Protein AF-0000000079463552 (afdb_homodimer)

Secondary structure (DSSP, 8-state):
----------------------------------------------S-------HHHHTTTS-HHHHTT--TT-SS--SS--GGG--BSSSS-EEEEETTTTEEEEEEEEEEE-SSS-EEEEEEEEES-GGG----EEEEEETTEEEEEEEEEEEES-----TTS-EEEEEEEEPPTTPPPPSEEEEESSTTSPP---EEEE---TTT----TT-EEEEEEEE---S--HHHHHHHHHHHHHTT--EEEEEESS--HHHHHHHHHHHHTTTSEEEEE----TT----TTHHHHHHHHTHHHHHHHHHHHHHHHHHHHHHHT-SEEEE--TTEEEEE-TTT-SHHHHHHHHHHH-TT-SEEEE-EEEEE--TTTTTS--SSS-HHHH--EEE-S---BTB--EEEEEGGGEEEE-SSSEEEETTTTBPPPEEE--TTTEEEEEEE---HHHHS-SSS-----S----EEE--GGGGGHHHHHHHHHHHHHHTT--S--/----------------------------------------------S-------HHHHTTTS-HHHHTT--TT-SS--SS--GGG--EETTTEEEEEETTTTEEEEEEEEEEE-SSS-EEEEEEEEES-GGG----EEEEEETTEEEEEEEEEEEES-----TTS-EEEEEEEEPPTTPPPPSEEEEESSTTSPP---EEEE---TTT---STT-EEEEEEEE---S--HHHHHHHHHHHHHTT--EEEEEESS--HHHHHHHHHHHHTTTSEEEEE----TT----TTHHHHHHHHTHHHHHHHHHHHHHHHHHHHHHTT-SEEEE--TTEEEEE-TTT-SHHHHHHHHHHH-TT-SEEEE-EEEEE--TTTTTS--SSS-HHHH--EEE-S---TTS--EEEEEGGGEEEE-SSSEEEETTTTBPPPEEE--TTTEEEEEEE---HHHHS-SSS-----S----EEE--GGGGGHHHHHHHHHHHHHHTT--S--

pLDDT: mean 77.64, std 24.02, range [16.61, 98.5]

Foldseek 3Di:
DDDDDDDDDDDDDDDPDPPPPPPPPDDPPDDPPPPPPPPPPPPCCPPPPPPPPDVCLQQVFAPVVVQVPPDDPDPPCFLDDHPVQAAAQDDAWTWDDDPVQRKIKTWHHWEFPPFPFTKIKTKTWMAGDPVSQAFKWKWFADPRDTDDIFTWDKAFLADPADRGAITIIMTIGTDDPPDDDGQKMFMDRDPPDDTHHITGYQAADPVLADPDAQAEEEEEFEDQAQAPLLLLLLLLLLLQVLLPHPAYEYEYLPYHVSNVVSQVVVCPVPRRYSYHYDHGGDPDDSDRPVVVVVPVVRPSNNQRVRQSRQQVRLRVCVRSHNFKYKYDYSLKDKAFFDVQRHSSSLSVVCCVVPVPFFKEWAFEWEQEDDPPLSRDPPPDSQRPQVGFKTQPDRQADPDAIIIMGGSSFAPGCHRRGRQATPDPRHGGGYHYDDPNGIHMYGYDHPAQVRRDHPDDDRRVPPDDRPIDTHNSSVVSVVSSVVSSVVSCVVSVVNDPD/DDPDDDDDPDPPPDPDPDDPDPPPPDDPPDDPDDPPPPPPPPPCVVPPPPPPPDVCQQQVFAPVVVQVPPDPPDPPCFLDDHPVQAAAWDDAWTWDDDPVQRKIKTWHHWEFPPFPFTKIKTKTWMAGDPVSQAFKWKWFADPRHTDDIFTWDKAFLADPADRGAITIIMTIGTDDPPDDDGQKMFMDRDPPDDTHHITGYQAADPVLADPDAQAEEEEEFEDQAQAPLLLLLLLLLLLQVLLPHPAYEYEYLDYHVSNVVSQVVVCPVPRRYSYHYDHGGDPDDSDRPVVVVVPVVRPSNNQRVRQSRQQVRLSVCVRSHNFKYKYDYSLKDKAFAPPQRHSSSLSVVCCVVPVPFFKEWAFEWEQEDDPPLSRDPPPDSARPQVGFKTQPARQADPPAIIIMGGSSFAPGCHRGGGQATPDPRHGGGYHYDDPNGIHMYGYDHPFLQRRDHPDDDSHPPPDPRPIDGHNSSVVSVVSSSVSSVVSCVVSVVNDPD

Sequence (994 aa):
MPRKRGRVLFMVICFGVTSTVLLSPMWTINQPPQLLPRKKKEILSTTKPIVERNPSRRFRNIPLELLRMCEIGSKQPGIYPCYDNIRFNNLYYQHLRLRKENIDIYLYSAFHDHRKEKKIRIFGMIIGPEESVPILKCKFYQRNQTYGFREGHYTELYQNIQQNWPVPFTLSCELMEGEPIPDAVSVLPSDSEEVFNILKVFQRDRNTLSEESHAVSLCVKQLYFVQDLSYLLTEWLEILKSMEVGKVFAYGLQPHPNMERVLEHYEDQGGFVDYIPITLPGTQPNIPGPNGQFLPRNADFHRGFYHLQLNDCLYRSLVQGYEYVAVIDVDEMIVPDAPYMTWPKLMQHLVSENPRYDCYYFLTRIILMEEGETTGWLQDHDVKLRHVNAAEFNALPNRVGKSICVTNQQETMSNHYSEMCFPGYRMCYTYHTPRNFGELYHYGKCSVRDCAGSGGNGTCDGQSCEVVRKTALLAHGDSVRQGVLHTLQQLQLLPFSMPRKRGRVLFMVICFGVTSTVLLSPMWTINQPPQLLPRKKKEILSTTKPIVERNPSRRFRNIPLELLRMCEIGSKQPGIYPCYDNIRFNNLYYQHLRLRKENIDIYLYSAFHDHRKEKKIRIFGMIIGPEESVPILKCKFYQRNQTYGFREGHYTELYQNIQQNWPVPFTLSCELMEGEPIPDAVSVLPSDSEEVFNILKVFQRDRNTLSEESHAVSLCVKQLYFVQDLSYLLTEWLEILKSMEVGKVFAYGLQPHPNMERVLEHYEDQGGFVDYIPITLPGTQPNIPGPNGQFLPRNADFHRGFYHLQLNDCLYRSLVQGYEYVAVIDVDEMIVPDAPYMTWPKLMQHLVSENPRYDCYYFLTRIILMEEGETTGWLQDHDVKLRHVNAAEFNALPNRVGKSICVTNQQETMSNHYSEMCFPGYRMCYTYHTPRNFGELYHYGKCSVRDCAGSGGNGTCDGQSCEVVRKTALLAHGDSVRQGVLHTLQQLQLLPFS

Nearest PDB structures (foldseek):
  9gzj-assembly1_A  TM=6.867E-01  e=5.542E-03  Listeria monocytogenes
  8bz8-assembly1_B  TM=4.440E-01  e=1.053E-02  Listeria monocytogenes
  6zjh-assembly1_AAA  TM=5.012E-01  e=2.188E-01  Thermoproteus uzoniensis 768-20
  6jtd-assembly2_B  TM=5.176E-01  e=7.898E-01  Trollius chinensis
  4mix-assembly2_B  TM=3.675E-01  e=4.407E-01  Photorhabdus asymbiotica subsp. asymbiotica ATCC 43949

Solvent-accessible surface area (backbone atoms only — not comparable to full-atom values): 54968 Å² total; per-residue (Å²): 142,92,97,90,85,91,84,94,80,89,73,86,89,77,87,73,84,71,86,70,84,76,78,72,84,69,87,75,72,79,72,71,80,74,74,69,76,72,71,73,65,70,68,72,68,66,51,68,68,76,69,74,78,54,57,59,64,69,42,59,37,45,44,60,75,60,31,64,63,40,58,88,76,59,82,59,78,58,67,52,65,42,56,89,50,37,26,16,36,35,84,63,28,30,35,50,75,37,73,94,53,54,29,45,34,35,41,44,41,32,32,47,43,76,57,90,75,38,25,39,40,31,36,31,34,38,33,45,57,74,91,54,63,67,69,36,27,35,38,38,31,39,99,76,35,65,79,50,78,31,69,34,49,79,43,72,71,45,82,78,50,57,70,92,40,61,33,17,31,37,36,41,25,68,53,59,90,88,58,75,83,45,53,26,38,26,71,34,74,51,94,82,55,84,68,31,47,62,28,20,36,47,50,72,37,84,90,61,38,49,82,55,75,55,20,34,28,36,35,29,67,69,36,40,44,64,59,82,50,34,66,62,50,42,42,50,51,29,47,42,49,70,25,49,50,53,31,35,41,36,30,26,43,61,34,22,68,60,36,49,50,50,40,48,47,35,27,69,58,83,49,42,25,47,58,42,66,50,68,61,69,69,37,41,69,61,45,65,48,58,43,62,52,48,36,71,72,38,48,48,46,40,51,23,56,46,36,42,51,44,38,54,43,52,51,52,34,48,29,30,41,29,50,23,38,27,45,52,52,92,59,39,46,77,44,38,22,76,91,41,52,23,50,30,51,38,47,51,50,51,39,72,78,45,67,86,45,41,26,41,32,23,49,50,36,45,28,47,46,69,88,66,67,80,73,52,80,53,92,65,86,40,70,74,65,67,47,31,46,19,45,53,66,68,47,35,89,78,56,77,36,34,32,47,25,38,33,88,34,50,62,41,46,50,77,51,45,68,59,20,12,47,78,82,64,33,78,55,44,70,38,79,48,58,66,81,60,24,31,22,38,33,62,36,62,88,40,23,70,64,63,33,46,90,67,78,86,36,59,56,66,84,66,74,71,50,68,38,80,53,63,58,61,52,80,46,43,67,63,28,51,52,47,34,52,52,53,31,56,74,66,65,64,54,61,79,118,137,88,84,80,84,89,86,82,87,80,82,78,76,83,74,86,75,83,81,83,78,78,78,71,86,70,86,70,75,78,75,74,80,76,76,70,77,73,74,74,65,70,68,74,66,64,45,68,69,76,70,73,77,54,56,60,64,68,42,60,37,45,44,61,74,61,33,64,64,40,59,87,76,58,83,60,79,59,66,53,66,42,57,89,49,37,26,23,33,44,77,63,27,30,36,49,76,38,73,93,53,54,30,44,34,36,41,45,41,32,33,46,43,77,57,87,76,40,24,39,40,33,35,29,34,36,31,44,58,74,89,53,63,67,70,37,27,34,38,37,31,38,97,78,36,66,77,49,78,32,68,36,48,80,44,73,70,44,82,78,48,57,72,93,40,60,33,16,33,38,35,40,25,67,54,60,90,87,58,76,81,45,53,26,37,26,70,34,74,49,94,85,55,85,68,30,46,64,30,21,35,48,51,72,37,84,90,61,37,48,82,56,74,54,21,33,28,34,36,30,66,69,36,40,43,62,62,81,50,35,66,62,50,41,42,50,53,28,46,42,50,70,23,50,50,54,32,36,42,36,29,26,45,59,36,21,69,61,36,49,51,52,40,48,48,35,27,70,58,84,48,41,24,47,58,42,67,51,67,60,68,69,38,43,68,63,44,65,49,58,42,62,54,48,38,71,72,36,49,47,46,40,52,21,56,45,35,42,52,46,37,52,42,50,50,51,34,48,28,29,41,29,50,23,39,29,44,51,54,91,59,39,47,78,43,39,20,87,86,43,59,23,51,30,51,41,48,50,50,53,40,72,78,45,68,84,45,39,27,43,34,24,50,49,36,44,28,47,46,68,89,66,66,83,73,54,80,54,93,65,88,41,70,73,65,66,47,32,44,20,45,53,66,70,48,40,85,80,65,71,43,34,32,46,26,40,34,88,37,50,63,42,47,50,78,51,44,67,57,22,13,47,78,83,66,32,78,55,43,70,38,79,48,57,64,74,59,22,32,22,38,34,62,35,64,87,39,21,63,62,64,34,45,92,68,81,82,40,63,54,64,84,67,74,69,50,68,39,81,52,62,59,62,53,79,45,42,67,63,27,51,52,47,35,52,52,52,30,55,75,66,66,65,56,67,78,122

Structure (mmCIF, N/CA/C/O backbone):
data_AF-0000000079463552-model_v1
#
loop_
_entity.id
_entity.type
_entity.pdbx_description
1 polymer 'Glycosyltransferase family 92 protein'
#
loop_
_atom_site.group_PDB
_atom_site.id
_atom_site.type_symbol
_atom_site.label_atom_id
_atom_site.label_alt_id
_atom_site.label_comp_id
_atom_site.label_asym_id
_atom_site.label_entity_id
_atom_site.label_seq_id
_atom_site.pdbx_PDB_ins_code
_atom_site.Cartn_x
_atom_site.Cartn_y
_atom_site.Cartn_z
_atom_site.occupancy
_atom_site.B_iso_or_equiv
_atom_site.auth_seq_id
_atom_site.auth_comp_id
_atom_site.auth_asym_id
_atom_site.auth_atom_id
_atom_site.pdbx_PDB_model_num
ATOM 1 N N . MET A 1 1 ? 40.094 22.156 -63.094 1 18.25 1 MET A N 1
ATOM 2 C CA . MET A 1 1 ? 39.344 23.391 -62.969 1 18.25 1 MET A CA 1
ATOM 3 C C . MET A 1 1 ? 37.906 23.094 -62.531 1 18.25 1 MET A C 1
ATOM 5 O O . MET A 1 1 ? 37.406 21.984 -62.688 1 18.25 1 MET A O 1
ATOM 9 N N . PRO A 1 2 ? 36.781 24.062 -62.25 1 20.55 2 PRO A N 1
ATOM 10 C CA . PRO A 1 2 ? 35.625 24.531 -61.469 1 20.55 2 PRO A CA 1
ATOM 11 C C . PRO A 1 2 ? 34.344 23.797 -61.781 1 20.55 2 PRO A C 1
ATOM 13 O O . PRO A 1 2 ? 34.188 23.25 -62.875 1 20.55 2 PRO A O 1
ATOM 16 N N . ARG A 1 3 ? 33.281 23.406 -60.688 1 19.48 3 ARG A N 1
ATOM 17 C CA . ARG A 1 3 ? 32.5 22.359 -60 1 19.48 3 ARG A CA 1
ATOM 18 C C . ARG A 1 3 ? 31.062 22.344 -60.469 1 19.48 3 ARG A C 1
ATOM 20 O O . ARG A 1 3 ? 30.234 21.609 -59.906 1 19.48 3 ARG A O 1
ATOM 27 N N . LYS A 1 4 ? 30.406 23.219 -61.562 1 17.08 4 LYS A N 1
ATOM 28 C CA . LYS A 1 4 ? 29.266 24.125 -61.625 1 17.08 4 LYS A CA 1
ATOM 29 C C . LYS A 1 4 ? 27.953 23.359 -61.781 1 17.08 4 LYS A C 1
ATOM 31 O O . LYS A 1 4 ? 27.906 22.359 -62.469 1 17.08 4 LYS A O 1
ATOM 36 N N . ARG A 1 5 ? 26.562 23.844 -61.156 1 18.34 5 ARG A N 1
ATOM 37 C CA . ARG A 1 5 ? 25.375 23.75 -60.312 1 18.34 5 ARG A CA 1
ATOM 38 C C . ARG A 1 5 ? 24.109 23.609 -61.156 1 18.34 5 ARG A C 1
ATOM 40 O O . ARG A 1 5 ? 23.016 23.375 -60.594 1 18.34 5 ARG A O 1
ATOM 47 N N . GLY A 1 6 ? 23.984 23.656 -62.5 1 16.73 6 GLY A N 1
ATOM 48 C CA . GLY A 1 6 ? 22.906 24.422 -63.094 1 16.73 6 GLY A CA 1
ATOM 49 C C . GLY A 1 6 ? 21.547 23.766 -62.938 1 16.73 6 GLY A C 1
ATOM 50 O O . GLY A 1 6 ? 21.453 22.547 -62.781 1 16.73 6 GLY A O 1
ATOM 51 N N . ARG A 1 7 ? 20.234 24.516 -62.844 1 16.66 7 ARG A N 1
ATOM 52 C CA . ARG A 1 7 ? 18.938 24.938 -62.312 1 16.66 7 ARG A CA 1
ATOM 53 C C . ARG A 1 7 ? 17.812 24.109 -62.938 1 16.66 7 ARG A C 1
ATOM 55 O O . ARG A 1 7 ? 16.969 23.578 -62.219 1 16.66 7 ARG A O 1
ATOM 62 N N . VAL A 1 8 ? 17.266 24.344 -64.25 1 17.61 8 VAL A N 1
ATOM 63 C CA . VAL A 1 8 ? 16.016 25.016 -64.562 1 17.61 8 VAL A CA 1
ATOM 64 C C . VAL A 1 8 ? 14.914 23.984 -64.812 1 17.61 8 VAL A C 1
ATOM 66 O O . VAL A 1 8 ? 15.102 23.016 -65.562 1 17.61 8 VAL A O 1
ATOM 69 N N . LEU A 1 9 ? 13.758 23.984 -63.906 1 18.22 9 LEU A N 1
ATOM 70 C CA . LEU A 1 9 ? 12.484 23.422 -63.469 1 18.22 9 LEU A CA 1
ATOM 71 C C . LEU A 1 9 ? 11.469 23.438 -64.625 1 18.22 9 LEU A C 1
ATOM 73 O O . LEU A 1 9 ? 11.375 24.422 -65.312 1 18.22 9 LEU A O 1
ATOM 77 N N . PHE A 1 10 ? 10.742 22.266 -64.938 1 19.48 10 PHE A N 1
ATOM 78 C CA . PHE A 1 10 ? 9.906 21.703 -65.938 1 19.48 10 PHE A CA 1
ATOM 79 C C . PHE A 1 10 ? 8.5 22.297 -65.938 1 19.48 10 PHE A C 1
ATOM 81 O O . PHE A 1 10 ? 7.758 22.078 -64.938 1 19.48 10 PHE A O 1
ATOM 88 N N . MET A 1 11 ? 8.195 23.547 -66.5 1 16.61 11 MET A N 1
ATOM 89 C CA . MET A 1 11 ? 7.012 24.375 -66.312 1 16.61 11 MET A CA 1
ATOM 90 C C . MET A 1 11 ? 5.789 23.719 -66.938 1 16.61 11 MET A C 1
ATOM 92 O O . MET A 1 11 ? 4.676 24.234 -66.812 1 16.61 11 MET A O 1
ATOM 96 N N . VAL A 1 12 ? 5.66 22.531 -67.5 1 18.39 12 VAL A N 1
ATOM 97 C CA . VAL A 1 12 ? 4.742 22.656 -68.625 1 18.39 12 VAL A CA 1
ATOM 98 C C . VAL A 1 12 ? 3.33 22.938 -68.125 1 18.39 12 VAL A C 1
ATOM 100 O O . VAL A 1 12 ? 2.967 22.516 -67 1 18.39 12 VAL A O 1
ATOM 103 N N . ILE A 1 13 ? 2.377 23.531 -68.938 1 17.41 13 ILE A N 1
ATOM 104 C CA . ILE A 1 13 ? 1.233 24.422 -69.188 1 17.41 13 ILE A CA 1
ATOM 105 C C . ILE A 1 13 ? -0.059 23.672 -68.875 1 17.41 13 ILE A C 1
ATOM 107 O O . ILE A 1 13 ? -0.15 22.453 -69.062 1 17.41 13 ILE A O 1
ATOM 111 N N . CYS A 1 14 ? -1.223 24.359 -68.375 1 16.83 14 CYS A N 1
ATOM 112 C CA . CYS A 1 14 ? -2.377 24.672 -67.562 1 16.83 14 CYS A CA 1
ATOM 113 C C . CYS A 1 14 ? -3.656 24.109 -68.188 1 16.83 14 CYS A C 1
ATOM 115 O O . CYS A 1 14 ? -4.688 24.047 -67.5 1 16.83 14 CYS A O 1
ATOM 117 N N . PHE A 1 15 ? -3.84 23.812 -69.5 1 18.16 15 PHE A N 1
ATOM 118 C CA . PHE A 1 15 ? -5.078 24.359 -70.062 1 18.16 15 PHE A CA 1
ATOM 119 C C . PHE A 1 15 ? -6.254 23.438 -69.812 1 18.16 15 PHE A C 1
ATOM 121 O O . PHE A 1 15 ? -6.418 22.422 -70.438 1 18.16 15 PHE A O 1
ATOM 128 N N . GLY A 1 16 ? -6.57 23.047 -68.562 1 17.92 16 GLY A N 1
ATOM 129 C CA . GLY A 1 16 ? -7.512 21.969 -68.25 1 17.92 16 GLY A CA 1
ATOM 130 C C . GLY A 1 16 ? -8.945 22.328 -68.625 1 17.92 16 GLY A C 1
ATOM 131 O O . GLY A 1 16 ? -9.469 23.344 -68.125 1 17.92 16 GLY A O 1
ATOM 132 N N . VAL A 1 17 ? -9.438 22 -69.75 1 19.02 17 VAL A N 1
ATOM 133 C CA . VAL A 1 17 ? -10.711 22.266 -70.438 1 19.02 17 VAL A CA 1
ATOM 134 C C . VAL A 1 17 ? -11.852 21.688 -69.562 1 19.02 17 VAL A C 1
ATOM 136 O O . VAL A 1 17 ? -11.836 20.516 -69.25 1 19.02 17 VAL A O 1
ATOM 139 N N . THR A 1 18 ? -12.734 22.531 -68.875 1 18.2 18 THR A N 1
ATOM 140 C CA . THR A 1 18 ? -13.766 22.578 -67.875 1 18.2 18 THR A CA 1
ATOM 141 C C . THR A 1 18 ? -15.086 22.016 -68.375 1 18.2 18 THR A C 1
ATOM 143 O O . THR A 1 18 ? -16.078 21.984 -67.688 1 18.2 18 THR A O 1
ATOM 146 N N . SER A 1 19 ? -15.219 21.312 -69.5 1 18.41 19 SER A N 1
ATOM 147 C CA . SER A 1 19 ? -16.578 21.375 -70.062 1 18.41 19 SER A CA 1
ATOM 148 C C . SER A 1 19 ? -17.578 20.781 -69.062 1 18.41 19 SER A C 1
ATOM 150 O O . SER A 1 19 ? -17.328 19.734 -68.438 1 18.41 19 SER A O 1
ATOM 152 N N . THR A 1 20 ? -18.609 21.578 -68.562 1 19.72 20 THR A N 1
ATOM 153 C CA . THR A 1 20 ? -19.688 21.703 -67.562 1 19.72 20 THR A CA 1
ATOM 154 C C . THR A 1 20 ? -20.859 20.797 -67.938 1 19.72 20 THR A C 1
ATOM 156 O O . THR A 1 20 ? -21.875 20.766 -67.25 1 19.72 20 THR A O 1
ATOM 159 N N . VAL A 1 21 ? -20.734 19.672 -68.562 1 19.8 21 VAL A N 1
ATOM 160 C CA . VAL A 1 21 ? -22 19.188 -69.125 1 19.8 21 VAL A CA 1
ATOM 161 C C . VAL A 1 21 ? -22.984 18.953 -68 1 19.8 21 VAL A C 1
ATOM 163 O O . VAL A 1 21 ? -22.656 18.297 -67 1 19.8 21 VAL A O 1
ATOM 166 N N . LEU A 1 22 ? -24.141 19.734 -67.875 1 19.73 22 LEU A N 1
ATOM 167 C CA . LEU A 1 22 ? -25.266 20.047 -67 1 19.73 22 LEU A CA 1
ATOM 168 C C . LEU A 1 22 ? -26.203 18.844 -66.938 1 19.73 22 LEU A C 1
ATOM 170 O O . LEU A 1 22 ? -27.062 18.656 -67.75 1 19.73 22 LEU A O 1
ATOM 174 N N . LEU A 1 23 ? -25.781 17.641 -67.125 1 19.34 23 LEU A N 1
ATOM 175 C CA . LEU A 1 23 ? -26.875 16.688 -67.312 1 19.34 23 LEU A CA 1
ATOM 176 C C . LEU A 1 23 ? -27.859 16.75 -66.125 1 19.34 23 LEU A C 1
ATOM 178 O O . LEU A 1 23 ? -27.453 16.812 -65 1 19.34 23 LEU A O 1
ATOM 182 N N . SER A 1 24 ? -29.188 17.031 -66.312 1 20.69 24 SER A N 1
ATOM 183 C CA . SER A 1 24 ? -30.453 17.406 -65.688 1 20.69 24 SER A CA 1
ATOM 184 C C . SER A 1 24 ? -31 16.266 -64.875 1 20.69 24 SER A C 1
ATOM 186 O O . SER A 1 24 ? -32.031 16.406 -64.188 1 20.69 24 SER A O 1
ATOM 188 N N . PRO A 1 25 ? -30.312 15.305 -64.375 1 20.67 25 PRO A N 1
ATOM 189 C CA . PRO A 1 25 ? -31.125 14.117 -64.125 1 20.67 25 PRO A CA 1
ATOM 190 C C . PRO A 1 25 ? -32.219 14.367 -63.062 1 20.67 25 PRO A C 1
ATOM 192 O O . PRO A 1 25 ? -31.938 14.977 -62.031 1 20.67 25 PRO A O 1
ATOM 195 N N . MET A 1 26 ? -33.5 14.445 -63.312 1 20.2 26 MET A N 1
ATOM 196 C CA . MET A 1 26 ? -34.781 14.828 -62.688 1 20.2 26 MET A CA 1
ATOM 197 C C . MET A 1 26 ? -35.031 14 -61.438 1 20.2 26 MET A C 1
ATOM 199 O O . MET A 1 26 ? -35.719 14.461 -60.5 1 20.2 26 MET A O 1
ATOM 203 N N . TRP A 1 27 ? -34.906 12.672 -61.5 1 22.89 27 TRP A N 1
ATOM 204 C CA . TRP A 1 27 ? -35.938 11.898 -60.844 1 22.89 27 TRP A CA 1
ATOM 205 C C . TRP A 1 27 ? -35.906 12.109 -59.344 1 22.89 27 TRP A C 1
ATOM 207 O O . TRP A 1 27 ? -34.844 12.031 -58.719 1 22.89 27 TRP A O 1
ATOM 217 N N . THR A 1 28 ? -36.812 12.898 -58.719 1 20.22 28 THR A N 1
ATOM 218 C CA . THR A 1 28 ? -37.031 13.477 -57.406 1 20.22 28 THR A CA 1
ATOM 219 C C . THR A 1 28 ? -37.281 12.383 -56.375 1 20.22 28 THR A C 1
ATOM 221 O O . THR A 1 28 ? -38.375 11.812 -56.312 1 20.22 28 THR A O 1
ATOM 224 N N . ILE A 1 29 ? -36.594 11.312 -56.312 1 22.45 29 ILE A N 1
ATOM 225 C CA . ILE A 1 29 ? -37.094 10.227 -55.469 1 22.45 29 ILE A CA 1
ATOM 226 C C . ILE A 1 29 ? -37.406 10.758 -54.094 1 22.45 29 ILE A C 1
ATOM 228 O O . ILE A 1 29 ? -36.594 11.492 -53.5 1 22.45 29 ILE A O 1
ATOM 232 N N . ASN A 1 30 ? -38.656 10.719 -53.625 1 24.38 30 ASN A N 1
ATOM 233 C CA . ASN A 1 30 ? -39.312 11.117 -52.406 1 24.38 30 ASN A CA 1
ATOM 234 C C . ASN A 1 30 ? -38.531 10.727 -51.156 1 24.38 30 ASN A C 1
ATOM 236 O O . ASN A 1 30 ? -38.125 9.57 -51.031 1 24.38 30 ASN A O 1
ATOM 240 N N . GLN A 1 31 ? -37.938 11.703 -50.5 1 23.72 31 GLN A N 1
ATOM 241 C CA . GLN A 1 31 ? -36.938 11.57 -49.438 1 23.72 31 GLN A CA 1
ATOM 242 C C . GLN A 1 31 ? -37.562 10.914 -48.219 1 23.72 31 GLN A C 1
ATOM 244 O O . GLN A 1 31 ? -38.656 11.312 -47.781 1 23.72 31 GLN A O 1
ATOM 249 N N . PRO A 1 32 ? -37.344 9.625 -48.031 1 27.39 32 PRO A N 1
ATOM 250 C CA . PRO A 1 32 ? -38.094 9.047 -46.906 1 27.39 32 PRO A CA 1
ATOM 251 C C . PRO A 1 32 ? -38.031 9.914 -45.656 1 27.39 32 PRO A C 1
ATOM 253 O O . PRO A 1 32 ? -37.094 10.688 -45.469 1 27.39 32 PRO A O 1
ATOM 256 N N . PRO A 1 33 ? -39.188 10.086 -44.875 1 27.22 33 PRO A N 1
ATOM 257 C CA . PRO A 1 33 ? -39.312 11.031 -43.781 1 27.22 33 PRO A CA 1
ATOM 258 C C . PRO A 1 33 ? -38.094 10.984 -42.844 1 27.22 33 PRO A C 1
ATOM 260 O O . PRO A 1 33 ? -37.469 9.93 -42.688 1 27.22 33 PRO A O 1
ATOM 263 N N . GLN A 1 34 ? -37.5 12.164 -42.719 1 24.59 34 GLN A N 1
ATOM 264 C CA . GLN A 1 34 ? -36.375 12.445 -41.844 1 24.59 34 GLN A CA 1
ATOM 265 C C . GLN A 1 34 ? -36.625 12.023 -40.406 1 24.59 34 GLN A C 1
ATOM 267 O O . GLN A 1 34 ? -37.531 12.555 -39.781 1 24.59 34 GLN A O 1
ATOM 272 N N . LEU A 1 35 ? -36.5 10.75 -40.188 1 28.86 35 LEU A N 1
ATOM 273 C CA . LEU A 1 35 ? -36.719 10.367 -38.781 1 28.86 35 LEU A CA 1
ATOM 274 C C . LEU A 1 35 ? -36.094 11.383 -37.844 1 28.86 35 LEU A C 1
ATOM 276 O O . LEU A 1 35 ? -34.938 11.742 -38 1 28.86 35 LEU A O 1
ATOM 280 N N . LEU A 1 36 ? -36.875 12.266 -37.281 1 26.61 36 LEU A N 1
ATOM 281 C CA . LEU A 1 36 ? -36.5 13.32 -36.344 1 26.61 36 LEU A CA 1
ATOM 282 C C . LEU A 1 36 ? -35.438 12.836 -35.344 1 26.61 36 LEU A C 1
ATOM 284 O O . LEU A 1 36 ? -35.531 11.711 -34.844 1 26.61 36 LEU A O 1
ATOM 288 N N . PRO A 1 37 ? -34.344 13.539 -35.438 1 24.36 37 PRO A N 1
ATOM 289 C CA . PRO A 1 37 ? -33.25 13.094 -34.562 1 24.36 37 PRO A CA 1
ATOM 290 C C . PRO A 1 37 ? -33.688 13 -33.094 1 24.36 37 PRO A C 1
ATOM 292 O O . PRO A 1 37 ? -34.219 13.961 -32.531 1 24.36 37 PRO A O 1
ATOM 295 N N . ARG A 1 38 ? -34.281 11.875 -32.719 1 27.8 38 ARG A N 1
ATOM 296 C CA . ARG A 1 38 ? -34.625 11.828 -31.281 1 27.8 38 ARG A CA 1
ATOM 297 C C . ARG A 1 38 ? -33.594 12.594 -30.453 1 27.8 38 ARG A C 1
ATOM 299 O O . ARG A 1 38 ? -32.375 12.406 -30.625 1 27.8 38 ARG A O 1
ATOM 306 N N . LYS A 1 39 ? -34 13.727 -29.891 1 29.02 39 LYS A N 1
ATOM 307 C CA . LYS A 1 39 ? -33.219 14.469 -28.906 1 29.02 39 LYS A CA 1
ATOM 308 C C . LYS A 1 39 ? -32.344 13.531 -28.078 1 29.02 39 LYS A C 1
ATOM 310 O O . LYS A 1 39 ? -32.812 12.531 -27.547 1 29.02 39 LYS A O 1
ATOM 315 N N . LYS A 1 40 ? -31.188 13.547 -28.344 1 27.2 40 LYS A N 1
ATOM 316 C CA . LYS A 1 40 ? -30.172 12.992 -27.438 1 27.2 40 LYS A CA 1
ATOM 317 C C . LYS A 1 40 ? -30.547 13.242 -25.984 1 27.2 40 LYS A C 1
ATOM 319 O O . LYS A 1 40 ? -30.375 14.359 -25.469 1 27.2 40 LYS A O 1
ATOM 324 N N . LYS A 1 41 ? -31.719 12.836 -25.609 1 28.06 41 LYS A N 1
ATOM 325 C CA . LYS A 1 41 ? -31.812 12.938 -24.156 1 28.06 41 LYS A CA 1
ATOM 326 C C . LYS A 1 41 ? -30.453 12.703 -23.5 1 28.06 41 LYS A C 1
ATOM 328 O O . LYS A 1 41 ? -29.797 11.695 -23.766 1 28.06 41 LYS A O 1
ATOM 333 N N . GLU A 1 42 ? -29.938 13.898 -23.234 1 25.73 42 GLU A N 1
ATOM 334 C CA . GLU A 1 42 ? -28.766 13.938 -22.375 1 25.73 42 GLU A CA 1
ATOM 335 C C . GLU A 1 42 ? -28.812 12.836 -21.312 1 25.73 42 GLU A C 1
ATOM 337 O O . GLU A 1 42 ? -29.703 12.836 -20.453 1 25.73 42 GLU A O 1
ATOM 342 N N . ILE A 1 43 ? -28.797 11.734 -21.828 1 27.36 43 ILE A N 1
ATOM 343 C CA . ILE A 1 43 ? -28.547 10.703 -20.828 1 27.36 43 ILE A CA 1
ATOM 344 C C . ILE A 1 43 ? -27.734 11.289 -19.672 1 27.36 43 ILE A C 1
ATOM 346 O O . ILE A 1 43 ? -26.578 11.703 -19.859 1 27.36 43 ILE A O 1
ATOM 350 N N . LEU A 1 44 ? -28.469 12.102 -18.875 1 26.8 44 LEU A N 1
ATOM 351 C CA . LEU A 1 44 ? -27.906 12.523 -17.594 1 26.8 44 LEU A CA 1
ATOM 352 C C . LEU A 1 44 ? -27.031 11.43 -17 1 26.8 44 LEU A C 1
ATOM 354 O O . LEU A 1 44 ? -27.516 10.375 -16.609 1 26.8 44 LEU A O 1
ATOM 358 N N . SER A 1 45 ? -26.031 11.156 -17.672 1 29 45 SER A N 1
ATOM 359 C CA . SER A 1 45 ? -24.938 10.312 -17.203 1 29 45 SER A CA 1
ATOM 360 C C . SER A 1 45 ? -24.688 10.508 -15.719 1 29 45 SER A C 1
ATOM 362 O O . SER A 1 45 ? -23.969 11.422 -15.32 1 29 45 SER A O 1
ATOM 364 N N . THR A 1 46 ? -25.719 10.5 -15.008 1 29.58 46 THR A N 1
ATOM 365 C CA . THR A 1 46 ? -25.688 10.648 -13.562 1 29.58 46 THR A CA 1
ATOM 366 C C . THR A 1 46 ? -24.672 9.703 -12.938 1 29.58 46 THR A C 1
ATOM 368 O O . THR A 1 46 ? -24.641 9.539 -11.719 1 29.58 46 THR A O 1
ATOM 371 N N . THR A 1 47 ? -24.391 8.68 -13.641 1 31.52 47 THR A N 1
ATOM 372 C CA . THR A 1 47 ? -23.406 7.895 -12.898 1 31.52 47 THR A CA 1
ATOM 373 C C . THR A 1 47 ? -22.156 8.727 -12.609 1 31.52 47 THR A C 1
ATOM 375 O O . THR A 1 47 ? -21.5 9.219 -13.531 1 31.52 47 THR A O 1
ATOM 378 N N . LYS A 1 48 ? -22.172 9.344 -11.484 1 33.56 48 LYS A N 1
ATOM 379 C CA . LYS A 1 48 ? -20.969 10.07 -11.094 1 33.56 48 LYS A CA 1
ATOM 380 C C . LYS A 1 48 ? -19.703 9.281 -11.453 1 33.56 48 LYS A C 1
ATOM 382 O O . LYS A 1 48 ? -19.609 8.086 -11.18 1 33.56 48 LYS A O 1
ATOM 387 N N . PRO A 1 49 ? -19.031 9.727 -12.445 1 32.34 49 PRO A N 1
ATOM 388 C CA . PRO A 1 49 ? -17.766 9.047 -12.766 1 32.34 49 PRO A CA 1
ATOM 389 C C . PRO A 1 49 ? -17 8.617 -11.523 1 32.34 49 PRO A C 1
ATOM 391 O O . PRO A 1 49 ? -16.875 9.383 -10.57 1 32.34 49 PRO A O 1
ATOM 394 N N . ILE A 1 50 ? -17.156 7.34 -11.141 1 37.25 50 ILE A N 1
ATOM 395 C CA . ILE A 1 50 ? -16.125 6.926 -10.203 1 37.25 50 ILE A CA 1
ATOM 396 C C . ILE A 1 50 ? -14.836 7.691 -10.484 1 37.25 50 ILE A C 1
ATOM 398 O O . ILE A 1 50 ? -14.273 7.602 -11.578 1 37.25 50 ILE A O 1
ATOM 402 N N . VAL A 1 51 ? -14.75 8.82 -10.031 1 37.28 51 VAL A N 1
ATOM 403 C CA . VAL A 1 51 ? -13.57 9.68 -10.117 1 37.28 51 VAL A CA 1
ATOM 404 C C . VAL A 1 51 ? -12.312 8.82 -10.18 1 37.28 51 VAL A C 1
ATOM 406 O O . VAL A 1 51 ? -12.07 7.996 -9.297 1 37.28 51 VAL A O 1
ATOM 409 N N . GLU A 1 52 ? -11.836 8.453 -11.297 1 43.19 52 GLU A N 1
ATOM 410 C CA . GLU A 1 52 ? -10.492 7.965 -11.578 1 43.19 52 GLU A CA 1
ATOM 411 C C . GLU A 1 52 ? -9.492 8.5 -10.562 1 43.19 52 GLU A C 1
ATOM 413 O O . GLU A 1 52 ? -9.297 9.719 -10.445 1 43.19 52 GLU A O 1
ATOM 418 N N . ARG A 1 53 ? -9.406 7.902 -9.453 1 50.22 53 ARG A N 1
ATOM 419 C CA . ARG A 1 53 ? -8.383 8.414 -8.555 1 50.22 53 ARG A CA 1
ATOM 420 C C . ARG A 1 53 ? -7.043 8.555 -9.273 1 50.22 53 ARG A C 1
ATOM 422 O O . ARG A 1 53 ? -6.473 7.559 -9.727 1 50.22 53 ARG A O 1
ATOM 429 N N . ASN A 1 54 ? -6.734 9.727 -9.766 1 58.72 54 ASN A N 1
ATOM 430 C CA . ASN A 1 54 ? -5.453 10.148 -10.32 1 58.72 54 ASN A CA 1
ATOM 431 C C . ASN A 1 54 ? -4.293 9.789 -9.391 1 58.72 54 ASN A C 1
ATOM 433 O O . ASN A 1 54 ? -4.242 10.242 -8.25 1 58.72 54 ASN A O 1
ATOM 437 N N . PRO A 1 55 ? -3.51 8.789 -9.75 1 66.69 55 PRO A N 1
ATOM 438 C CA . PRO A 1 55 ? -2.35 8.445 -8.93 1 66.69 55 PRO A CA 1
ATOM 439 C C . PRO A 1 55 ? -1.596 9.68 -8.43 1 66.69 55 PRO A C 1
ATOM 441 O O . PRO A 1 55 ? -0.942 9.633 -7.387 1 66.69 55 PRO A O 1
ATOM 444 N N . SER A 1 56 ? -1.821 10.734 -9.086 1 70.44 56 SER A N 1
ATOM 445 C CA . SER A 1 56 ? -1.06 11.93 -8.719 1 70.44 56 SER A CA 1
ATOM 446 C C . SER A 1 56 ? -1.523 12.492 -7.383 1 70.44 56 SER A C 1
ATOM 448 O O . SER A 1 56 ? -0.752 13.148 -6.676 1 70.44 56 SER A O 1
ATOM 450 N N . ARG A 1 57 ? -2.662 12.164 -7.062 1 77.81 57 ARG A N 1
ATOM 451 C CA . ARG A 1 57 ? -3.164 12.672 -5.789 1 77.81 57 ARG A CA 1
ATOM 452 C C . ARG A 1 57 ? -2.637 11.844 -4.621 1 77.81 57 ARG A C 1
ATOM 454 O O . ARG A 1 57 ? -2.338 12.383 -3.555 1 77.81 57 ARG A O 1
ATOM 461 N N . ARG A 1 58 ? -2.467 10.617 -4.883 1 83.88 58 ARG A N 1
ATOM 462 C CA . ARG A 1 58 ? -2.002 9.734 -3.818 1 83.88 58 ARG A CA 1
ATOM 463 C C . ARG A 1 58 ? -0.486 9.797 -3.674 1 83.88 58 ARG A C 1
ATOM 465 O O . ARG A 1 58 ? 0.044 9.648 -2.57 1 83.88 58 ARG A O 1
ATOM 472 N N . PHE A 1 59 ? 0.158 10.055 -4.766 1 87.56 59 PHE A N 1
ATOM 473 C CA . PHE A 1 59 ? 1.615 10.109 -4.77 1 87.56 59 PHE A CA 1
ATOM 474 C C . PHE A 1 59 ? 2.105 11.516 -5.074 1 87.56 59 PHE A C 1
ATOM 476 O O . PHE A 1 59 ? 2.977 11.703 -5.926 1 87.56 59 PHE A O 1
ATOM 483 N N . ARG A 1 60 ? 1.622 12.43 -4.305 1 86.75 60 ARG A N 1
ATOM 484 C CA . ARG A 1 60 ? 1.764 13.852 -4.598 1 86.75 60 ARG A CA 1
ATOM 485 C C . ARG A 1 60 ? 3.217 14.289 -4.469 1 86.75 60 ARG A C 1
ATOM 487 O O . ARG A 1 60 ? 3.623 15.289 -5.074 1 86.75 60 ARG A O 1
ATOM 494 N N . ASN A 1 61 ? 4.016 13.531 -3.74 1 91.56 61 ASN A N 1
ATOM 495 C CA . ASN A 1 61 ? 5.383 13.969 -3.477 1 91.56 61 ASN A CA 1
ATOM 496 C C . ASN A 1 61 ? 6.336 13.531 -4.582 1 91.56 61 ASN A C 1
ATOM 498 O O . ASN A 1 61 ? 7.504 13.922 -4.594 1 91.56 61 ASN A O 1
ATOM 502 N N . ILE A 1 62 ? 5.867 12.703 -5.469 1 87.56 62 ILE A N 1
ATOM 503 C CA . ILE A 1 62 ? 6.664 12.211 -6.586 1 87.56 62 ILE A CA 1
ATOM 504 C C . ILE A 1 62 ? 6.289 12.961 -7.863 1 87.56 62 ILE A C 1
ATOM 506 O O . ILE A 1 62 ? 5.109 13.039 -8.219 1 87.56 62 ILE A O 1
ATOM 510 N N . PRO A 1 63 ? 7.27 13.562 -8.531 1 87.19 63 PRO A N 1
ATOM 511 C CA . PRO A 1 63 ? 6.961 14.266 -9.773 1 87.19 63 PRO A CA 1
ATOM 512 C C . PRO A 1 63 ? 6.742 13.32 -10.953 1 87.19 63 PRO A C 1
ATOM 514 O O . PRO A 1 63 ? 7.559 13.273 -11.875 1 87.19 63 PRO A O 1
ATOM 517 N N . LEU A 1 64 ? 5.641 12.672 -11 1 78.31 64 LEU A N 1
ATOM 518 C CA . LEU A 1 64 ? 5.352 11.617 -11.969 1 78.31 64 LEU A CA 1
ATOM 519 C C . LEU A 1 64 ? 5.398 12.164 -13.391 1 78.31 64 LEU A C 1
ATOM 521 O O . LEU A 1 64 ? 5.805 11.461 -14.32 1 78.31 64 LEU A O 1
ATOM 525 N N . GLU A 1 65 ? 5.004 13.391 -13.586 1 74.88 65 GLU A N 1
ATOM 526 C CA . GLU A 1 65 ? 5.016 13.992 -14.914 1 74.88 65 GLU A CA 1
ATOM 527 C C . GLU A 1 65 ? 6.441 14.156 -15.438 1 74.88 65 GLU A C 1
ATOM 529 O O . GLU A 1 65 ? 6.695 14 -16.625 1 74.88 65 GLU A O 1
ATOM 534 N N . LEU A 1 66 ? 7.316 14.461 -14.508 1 71.62 66 LEU A N 1
ATOM 535 C CA . LEU A 1 66 ? 8.711 14.633 -14.891 1 71.62 66 LEU A CA 1
ATOM 536 C C . LEU A 1 66 ? 9.367 13.289 -15.18 1 71.62 66 LEU A C 1
ATOM 538 O O . LEU A 1 66 ? 10.219 13.18 -16.062 1 71.62 66 LEU A O 1
ATOM 542 N N . LEU A 1 67 ? 8.891 12.305 -14.492 1 70.94 67 LEU A N 1
ATOM 543 C CA . LEU A 1 67 ? 9.492 10.984 -14.625 1 70.94 67 LEU A CA 1
ATOM 544 C C . LEU A 1 67 ? 9.062 10.32 -15.922 1 70.94 67 LEU A C 1
ATOM 546 O O . LEU A 1 67 ? 9.758 9.438 -16.438 1 70.94 67 LEU A O 1
ATOM 550 N N . ARG A 1 68 ? 7.961 10.734 -16.438 1 64.19 68 ARG A N 1
ATOM 551 C CA . ARG A 1 68 ? 7.492 10.211 -17.719 1 64.19 68 ARG A CA 1
ATOM 552 C C . ARG A 1 68 ? 8.32 10.75 -18.875 1 64.19 68 ARG A C 1
ATOM 554 O O . ARG A 1 68 ? 8.328 10.18 -19.969 1 64.19 68 ARG A O 1
ATOM 561 N N . MET A 1 69 ? 8.945 11.898 -18.641 1 62.69 69 MET A N 1
ATOM 562 C CA . MET A 1 69 ? 9.727 12.547 -19.688 1 62.69 69 MET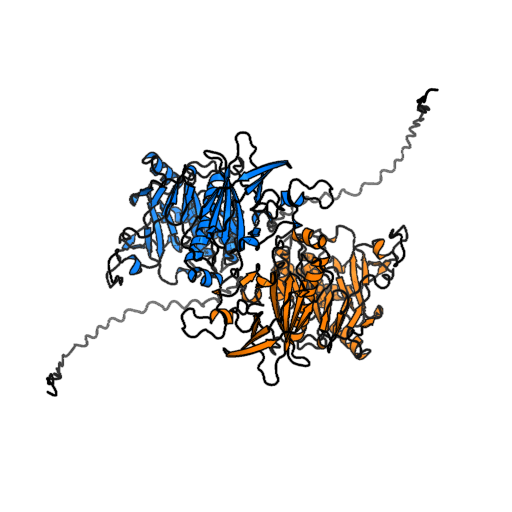 A CA 1
ATOM 563 C C . MET A 1 69 ? 11.023 11.789 -19.953 1 62.69 69 MET A C 1
ATOM 565 O O . MET A 1 69 ? 11.688 12.008 -20.969 1 62.69 69 MET A O 1
ATOM 569 N N . CYS A 1 70 ? 11.32 11.07 -18.953 1 58.5 70 CYS A N 1
ATOM 570 C CA . CYS A 1 70 ? 12.562 10.352 -19.188 1 58.5 70 CYS A CA 1
ATOM 571 C C . CYS A 1 70 ? 12.383 9.312 -20.297 1 58.5 70 CYS A C 1
ATOM 573 O O . CYS A 1 70 ? 11.516 8.438 -20.188 1 58.5 70 CYS A O 1
ATOM 575 N N . GLU A 1 71 ? 12.383 9.688 -21.625 1 51.22 71 GLU A N 1
ATOM 576 C CA . GLU A 1 71 ? 12.383 8.758 -22.75 1 51.22 71 GLU A CA 1
ATOM 577 C C . GLU A 1 71 ? 13.625 7.863 -22.719 1 51.22 71 GLU A C 1
ATOM 579 O O . GLU A 1 71 ? 14.75 8.359 -22.719 1 51.22 71 GLU A O 1
ATOM 584 N N . ILE A 1 72 ? 13.422 6.664 -22.438 1 44.78 72 ILE A N 1
ATOM 585 C CA . ILE A 1 72 ? 14.43 5.629 -22.641 1 44.78 72 ILE A CA 1
ATOM 586 C C . ILE A 1 72 ? 14.875 5.617 -24.094 1 44.78 72 ILE A C 1
ATOM 588 O O . ILE A 1 72 ? 14.047 5.566 -25 1 44.78 72 ILE A O 1
ATOM 592 N N . GLY A 1 73 ? 16.125 5.93 -24.422 1 45.62 73 GLY A N 1
ATOM 593 C CA . GLY A 1 73 ? 16.828 5.898 -25.703 1 45.62 73 GLY A CA 1
ATOM 594 C C . GLY A 1 73 ? 17.344 7.254 -26.125 1 45.62 73 GLY A C 1
ATOM 595 O O . GLY A 1 73 ? 17.938 7.383 -27.203 1 45.62 73 GLY A O 1
ATOM 596 N N . SER A 1 74 ? 16.656 8.242 -25.672 1 42.28 74 SER A N 1
ATOM 597 C CA . SER A 1 74 ? 17.344 9.43 -26.172 1 42.28 74 SER A CA 1
ATOM 598 C C . SER A 1 74 ? 18.75 9.539 -25.609 1 42.28 74 SER A C 1
ATOM 600 O O . SER A 1 74 ? 19 9.164 -24.453 1 42.28 74 SER A O 1
ATOM 602 N N . LYS A 1 75 ? 19.734 9.438 -26.391 1 42.59 75 LYS A N 1
ATOM 603 C CA . LYS A 1 75 ? 21.172 9.656 -26.188 1 42.59 75 LYS A CA 1
ATOM 604 C C . LYS A 1 75 ? 21.406 10.773 -25.172 1 42.59 75 LYS A C 1
ATOM 606 O O . LYS A 1 75 ? 22.547 11.008 -24.766 1 42.59 75 LYS A O 1
ATOM 611 N N . GLN A 1 76 ? 20.703 11.734 -25.109 1 42.22 76 GLN A N 1
ATOM 612 C CA . GLN A 1 76 ? 21.078 12.836 -24.234 1 42.22 76 GLN A CA 1
ATOM 613 C C . GLN A 1 76 ? 20.609 12.586 -22.797 1 42.22 76 GLN A C 1
ATOM 615 O O . GLN A 1 76 ? 19.453 12.266 -22.562 1 42.22 76 GLN A O 1
ATOM 620 N N . PRO A 1 77 ? 21.5 12.023 -21.953 1 49.84 77 PRO A N 1
ATOM 621 C CA . PRO A 1 77 ? 21.203 11.883 -20.531 1 49.84 77 PRO A CA 1
ATOM 622 C C . PRO A 1 77 ? 20.172 12.891 -20.031 1 49.84 77 PRO A C 1
ATOM 624 O O . PRO A 1 77 ? 20.312 14.094 -20.266 1 49.84 77 PRO A O 1
ATOM 627 N N . GLY A 1 78 ? 18.969 12.523 -20.156 1 55 78 GLY A N 1
ATOM 628 C CA . GLY A 1 78 ? 17.969 13.5 -19.781 1 55 78 GLY A CA 1
ATOM 629 C C . GLY A 1 78 ? 18.297 14.242 -18.5 1 55 78 GLY A C 1
ATOM 630 O O . GLY A 1 78 ? 19.234 13.867 -17.781 1 55 78 GLY A O 1
ATOM 631 N N . ILE A 1 79 ? 17.875 15.547 -18.328 1 68 79 ILE A N 1
ATOM 632 C CA . ILE A 1 79 ? 18.016 16.484 -17.219 1 68 79 ILE A CA 1
ATOM 633 C C . ILE A 1 79 ? 17.484 15.867 -15.93 1 68 79 ILE A C 1
ATOM 635 O O . ILE A 1 79 ? 18.109 15.969 -14.883 1 68 79 ILE A O 1
ATOM 639 N N . TYR A 1 80 ? 16.5 14.945 -16.078 1 76.5 80 TYR A N 1
ATOM 640 C CA . TYR A 1 80 ? 15.891 14.297 -14.922 1 76.5 80 TYR A CA 1
ATOM 641 C C . TYR A 1 80 ? 16.328 12.844 -14.812 1 76.5 80 TYR A C 1
ATOM 643 O O . TYR A 1 80 ? 16.625 12.203 -15.828 1 76.5 80 TYR A O 1
ATOM 651 N N . PRO A 1 81 ? 16.453 12.375 -13.586 1 79.5 81 PRO A N 1
ATOM 652 C CA . PRO A 1 81 ? 16.688 10.938 -13.484 1 79.5 81 PRO A CA 1
ATOM 653 C C . PRO A 1 81 ? 15.547 10.109 -14.07 1 79.5 81 PRO A C 1
ATOM 655 O O . PRO A 1 81 ? 14.391 10.555 -14.07 1 79.5 81 PRO A O 1
ATOM 658 N N . CYS A 1 82 ? 15.93 9 -14.664 1 76.75 82 CYS A N 1
ATOM 659 C CA . CYS A 1 82 ? 14.922 8.102 -15.211 1 76.75 82 CYS A CA 1
ATOM 660 C C . CYS A 1 82 ? 14.156 7.395 -14.094 1 76.75 82 CYS A C 1
ATOM 662 O O . CYS A 1 82 ? 14.742 7.055 -13.062 1 76.75 82 CYS A O 1
ATOM 664 N N . TYR A 1 83 ? 12.953 7.199 -14.383 1 77 83 TYR A N 1
ATOM 665 C CA . TYR A 1 83 ? 12.07 6.551 -13.414 1 77 83 TYR A CA 1
ATOM 666 C C . TYR A 1 83 ? 12.656 5.223 -12.953 1 77 83 TYR A C 1
ATOM 668 O O . TYR A 1 83 ? 12.562 4.871 -11.773 1 77 83 TYR A O 1
ATOM 676 N N . ASP A 1 84 ? 13.359 4.516 -13.828 1 78 84 ASP A N 1
ATOM 677 C CA . ASP A 1 84 ? 13.883 3.182 -13.539 1 78 84 ASP A CA 1
ATOM 678 C C . ASP A 1 84 ? 15.047 3.248 -12.555 1 78 84 ASP A C 1
ATOM 680 O O . ASP A 1 84 ? 15.422 2.236 -11.953 1 78 84 ASP A O 1
ATOM 684 N N . ASN A 1 85 ? 15.578 4.465 -12.375 1 82.75 85 ASN A N 1
ATOM 685 C CA . ASN A 1 85 ? 16.734 4.625 -11.5 1 82.75 85 ASN A CA 1
ATOM 686 C C . ASN A 1 85 ? 16.312 5.016 -10.086 1 82.75 85 ASN A C 1
ATOM 688 O O . ASN A 1 85 ? 17.109 4.945 -9.156 1 82.75 85 ASN A O 1
ATOM 692 N N . ILE A 1 86 ? 15.117 5.465 -9.969 1 89.62 86 ILE A N 1
ATOM 693 C CA . ILE A 1 86 ? 14.656 5.926 -8.664 1 89.62 86 ILE A CA 1
ATOM 694 C C . ILE A 1 86 ? 14.438 4.73 -7.742 1 89.62 86 ILE A C 1
ATOM 696 O O . ILE A 1 86 ? 13.883 3.709 -8.156 1 89.62 86 ILE A O 1
ATOM 700 N N . ARG A 1 87 ? 14.93 4.863 -6.527 1 92.25 87 ARG A N 1
ATOM 701 C CA . ARG A 1 87 ? 14.797 3.814 -5.523 1 92.25 87 ARG A CA 1
ATOM 702 C C . ARG A 1 87 ? 13.758 4.188 -4.473 1 92.25 87 ARG A C 1
ATOM 704 O O . ARG A 1 87 ? 13.773 5.297 -3.936 1 92.25 87 ARG A O 1
ATOM 711 N N . PHE A 1 88 ? 12.906 3.217 -4.262 1 92.94 88 PHE A N 1
ATOM 712 C CA . PHE A 1 88 ? 11.828 3.441 -3.305 1 92.94 88 PHE A CA 1
ATOM 713 C C . PHE A 1 88 ? 11.977 2.529 -2.094 1 92.94 88 PHE A C 1
ATOM 715 O O . PHE A 1 88 ? 12.477 1.408 -2.213 1 92.94 88 PHE A O 1
ATOM 722 N N . ASN A 1 89 ? 11.656 3.068 -0.939 1 92.94 89 ASN A N 1
ATOM 723 C CA . ASN A 1 89 ? 11.523 2.215 0.237 1 92.94 89 ASN A CA 1
ATOM 724 C C . ASN A 1 89 ? 10.172 1.5 0.259 1 92.94 89 ASN A C 1
ATOM 726 O O . ASN A 1 89 ? 10.102 0.308 0.562 1 92.94 89 ASN A O 1
ATOM 730 N N . ASN A 1 90 ? 9.195 2.188 0.116 1 90.69 90 ASN A N 1
ATOM 731 C CA . ASN A 1 90 ? 7.848 1.653 -0.03 1 90.69 90 ASN A CA 1
ATOM 732 C C . ASN A 1 90 ? 6.98 2.553 -0.907 1 90.69 90 ASN A C 1
ATOM 734 O O . ASN A 1 90 ? 7.453 3.086 -1.912 1 90.69 90 ASN A O 1
ATOM 738 N N . LEU A 1 91 ? 5.77 2.799 -0.544 1 87.06 91 LEU A N 1
ATOM 739 C CA . LEU A 1 91 ? 4.852 3.494 -1.438 1 87.06 91 LEU A CA 1
ATOM 740 C C . LEU A 1 91 ? 5.152 4.988 -1.474 1 87.06 91 LEU A C 1
ATOM 742 O O . LEU A 1 91 ? 5.012 5.629 -2.518 1 87.06 91 LEU A O 1
ATOM 746 N N . TYR A 1 92 ? 5.617 5.531 -0.321 1 93 92 TYR A N 1
ATOM 747 C CA . TYR A 1 92 ? 5.578 6.988 -0.26 1 93 92 TYR A CA 1
ATOM 748 C C . TYR A 1 92 ? 6.961 7.555 0.049 1 93 92 TYR A C 1
ATOM 750 O O . TYR A 1 92 ? 7.137 8.773 0.1 1 93 92 TYR A O 1
ATOM 758 N N . TYR A 1 93 ? 7.938 6.645 0.234 1 96.12 93 TYR A N 1
ATOM 759 C CA . TYR A 1 93 ? 9.289 7.098 0.557 1 96.12 93 TYR A CA 1
ATOM 760 C C . TYR A 1 93 ? 10.281 6.664 -0.517 1 96.12 93 TYR A C 1
ATOM 762 O O . TYR A 1 93 ? 10.203 5.543 -1.025 1 96.12 93 TYR A O 1
ATOM 770 N N . GLN A 1 94 ? 11.086 7.574 -0.903 1 96.19 94 GLN A N 1
ATOM 771 C CA . GLN A 1 94 ? 12.234 7.211 -1.734 1 96.19 94 GLN A CA 1
ATOM 772 C C . GLN A 1 94 ? 13.461 6.918 -0.881 1 96.19 94 GLN A C 1
ATOM 774 O O . GLN A 1 94 ? 13.68 7.562 0.146 1 96.19 94 GLN A O 1
ATOM 779 N N . HIS A 1 95 ? 14.258 5.992 -1.328 1 96 95 HIS A N 1
ATOM 780 C CA . HIS A 1 95 ? 15.328 5.441 -0.501 1 96 95 HIS A CA 1
ATOM 781 C C . HIS A 1 95 ? 16.703 5.891 -1.001 1 96 95 HIS A C 1
ATOM 783 O O . HIS A 1 95 ? 17.016 5.727 -2.18 1 96 95 HIS A O 1
ATOM 789 N N . LEU A 1 96 ? 17.469 6.512 -0.196 1 95.88 96 LEU A N 1
ATOM 790 C CA . LEU A 1 96 ? 18.875 6.789 -0.4 1 95.88 96 LEU A CA 1
ATOM 791 C C . LEU A 1 96 ? 19.734 5.992 0.578 1 95.88 96 LEU A C 1
ATOM 793 O O . LEU A 1 96 ? 19.781 6.305 1.771 1 95.88 96 LEU A O 1
ATOM 797 N N . ARG A 1 97 ? 20.438 5.023 0.08 1 91.94 97 ARG A N 1
ATOM 798 C CA . ARG A 1 97 ? 21.266 4.148 0.905 1 91.94 97 ARG A CA 1
ATOM 799 C C . ARG A 1 97 ? 22.734 4.562 0.845 1 91.94 97 ARG A C 1
ATOM 801 O O . ARG A 1 97 ? 23.328 4.629 -0.237 1 91.94 97 ARG A O 1
ATOM 808 N N . LEU A 1 98 ? 23.25 4.809 2.004 1 92.5 98 LEU A N 1
ATOM 809 C CA . LEU A 1 98 ? 24.672 5.062 2.156 1 92.5 98 LEU A CA 1
ATOM 810 C C . LEU A 1 98 ? 25.375 3.861 2.777 1 92.5 98 LEU A C 1
ATOM 812 O O . LEU A 1 98 ? 25.516 3.783 4 1 92.5 98 LEU A O 1
ATOM 816 N N . ARG A 1 99 ? 25.906 2.996 1.99 1 86.31 99 ARG A N 1
ATOM 817 C CA . ARG A 1 99 ? 26.422 1.706 2.428 1 86.31 99 ARG A CA 1
ATOM 818 C C . ARG A 1 99 ? 27.656 1.889 3.309 1 86.31 99 ARG A C 1
ATOM 820 O O . ARG A 1 99 ? 27.781 1.244 4.352 1 86.31 99 ARG A O 1
ATOM 827 N N . LYS A 1 100 ? 28.531 2.779 2.867 1 85.94 100 LYS A N 1
ATOM 828 C CA . LYS A 1 100 ? 29.781 2.986 3.598 1 85.94 100 LYS A CA 1
ATOM 829 C C . LYS A 1 100 ? 29.516 3.482 5.016 1 85.94 100 LYS A C 1
ATOM 831 O O . LYS A 1 100 ? 30.188 3.074 5.961 1 85.94 100 LYS A O 1
ATOM 836 N N . GLU A 1 101 ? 28.469 4.277 5.137 1 88.88 101 GLU A N 1
ATOM 837 C CA . GLU A 1 101 ? 28.156 4.898 6.418 1 88.88 101 GLU A CA 1
ATOM 838 C C . GLU A 1 101 ? 27.141 4.074 7.199 1 88.88 101 GLU A C 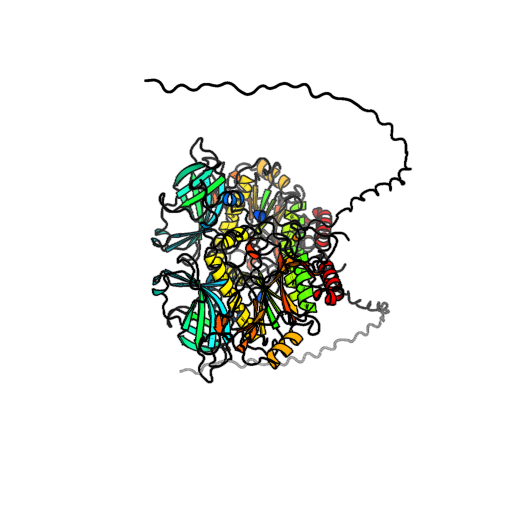1
ATOM 840 O O . GLU A 1 101 ? 26.891 4.34 8.375 1 88.88 101 GLU A O 1
ATOM 845 N N . ASN A 1 102 ? 26.594 3.037 6.605 1 88.88 102 ASN A N 1
ATOM 846 C CA . ASN A 1 102 ? 25.516 2.25 7.188 1 88.88 102 ASN A CA 1
ATOM 847 C C . ASN A 1 102 ? 24.312 3.127 7.566 1 88.88 102 ASN A C 1
ATOM 849 O O . ASN A 1 102 ? 23.844 3.09 8.703 1 88.88 102 ASN A O 1
ATOM 853 N N . ILE A 1 103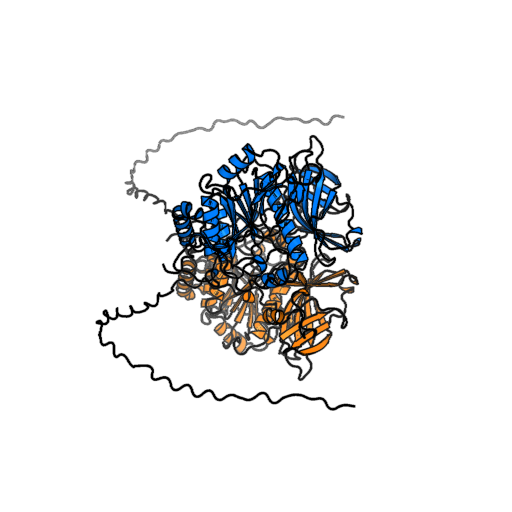 ? 23.969 3.998 6.609 1 93.19 103 ILE A N 1
ATOM 854 C CA . ILE A 1 103 ? 22.859 4.934 6.801 1 93.19 103 ILE A CA 1
ATOM 855 C C . ILE A 1 103 ? 21.812 4.727 5.711 1 93.19 103 ILE A C 1
ATOM 857 O O . ILE A 1 103 ? 22.156 4.527 4.543 1 93.19 103 ILE A O 1
ATOM 861 N N . ASP A 1 104 ? 20.625 4.57 6.109 1 94.38 104 ASP A N 1
ATOM 862 C CA . ASP A 1 104 ? 19.484 4.609 5.188 1 94.38 104 ASP A CA 1
ATOM 863 C C . ASP A 1 104 ? 18.672 5.891 5.371 1 94.38 104 ASP A C 1
ATOM 865 O O . ASP A 1 104 ? 18.328 6.254 6.496 1 94.38 104 ASP A O 1
ATOM 869 N N . ILE A 1 105 ? 18.453 6.59 4.289 1 96.94 105 ILE A N 1
ATOM 870 C CA . ILE A 1 105 ? 17.656 7.809 4.289 1 96.94 105 ILE A CA 1
ATOM 871 C C . ILE A 1 105 ? 16.359 7.582 3.506 1 96.94 105 ILE A C 1
ATOM 873 O O . ILE A 1 105 ? 16.391 7.09 2.377 1 96.94 105 ILE A O 1
ATOM 877 N N . TYR A 1 106 ? 15.266 7.891 4.121 1 97.5 106 TYR A N 1
ATOM 878 C CA . TYR A 1 106 ? 13.945 7.797 3.508 1 97.5 106 TYR A CA 1
ATOM 879 C C . TYR A 1 106 ? 13.367 9.18 3.232 1 97.5 106 TYR A C 1
ATOM 881 O O . TYR A 1 106 ? 12.844 9.828 4.137 1 97.5 106 TYR A O 1
ATOM 889 N N . LEU A 1 107 ? 13.453 9.562 1.968 1 98.31 107 LEU A N 1
ATOM 890 C CA . LEU A 1 107 ? 13.023 10.891 1.547 1 98.31 107 LEU A CA 1
ATOM 891 C C . LEU A 1 107 ? 11.516 10.93 1.311 1 98.31 107 LEU A C 1
ATOM 893 O O . LEU A 1 107 ? 10.961 10.023 0.69 1 98.31 107 LEU A O 1
ATOM 897 N N . TYR A 1 108 ? 10.859 11.977 1.793 1 98.06 108 TYR A N 1
ATOM 898 C CA . TYR A 1 108 ? 9.406 11.992 1.814 1 98.06 108 TYR A CA 1
ATOM 899 C C . TYR A 1 108 ? 8.859 13.156 0.994 1 98.06 108 TYR A C 1
ATOM 901 O O . TYR A 1 108 ? 8.141 12.953 0.013 1 98.06 108 TYR A O 1
ATOM 909 N N . SER A 1 109 ? 9.219 14.43 1.283 1 98.44 109 SER A N 1
ATOM 910 C CA . SER A 1 109 ? 8.633 15.578 0.604 1 98.44 109 SER A CA 1
ATOM 911 C C . SER A 1 109 ? 9.625 16.734 0.521 1 98.44 109 SER A C 1
ATOM 913 O O . SER A 1 109 ? 10.688 16.703 1.152 1 98.44 109 SER A O 1
ATOM 915 N N . ALA A 1 110 ? 9.305 17.734 -0.311 1 98.31 110 ALA A N 1
ATOM 916 C CA . ALA A 1 110 ? 10.125 18.922 -0.476 1 98.31 110 ALA A CA 1
ATOM 917 C C . ALA A 1 110 ? 9.258 20.156 -0.731 1 98.31 110 ALA A C 1
ATOM 919 O O . ALA A 1 110 ? 8.25 20.078 -1.44 1 98.31 110 ALA A O 1
ATOM 920 N N . PHE A 1 111 ? 9.703 21.297 -0.164 1 97.69 111 PHE A N 1
ATOM 921 C CA . PHE A 1 111 ? 8.938 22.531 -0.254 1 97.69 111 PHE A CA 1
ATOM 922 C C . PHE A 1 111 ? 9.852 23.719 -0.545 1 97.69 111 PHE A C 1
ATOM 924 O O . PHE A 1 111 ? 10.992 23.766 -0.072 1 97.69 111 PHE A O 1
ATOM 931 N N . HIS A 1 112 ? 9.336 24.625 -1.295 1 96.56 112 HIS A N 1
ATOM 932 C CA . HIS A 1 112 ? 9.984 25.922 -1.423 1 96.56 112 HIS A CA 1
ATOM 933 C C . HIS A 1 112 ? 9.617 26.844 -0.26 1 96.56 112 HIS A C 1
ATOM 935 O O . HIS A 1 112 ? 8.469 27.266 -0.139 1 96.56 112 HIS A O 1
ATOM 941 N N . ASP A 1 113 ? 10.523 27.062 0.611 1 95.06 113 ASP A N 1
ATOM 942 C CA . ASP A 1 113 ? 10.383 28.078 1.649 1 95.06 113 ASP A CA 1
ATOM 943 C C . ASP A 1 113 ? 10.688 29.469 1.103 1 95.06 113 ASP A C 1
ATOM 945 O O . ASP A 1 113 ? 11.852 29.875 1.039 1 95.06 113 ASP A O 1
ATOM 949 N N . HIS A 1 114 ? 9.648 30.203 0.753 1 91.62 114 HIS A N 1
ATOM 950 C CA . HIS A 1 114 ? 9.789 31.469 0.051 1 91.62 114 HIS A CA 1
ATOM 951 C C . HIS A 1 114 ? 10.062 32.594 1.024 1 91.62 114 HIS A C 1
ATOM 953 O O . HIS A 1 114 ? 10.195 33.75 0.613 1 91.62 114 HIS A O 1
ATOM 959 N N . ARG A 1 115 ? 10.047 32.281 2.25 1 90.19 115 ARG A N 1
ATOM 960 C CA . ARG A 1 115 ? 10.242 33.344 3.238 1 90.19 115 ARG A CA 1
ATOM 961 C C . ARG A 1 115 ? 11.656 33.906 3.16 1 90.19 115 ARG A C 1
ATOM 963 O O . ARG A 1 115 ? 12.352 33.719 2.162 1 90.19 115 ARG A O 1
ATOM 970 N N . LYS A 1 116 ? 12.188 34.531 4.219 1 75.44 116 LYS A N 1
ATOM 971 C CA . LYS A 1 116 ? 13.508 35.156 4.168 1 75.44 116 LYS A CA 1
ATOM 972 C C . LYS A 1 116 ? 14.586 34.125 3.801 1 75.44 116 LYS A C 1
ATOM 974 O O . LYS A 1 116 ? 14.555 33 4.262 1 75.44 116 LYS A O 1
ATOM 979 N N . GLU A 1 117 ? 15.5 34.344 2.816 1 74.12 117 GLU A N 1
ATOM 980 C CA . GLU A 1 117 ? 16.516 33.469 2.254 1 74.12 117 GLU A CA 1
ATOM 981 C C . GLU A 1 117 ? 15.891 32.25 1.58 1 74.12 117 GLU A C 1
ATOM 983 O O . GLU A 1 117 ? 15.797 31.172 2.184 1 74.12 117 GLU A O 1
ATOM 988 N N . LYS A 1 118 ? 15.492 32.25 0.464 1 87.12 118 LYS A N 1
ATOM 989 C CA . LYS A 1 118 ? 14.789 31.203 -0.279 1 87.12 118 LYS A CA 1
ATOM 990 C C . LYS A 1 118 ? 15.531 29.875 -0.187 1 87.12 118 LYS A C 1
ATOM 992 O O . LYS A 1 118 ? 16.75 29.828 -0.307 1 87.12 118 LYS A O 1
ATOM 997 N N . LYS A 1 119 ? 14.883 28.922 0.31 1 93.88 119 LYS A N 1
ATOM 998 C CA . LYS A 1 119 ? 15.477 27.594 0.442 1 93.88 119 LYS A CA 1
ATOM 999 C C . LYS A 1 119 ? 14.484 26.516 0.028 1 93.88 119 LYS A C 1
ATOM 1001 O O . LYS A 1 119 ? 13.281 26.75 -0.046 1 93.88 119 LYS A O 1
ATOM 1006 N N . ILE A 1 120 ? 15.062 25.422 -0.316 1 96.31 120 ILE A N 1
ATOM 1007 C CA . ILE A 1 120 ? 14.281 24.203 -0.46 1 96.31 120 ILE A CA 1
ATOM 1008 C C . ILE A 1 120 ? 14.406 23.359 0.808 1 96.31 120 ILE A C 1
ATOM 1010 O O . ILE A 1 120 ? 15.516 23.062 1.258 1 96.31 120 ILE A O 1
ATOM 1014 N N . ARG A 1 121 ? 13.297 23.125 1.413 1 96.81 121 ARG A N 1
ATOM 1015 C CA . ARG A 1 121 ? 13.25 22.266 2.598 1 96.81 121 ARG A CA 1
ATOM 1016 C C . ARG A 1 121 ? 12.812 20.859 2.236 1 96.81 121 ARG A C 1
ATOM 1018 O O . ARG A 1 121 ? 11.734 20.656 1.673 1 96.81 121 ARG A O 1
ATOM 1025 N N . ILE A 1 122 ? 13.633 19.922 2.568 1 98.44 122 ILE A N 1
ATOM 1026 C CA . ILE A 1 122 ? 13.352 18.516 2.297 1 98.44 122 ILE A CA 1
ATOM 1027 C C . ILE A 1 122 ? 13.102 17.766 3.607 1 98.44 122 ILE A C 1
ATOM 1029 O O . ILE A 1 122 ? 13.828 17.969 4.586 1 98.44 122 ILE A O 1
ATOM 1033 N N . PHE A 1 123 ? 12.062 16.984 3.641 1 98.5 123 PHE A N 1
ATOM 1034 C CA . PHE A 1 123 ? 11.719 16.234 4.84 1 98.5 123 PHE A CA 1
ATOM 1035 C C . PHE A 1 123 ? 11.859 14.734 4.605 1 98.5 123 PHE A C 1
ATOM 1037 O O . PHE A 1 123 ? 11.57 14.242 3.516 1 98.5 123 PHE A O 1
ATOM 1044 N N . GLY A 1 124 ? 12.281 13.992 5.586 1 97.94 124 GLY A N 1
ATOM 1045 C CA . GLY A 1 124 ? 12.438 12.547 5.547 1 97.94 124 GLY A CA 1
ATOM 1046 C C . GLY A 1 124 ? 12.789 11.953 6.898 1 97.94 124 GLY A C 1
ATOM 1047 O O . GLY A 1 124 ? 12.68 12.625 7.926 1 97.94 124 GLY A O 1
ATOM 1048 N N . MET A 1 125 ? 13.039 10.742 6.898 1 97.19 125 MET A N 1
ATOM 1049 C CA . MET A 1 125 ? 13.531 10.031 8.07 1 97.19 125 MET A CA 1
ATOM 1050 C C . MET A 1 125 ? 14.867 9.344 7.777 1 97.19 125 MET A C 1
ATOM 1052 O O . MET A 1 125 ? 15.133 8.969 6.637 1 97.19 125 MET A O 1
ATOM 1056 N N . ILE A 1 126 ? 15.711 9.203 8.789 1 95.88 126 ILE A N 1
ATOM 1057 C CA . ILE A 1 126 ? 17.062 8.672 8.617 1 95.88 126 ILE A CA 1
ATOM 1058 C C . ILE A 1 126 ? 17.359 7.668 9.727 1 95.88 126 ILE A C 1
ATOM 1060 O O . ILE A 1 126 ? 16.953 7.863 10.875 1 95.88 126 ILE A O 1
ATOM 1064 N N . ILE A 1 127 ? 17.969 6.59 9.391 1 93.88 127 ILE A N 1
ATOM 1065 C CA . ILE A 1 127 ? 18.391 5.613 10.391 1 93.88 127 ILE A CA 1
ATOM 1066 C C . ILE A 1 127 ? 19.891 5.305 10.211 1 93.88 127 ILE A C 1
ATOM 1068 O O . ILE A 1 127 ? 20.359 5.18 9.078 1 93.88 127 ILE A O 1
ATOM 1072 N N . GLY A 1 128 ? 20.609 5.25 11.281 1 89.81 128 GLY A N 1
ATOM 1073 C CA . GLY A 1 128 ? 22.047 5.02 11.312 1 89.81 128 GLY A CA 1
ATOM 1074 C C . GLY A 1 128 ? 22.781 5.91 12.297 1 89.81 128 GLY A C 1
ATOM 1075 O O . GLY A 1 128 ? 22.156 6.715 12.992 1 89.81 128 GLY A O 1
ATOM 1076 N N . PRO A 1 129 ? 24.016 5.746 12.352 1 86.75 129 PRO A N 1
ATOM 1077 C CA . PRO A 1 129 ? 24.797 6.574 13.289 1 86.75 129 PRO A CA 1
ATOM 1078 C C . PRO A 1 129 ? 24.812 8.047 12.883 1 86.75 129 PRO A C 1
ATOM 1080 O O . PRO A 1 129 ? 25.266 8.383 11.781 1 86.75 129 PRO A O 1
ATOM 1083 N N . GLU A 1 130 ? 24.391 8.852 13.773 1 83.25 130 GLU A N 1
ATOM 1084 C CA . GLU A 1 130 ? 24.281 10.281 13.5 1 83.25 130 GLU A CA 1
ATOM 1085 C C . GLU A 1 130 ? 25.625 10.883 13.117 1 83.25 130 GLU A C 1
ATOM 1087 O O . GLU A 1 130 ? 25.703 11.758 12.25 1 83.25 130 GLU A O 1
ATOM 1092 N N . GLU A 1 131 ? 26.656 10.414 13.742 1 86.31 131 GLU A N 1
ATOM 1093 C CA . GLU A 1 131 ? 27.984 10.977 13.547 1 86.31 131 GLU A CA 1
ATOM 1094 C C . GLU A 1 131 ? 28.531 10.672 12.156 1 86.31 131 GLU A C 1
ATOM 1096 O O . GLU A 1 131 ? 29.453 11.328 11.688 1 86.31 131 GLU A O 1
ATOM 1101 N N . SER A 1 132 ? 27.891 9.758 11.477 1 88.31 132 SER A N 1
ATOM 1102 C CA . SER A 1 132 ? 28.406 9.297 10.188 1 88.31 132 SER A CA 1
ATOM 1103 C C . SER A 1 132 ? 27.641 9.922 9.031 1 88.31 132 SER A C 1
ATOM 1105 O O . SER A 1 132 ? 27.922 9.641 7.867 1 88.31 132 SER A O 1
ATOM 1107 N N . VAL A 1 133 ? 26.672 10.789 9.32 1 89.38 133 VAL A N 1
ATOM 1108 C CA . VAL A 1 133 ? 25.906 11.398 8.242 1 89.38 133 VAL A CA 1
ATOM 1109 C C . VAL A 1 133 ? 26.797 12.359 7.453 1 89.38 133 VAL A C 1
ATOM 1111 O O . VAL A 1 133 ? 27.328 13.32 8.008 1 89.38 133 VAL A O 1
ATOM 1114 N N . PRO A 1 134 ? 27.016 12.133 6.199 1 93.12 134 PRO A N 1
ATOM 1115 C CA . PRO A 1 134 ? 27.828 13.047 5.391 1 93.12 134 PRO A CA 1
ATOM 1116 C C . PRO A 1 134 ? 27.094 14.352 5.074 1 93.12 134 PRO A C 1
ATOM 1118 O O . PRO A 1 134 ? 25.906 14.5 5.398 1 93.12 134 PRO A O 1
ATOM 1121 N N . ILE A 1 135 ? 27.875 15.219 4.52 1 94.06 135 ILE A N 1
ATOM 1122 C CA . ILE A 1 135 ? 27.234 16.422 4.023 1 94.06 135 ILE A CA 1
ATOM 1123 C C . ILE A 1 135 ? 26.375 16.094 2.797 1 94.06 135 ILE A C 1
ATOM 1125 O O . ILE A 1 135 ? 26.906 15.727 1.745 1 94.06 135 ILE A O 1
ATOM 1129 N N . LEU A 1 136 ? 25.109 16.188 2.971 1 95.5 136 LEU A N 1
ATOM 1130 C CA . LEU A 1 136 ? 24.188 15.906 1.878 1 95.5 136 LEU A CA 1
ATOM 1131 C C . LEU A 1 136 ? 24.062 17.109 0.955 1 95.5 136 LEU A C 1
ATOM 1133 O O . LEU A 1 136 ? 24.172 18.25 1.403 1 95.5 136 LEU A O 1
ATOM 1137 N N . LYS A 1 137 ? 23.828 16.859 -0.243 1 95.25 137 LYS A N 1
ATOM 1138 C CA . LYS A 1 137 ? 23.703 17.906 -1.257 1 95.25 137 LYS A CA 1
ATOM 1139 C C . LYS A 1 137 ? 22.375 17.812 -1.985 1 95.25 137 LYS A C 1
ATOM 1141 O O . LYS A 1 137 ? 21.797 16.734 -2.102 1 95.25 137 LYS A O 1
ATOM 1146 N N . CYS A 1 138 ? 21.969 18.984 -2.426 1 95.5 138 CYS A N 1
ATOM 1147 C CA . CYS A 1 138 ? 20.734 19.062 -3.215 1 95.5 138 CYS A CA 1
ATOM 1148 C C . CYS A 1 138 ? 21.047 19.375 -4.672 1 95.5 138 CYS A C 1
ATOM 1150 O O . CYS A 1 138 ? 21.859 20.266 -4.965 1 95.5 138 CYS A O 1
ATOM 1152 N N . LYS A 1 139 ? 20.516 18.594 -5.535 1 93.44 139 LYS A N 1
ATOM 1153 C CA . LYS A 1 139 ? 20.531 18.859 -6.969 1 93.44 139 LYS A CA 1
ATOM 1154 C C . LYS A 1 139 ? 19.172 19.359 -7.445 1 93.44 139 LYS A C 1
ATOM 1156 O O . LYS A 1 139 ? 18.156 18.672 -7.289 1 93.44 139 LYS A O 1
ATOM 1161 N N . PHE A 1 140 ? 19.188 20.578 -8.094 1 92.5 140 PHE A N 1
ATOM 1162 C CA . PHE A 1 140 ? 17.938 21.234 -8.461 1 92.5 140 PHE A CA 1
ATOM 1163 C C . PHE A 1 140 ? 17.625 21.031 -9.945 1 92.5 140 PHE A C 1
ATOM 1165 O O . PHE A 1 140 ? 18.547 21.047 -10.773 1 92.5 140 PHE A O 1
ATOM 1172 N N . TYR A 1 141 ? 16.297 20.766 -10.203 1 89 141 TYR A N 1
ATOM 1173 C CA . TYR A 1 141 ? 15.828 20.609 -11.578 1 89 141 TYR A CA 1
ATOM 1174 C C . TYR A 1 141 ? 14.773 21.656 -11.922 1 89 141 TYR A C 1
ATOM 1176 O O . TYR A 1 141 ? 13.859 21.906 -11.141 1 89 141 TYR A O 1
ATOM 1184 N N . GLN A 1 142 ? 14.977 22.328 -13.062 1 83.56 142 GLN A N 1
ATOM 1185 C CA . GLN A 1 142 ? 13.969 23.25 -13.602 1 83.56 142 GLN A CA 1
ATOM 1186 C C . GLN A 1 142 ? 13.898 23.156 -15.125 1 83.56 142 GLN A C 1
ATOM 1188 O O . GLN A 1 142 ? 14.914 23.312 -15.805 1 83.56 142 GLN A O 1
ATOM 1193 N N . ARG A 1 143 ? 12.68 23.203 -15.656 1 67.88 143 ARG A N 1
ATOM 1194 C CA . ARG A 1 143 ? 12.375 23.266 -17.078 1 67.88 143 ARG A CA 1
ATOM 1195 C C . ARG A 1 143 ? 13.484 22.594 -17.906 1 67.88 143 ARG A C 1
ATOM 1197 O O . ARG A 1 143 ? 14.008 23.203 -18.844 1 67.88 143 ARG A O 1
ATOM 1204 N N . ASN A 1 144 ? 13.875 21.453 -17.531 1 62.53 144 ASN A N 1
ATOM 1205 C CA . ASN A 1 144 ? 14.789 20.609 -18.281 1 62.53 144 ASN A CA 1
ATOM 1206 C C . ASN A 1 144 ? 16.234 21.047 -18.094 1 62.53 144 ASN A C 1
ATOM 1208 O O . ASN A 1 144 ? 17.062 20.906 -19 1 62.53 144 ASN A O 1
ATOM 1212 N N . GLN A 1 145 ? 16.438 21.922 -17.156 1 70.69 145 GLN A N 1
ATOM 1213 C CA . GLN A 1 145 ? 17.828 22.281 -16.875 1 70.69 145 GLN A CA 1
ATOM 1214 C C . GLN A 1 145 ? 18.219 21.922 -15.445 1 70.69 145 GLN A C 1
ATOM 1216 O O . GLN A 1 145 ? 17.359 21.891 -14.562 1 70.69 145 GLN A O 1
ATOM 1221 N N . THR A 1 146 ? 19.422 21.344 -15.43 1 67.19 146 THR A N 1
ATOM 1222 C CA . THR A 1 146 ? 20.031 21.125 -14.117 1 67.19 146 THR A CA 1
ATOM 1223 C C . THR A 1 146 ? 20.828 22.359 -13.688 1 67.19 146 THR A C 1
ATOM 1225 O O . THR A 1 146 ? 21.609 22.906 -14.469 1 67.19 146 THR A O 1
ATOM 1228 N N . TYR A 1 147 ? 20.453 23 -12.516 1 65.44 147 TYR A N 1
ATOM 1229 C CA . TYR A 1 147 ? 21.047 24.281 -12.18 1 65.44 147 TYR A CA 1
ATOM 1230 C C . TYR A 1 147 ? 22.25 24.094 -11.25 1 65.44 147 TYR A C 1
ATOM 1232 O O . TYR A 1 147 ? 22.984 25.047 -10.992 1 65.44 147 TYR A O 1
ATOM 1240 N N . GLY A 1 148 ? 22.422 22.938 -10.633 1 72.62 148 GLY A N 1
ATOM 1241 C CA . GLY A 1 148 ? 23.609 22.812 -9.797 1 72.62 148 GLY A CA 1
ATOM 1242 C C . GLY A 1 148 ? 23.359 22.078 -8.492 1 72.62 148 GLY A C 1
ATOM 1243 O O . GLY A 1 148 ? 22.25 21.594 -8.258 1 72.62 148 GLY A O 1
ATOM 1244 N N . PHE A 1 149 ? 24.531 21.969 -7.684 1 83.56 149 PHE A N 1
ATOM 1245 C CA . PHE A 1 149 ? 24.562 21.297 -6.391 1 83.56 149 PHE A CA 1
ATOM 1246 C C . PHE A 1 149 ? 24.688 22.312 -5.262 1 83.56 149 PHE A C 1
ATOM 1248 O O . PHE A 1 149 ? 25.375 23.328 -5.41 1 83.56 149 PHE A O 1
ATOM 1255 N N . ARG A 1 150 ? 23.938 22.172 -4.258 1 91.88 150 ARG A N 1
ATOM 1256 C CA . ARG A 1 150 ? 24.016 22.969 -3.031 1 91.88 150 ARG A CA 1
ATOM 1257 C C . ARG A 1 150 ? 24.172 22.062 -1.813 1 91.88 150 ARG A C 1
ATOM 1259 O O . ARG A 1 150 ? 23.531 21.016 -1.725 1 91.88 150 ARG A O 1
ATOM 1266 N N . GLU A 1 151 ? 25.031 22.5 -0.954 1 94.44 151 GLU A N 1
ATOM 1267 C CA . GLU A 1 151 ? 25.125 21.781 0.313 1 94.44 151 GLU A CA 1
ATOM 1268 C C . GLU A 1 151 ? 23.875 22.016 1.17 1 94.44 151 GLU A C 1
ATOM 1270 O O . GLU A 1 151 ? 23.375 23.141 1.23 1 94.44 151 GLU A O 1
ATOM 1275 N N . GLY A 1 152 ? 23.422 20.938 1.718 1 95.19 152 GLY A N 1
ATOM 1276 C CA . GLY A 1 152 ? 22.25 21.047 2.578 1 95.19 152 GLY A CA 1
ATOM 1277 C C . GLY A 1 152 ? 22.594 21.141 4.051 1 95.19 152 GLY A C 1
ATOM 1278 O O . GLY A 1 152 ? 23.594 20.562 4.492 1 95.19 152 GLY A O 1
ATOM 1279 N N . HIS A 1 153 ? 21.781 21.875 4.789 1 93.94 153 HIS A N 1
ATOM 1280 C CA . HIS A 1 153 ? 21.859 21.891 6.246 1 93.94 153 HIS A CA 1
ATOM 1281 C C . HIS A 1 153 ? 20.922 20.875 6.871 1 93.94 153 HIS A C 1
ATOM 1283 O O . HIS A 1 153 ? 19.703 21.016 6.793 1 93.94 153 HIS A O 1
ATOM 1289 N N . TYR A 1 154 ? 21.5 19.922 7.535 1 94 154 TYR A N 1
ATOM 1290 C CA . TYR A 1 154 ? 20.781 18.797 8.141 1 94 154 TYR A CA 1
ATOM 1291 C C . TYR A 1 154 ? 20.359 19.141 9.562 1 94 154 TYR A C 1
ATOM 1293 O O . TYR A 1 154 ? 21.188 19.562 10.375 1 94 154 TYR A O 1
ATOM 1301 N N . THR A 1 155 ? 19.031 18.984 9.867 1 91.56 155 THR A N 1
ATOM 1302 C CA . THR A 1 155 ? 18.5 19.203 11.211 1 91.56 155 THR A CA 1
ATOM 1303 C C . THR A 1 155 ? 17.531 18.094 11.602 1 91.56 155 THR A C 1
ATOM 1305 O O . THR A 1 155 ? 16.578 17.812 10.867 1 91.56 155 THR A O 1
ATOM 1308 N N . GLU A 1 156 ? 17.719 17.453 12.797 1 92.31 156 GLU A N 1
ATOM 1309 C CA . GLU A 1 156 ? 16.766 16.484 13.312 1 92.31 156 GLU A CA 1
ATOM 1310 C C . GLU A 1 156 ? 15.539 17.172 13.898 1 92.31 156 GLU A C 1
ATOM 1312 O O . GLU A 1 156 ? 15.656 18.219 14.547 1 92.31 156 GLU A O 1
ATOM 1317 N N . LEU A 1 157 ? 14.422 16.625 13.656 1 92.62 157 LEU A N 1
ATOM 1318 C CA . LEU A 1 157 ? 13.172 17.234 14.086 1 92.62 157 LEU A CA 1
ATOM 1319 C C . LEU A 1 157 ? 12.734 16.688 15.438 1 92.62 157 LEU A C 1
ATOM 1321 O O . LEU A 1 157 ? 11.852 17.25 16.078 1 92.62 157 LEU A O 1
ATOM 1325 N N . TYR A 1 158 ? 13.297 15.594 15.805 1 89.19 158 TYR A N 1
ATOM 1326 C CA . TYR A 1 158 ? 13 14.953 17.078 1 89.19 158 TYR A CA 1
ATOM 1327 C C . TYR A 1 158 ? 14.211 14.195 17.609 1 89.19 158 TYR A C 1
ATOM 1329 O O . TYR A 1 158 ? 14.82 13.398 16.891 1 89.19 158 TYR A O 1
ATOM 1337 N N . GLN A 1 159 ? 14.711 14.312 18.797 1 77.56 159 GLN A N 1
ATOM 1338 C CA . GLN A 1 159 ? 16 13.812 19.25 1 77.56 159 GLN A CA 1
ATOM 1339 C C . GLN A 1 159 ? 15.828 12.633 20.203 1 77.56 159 GLN A C 1
ATOM 1341 O O . GLN A 1 159 ? 16.781 11.906 20.484 1 77.56 159 GLN A O 1
ATOM 1346 N N . ASN A 1 160 ? 14.703 12.227 20.609 1 72.12 160 ASN A N 1
ATOM 1347 C CA . ASN A 1 160 ? 14.57 11.234 21.672 1 72.12 160 ASN A CA 1
ATOM 1348 C C . ASN A 1 160 ? 14.305 9.844 21.094 1 72.12 160 ASN A C 1
ATOM 1350 O O . ASN A 1 160 ? 13.75 8.984 21.781 1 72.12 160 ASN A O 1
ATOM 1354 N N . ILE A 1 161 ? 14.875 9.578 19.938 1 77.38 161 ILE A N 1
ATOM 1355 C CA . ILE A 1 161 ? 14.617 8.273 19.328 1 77.38 161 ILE A CA 1
ATOM 1356 C C . ILE A 1 161 ? 15.836 7.375 19.484 1 77.38 161 ILE A C 1
ATOM 1358 O O . ILE A 1 161 ? 16.969 7.824 19.312 1 77.38 161 ILE A O 1
ATOM 1362 N N . GLN A 1 162 ? 15.586 6.148 19.906 1 73.38 162 GLN A N 1
ATOM 1363 C CA . GLN A 1 162 ? 16.656 5.156 20 1 73.38 162 GLN A CA 1
ATOM 1364 C C . GLN A 1 162 ? 17.297 4.918 18.641 1 73.38 162 GLN A C 1
ATOM 1366 O O . GLN A 1 162 ? 16.656 5.109 17.594 1 73.38 162 GLN A O 1
ATOM 1371 N N . GLN A 1 163 ? 18.469 4.477 18.719 1 66.88 163 GLN A N 1
ATOM 1372 C CA . GLN A 1 163 ? 19.312 4.375 17.531 1 66.88 163 GLN A CA 1
ATOM 1373 C C . GLN A 1 163 ? 18.75 3.373 16.531 1 66.88 163 GLN A C 1
ATOM 1375 O O . GLN A 1 163 ? 19.031 3.465 15.328 1 66.88 163 GLN A O 1
ATOM 1380 N N . ASN A 1 164 ? 17.938 2.545 16.891 1 78.12 164 ASN A N 1
ATOM 1381 C CA . ASN A 1 164 ? 17.516 1.497 15.969 1 78.12 164 ASN A CA 1
ATOM 1382 C C . ASN A 1 164 ? 16.219 1.86 15.266 1 78.12 164 ASN A C 1
ATOM 1384 O O . ASN A 1 164 ? 15.578 1.003 14.648 1 78.12 164 ASN A O 1
ATOM 1388 N N . TRP A 1 165 ? 15.938 3.17 15.375 1 88.56 165 TRP A N 1
ATOM 1389 C CA . TRP A 1 165 ? 14.719 3.621 14.711 1 88.56 165 TRP A CA 1
ATOM 1390 C C . TRP A 1 165 ? 15 4.836 13.828 1 88.56 165 TRP A C 1
ATOM 1392 O O . TRP A 1 165 ? 15.906 5.621 14.117 1 88.56 165 TRP A O 1
ATOM 1402 N N . PRO A 1 166 ? 14.242 4.914 12.766 1 93.31 166 PRO A N 1
ATOM 1403 C CA . PRO A 1 166 ? 14.414 6.109 11.938 1 93.31 166 PRO A CA 1
ATOM 1404 C C . PRO A 1 166 ? 14.055 7.395 12.68 1 93.31 166 PRO A C 1
ATOM 1406 O O . PRO A 1 166 ? 13.078 7.426 13.438 1 93.31 166 PRO A O 1
ATOM 1409 N N . VAL A 1 167 ? 14.836 8.445 12.461 1 95.31 167 VAL A N 1
ATOM 1410 C CA . VAL A 1 167 ? 14.656 9.758 13.07 1 95.31 167 VAL A CA 1
ATOM 1411 C C . VAL A 1 167 ? 14.219 10.766 12.008 1 95.31 167 VAL A C 1
ATOM 1413 O O . VAL A 1 167 ? 14.789 10.805 10.914 1 95.31 167 VAL A O 1
ATOM 1416 N N . PRO A 1 168 ? 13.141 11.539 12.32 1 96.44 168 PRO A N 1
ATOM 1417 C CA . PRO A 1 168 ? 12.734 12.555 11.352 1 96.44 168 PRO A CA 1
ATOM 1418 C C . PRO A 1 168 ? 13.734 13.695 11.234 1 96.44 168 PRO A C 1
ATOM 1420 O O . PRO A 1 168 ? 14.328 14.109 12.234 1 96.44 168 PRO A O 1
ATOM 1423 N N . PHE A 1 169 ? 13.914 14.234 10.016 1 96.19 169 PHE A N 1
ATOM 1424 C CA . PHE A 1 169 ? 14.844 15.328 9.797 1 96.19 169 PHE A CA 1
ATOM 1425 C C . PHE A 1 169 ? 14.352 16.25 8.688 1 96.19 169 PHE A C 1
ATOM 1427 O O . PHE A 1 169 ? 13.398 15.914 7.973 1 96.19 169 PHE A O 1
ATOM 1434 N N . THR A 1 170 ? 14.891 17.422 8.586 1 96.19 170 THR A N 1
ATOM 1435 C CA . THR A 1 170 ? 14.766 18.328 7.449 1 96.19 170 THR A CA 1
ATOM 1436 C C . THR A 1 170 ? 16.141 18.703 6.906 1 96.19 170 THR A C 1
ATOM 1438 O O . THR A 1 170 ? 17.125 18.766 7.656 1 96.19 170 THR A O 1
ATOM 1441 N N . LEU A 1 171 ? 16.25 18.703 5.652 1 96.94 171 LEU A N 1
ATOM 1442 C CA . LEU A 1 171 ? 17.406 19.203 4.926 1 96.94 171 LEU A CA 1
ATOM 1443 C C . LEU A 1 171 ? 17.078 20.516 4.227 1 96.94 171 LEU A C 1
ATOM 1445 O O . LEU A 1 171 ? 16.172 20.578 3.389 1 96.94 171 LEU A O 1
ATOM 1449 N N . SER A 1 172 ? 17.797 21.562 4.586 1 95.38 172 SER A N 1
ATOM 1450 C CA . SER A 1 172 ? 17.562 22.875 3.996 1 95.38 172 SER A CA 1
ATOM 1451 C C . SER A 1 172 ? 18.656 23.234 2.996 1 95.38 172 SER A C 1
ATOM 1453 O O . SER A 1 172 ? 19.844 23.266 3.352 1 95.38 172 SER A O 1
ATOM 1455 N N . CYS A 1 173 ? 18.297 23.438 1.786 1 95.81 173 CYS A N 1
ATOM 1456 C CA . CYS A 1 173 ? 19.219 23.828 0.729 1 95.81 173 CYS A CA 1
ATOM 1457 C C . CYS A 1 173 ? 18.906 25.234 0.22 1 95.81 173 CYS A C 1
ATOM 1459 O O . CYS A 1 173 ? 17.844 25.469 -0.362 1 95.81 173 CYS A O 1
ATOM 1461 N N . GLU A 1 174 ? 19.875 26.109 0.286 1 93.88 174 GLU A N 1
ATOM 1462 C CA . GLU A 1 174 ? 19.672 27.516 -0.043 1 93.88 174 GLU A CA 1
ATOM 1463 C C . GLU A 1 174 ? 19.625 27.719 -1.554 1 93.88 174 GLU A C 1
ATOM 1465 O O . GLU A 1 174 ? 20.328 27.047 -2.305 1 93.88 174 GLU A O 1
ATOM 1470 N N . LEU A 1 175 ? 18.75 28.594 -1.896 1 91.69 175 LEU A N 1
ATOM 1471 C CA . LEU A 1 175 ? 18.719 29.062 -3.277 1 91.69 175 LEU A CA 1
ATOM 1472 C C . LEU A 1 175 ? 19.438 30.391 -3.412 1 91.69 175 LEU A C 1
ATOM 1474 O O . LEU A 1 175 ? 19.266 31.297 -2.588 1 91.69 175 LEU A O 1
ATOM 1478 N N . MET A 1 176 ? 20.234 30.516 -4.379 1 87.25 176 MET A N 1
ATOM 1479 C CA . MET A 1 176 ? 20.938 31.766 -4.617 1 87.25 176 MET A CA 1
ATOM 1480 C C . MET A 1 176 ? 20.016 32.812 -5.258 1 87.25 176 MET A C 1
ATOM 1482 O O . MET A 1 176 ? 19.016 32.438 -5.887 1 87.25 176 MET A O 1
ATOM 1486 N N . GLU A 1 177 ? 20.438 34.031 -5.066 1 84.75 177 GLU A N 1
ATOM 1487 C CA . GLU A 1 177 ? 19.656 35.094 -5.656 1 84.75 177 GLU A CA 1
ATOM 1488 C C . GLU A 1 177 ? 19.562 34.969 -7.172 1 84.75 177 GLU A C 1
ATOM 1490 O O . GLU A 1 177 ? 20.562 34.719 -7.84 1 84.75 177 GLU A O 1
ATOM 1495 N N . GLY A 1 178 ? 18.422 35.062 -7.719 1 80.81 178 GLY A N 1
ATOM 1496 C CA . GLY A 1 178 ? 18.219 35.031 -9.156 1 80.81 178 GLY A CA 1
ATOM 1497 C C . GLY A 1 178 ? 17.938 33.625 -9.672 1 80.81 178 GLY A C 1
ATOM 1498 O O . GLY A 1 178 ? 17.531 33.438 -10.82 1 80.81 178 GLY A O 1
ATOM 1499 N N . GLU A 1 179 ? 18.188 32.625 -8.844 1 85 179 GLU A N 1
ATOM 1500 C CA . GLU A 1 179 ? 17.922 31.266 -9.273 1 85 179 GLU A CA 1
ATOM 1501 C C . GLU A 1 179 ? 16.422 30.984 -9.352 1 85 179 GLU A C 1
ATOM 1503 O O . GLU A 1 179 ? 15.648 31.469 -8.516 1 85 179 GLU A O 1
ATOM 1508 N N . PRO A 1 180 ? 16.078 30.344 -10.375 1 87 180 PRO A N 1
ATOM 1509 C CA . PRO A 1 180 ? 14.672 29.953 -10.445 1 87 180 PRO A CA 1
ATOM 1510 C C . PRO A 1 180 ? 14.273 28.938 -9.375 1 87 180 PRO A C 1
ATOM 1512 O O . PRO A 1 180 ? 15.125 28.203 -8.891 1 87 180 PRO A O 1
ATOM 1515 N N . ILE A 1 181 ? 13.031 28.969 -9.039 1 90.56 181 ILE A N 1
ATOM 1516 C CA . ILE A 1 181 ? 12.523 27.953 -8.117 1 90.56 181 ILE A CA 1
ATOM 1517 C C . ILE A 1 181 ? 12.484 26.594 -8.805 1 90.56 181 ILE A C 1
ATOM 1519 O O . ILE A 1 181 ? 11.82 26.438 -9.828 1 90.56 181 ILE A O 1
ATOM 1523 N N . PRO A 1 182 ? 13.172 25.641 -8.258 1 92.44 182 PRO A N 1
ATOM 1524 C CA . PRO A 1 182 ? 13.188 24.328 -8.914 1 92.44 182 PRO A CA 1
ATOM 1525 C C . PRO A 1 182 ? 11.836 23.609 -8.836 1 92.44 182 PRO A C 1
ATOM 1527 O O . PRO A 1 182 ? 11.125 23.734 -7.832 1 92.44 182 PRO A O 1
ATOM 1530 N N . ASP A 1 183 ? 11.508 22.812 -9.875 1 90.31 183 ASP A N 1
ATOM 1531 C CA . ASP A 1 183 ? 10.305 21.984 -9.883 1 90.31 183 ASP A CA 1
ATOM 1532 C C . ASP A 1 183 ? 10.539 20.688 -9.125 1 90.31 183 ASP A C 1
ATOM 1534 O O . ASP A 1 183 ? 9.586 20.062 -8.648 1 90.31 183 ASP A O 1
ATOM 1538 N N . ALA A 1 184 ? 11.773 20.312 -9.047 1 93.06 184 ALA A N 1
ATOM 1539 C CA . ALA A 1 184 ? 12.125 19.062 -8.391 1 93.06 184 ALA A CA 1
ATOM 1540 C C . ALA A 1 184 ? 13.531 19.141 -7.785 1 93.06 184 ALA A C 1
ATOM 1542 O O . ALA A 1 184 ? 14.312 20.031 -8.141 1 93.06 184 ALA A O 1
ATOM 1543 N N . VAL A 1 185 ? 13.797 18.266 -6.898 1 94.94 185 VAL A N 1
ATOM 1544 C CA . VAL A 1 185 ? 15.086 18.25 -6.215 1 94.94 185 VAL A CA 1
ATOM 1545 C C . VAL A 1 185 ? 15.5 16.812 -5.926 1 94.94 185 VAL A C 1
ATOM 1547 O O . VAL A 1 185 ? 14.656 15.945 -5.68 1 94.94 185 VAL A O 1
ATOM 1550 N N . SER A 1 186 ? 16.766 16.516 -6.043 1 94.94 186 SER A N 1
ATOM 1551 C CA . SER A 1 186 ? 17.359 15.25 -5.621 1 94.94 186 SER A CA 1
ATOM 1552 C C . SER A 1 186 ? 18.375 15.469 -4.504 1 94.94 186 SER A C 1
ATOM 1554 O O . SER A 1 186 ? 18.969 16.547 -4.391 1 94.94 186 SER A O 1
ATOM 1556 N N . VAL A 1 187 ? 18.5 14.523 -3.658 1 96.56 187 VAL A N 1
ATOM 1557 C CA . VAL A 1 187 ? 19.469 14.555 -2.572 1 96.56 187 VAL A CA 1
ATOM 1558 C C . VAL A 1 187 ? 20.578 13.547 -2.842 1 96.56 187 VAL A C 1
ATOM 1560 O O . VAL A 1 187 ? 20.297 12.391 -3.186 1 96.56 187 VAL A O 1
ATOM 1563 N N . LEU A 1 188 ? 21.828 13.984 -2.691 1 93.56 188 LEU A N 1
ATOM 1564 C CA . LEU A 1 188 ? 22.984 13.141 -2.955 1 93.56 188 LEU A CA 1
ATOM 1565 C C . LEU A 1 188 ? 24.047 13.32 -1.865 1 93.56 188 LEU A C 1
ATOM 1567 O O . LEU A 1 188 ? 24.188 14.406 -1.297 1 93.56 188 LEU A O 1
ATOM 1571 N N . PRO A 1 189 ? 24.781 12.211 -1.605 1 91.56 189 PRO A N 1
ATOM 1572 C CA . PRO A 1 189 ? 25.875 12.344 -0.649 1 91.56 189 PRO A CA 1
ATOM 1573 C C . PRO A 1 189 ? 27.109 13.008 -1.258 1 91.56 189 PRO A C 1
ATOM 1575 O O . PRO A 1 189 ? 28.016 13.43 -0.529 1 91.56 189 PRO A O 1
ATOM 1578 N N . SER A 1 190 ? 27.219 12.938 -2.596 1 85 190 SER A N 1
ATOM 1579 C CA . SER A 1 190 ? 28.312 13.586 -3.291 1 85 190 SER A CA 1
ATOM 1580 C C . SER A 1 190 ? 27.922 13.992 -4.707 1 85 190 SER A C 1
ATOM 1582 O O . SER A 1 190 ? 26.938 13.477 -5.254 1 85 190 SER A O 1
ATOM 1584 N N . ASP A 1 191 ? 28.719 14.914 -5.328 1 77 191 ASP A N 1
ATOM 1585 C CA . ASP A 1 191 ? 28.391 15.477 -6.637 1 77 191 ASP A CA 1
ATOM 1586 C C . ASP A 1 191 ? 28.594 14.445 -7.746 1 77 191 ASP A C 1
ATOM 1588 O O . ASP A 1 191 ? 28.031 14.578 -8.836 1 77 191 ASP A O 1
ATOM 1592 N N . SER A 1 192 ? 29.25 13.461 -7.504 1 74.12 192 SER A N 1
ATOM 1593 C CA . SER A 1 192 ? 29.641 12.531 -8.562 1 74.12 192 SER A CA 1
ATOM 1594 C C . SER A 1 192 ? 28.766 11.273 -8.531 1 74.12 192 SER A C 1
ATOM 1596 O O . SER A 1 192 ? 28.875 10.422 -9.422 1 74.12 192 SER A O 1
ATOM 1598 N N . GLU A 1 193 ? 27.812 11.281 -7.66 1 77.75 193 GLU A N 1
ATOM 1599 C CA . GLU A 1 193 ? 27.062 10.039 -7.496 1 77.75 193 GLU A CA 1
ATOM 1600 C C . GLU A 1 193 ? 25.859 10 -8.422 1 77.75 193 GLU A C 1
ATOM 1602 O O . GLU A 1 193 ? 25.359 11.039 -8.852 1 77.75 193 GLU A O 1
ATOM 1607 N N . GLU A 1 194 ? 25.547 8.789 -8.805 1 83.44 194 GLU A N 1
ATOM 1608 C CA . GLU A 1 194 ? 24.312 8.57 -9.539 1 83.44 194 GLU A CA 1
ATOM 1609 C C . GLU A 1 194 ? 23.094 8.984 -8.711 1 83.44 194 GLU A C 1
ATOM 1611 O O . GLU A 1 194 ? 23.109 8.875 -7.484 1 83.44 194 GLU A O 1
ATOM 1616 N N . VAL A 1 195 ? 22.141 9.562 -9.391 1 88.62 195 VAL A N 1
ATOM 1617 C CA . VAL A 1 195 ? 20.938 10.062 -8.719 1 88.62 195 VAL A CA 1
ATOM 1618 C C . VAL A 1 195 ? 19.906 8.953 -8.609 1 88.62 195 VAL A C 1
ATOM 1620 O O . VAL A 1 195 ? 19.531 8.344 -9.617 1 88.62 195 VAL A O 1
ATOM 1623 N N . PHE A 1 196 ? 19.375 8.727 -7.316 1 90.94 196 PHE A N 1
ATOM 1624 C CA . PHE A 1 196 ? 18.453 7.617 -7.094 1 90.94 196 PHE A CA 1
ATOM 1625 C C . PHE A 1 196 ? 17.125 8.125 -6.543 1 90.94 196 PHE A C 1
ATOM 1627 O O . PHE A 1 196 ? 16.266 7.336 -6.152 1 90.94 196 PHE A O 1
ATOM 1634 N N . ASN A 1 197 ? 16.969 9.43 -6.492 1 94.12 197 ASN A N 1
ATOM 1635 C CA . ASN A 1 197 ? 15.742 10 -5.953 1 94.12 197 ASN A CA 1
ATOM 1636 C C . ASN A 1 197 ? 15.391 11.312 -6.633 1 94.12 197 ASN A C 1
ATOM 1638 O O . ASN A 1 197 ? 16.25 11.961 -7.234 1 94.12 197 ASN A O 1
ATOM 1642 N N . ILE A 1 198 ? 14.156 11.648 -6.574 1 93.25 198 ILE A N 1
ATOM 1643 C CA . ILE A 1 198 ? 13.664 12.922 -7.094 1 93.25 198 ILE A CA 1
ATOM 1644 C C . ILE A 1 198 ? 12.336 13.266 -6.422 1 93.25 198 ILE A C 1
ATOM 1646 O O . ILE A 1 198 ? 11.383 12.492 -6.473 1 93.25 198 ILE A O 1
ATOM 1650 N N . LEU A 1 199 ? 12.297 14.422 -5.785 1 96.25 199 LEU A N 1
ATOM 1651 C CA . LEU A 1 199 ? 11.086 14.891 -5.113 1 96.25 199 LEU A CA 1
ATOM 1652 C C . LEU A 1 199 ? 10.492 16.094 -5.832 1 96.25 199 LEU A C 1
ATOM 1654 O O . LEU A 1 199 ? 11.227 16.953 -6.316 1 96.25 199 LEU A O 1
ATOM 1658 N N . LYS A 1 200 ? 9.195 16.109 -5.914 1 94.38 200 LYS A N 1
ATOM 1659 C CA . LYS A 1 200 ? 8.508 17.312 -6.359 1 94.38 200 LYS A CA 1
ATOM 1660 C C . LYS A 1 200 ? 8.688 18.453 -5.352 1 94.38 200 LYS A C 1
ATOM 1662 O O . LYS A 1 200 ? 8.602 18.219 -4.141 1 94.38 200 LYS A O 1
ATOM 1667 N N . VAL A 1 201 ? 8.992 19.578 -5.84 1 95.5 201 VAL A N 1
ATOM 1668 C CA . VAL A 1 201 ? 9.055 20.75 -4.957 1 95.5 201 VAL A CA 1
ATOM 1669 C C . VAL A 1 201 ? 7.719 21.469 -4.957 1 95.5 201 VAL A C 1
ATOM 1671 O O . VAL A 1 201 ? 7.328 22.062 -5.969 1 95.5 201 VAL A O 1
ATOM 1674 N N . PHE A 1 202 ? 7.016 21.422 -3.824 1 96.12 202 PHE A N 1
ATOM 1675 C CA . PHE A 1 202 ? 5.785 22.188 -3.686 1 96.12 202 PHE A CA 1
ATOM 1676 C C . PHE A 1 202 ? 6.086 23.672 -3.518 1 96.12 202 PHE A C 1
ATOM 1678 O O . PHE A 1 202 ? 6.98 24.047 -2.758 1 96.12 202 PHE A O 1
ATOM 1685 N N . GLN A 1 203 ? 5.43 24.422 -4.285 1 93.31 203 GLN A N 1
ATOM 1686 C CA . GLN A 1 203 ? 5.66 25.875 -4.242 1 93.31 203 GLN A CA 1
ATOM 1687 C C . GLN A 1 203 ? 4.34 26.641 -4.242 1 93.31 203 GLN A C 1
ATOM 1689 O O . GLN A 1 203 ? 3.277 26.062 -4.477 1 93.31 203 GLN A O 1
ATOM 1694 N N . ARG A 1 204 ? 4.504 27.875 -3.939 1 90 204 ARG A N 1
ATOM 1695 C CA . ARG A 1 204 ? 3.34 28.766 -3.953 1 90 204 ARG A CA 1
ATOM 1696 C C . ARG A 1 204 ? 2.777 28.906 -5.363 1 90 204 ARG A C 1
ATOM 1698 O O . ARG A 1 204 ? 3.525 29.125 -6.316 1 90 204 ARG A O 1
ATOM 1705 N N . ASP A 1 205 ? 1.606 28.469 -5.395 1 80.56 205 ASP A N 1
ATOM 1706 C CA . ASP A 1 205 ? 0.879 28.609 -6.652 1 80.56 205 ASP A CA 1
ATOM 1707 C C . ASP A 1 205 ? -0.367 29.469 -6.473 1 80.56 205 ASP A C 1
ATOM 1709 O O . ASP A 1 205 ? -1.228 29.172 -5.645 1 80.56 205 ASP A O 1
ATOM 1713 N N . ARG A 1 206 ? -0.4 30.531 -7.219 1 72.38 206 ARG A N 1
ATOM 1714 C CA . ARG A 1 206 ? -1.487 31.5 -7.109 1 72.38 206 ARG A CA 1
ATOM 1715 C C . ARG A 1 206 ? -2.846 30.812 -7.207 1 72.38 206 ARG A C 1
ATOM 1717 O O . ARG A 1 206 ? -3.816 31.25 -6.586 1 72.38 206 ARG A O 1
ATOM 1724 N N . ASN A 1 207 ? -2.824 29.672 -7.867 1 68.81 207 ASN A N 1
ATOM 1725 C CA . ASN A 1 207 ? -4.098 29 -8.078 1 68.81 207 ASN A CA 1
ATOM 1726 C C . ASN A 1 207 ? -4.52 28.203 -6.84 1 68.81 207 ASN A C 1
ATOM 1728 O O . ASN A 1 207 ? -5.703 27.922 -6.66 1 68.81 207 ASN A O 1
ATOM 1732 N N . THR A 1 208 ? -3.586 27.984 -5.918 1 69.56 208 THR A N 1
ATOM 1733 C CA . THR A 1 208 ? -3.902 27.141 -4.773 1 69.56 208 THR A CA 1
ATOM 1734 C C . THR A 1 208 ? -3.785 27.922 -3.469 1 69.56 208 THR A C 1
ATOM 1736 O O . THR A 1 208 ? -4.066 27.391 -2.393 1 69.56 208 THR A O 1
ATOM 1739 N N . LEU A 1 209 ? -3.445 29.203 -3.623 1 79.94 209 LEU A N 1
ATOM 1740 C CA . LEU A 1 209 ? -3.244 30.016 -2.426 1 79.94 209 LEU A CA 1
ATOM 1741 C C . LEU A 1 209 ? -4.578 30.344 -1.761 1 79.94 209 LEU A C 1
ATOM 1743 O O . LEU A 1 209 ? -5.551 30.672 -2.443 1 79.94 209 LEU A O 1
ATOM 1747 N N . SER A 1 210 ? -4.539 30.141 -0.469 1 81.62 210 SER A N 1
ATOM 1748 C CA . SER A 1 210 ? -5.719 30.578 0.27 1 81.62 210 SER A CA 1
ATOM 1749 C C . SER A 1 210 ? -5.875 32.094 0.198 1 81.62 210 SER A C 1
ATOM 1751 O O . SER A 1 210 ? -4.914 32.844 0.413 1 81.62 210 SER A O 1
ATOM 1753 N N . GLU A 1 211 ? -7.004 32.531 -0.179 1 76.19 211 GLU A N 1
ATOM 1754 C CA . GLU A 1 211 ? -7.289 33.969 -0.244 1 76.19 211 GLU A CA 1
ATOM 1755 C C . GLU A 1 211 ? -8.086 34.438 0.974 1 76.19 211 GLU A C 1
ATOM 1757 O O . GLU A 1 211 ? -8.289 35.625 1.17 1 76.19 211 GLU A O 1
ATOM 1762 N N . GLU A 1 212 ? -8.312 33.469 1.778 1 78.31 212 GLU A N 1
ATOM 1763 C CA . GLU A 1 212 ? -9.164 33.781 2.916 1 78.31 212 GLU A CA 1
ATOM 1764 C C . GLU A 1 212 ? -8.359 34.438 4.035 1 78.31 212 GLU A C 1
ATOM 1766 O O . GLU A 1 212 ? -7.305 33.938 4.426 1 78.31 212 GLU A O 1
ATOM 1771 N N . SER A 1 213 ? -8.938 35.5 4.379 1 80.06 213 SER A N 1
ATOM 1772 C CA . SER A 1 213 ? -8.305 36.219 5.484 1 80.06 213 SER A CA 1
ATOM 1773 C C . SER A 1 213 ? -8.422 35.438 6.785 1 80.06 213 SER A C 1
ATOM 1775 O O . SER A 1 213 ? -9.477 34.875 7.082 1 80.06 213 SER A O 1
ATOM 1777 N N . HIS A 1 214 ? -7.332 35.344 7.48 1 84.75 214 HIS A N 1
ATOM 1778 C CA . HIS A 1 214 ? -7.23 34.688 8.781 1 84.75 214 HIS A CA 1
ATOM 1779 C C . HIS A 1 214 ? -7.586 33.188 8.68 1 84.75 214 HIS A C 1
ATOM 1781 O O . HIS A 1 214 ? -8.164 32.625 9.609 1 84.75 214 HIS A O 1
ATOM 1787 N N . ALA A 1 215 ? -7.34 32.656 7.52 1 92 215 ALA A N 1
ATOM 1788 C CA . ALA A 1 215 ? -7.609 31.25 7.312 1 92 215 ALA A CA 1
ATOM 1789 C C . ALA A 1 215 ? -6.648 30.391 8.125 1 92 215 ALA A C 1
ATOM 1791 O O . ALA A 1 215 ? -5.445 30.656 8.164 1 92 215 ALA A O 1
ATOM 1792 N N . VAL A 1 216 ? -7.27 29.422 8.812 1 96.62 216 VAL A N 1
ATOM 1793 C CA . VAL A 1 216 ? -6.488 28.5 9.641 1 96.62 216 VAL A CA 1
ATOM 1794 C C . VAL A 1 216 ? -6.492 27.109 9.023 1 96.62 216 VAL A C 1
ATOM 1796 O O . VAL A 1 216 ? -7.551 26.578 8.68 1 96.62 216 VAL A O 1
ATOM 1799 N N . SER A 1 217 ? -5.281 26.547 8.781 1 97.31 217 SER A N 1
ATOM 1800 C CA . SER A 1 217 ? -5.172 25.141 8.414 1 97.31 217 SER A CA 1
ATOM 1801 C C . SER A 1 217 ? -4.961 24.25 9.641 1 97.31 217 SER A C 1
ATOM 1803 O O . SER A 1 217 ? -4.434 24.719 10.656 1 97.31 217 SER A O 1
ATOM 1805 N N . LEU A 1 218 ? -5.457 23.094 9.531 1 97.75 218 LEU A N 1
ATOM 1806 C CA . LEU A 1 218 ? -5.379 22.141 10.633 1 97.75 218 LEU A CA 1
ATOM 1807 C C . LEU A 1 218 ? -4.613 20.891 10.227 1 97.75 218 LEU A C 1
ATOM 1809 O O . LEU A 1 218 ? -4.895 20.297 9.18 1 97.75 218 LEU A O 1
ATOM 1813 N N . CYS A 1 219 ? -3.602 20.531 11.023 1 97.19 219 CYS A N 1
ATOM 1814 C CA . CYS A 1 219 ? -2.824 19.312 10.828 1 97.19 219 CYS A CA 1
ATOM 1815 C C . CYS A 1 219 ? -3.357 18.172 11.703 1 97.19 219 CYS A C 1
ATOM 1817 O O . CYS A 1 219 ? -3.385 18.297 12.93 1 97.19 219 CYS A O 1
ATOM 1819 N N . VAL A 1 220 ? -3.752 17.141 11.039 1 96.75 220 VAL A N 1
ATOM 1820 C CA . VAL A 1 220 ? -4.223 15.953 11.742 1 96.75 220 VAL A CA 1
ATOM 1821 C C . VAL A 1 220 ? -3.234 14.805 11.539 1 96.75 220 VAL A C 1
ATOM 1823 O O . VAL A 1 220 ? -2.996 14.375 10.406 1 96.75 220 VAL A O 1
ATOM 1826 N N . LYS A 1 221 ? -2.748 14.359 12.648 1 93.12 221 LYS A N 1
ATOM 1827 C CA . LYS A 1 221 ? -1.754 13.289 12.586 1 93.12 221 LYS A CA 1
ATOM 1828 C C . LYS A 1 221 ? -2.359 12.008 12.023 1 93.12 221 LYS A C 1
ATOM 1830 O O . LYS A 1 221 ? -3.58 11.898 11.883 1 93.12 221 LYS A O 1
ATOM 1835 N N . GLN A 1 222 ? -1.484 11.031 11.789 1 91.94 222 GLN A N 1
ATOM 1836 C CA . GLN A 1 222 ? -1.888 9.836 11.055 1 91.94 222 GLN A CA 1
ATOM 1837 C C . GLN A 1 222 ? -3.053 9.133 11.742 1 91.94 222 GLN A C 1
ATOM 1839 O O . GLN A 1 222 ? -2.988 8.844 12.938 1 91.94 222 GLN A O 1
ATOM 1844 N N . LEU A 1 223 ? -4.062 8.906 10.953 1 92.69 223 LEU A N 1
ATOM 1845 C CA . LEU A 1 223 ? -5.188 8.07 11.352 1 92.69 223 LEU A CA 1
ATOM 1846 C C . LEU A 1 223 ? -4.91 6.602 11.039 1 92.69 223 LEU A C 1
ATOM 1848 O O . LEU A 1 223 ? -4.59 6.258 9.898 1 92.69 223 LEU A O 1
ATOM 1852 N N . TYR A 1 224 ? -4.93 5.746 12.031 1 89.19 224 TYR A N 1
ATOM 1853 C CA . TYR A 1 224 ? -4.633 4.336 11.805 1 89.19 224 TYR A CA 1
ATOM 1854 C C . TYR A 1 224 ? -5.664 3.447 12.484 1 89.19 224 TYR A C 1
ATOM 1856 O O . TYR A 1 224 ? -5.344 2.338 12.922 1 89.19 224 TYR A O 1
ATOM 1864 N N . PHE A 1 225 ? -6.875 3.938 12.602 1 84.75 225 PHE A N 1
ATOM 1865 C CA . PHE A 1 225 ? -7.93 3.203 13.297 1 84.75 225 PHE A CA 1
ATOM 1866 C C . PHE A 1 225 ? -8.461 2.074 12.422 1 84.75 225 PHE A C 1
ATOM 1868 O O . PHE A 1 225 ? -8.867 2.307 11.281 1 84.75 225 PHE A O 1
ATOM 1875 N N . VAL A 1 226 ? -8.469 0.89 13.031 1 81.06 226 VAL A N 1
ATOM 1876 C CA . VAL A 1 226 ? -9.016 -0.255 12.312 1 81.06 226 VAL A CA 1
ATOM 1877 C C . VAL A 1 226 ? -10.539 -0.274 12.453 1 81.06 226 VAL A C 1
ATOM 1879 O O . VAL A 1 226 ? -11.242 -0.765 11.57 1 81.06 226 VAL A O 1
ATOM 1882 N N . GLN A 1 227 ? -10.977 0.326 13.523 1 82.88 227 GLN A N 1
ATOM 1883 C CA . GLN A 1 227 ? -12.414 0.444 13.734 1 82.88 227 GLN A CA 1
ATOM 1884 C C . GLN A 1 227 ? -13.016 1.492 12.805 1 82.88 227 GLN A C 1
ATOM 1886 O O . GLN A 1 227 ? -12.391 2.512 12.508 1 82.88 227 GLN A O 1
ATOM 1891 N N . ASP A 1 228 ? -14.242 1.169 12.438 1 86.56 228 ASP A N 1
ATOM 1892 C CA . ASP A 1 228 ? -14.938 2.125 11.586 1 86.56 228 ASP A CA 1
ATOM 1893 C C . ASP A 1 228 ? -15.422 3.328 12.398 1 86.56 228 ASP A C 1
ATOM 1895 O O . ASP A 1 228 ? -16.469 3.27 13.039 1 86.56 228 ASP A O 1
ATOM 1899 N N . LEU A 1 229 ? -14.711 4.414 12.281 1 89.56 229 LEU A N 1
ATOM 1900 C CA . LEU A 1 229 ? -15.086 5.656 12.953 1 89.56 229 LEU A CA 1
ATOM 1901 C C . LEU A 1 229 ? -15.539 6.703 11.953 1 89.56 229 LEU A C 1
ATOM 1903 O O . LEU A 1 229 ? -15.375 7.906 12.18 1 89.56 229 LEU A O 1
ATOM 1907 N N . SER A 1 230 ? -16.031 6.211 10.836 1 91.44 230 SER A N 1
ATOM 1908 C CA . SER A 1 230 ? -16.391 7.102 9.734 1 91.44 230 SER A CA 1
ATOM 1909 C C . SER A 1 230 ? -17.469 8.094 10.148 1 91.44 230 SER A C 1
ATOM 1911 O O . SER A 1 230 ? -17.438 9.258 9.742 1 91.44 230 SER A O 1
ATOM 1913 N N . TYR A 1 231 ? -18.406 7.707 10.961 1 88.88 231 TYR A N 1
ATOM 1914 C CA . TYR A 1 231 ? -19.469 8.609 11.43 1 88.88 231 TYR A CA 1
ATOM 1915 C C . TYR A 1 231 ? -18.875 9.727 12.289 1 88.88 231 TYR A C 1
ATOM 1917 O O . TYR A 1 231 ? -19.203 10.898 12.094 1 88.88 231 TYR A O 1
ATOM 1925 N N . LEU A 1 232 ? -18.109 9.336 13.281 1 90.44 232 LEU A N 1
ATOM 1926 C CA . LEU A 1 232 ? -17.5 10.312 14.18 1 90.44 232 LEU A CA 1
ATOM 1927 C C . LEU A 1 232 ? -16.594 11.266 13.406 1 90.44 232 LEU A C 1
ATOM 1929 O O . LEU A 1 232 ? -16.547 12.461 13.703 1 90.44 232 LEU A O 1
ATOM 1933 N N . LEU A 1 233 ? -15.867 10.688 12.492 1 94.62 233 LEU A N 1
ATOM 1934 C CA . LEU A 1 233 ? -14.992 11.5 11.656 1 94.62 233 LEU A CA 1
ATOM 1935 C C . LEU A 1 233 ? -15.797 12.508 10.844 1 94.62 233 LEU A C 1
ATOM 1937 O O . LEU A 1 233 ? -15.398 13.672 10.727 1 94.62 233 LEU A O 1
ATOM 1941 N N . THR A 1 234 ? -16.906 12.062 10.281 1 95 234 THR A N 1
ATOM 1942 C CA . THR A 1 234 ? -17.766 12.945 9.508 1 95 234 THR A CA 1
ATOM 1943 C C . THR A 1 234 ? -18.297 14.078 10.375 1 95 234 THR A C 1
ATOM 1945 O O . THR A 1 234 ? -18.297 15.242 9.969 1 95 234 THR A O 1
ATOM 1948 N N . GLU A 1 235 ? -18.82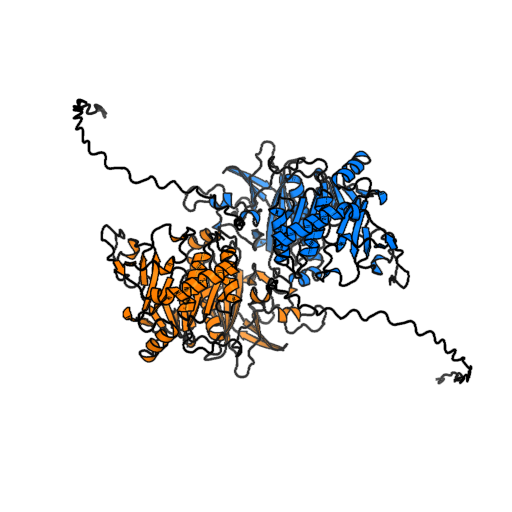8 13.734 11.508 1 94.38 235 GLU A N 1
ATOM 1949 C CA . GLU A 1 235 ? -19.328 14.758 12.43 1 94.38 235 GLU A CA 1
ATOM 1950 C C . GLU A 1 235 ? -18.234 15.766 12.766 1 94.38 235 GLU A C 1
ATOM 1952 O O . GLU A 1 235 ? -18.469 16.984 12.75 1 94.38 235 GLU A O 1
ATOM 1957 N N . TRP A 1 236 ? -17.109 15.258 13.094 1 96.06 236 TRP A N 1
ATOM 1958 C CA . TRP A 1 236 ? -15.984 16.109 13.469 1 96.06 236 TRP A CA 1
ATOM 1959 C C . TRP A 1 236 ? -15.625 17.062 12.336 1 96.06 236 TRP A C 1
ATOM 1961 O O . TRP A 1 236 ? -15.43 18.25 12.562 1 96.06 236 TRP A O 1
ATOM 1971 N N . LEU A 1 237 ? -15.547 16.562 11.109 1 97.25 237 LEU A N 1
ATOM 1972 C CA . LEU A 1 237 ? -15.219 17.375 9.953 1 97.25 237 LEU A CA 1
ATOM 1973 C C . LEU A 1 237 ? -16.297 18.438 9.711 1 97.25 237 LEU A C 1
ATOM 1975 O O . LEU A 1 237 ? -15.984 19.578 9.367 1 97.25 237 LEU A O 1
ATOM 1979 N N . GLU A 1 238 ? -17.531 18.047 9.891 1 96.56 238 GLU A N 1
ATOM 1980 C CA . GLU A 1 238 ? -18.625 18.984 9.68 1 96.56 238 GLU A CA 1
ATOM 1981 C C . GLU A 1 238 ? -18.609 20.078 10.75 1 96.56 238 GLU A C 1
ATOM 1983 O O . GLU A 1 238 ? -18.969 21.234 10.469 1 96.56 238 GLU A O 1
ATOM 1988 N N . ILE A 1 239 ? -18.266 19.734 11.945 1 96.69 239 ILE A N 1
ATOM 1989 C CA . ILE A 1 239 ? -18.109 20.734 12.992 1 96.69 239 ILE A CA 1
ATOM 1990 C C . ILE A 1 239 ? -17.016 21.734 12.617 1 96.69 239 ILE A C 1
ATOM 1992 O O . ILE A 1 239 ? -17.203 22.938 12.703 1 96.69 239 ILE A O 1
ATOM 1996 N N . LEU A 1 240 ? -15.875 21.266 12.195 1 97.5 240 LEU A N 1
ATOM 1997 C CA . LEU A 1 240 ? -14.766 22.109 11.781 1 97.5 240 LEU A CA 1
ATOM 1998 C C . LEU A 1 240 ? -15.188 23.031 10.633 1 97.5 240 LEU A C 1
ATOM 2000 O O . LEU A 1 240 ? -14.844 24.203 10.617 1 97.5 240 LEU A O 1
ATOM 2004 N N . LYS A 1 241 ? -15.891 22.438 9.734 1 96.5 241 LYS A N 1
ATOM 2005 C CA . LYS A 1 241 ? -16.391 23.219 8.602 1 96.5 241 LYS A CA 1
ATOM 2006 C C . LYS A 1 241 ? -17.312 24.344 9.07 1 96.5 241 LYS A C 1
ATOM 2008 O O . LYS A 1 241 ? -17.234 25.469 8.57 1 96.5 241 LYS A O 1
ATOM 2013 N N . SER A 1 242 ? -18.172 24 9.945 1 96.44 242 SER A N 1
ATOM 2014 C CA . SER A 1 242 ? -19.125 24.984 10.445 1 96.44 242 SER A CA 1
ATOM 2015 C C . SER A 1 242 ? -18.422 26.125 11.18 1 96.44 242 SER A C 1
ATOM 2017 O O . SER A 1 242 ? -18.922 27.25 11.203 1 96.44 242 SER A O 1
ATOM 2019 N N . MET A 1 243 ? -17.297 25.828 11.742 1 96.88 243 MET A N 1
ATOM 2020 C CA . MET A 1 243 ? -16.5 26.844 12.414 1 96.88 243 MET A CA 1
ATOM 2021 C C . MET A 1 243 ? -15.547 27.531 11.438 1 96.88 243 MET A C 1
ATOM 2023 O O . MET A 1 243 ? -14.68 28.312 11.852 1 96.88 243 MET A O 1
ATOM 2027 N N . GLU A 1 244 ? -15.578 27.188 10.203 1 96.19 244 GLU A N 1
ATOM 2028 C CA . GLU A 1 244 ? -14.891 27.828 9.078 1 96.19 244 GLU A CA 1
ATOM 2029 C C . GLU A 1 244 ? -13.391 27.594 9.141 1 96.19 244 GLU A C 1
ATOM 2031 O O . GLU A 1 244 ? -12.594 28.516 8.938 1 96.19 244 GLU A O 1
ATOM 2036 N N . VAL A 1 245 ? -13.031 26.422 9.562 1 96.62 245 VAL A N 1
ATOM 2037 C CA . VAL A 1 245 ? -11.648 26.016 9.359 1 96.62 245 VAL A CA 1
ATOM 2038 C C . VAL A 1 245 ? -11.312 26 7.871 1 96.62 245 VAL A C 1
ATOM 2040 O O . VAL A 1 245 ? -12.109 25.547 7.055 1 96.62 245 VAL A O 1
ATOM 2043 N N . GLY A 1 246 ? -10.188 26.516 7.52 1 95.94 246 GLY A N 1
ATOM 2044 C CA . GLY A 1 246 ? -9.844 26.719 6.121 1 95.94 246 GLY A CA 1
ATOM 2045 C C . GLY A 1 246 ? -9.484 25.438 5.406 1 95.94 246 GLY A C 1
ATOM 2046 O O . GLY A 1 246 ? -9.922 25.203 4.277 1 95.94 246 GLY A O 1
ATOM 2047 N N . LYS A 1 247 ? -8.688 24.609 6.023 1 96.88 247 LYS A N 1
ATOM 2048 C CA . LYS A 1 247 ? -8.148 23.391 5.434 1 96.88 247 LYS A CA 1
ATOM 2049 C C . LYS A 1 247 ? -7.812 22.359 6.512 1 96.88 247 LYS A C 1
ATOM 2051 O O . LYS A 1 247 ? -7.395 22.734 7.613 1 96.88 247 LYS A O 1
ATOM 2056 N N . VAL A 1 248 ? -8.102 21.141 6.164 1 97.75 248 VAL A N 1
ATOM 2057 C CA . VAL A 1 248 ? -7.656 20.062 7.023 1 97.75 248 VAL A CA 1
ATOM 2058 C C . VAL A 1 248 ? -6.668 19.172 6.27 1 97.75 248 VAL A C 1
ATOM 2060 O O . VAL A 1 248 ? -7.004 18.594 5.23 1 97.75 248 VAL A O 1
ATOM 2063 N N . PHE A 1 249 ? -5.441 19.125 6.703 1 97.62 249 PHE A N 1
ATOM 2064 C CA . PHE A 1 249 ? -4.488 18.141 6.227 1 97.62 249 PHE A CA 1
ATOM 2065 C C . PHE A 1 249 ? -4.535 16.875 7.09 1 97.62 249 PHE A C 1
ATOM 2067 O O . PHE A 1 249 ? -4.098 16.891 8.242 1 97.62 249 PHE A O 1
ATOM 2074 N N . ALA A 1 250 ? -5.07 15.828 6.52 1 97.75 250 ALA A N 1
ATOM 2075 C CA . ALA A 1 250 ? -5.234 14.602 7.293 1 97.75 250 ALA A CA 1
ATOM 2076 C C . ALA A 1 250 ? -4.316 13.5 6.773 1 97.75 250 ALA A C 1
ATOM 2078 O O . ALA A 1 250 ? -4.438 13.07 5.625 1 97.75 250 ALA A O 1
ATOM 2079 N N . TYR A 1 251 ? -3.439 13.07 7.648 1 96.94 251 TYR A N 1
ATOM 2080 C CA . TYR A 1 251 ? -2.568 11.961 7.293 1 96.94 251 TYR A CA 1
ATOM 2081 C C . TYR A 1 251 ? -3.229 10.625 7.617 1 96.94 251 TYR A C 1
ATOM 2083 O O . TYR A 1 251 ? -3.953 10.508 8.609 1 96.94 251 TYR A O 1
ATOM 2091 N N . GLY A 1 252 ? -3.055 9.719 6.727 1 94.94 252 GLY A N 1
ATOM 2092 C CA . GLY A 1 252 ? -3.662 8.414 6.93 1 94.94 252 GLY A CA 1
ATOM 2093 C C . GLY A 1 252 ? -2.666 7.273 6.852 1 94.94 252 GLY A C 1
ATOM 2094 O O . GLY A 1 252 ? -1.962 7.121 5.852 1 94.94 252 GLY A O 1
ATOM 2095 N N . LEU A 1 253 ? -2.533 6.488 7.902 1 93.62 253 LEU A N 1
ATOM 2096 C CA . LEU A 1 253 ? -1.761 5.25 7.945 1 93.62 253 LEU A CA 1
ATOM 2097 C C . LEU A 1 253 ? -2.676 4.035 7.844 1 93.62 253 LEU A C 1
ATOM 2099 O O . LEU A 1 253 ? -2.754 3.23 8.773 1 93.62 253 LEU A O 1
ATOM 2103 N N . GLN A 1 254 ? -3.346 3.941 6.703 1 88.06 254 GLN A N 1
ATOM 2104 C CA . GLN A 1 254 ? -4.266 2.867 6.336 1 88.06 254 GLN A CA 1
ATOM 2105 C C . GLN A 1 254 ? -5.406 2.752 7.344 1 88.06 254 GLN A C 1
ATOM 2107 O O . GLN A 1 254 ? -5.656 1.674 7.883 1 88.06 254 GLN A O 1
ATOM 2112 N N . PRO A 1 255 ? -6.125 3.861 7.535 1 91.44 255 PRO A N 1
ATOM 2113 C CA . PRO A 1 255 ? -7.312 3.754 8.391 1 91.44 255 PRO A CA 1
ATOM 2114 C C . PRO A 1 255 ? -8.406 2.883 7.77 1 91.44 255 PRO A C 1
ATOM 2116 O O . PRO A 1 255 ? -8.273 2.441 6.625 1 91.44 255 PRO A O 1
ATOM 2119 N N . HIS A 1 256 ? -9.414 2.623 8.602 1 89.06 256 HIS A N 1
ATOM 2120 C CA . HIS A 1 256 ? -10.547 1.865 8.086 1 89.06 256 HIS A CA 1
ATOM 2121 C C . HIS A 1 256 ? -11 2.402 6.73 1 89.06 256 HIS A C 1
ATOM 2123 O O . HIS A 1 256 ? -11.047 3.617 6.523 1 89.06 256 HIS A O 1
ATOM 2129 N N . PRO A 1 257 ? -11.375 1.507 5.77 1 86.19 257 PRO A N 1
ATOM 2130 C CA . PRO A 1 257 ? -11.719 1.929 4.41 1 86.19 257 PRO A CA 1
ATOM 2131 C C . PRO A 1 257 ? -12.82 2.98 4.383 1 86.19 257 PRO A C 1
ATOM 2133 O O . PRO A 1 257 ? -12.789 3.898 3.559 1 86.19 257 PRO A O 1
ATOM 2136 N N . ASN A 1 258 ? -13.789 2.9 5.262 1 89.5 258 ASN A N 1
ATOM 2137 C CA . ASN A 1 258 ? -14.867 3.883 5.297 1 89.5 258 ASN A CA 1
ATOM 2138 C C . ASN A 1 258 ? -14.352 5.262 5.703 1 89.5 258 ASN A C 1
ATOM 2140 O O . ASN A 1 258 ? -14.867 6.281 5.242 1 89.5 258 ASN A O 1
ATOM 2144 N N . MET A 1 259 ? -13.43 5.281 6.582 1 93.31 259 MET A N 1
ATOM 2145 C CA . MET A 1 259 ? -12.828 6.555 6.98 1 93.31 259 MET A CA 1
ATOM 2146 C C . MET A 1 259 ? -12.078 7.188 5.812 1 93.31 259 MET A C 1
ATOM 2148 O O . MET A 1 259 ? -12.141 8.398 5.613 1 93.31 259 MET A O 1
ATOM 2152 N N . GLU A 1 260 ? -11.398 6.324 5.125 1 92.25 260 GLU A N 1
ATOM 2153 C CA . GLU A 1 260 ? -10.719 6.812 3.934 1 92.25 260 GLU A CA 1
ATOM 2154 C C . GLU A 1 260 ? -11.703 7.406 2.934 1 92.25 260 GLU A C 1
ATOM 2156 O O . GLU A 1 260 ? -11.438 8.453 2.338 1 92.25 260 GLU A O 1
ATOM 2161 N N . ARG A 1 261 ? -12.789 6.781 2.734 1 92.31 261 ARG A N 1
ATOM 2162 C CA . ARG A 1 261 ? -13.82 7.273 1.829 1 92.31 261 ARG A CA 1
ATOM 2163 C C . ARG A 1 261 ? -14.328 8.641 2.271 1 92.31 261 ARG A C 1
ATOM 2165 O O . ARG A 1 261 ? -14.586 9.516 1.438 1 92.31 261 ARG A O 1
ATOM 2172 N N . VAL A 1 262 ? -14.484 8.773 3.535 1 95.5 262 VAL A N 1
ATOM 2173 C CA . VAL A 1 262 ? -14.938 10.047 4.082 1 95.5 262 VAL A CA 1
ATOM 2174 C C . VAL A 1 262 ? -13.914 11.141 3.775 1 95.5 262 VAL A C 1
ATOM 2176 O O . VAL A 1 262 ? -14.273 12.219 3.301 1 95.5 262 VAL A O 1
ATOM 2179 N N . LEU A 1 263 ? -12.68 10.867 4.074 1 96.62 263 LEU A N 1
ATOM 2180 C CA . LEU A 1 263 ? -11.625 11.844 3.834 1 96.62 263 LEU A CA 1
ATOM 2181 C C . LEU A 1 263 ? -11.539 12.203 2.355 1 96.62 263 LEU A C 1
ATOM 2183 O O . LEU A 1 263 ? -11.414 13.375 2.006 1 96.62 263 LEU A O 1
ATOM 2187 N N . GLU A 1 264 ? -11.648 11.203 1.54 1 93.56 264 GLU A N 1
ATOM 2188 C CA . GLU A 1 264 ? -11.609 11.43 0.098 1 93.56 264 GLU A CA 1
ATOM 2189 C C . GLU A 1 264 ? -12.812 12.25 -0.366 1 93.56 264 GLU A C 1
ATOM 2191 O O . GLU A 1 264 ? -12.695 13.062 -1.28 1 93.56 264 GLU A O 1
ATOM 2196 N N . HIS A 1 265 ? -13.938 12.023 0.182 1 94.75 265 HIS A N 1
ATOM 2197 C CA . HIS A 1 265 ? -15.141 12.781 -0.139 1 94.75 265 HIS A CA 1
ATOM 2198 C C . HIS A 1 265 ? -14.93 14.273 0.088 1 94.75 265 HIS A C 1
ATOM 2200 O O . HIS A 1 265 ? -15.25 15.086 -0.778 1 94.75 265 HIS A O 1
ATOM 2206 N N . TYR A 1 266 ? -14.383 14.617 1.188 1 96.94 266 TYR A N 1
ATOM 2207 C CA . TYR A 1 266 ? -14.188 16.031 1.519 1 96.94 266 TYR A CA 1
ATOM 2208 C C . TYR A 1 266 ? -13.047 16.625 0.708 1 96.94 266 TYR A C 1
ATOM 2210 O O . TYR A 1 266 ? -12.961 17.844 0.551 1 96.94 266 TYR A O 1
ATOM 2218 N N . GLU A 1 267 ? -12.117 15.742 0.328 1 95.12 267 GLU A N 1
ATOM 2219 C CA . GLU A 1 267 ? -11.094 16.203 -0.598 1 95.12 267 GLU A CA 1
ATOM 2220 C C . GLU A 1 267 ? -11.688 16.562 -1.956 1 95.12 267 GLU A C 1
ATOM 2222 O O . GLU A 1 267 ? -11.344 17.594 -2.547 1 95.12 267 GLU A O 1
ATOM 2227 N N . ASP A 1 268 ? -12.609 15.742 -2.373 1 91.38 268 ASP A N 1
ATOM 2228 C CA . ASP A 1 268 ? -13.227 15.906 -3.688 1 91.38 268 ASP A CA 1
ATOM 2229 C C . ASP A 1 268 ? -14.234 17.047 -3.686 1 91.38 268 ASP A C 1
ATOM 2231 O O . ASP A 1 268 ? -14.43 17.719 -4.703 1 91.38 268 ASP A O 1
ATOM 2235 N N . GLN A 1 269 ? -14.828 17.156 -2.541 1 90.06 269 GLN A N 1
ATOM 2236 C CA . GLN A 1 269 ? -15.875 18.172 -2.443 1 90.06 269 GLN A CA 1
ATOM 2237 C C . GLN A 1 269 ? -15.297 19.5 -1.99 1 90.06 269 GLN A C 1
ATOM 2239 O O . GLN A 1 269 ? -15.359 19.844 -0.806 1 90.06 269 GLN A O 1
ATOM 2244 N N . GLY A 1 270 ? -14.68 20.188 -2.871 1 85.88 270 GLY A N 1
ATOM 2245 C CA . GLY A 1 270 ? -14.289 21.562 -2.562 1 85.88 270 GLY A CA 1
ATOM 2246 C C . GLY A 1 270 ? -12.891 21.672 -2.002 1 85.88 270 GLY A C 1
ATOM 2247 O O . GLY A 1 270 ? -12.43 22.766 -1.663 1 85.88 270 GLY A O 1
ATOM 2248 N N . GLY A 1 271 ? -12.297 20.578 -1.651 1 91.25 271 GLY A N 1
ATOM 2249 C CA . GLY A 1 271 ? -10.898 20.641 -1.243 1 91.25 271 GLY A CA 1
ATOM 2250 C C . GLY A 1 271 ? -10.727 20.969 0.228 1 91.25 271 GLY A C 1
ATOM 2251 O O . GLY A 1 271 ? -9.648 21.406 0.646 1 91.25 271 GLY A O 1
ATOM 2252 N N . PHE A 1 272 ? -11.734 20.797 1.001 1 95.94 272 PHE A N 1
ATOM 2253 C CA . PHE A 1 272 ? -11.68 21.094 2.428 1 95.94 272 PHE A CA 1
ATOM 2254 C C . PHE A 1 272 ? -10.648 20.219 3.129 1 95.94 272 PHE A C 1
ATOM 2256 O O . PHE A 1 272 ? -10 20.656 4.082 1 95.94 272 PHE A O 1
ATOM 2263 N N . VAL A 1 273 ? -10.555 19.016 2.67 1 97.12 273 VAL A N 1
ATOM 2264 C CA . VAL A 1 273 ? -9.586 18.078 3.225 1 97.12 273 VAL A CA 1
ATOM 2265 C C . VAL A 1 273 ? -8.539 17.734 2.166 1 97.12 273 VAL A C 1
ATOM 2267 O O . VAL A 1 273 ? -8.875 17.562 0.99 1 97.12 273 VAL A O 1
ATOM 2270 N N . ASP A 1 274 ? -7.305 17.781 2.484 1 95.81 274 ASP A N 1
ATOM 2271 C CA . ASP A 1 274 ? -6.258 17.062 1.771 1 95.81 274 ASP A CA 1
ATOM 2272 C C . ASP A 1 274 ? -5.898 15.766 2.484 1 95.81 274 ASP A C 1
ATOM 2274 O O . ASP A 1 274 ? -5.273 15.781 3.547 1 95.81 274 ASP A O 1
ATOM 2278 N N . TYR A 1 275 ? -6.402 14.727 1.917 1 96.25 275 TYR A N 1
ATOM 2279 C CA . TYR A 1 275 ? -6.047 13.43 2.48 1 96.25 275 TYR A CA 1
ATOM 2280 C C . TYR A 1 275 ? -4.664 12.992 2.014 1 96.25 275 TYR A C 1
ATOM 2282 O O . TYR A 1 275 ? -4.426 12.844 0.812 1 96.25 275 TYR A O 1
ATOM 2290 N N . ILE A 1 276 ? -3.752 12.742 2.955 1 96.44 276 ILE A N 1
ATOM 2291 C CA . ILE A 1 276 ? -2.361 12.43 2.652 1 96.44 276 ILE A CA 1
ATOM 2292 C C . ILE A 1 276 ? -2.027 11.031 3.164 1 96.44 276 ILE A C 1
ATOM 2294 O O . ILE A 1 276 ? -1.554 10.867 4.293 1 96.44 276 ILE A O 1
ATOM 2298 N N . PRO A 1 277 ? -2.225 10.016 2.32 1 93.31 277 PRO A N 1
ATOM 2299 C CA . PRO A 1 277 ? -1.805 8.68 2.744 1 93.31 277 PRO A CA 1
ATOM 2300 C C . PRO A 1 277 ? -0.303 8.586 2.998 1 93.31 277 PRO A C 1
ATOM 2302 O O . PRO A 1 277 ? 0.49 9.188 2.27 1 93.31 277 PRO A O 1
ATOM 2305 N N . ILE A 1 278 ? 0.093 7.836 4.047 1 94.56 278 ILE A N 1
ATOM 2306 C CA . ILE A 1 278 ? 1.495 7.688 4.422 1 94.56 278 ILE A CA 1
ATOM 2307 C C . ILE A 1 278 ? 1.747 6.27 4.926 1 94.56 278 ILE A C 1
ATOM 2309 O O . ILE A 1 278 ? 0.803 5.523 5.191 1 94.56 278 ILE A O 1
ATOM 2313 N N . THR A 1 279 ? 2.963 5.805 4.863 1 93.88 279 THR A N 1
ATOM 2314 C CA . THR A 1 279 ? 3.42 4.535 5.418 1 93.88 279 THR A CA 1
ATOM 2315 C C . THR A 1 279 ? 4.574 4.754 6.391 1 93.88 279 THR A C 1
ATOM 2317 O O . THR A 1 279 ? 5.172 5.832 6.418 1 93.88 279 THR A O 1
ATOM 2320 N N . LEU A 1 280 ? 4.762 3.768 7.238 1 94 280 LEU A N 1
ATOM 2321 C CA . LEU A 1 280 ? 5.984 3.797 8.039 1 94 280 LEU A CA 1
ATOM 2322 C C . LEU A 1 280 ? 7.211 3.543 7.168 1 94 280 LEU A C 1
ATOM 2324 O O . LEU A 1 280 ? 7.168 2.719 6.254 1 94 280 LEU A O 1
ATOM 2328 N N . PRO A 1 281 ? 8.281 4.305 7.391 1 94.19 281 PRO A N 1
ATOM 2329 C CA . PRO A 1 281 ? 9.484 4.133 6.582 1 94.19 281 PRO A CA 1
ATOM 2330 C C . PRO A 1 281 ? 10.297 2.906 6.988 1 94.19 281 PRO A C 1
ATOM 2332 O O . PRO A 1 281 ? 10.086 2.352 8.07 1 94.19 281 PRO A O 1
ATOM 2335 N N . GLY A 1 282 ? 11.25 2.543 6.145 1 92.94 282 GLY A N 1
ATOM 2336 C CA . GLY A 1 282 ? 12.195 1.487 6.453 1 92.94 282 GLY A CA 1
ATOM 2337 C C . GLY A 1 282 ? 11.578 0.101 6.414 1 92.94 282 GLY A C 1
ATOM 2338 O O . GLY A 1 282 ? 10.922 -0.265 5.438 1 92.94 282 GLY A O 1
ATOM 2339 N N . THR A 1 283 ? 11.852 -0.655 7.445 1 91.5 283 THR A N 1
ATOM 2340 C CA . THR A 1 283 ? 11.422 -2.049 7.477 1 91.5 283 THR A CA 1
ATOM 2341 C C . THR A 1 283 ? 10.289 -2.238 8.477 1 91.5 283 THR A C 1
ATOM 2343 O O . THR A 1 283 ? 10.078 -3.344 8.984 1 91.5 283 THR A O 1
ATOM 2346 N N . GLN A 1 284 ? 9.672 -1.13 8.836 1 88.81 284 GLN A N 1
ATOM 2347 C CA . GLN A 1 284 ? 8.57 -1.171 9.797 1 88.81 284 GLN A CA 1
ATOM 2348 C C . GLN A 1 284 ? 7.324 -1.796 9.18 1 88.81 284 GLN A C 1
ATOM 2350 O O . GLN A 1 284 ? 7.164 -1.804 7.961 1 88.81 284 GLN A O 1
ATOM 2355 N N . PRO A 1 285 ? 6.477 -2.334 10.023 1 86.44 285 PRO A N 1
ATOM 2356 C CA . PRO A 1 285 ? 5.254 -2.951 9.508 1 86.44 285 PRO A CA 1
ATOM 2357 C C . PRO A 1 285 ? 4.234 -1.924 9.016 1 86.44 285 PRO A C 1
ATOM 2359 O O . PRO A 1 285 ? 4.012 -0.906 9.672 1 86.44 285 PRO A O 1
ATOM 2362 N N . ASN A 1 286 ? 3.719 -2.111 7.875 1 89.44 286 ASN A N 1
ATOM 2363 C CA . ASN A 1 286 ? 2.633 -1.3 7.332 1 89.44 286 ASN A CA 1
ATOM 2364 C C . ASN A 1 286 ? 1.374 -2.129 7.105 1 89.44 286 ASN A C 1
ATOM 2366 O O . ASN A 1 286 ? 0.815 -2.127 6.004 1 89.44 286 ASN A O 1
ATOM 2370 N N . ILE A 1 287 ? 0.958 -2.836 8.117 1 85.44 287 ILE A N 1
ATOM 2371 C CA . ILE A 1 287 ? -0.229 -3.684 8.125 1 85.44 287 ILE A CA 1
ATOM 2372 C C . ILE A 1 287 ? -1.308 -3.057 9.008 1 85.44 287 ILE A C 1
ATOM 2374 O O . ILE A 1 287 ? -1.058 -2.729 10.164 1 85.44 287 ILE A O 1
ATOM 2378 N N . PRO A 1 288 ? -2.5 -2.92 8.391 1 80.75 288 PRO A N 1
ATOM 2379 C CA . PRO A 1 288 ? -3.572 -2.373 9.227 1 80.75 288 PRO A CA 1
ATOM 2380 C C . PRO A 1 288 ? -3.836 -3.211 10.477 1 80.75 288 PRO A C 1
ATOM 2382 O O . PRO A 1 288 ? -3.807 -4.445 10.414 1 80.75 288 PRO A O 1
ATOM 2385 N N . GLY A 1 289 ? -4.168 -2.615 11.633 1 73.62 289 GLY A N 1
ATOM 2386 C CA . GLY A 1 289 ? -4.352 -3.322 12.891 1 73.62 289 GLY A CA 1
ATOM 2387 C C . GLY A 1 289 ? -3.09 -3.373 13.734 1 73.62 289 GLY A C 1
ATOM 2388 O O . GLY A 1 289 ? -2.943 -2.605 14.688 1 73.62 289 GLY A O 1
ATOM 2389 N N . PRO A 1 290 ? -2.127 -4.16 13.219 1 70.81 290 PRO A N 1
ATOM 2390 C CA . PRO A 1 290 ? -0.858 -4.254 13.945 1 70.81 290 PRO A CA 1
ATOM 2391 C C . PRO A 1 290 ? -0.189 -2.895 14.141 1 70.81 290 PRO A C 1
ATOM 2393 O O . PRO A 1 290 ? 0.525 -2.689 15.125 1 70.81 290 PRO A O 1
ATOM 2396 N N . ASN A 1 291 ? -0.482 -2.02 13.227 1 72.31 291 ASN A N 1
ATOM 2397 C CA . ASN A 1 291 ? 0.049 -0.673 13.414 1 72.31 291 ASN A CA 1
ATOM 2398 C C . ASN A 1 291 ? -0.448 -0.045 14.711 1 72.31 291 ASN A C 1
ATOM 2400 O O . ASN A 1 291 ? 0.287 0.693 15.367 1 72.31 291 ASN A O 1
ATOM 2404 N N . GLY A 1 292 ? -1.699 -0.376 15.008 1 69.56 292 GLY A N 1
ATOM 2405 C CA . GLY A 1 292 ? -2.301 0.164 16.219 1 69.56 292 GLY A CA 1
ATOM 2406 C C . GLY A 1 292 ? -1.668 -0.368 17.484 1 69.56 292 GLY A C 1
ATOM 2407 O O . GLY A 1 292 ? -1.79 0.244 18.547 1 69.56 292 GLY A O 1
ATOM 2408 N N . GLN A 1 293 ? -0.981 -1.424 17.344 1 73.12 293 GLN A N 1
ATOM 2409 C CA . GLN A 1 293 ? -0.269 -1.977 18.484 1 73.12 293 GLN A CA 1
ATOM 2410 C C . GLN A 1 293 ? 1.213 -1.617 18.438 1 73.12 293 GLN A C 1
ATOM 2412 O O . GLN A 1 293 ? 1.83 -1.369 19.484 1 73.12 293 GLN A O 1
ATOM 2417 N N . PHE A 1 294 ? 1.633 -1.587 17.328 1 82.19 294 PHE A N 1
ATOM 2418 C CA . PHE A 1 294 ? 3.055 -1.339 17.125 1 82.19 294 PHE A CA 1
ATOM 2419 C C . PHE A 1 294 ? 3.428 0.074 17.547 1 82.19 294 PHE A C 1
ATOM 2421 O O . PHE A 1 294 ? 4.402 0.269 18.281 1 82.19 294 PHE A O 1
ATOM 2428 N N . LEU A 1 295 ? 2.688 1.027 17.172 1 85.81 295 LEU A N 1
ATOM 2429 C CA . LEU A 1 295 ? 3.055 2.426 17.375 1 85.81 295 LEU A CA 1
ATOM 2430 C C . LEU A 1 295 ? 3.01 2.793 18.859 1 85.81 295 LEU A C 1
ATOM 2432 O O . LEU A 1 295 ? 3.979 3.336 19.391 1 85.81 295 LEU A O 1
ATOM 2436 N N . PRO A 1 296 ? 1.94 2.408 19.531 1 77.69 296 PRO A N 1
ATOM 2437 C CA . PRO A 1 296 ? 1.935 2.74 20.953 1 77.69 296 PRO A CA 1
ATOM 2438 C C . PRO A 1 296 ? 3.053 2.043 21.734 1 77.69 296 PRO A C 1
ATOM 2440 O O . PRO A 1 296 ? 3.557 2.586 22.719 1 77.69 296 PRO A O 1
ATOM 2443 N N . ARG A 1 297 ? 3.531 0.906 21.266 1 81.12 297 ARG A N 1
ATOM 2444 C CA . ARG A 1 297 ? 4.586 0.156 21.953 1 81.12 297 ARG A CA 1
ATOM 2445 C C . ARG A 1 297 ? 5.957 0.757 21.656 1 81.12 297 ARG A C 1
ATOM 2447 O O . ARG A 1 297 ? 6.918 0.5 22.391 1 81.12 297 ARG A O 1
ATOM 2454 N N . ASN A 1 298 ? 6.004 1.418 20.641 1 85.56 298 ASN A N 1
ATOM 2455 C CA . ASN A 1 298 ? 7.227 2.119 20.266 1 85.56 298 ASN A CA 1
ATOM 2456 C C . ASN A 1 298 ? 7.031 3.633 20.266 1 85.56 298 ASN A C 1
ATOM 2458 O O . ASN A 1 298 ? 7.137 4.277 19.219 1 85.56 298 ASN A O 1
ATOM 2462 N N . ALA A 1 299 ? 6.906 4.195 21.453 1 86.19 299 ALA A N 1
ATOM 2463 C CA . ALA A 1 299 ? 6.387 5.543 21.656 1 86.19 299 ALA A CA 1
ATOM 2464 C C . ALA A 1 299 ? 7.34 6.594 21.094 1 86.19 299 ALA A C 1
ATOM 2466 O O . ALA A 1 299 ? 6.898 7.578 20.5 1 86.19 299 ALA A O 1
ATOM 2467 N N . ASP A 1 300 ? 8.641 6.41 21.312 1 87.94 300 ASP A N 1
ATOM 2468 C CA . ASP A 1 300 ? 9.586 7.402 20.828 1 87.94 300 ASP A CA 1
ATOM 2469 C C . ASP A 1 300 ? 9.594 7.461 19.297 1 87.94 300 ASP A C 1
ATOM 2471 O O . ASP A 1 300 ? 9.617 8.539 18.719 1 87.94 300 ASP A O 1
ATOM 2475 N N . PHE A 1 301 ? 9.57 6.293 18.75 1 91.06 301 PHE A N 1
ATOM 2476 C CA . PHE A 1 301 ? 9.477 6.254 17.297 1 91.06 301 PHE A CA 1
ATOM 2477 C C . PHE A 1 301 ? 8.172 6.879 16.828 1 91.06 301 PHE A C 1
ATOM 2479 O O . PHE A 1 301 ? 8.156 7.629 15.852 1 91.06 301 PHE A O 1
ATOM 2486 N N . HIS A 1 302 ? 7.168 6.527 17.5 1 91.62 302 HIS A N 1
ATOM 2487 C CA . HIS A 1 302 ? 5.848 7.055 17.172 1 91.62 302 HIS A CA 1
ATOM 2488 C C . HIS A 1 302 ? 5.844 8.578 17.203 1 91.62 302 HIS A C 1
ATOM 2490 O O . HIS A 1 302 ? 5.32 9.219 16.281 1 91.62 302 HIS A O 1
ATOM 2496 N N . ARG A 1 303 ? 6.426 9.156 18.172 1 91 303 ARG A N 1
ATOM 2497 C CA . ARG A 1 303 ? 6.488 10.609 18.297 1 91 303 ARG A CA 1
ATOM 2498 C C . ARG A 1 303 ? 7.332 11.219 17.188 1 91 303 ARG A C 1
ATOM 2500 O O . ARG A 1 303 ? 6.973 12.258 16.625 1 91 303 ARG A O 1
ATOM 2507 N N . GLY A 1 304 ? 8.453 10.578 16.953 1 93.19 304 GLY A N 1
ATOM 2508 C CA . GLY A 1 304 ? 9.273 11.039 15.852 1 93.19 304 GLY A CA 1
ATOM 2509 C C . GLY A 1 304 ? 8.547 11.008 14.516 1 93.19 304 GLY A C 1
ATOM 2510 O O . GLY A 1 304 ? 8.617 11.969 13.75 1 93.19 304 GLY A O 1
ATOM 2511 N N . PHE A 1 305 ? 7.879 9.938 14.289 1 95 305 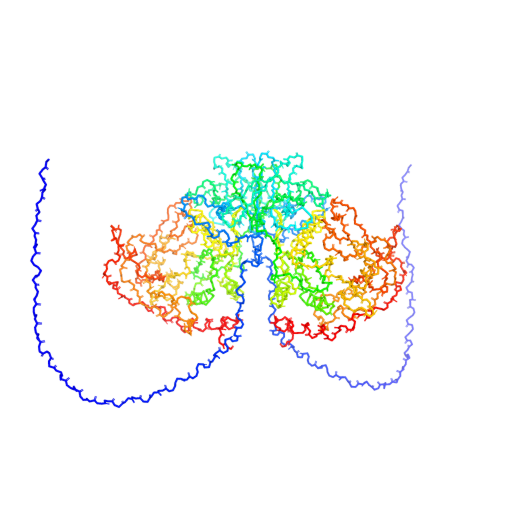PHE A N 1
ATOM 2512 C CA . PHE A 1 305 ? 7.105 9.781 13.062 1 95 305 PHE A CA 1
ATOM 2513 C C . PHE A 1 305 ? 6.047 10.875 12.945 1 95 305 PHE A C 1
ATOM 2515 O O . PHE A 1 305 ? 5.809 11.398 11.859 1 95 305 PHE A O 1
ATOM 2522 N N . TYR A 1 306 ? 5.465 11.242 14.016 1 94.19 306 TYR A N 1
ATOM 2523 C CA . TYR A 1 306 ? 4.484 12.32 14.078 1 94.19 306 TYR A CA 1
ATOM 2524 C C . TYR A 1 306 ? 5.129 13.656 13.734 1 94.19 306 TYR A C 1
ATOM 2526 O O . TYR A 1 306 ? 4.523 14.484 13.039 1 94.19 306 TYR A O 1
ATOM 2534 N N . HIS A 1 307 ? 6.297 13.867 14.188 1 95.31 307 HIS A N 1
ATOM 2535 C CA . HIS A 1 307 ? 6.988 15.125 13.93 1 95.31 307 HIS A CA 1
ATOM 2536 C C . HIS A 1 307 ? 7.258 15.312 12.438 1 95.31 307 HIS A C 1
ATOM 2538 O O . HIS A 1 307 ? 7.242 16.438 11.938 1 95.31 307 HIS A O 1
ATOM 2544 N N . LEU A 1 308 ? 7.516 14.219 11.75 1 97 308 LEU A N 1
ATOM 2545 C CA . LEU A 1 308 ? 7.648 14.32 10.297 1 97 308 LEU A CA 1
ATOM 2546 C C . LEU A 1 308 ? 6.371 14.875 9.672 1 97 308 LEU A C 1
ATOM 2548 O O . LEU A 1 308 ? 6.43 15.781 8.844 1 97 308 LEU A O 1
ATOM 2552 N N . GLN A 1 309 ? 5.25 14.352 10.086 1 97.19 309 GLN A N 1
ATOM 2553 C CA . GLN A 1 309 ? 3.961 14.734 9.523 1 97.19 309 GLN A CA 1
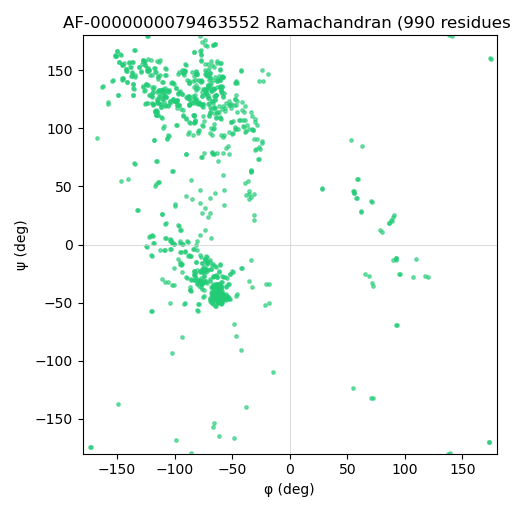ATOM 2554 C C . GLN A 1 309 ? 3.627 16.188 9.852 1 97.19 309 GLN A C 1
ATOM 2556 O O . GLN A 1 309 ? 3.143 16.938 9 1 97.19 309 GLN A O 1
ATOM 2561 N N . LEU A 1 310 ? 3.898 16.578 11.094 1 96.31 310 LEU A N 1
ATOM 2562 C CA . LEU A 1 310 ? 3.586 17.938 11.539 1 96.31 310 LEU A CA 1
ATOM 2563 C C . LEU A 1 310 ? 4.359 18.969 10.727 1 96.31 310 LEU A C 1
ATOM 2565 O O . LEU A 1 310 ? 3.807 20 10.328 1 96.31 310 LEU A O 1
ATOM 2569 N N . ASN A 1 311 ? 5.559 18.672 10.5 1 96.62 311 ASN A N 1
ATOM 2570 C CA . ASN A 1 311 ? 6.367 19.625 9.766 1 96.62 311 ASN A CA 1
ATOM 2571 C C . ASN A 1 311 ? 6.07 19.594 8.273 1 96.62 311 ASN A C 1
ATOM 2573 O O . ASN A 1 311 ? 6.121 20.625 7.594 1 96.62 311 ASN A O 1
ATOM 2577 N N . ASP A 1 312 ? 5.793 18.359 7.719 1 97.75 312 ASP A N 1
ATOM 2578 C CA . ASP A 1 312 ? 5.254 18.312 6.363 1 97.75 312 ASP A CA 1
ATOM 2579 C C . ASP A 1 312 ? 4 19.172 6.238 1 97.75 312 ASP A C 1
ATOM 2581 O O . ASP A 1 312 ? 3.875 19.969 5.297 1 97.75 312 ASP A O 1
ATOM 2585 N N . CYS A 1 313 ? 3.113 19.094 7.184 1 97.62 313 CYS A N 1
ATOM 2586 C CA . CYS A 1 313 ? 1.858 19.828 7.219 1 97.62 313 CYS A CA 1
ATOM 2587 C C . CYS A 1 313 ? 2.115 21.328 7.312 1 97.62 313 CYS A C 1
ATOM 2589 O O . CYS A 1 313 ? 1.454 22.125 6.641 1 97.62 313 CYS A O 1
ATOM 2591 N N . LEU A 1 314 ? 3.021 21.75 8.172 1 96.56 314 LEU A N 1
ATOM 2592 C CA . LEU A 1 314 ? 3.383 23.156 8.312 1 96.56 314 LEU A CA 1
ATOM 2593 C C . LEU A 1 314 ? 3.748 23.766 6.961 1 96.56 314 LEU A C 1
ATOM 2595 O O . LEU A 1 314 ? 3.229 24.812 6.586 1 96.56 314 LEU A O 1
ATOM 2599 N N . TYR A 1 315 ? 4.535 23.078 6.242 1 97 315 TYR A N 1
ATOM 2600 C CA . TYR A 1 315 ? 5.035 23.672 5.004 1 97 315 TYR A CA 1
ATOM 2601 C C . TYR A 1 315 ? 4.02 23.516 3.881 1 97 315 TYR A C 1
ATOM 2603 O O . TYR A 1 315 ? 3.998 24.328 2.945 1 97 315 TYR A O 1
ATOM 2611 N N . ARG A 1 316 ? 3.199 22.5 3.957 1 96.75 316 ARG A N 1
ATOM 2612 C CA . ARG A 1 316 ? 2.045 22.5 3.062 1 96.75 316 ARG A CA 1
ATOM 2613 C C . ARG A 1 316 ? 1.166 23.719 3.301 1 96.75 316 ARG A C 1
ATOM 2615 O O . ARG A 1 316 ? 0.68 24.344 2.348 1 96.75 316 ARG A O 1
ATOM 2622 N N . SER A 1 317 ? 0.954 24.031 4.586 1 96.56 317 SER A N 1
ATOM 2623 C CA . SER A 1 317 ? 0.19 25.219 4.953 1 96.56 317 SER A CA 1
ATOM 2624 C C . SER A 1 317 ? 0.848 26.484 4.418 1 96.56 317 SER A C 1
ATOM 2626 O O . SER A 1 317 ? 0.167 27.375 3.908 1 96.56 317 SER A O 1
ATOM 2628 N N . LEU A 1 318 ? 2.146 26.531 4.547 1 95.88 318 LEU A N 1
ATOM 2629 C CA . LEU A 1 318 ? 2.91 27.688 4.117 1 95.88 318 LEU A CA 1
ATOM 2630 C C . LEU A 1 318 ? 2.77 27.906 2.611 1 95.88 318 LEU A C 1
ATOM 2632 O O . LEU A 1 318 ? 2.438 29 2.166 1 95.88 318 LEU A O 1
ATOM 2636 N N . VAL A 1 319 ? 2.98 26.844 1.822 1 95.75 319 VAL A N 1
ATOM 2637 C CA . VAL A 1 319 ? 3.02 27 0.373 1 95.75 319 VAL A CA 1
ATOM 2638 C C . VAL A 1 319 ? 1.603 27.188 -0.166 1 95.75 319 VAL A C 1
ATOM 2640 O O . VAL A 1 319 ? 1.413 27.703 -1.267 1 95.75 319 VAL A O 1
ATOM 2643 N N . GLN A 1 320 ? 0.596 26.766 0.575 1 95.19 320 GLN A N 1
ATOM 2644 C CA . GLN A 1 320 ? -0.783 26.938 0.133 1 95.19 320 GLN A CA 1
ATOM 2645 C C . GLN A 1 320 ? -1.352 28.266 0.638 1 95.19 320 GLN A C 1
ATOM 2647 O O . GLN A 1 320 ? -2.494 28.609 0.335 1 95.19 320 GLN A O 1
ATOM 2652 N N . GLY A 1 321 ? -0.661 28.984 1.441 1 94.88 321 GLY A N 1
ATOM 2653 C CA . GLY A 1 321 ? -0.972 30.375 1.757 1 94.88 321 GLY A CA 1
ATOM 2654 C C . GLY A 1 321 ? -1.892 30.516 2.955 1 94.88 321 GLY A C 1
ATOM 2655 O O . GLY A 1 321 ? -2.607 31.516 3.074 1 94.88 321 GLY A O 1
ATOM 2656 N N . TYR A 1 322 ? -1.935 29.609 3.852 1 96.44 322 TYR A N 1
ATOM 2657 C CA . TYR A 1 322 ? -2.711 29.75 5.078 1 96.44 322 TYR A CA 1
ATOM 2658 C C . TYR A 1 322 ? -1.96 30.578 6.105 1 96.44 322 TYR A C 1
ATOM 2660 O O . TYR A 1 322 ? -0.788 30.312 6.387 1 96.44 322 TYR A O 1
ATOM 2668 N N . GLU A 1 323 ? -2.668 31.484 6.715 1 96.31 323 GLU A N 1
ATOM 2669 C CA . GLU A 1 323 ? -2.045 32.438 7.641 1 96.31 323 GLU A CA 1
ATOM 2670 C C . GLU A 1 323 ? -1.724 31.766 8.977 1 96.31 323 GLU A C 1
ATOM 2672 O O . GLU A 1 323 ? -0.747 32.125 9.633 1 96.31 323 GLU A O 1
ATOM 2677 N N . TYR A 1 324 ? -2.523 30.844 9.32 1 96.69 324 TYR A N 1
ATOM 2678 C CA . TYR A 1 324 ? -2.355 30.172 10.602 1 96.69 324 TYR A CA 1
ATOM 2679 C C . TYR A 1 324 ? -2.391 28.656 10.438 1 96.69 324 TYR A C 1
ATOM 2681 O O . TYR A 1 324 ? -2.965 28.141 9.469 1 96.69 324 TYR A O 1
ATOM 2689 N N . VAL A 1 325 ? -1.723 27.953 11.352 1 96.56 325 VAL A N 1
ATOM 2690 C CA . VAL A 1 325 ? -1.68 26.484 11.352 1 96.56 325 VAL A CA 1
ATOM 2691 C C . VAL A 1 325 ? -1.879 25.969 12.766 1 96.56 325 VAL A C 1
ATOM 2693 O O . VAL A 1 325 ? -1.376 26.547 13.727 1 96.56 325 VAL A O 1
ATOM 2696 N N . ALA A 1 326 ? -2.695 25 12.891 1 96.31 326 ALA A N 1
ATOM 2697 C CA . ALA A 1 326 ? -2.957 24.344 14.164 1 96.31 326 ALA A CA 1
ATOM 2698 C C . ALA A 1 326 ? -2.75 22.844 14.062 1 96.31 326 ALA A C 1
ATOM 2700 O O . ALA A 1 326 ? -2.795 22.266 12.969 1 96.31 326 ALA A O 1
ATOM 2701 N N . VAL A 1 327 ? -2.443 22.188 15.203 1 94.31 327 VAL A N 1
ATOM 2702 C CA . VAL A 1 327 ? -2.361 20.734 15.32 1 94.31 327 VAL A CA 1
ATOM 2703 C C . VAL A 1 327 ? -3.371 20.25 16.359 1 94.31 327 VAL A C 1
ATOM 2705 O O . VAL A 1 327 ? -3.357 20.703 17.516 1 94.31 327 VAL A O 1
ATOM 2708 N N . ILE A 1 328 ? -4.246 19.406 15.945 1 93.12 328 ILE A N 1
ATOM 2709 C CA . ILE A 1 328 ? -5.227 18.875 16.891 1 93.12 328 ILE A CA 1
ATOM 2710 C C . ILE A 1 328 ? -5.492 17.406 16.609 1 93.12 328 ILE A C 1
ATOM 2712 O O . ILE A 1 328 ? -5.309 16.938 15.477 1 93.12 328 ILE A O 1
ATOM 2716 N N . ASP A 1 329 ? -5.848 16.625 17.594 1 90.56 329 ASP A N 1
ATOM 2717 C CA . ASP A 1 329 ? -6.281 15.25 17.438 1 90.56 329 ASP A CA 1
ATOM 2718 C C . ASP A 1 329 ? -7.766 15.18 17.078 1 90.56 329 ASP A C 1
ATOM 2720 O O . ASP A 1 329 ? -8.5 16.141 17.281 1 90.56 329 ASP A O 1
ATOM 2724 N N . VAL A 1 330 ? -8.148 14.039 16.641 1 92.44 330 VAL A N 1
ATOM 2725 C CA . VAL A 1 330 ? -9.516 13.914 16.156 1 92.44 330 VAL A CA 1
ATOM 2726 C C . VAL A 1 330 ? -10.492 13.859 17.328 1 92.44 330 VAL A C 1
ATOM 2728 O O . VAL A 1 330 ? -11.695 14.031 17.156 1 92.44 330 VAL A O 1
ATOM 2731 N N . ASP A 1 331 ? -9.984 13.609 18.516 1 88.19 331 ASP A N 1
ATOM 2732 C CA . ASP A 1 331 ? -10.852 13.648 19.688 1 88.19 331 ASP A CA 1
ATOM 2733 C C . ASP A 1 331 ? -10.805 15.023 20.359 1 88.19 331 ASP A C 1
ATOM 2735 O O . ASP A 1 331 ? -11.289 15.188 21.484 1 88.19 331 ASP A O 1
ATOM 2739 N N . GLU A 1 332 ? -10.234 15.938 19.641 1 91.31 332 GLU A N 1
ATOM 2740 C CA . GLU A 1 332 ? -10.109 17.297 20.125 1 91.31 332 GLU A CA 1
ATOM 2741 C C . GLU A 1 332 ? -10.648 18.312 19.109 1 91.31 332 GLU A C 1
ATOM 2743 O O . GLU A 1 332 ? -10.75 18 17.922 1 91.31 332 GLU A O 1
ATOM 2748 N N . MET A 1 333 ? -10.984 19.5 19.641 1 94.44 333 MET A N 1
ATOM 2749 C CA . MET A 1 333 ? -11.305 20.641 18.781 1 94.44 333 MET A CA 1
ATOM 2750 C C . MET A 1 333 ? -11.219 21.953 19.547 1 94.44 333 MET A C 1
ATOM 2752 O O . MET A 1 333 ? -11.625 22.016 20.703 1 94.44 333 MET A O 1
ATOM 2756 N N . ILE A 1 334 ? -10.641 22.906 18.938 1 95.56 334 ILE A N 1
ATOM 2757 C CA . ILE A 1 334 ? -10.68 24.25 19.5 1 95.56 334 ILE A CA 1
ATOM 2758 C C . ILE A 1 334 ? -12.031 24.891 19.219 1 95.56 334 ILE A C 1
ATOM 2760 O O . ILE A 1 334 ? -12.414 25.047 18.047 1 95.56 334 ILE A O 1
ATOM 2764 N N . VAL A 1 335 ? -12.711 25.25 20.25 1 96.44 335 VAL A N 1
ATOM 2765 C CA . VAL A 1 335 ? -14.047 25.797 20.094 1 96.44 335 VAL A CA 1
ATOM 2766 C C . VAL A 1 335 ? -14.07 27.266 20.547 1 96.44 335 VAL A C 1
ATOM 2768 O O . VAL A 1 335 ? -13.906 27.547 21.734 1 96.44 335 VAL A O 1
ATOM 2771 N N . PRO A 1 336 ? -14.266 28.172 19.547 1 96.44 336 PRO A N 1
ATOM 2772 C CA . PRO A 1 336 ? -14.438 29.578 19.922 1 96.44 336 PRO A CA 1
ATOM 2773 C C . PRO A 1 336 ? -15.695 29.812 20.734 1 96.44 336 PRO A C 1
ATOM 2775 O O . PRO A 1 336 ? -16.734 29.203 20.484 1 96.44 336 PRO A O 1
ATOM 2778 N N . ASP A 1 337 ? -15.609 30.688 21.641 1 90.88 337 ASP A N 1
ATOM 2779 C CA . ASP A 1 337 ? -16.781 31.047 22.422 1 90.88 337 ASP A CA 1
ATOM 2780 C C . ASP A 1 337 ? -17.734 31.953 21.625 1 90.88 337 ASP A C 1
ATOM 2782 O O . ASP A 1 337 ? -17.375 32.406 20.531 1 90.88 337 ASP A O 1
ATOM 2786 N N . ALA A 1 338 ? -18.922 32.281 22.172 1 80.5 338 ALA A N 1
ATOM 2787 C CA . ALA A 1 338 ? -20.141 32.781 21.531 1 80.5 338 ALA A CA 1
ATOM 2788 C C . ALA A 1 338 ? -19.859 34.062 20.719 1 80.5 338 ALA A C 1
ATOM 2790 O O . ALA A 1 338 ? -20.359 34.219 19.609 1 80.5 338 ALA A O 1
ATOM 2791 N N . PRO A 1 339 ? -19.047 35 21.297 1 84.81 339 PRO A N 1
ATOM 2792 C CA . PRO A 1 339 ? -19.016 36.125 20.359 1 84.81 339 PRO A CA 1
ATOM 2793 C C . PRO A 1 339 ? -18.172 35.844 19.125 1 84.81 339 PRO A C 1
ATOM 2795 O O . PRO A 1 339 ? -18.312 36.531 18.094 1 84.81 339 PRO A O 1
ATOM 2798 N N . TYR A 1 340 ? -17.422 34.938 19.016 1 89.94 340 TYR A N 1
ATOM 2799 C CA . TYR A 1 340 ? -16.516 34.719 17.891 1 89.94 340 TYR A CA 1
ATOM 2800 C C . TYR A 1 340 ? -17.031 33.625 16.969 1 89.94 340 TYR A C 1
ATOM 2802 O O . TYR A 1 340 ? -17.078 33.812 15.758 1 89.94 340 TYR A O 1
ATOM 2810 N N . MET A 1 341 ? -17.406 32.469 17.453 1 91.5 341 MET A N 1
ATOM 2811 C CA . MET A 1 341 ? -18.156 31.406 16.828 1 91.5 341 MET A CA 1
ATOM 2812 C C . MET A 1 341 ? -17.297 30.688 15.789 1 91.5 341 MET A C 1
ATOM 2814 O O . MET A 1 341 ? -17.469 29.484 15.57 1 91.5 341 MET A O 1
ATOM 2818 N N . THR A 1 342 ? -16.391 31.438 15.047 1 95.81 342 THR A N 1
ATOM 2819 C CA . THR A 1 342 ? -15.602 30.844 13.977 1 95.81 342 THR A CA 1
ATOM 2820 C C . THR A 1 342 ? -14.117 31.109 14.195 1 95.81 342 THR A C 1
ATOM 2822 O O . THR A 1 342 ? -13.742 32.031 14.922 1 95.81 342 THR A O 1
ATOM 2825 N N . TRP A 1 343 ? -13.266 30.297 13.602 1 96.75 343 TRP A N 1
ATOM 2826 C CA . TRP A 1 343 ? -11.82 30.391 13.789 1 96.75 343 TRP A CA 1
ATOM 2827 C C . TRP A 1 343 ? -11.281 31.703 13.203 1 96.75 343 TRP A C 1
ATOM 2829 O O . TRP A 1 343 ? -10.484 32.375 13.844 1 96.75 343 TRP A O 1
ATOM 2839 N N . PRO A 1 344 ? -11.742 32.094 11.961 1 96 344 PRO A N 1
ATOM 2840 C CA . PRO A 1 344 ? -11.219 33.375 11.43 1 96 344 PRO A CA 1
ATOM 2841 C C . PRO A 1 344 ? -11.562 34.562 12.312 1 96 344 PRO A C 1
ATOM 2843 O O . PRO A 1 344 ? -10.719 35.438 12.539 1 96 344 PRO A O 1
ATOM 2846 N N . LYS A 1 345 ? -12.766 34.562 12.828 1 95.19 345 LYS A N 1
ATOM 2847 C CA . LYS A 1 345 ? -13.172 35.656 13.703 1 95.19 345 LYS A CA 1
ATOM 2848 C C . LYS A 1 345 ? -12.383 35.625 15.016 1 95.19 345 LYS A C 1
ATOM 2850 O O . LYS A 1 345 ? -12 36.688 15.523 1 95.19 345 LYS A O 1
ATOM 2855 N N . LEU A 1 346 ? -12.234 34.5 15.531 1 96.62 346 LEU A N 1
ATOM 2856 C CA . LEU A 1 346 ? -11.445 34.344 16.75 1 96.62 346 LEU A CA 1
ATOM 2857 C C . LEU A 1 346 ? -10.016 34.844 16.531 1 96.62 346 LEU A C 1
ATOM 2859 O O . LEU A 1 346 ? -9.508 35.625 17.328 1 96.62 346 LEU A O 1
ATOM 2863 N N . MET A 1 347 ? -9.367 34.406 15.477 1 96.38 347 MET A N 1
ATOM 2864 C CA . MET A 1 347 ? -7.977 34.781 15.211 1 96.38 347 MET A CA 1
ATOM 2865 C C . MET A 1 347 ? -7.848 36.281 14.906 1 96.38 347 MET A C 1
ATOM 2867 O O . MET A 1 347 ? -6.883 36.906 15.32 1 96.38 347 MET A O 1
ATOM 2871 N N . GLN A 1 348 ? -8.812 36.781 14.156 1 95.44 348 GLN A N 1
ATOM 2872 C CA . GLN A 1 348 ? -8.812 38.219 13.906 1 95.44 348 GLN A CA 1
ATOM 2873 C C . GLN A 1 348 ? -8.766 39 15.211 1 95.44 348 GLN A C 1
ATOM 2875 O O . GLN A 1 348 ? -7.988 39.969 15.344 1 95.44 348 GLN A O 1
ATOM 2880 N N . HIS A 1 349 ? -9.57 38.594 16.109 1 95.38 349 HIS A N 1
ATOM 2881 C CA . HIS A 1 349 ? -9.633 39.281 17.391 1 95.38 349 HIS A CA 1
ATOM 2882 C C . HIS A 1 349 ? -8.336 39.094 18.172 1 95.38 349 HIS A C 1
ATOM 2884 O O . HIS A 1 349 ? -7.766 40.062 18.672 1 95.38 349 HIS A O 1
ATOM 2890 N N . LEU A 1 350 ? -7.875 37.875 18.312 1 96.19 350 LEU A N 1
ATOM 2891 C CA . LEU A 1 350 ? -6.691 37.562 19.109 1 96.19 350 LEU A CA 1
ATOM 2892 C C . LEU A 1 350 ? -5.465 38.281 18.562 1 96.19 350 LEU A C 1
ATOM 2894 O O . LEU A 1 350 ? -4.668 38.844 19.328 1 96.19 350 LEU A O 1
ATOM 2898 N N . VAL A 1 351 ? -5.32 38.344 17.266 1 95.25 351 VAL A N 1
ATOM 2899 C CA . VAL A 1 351 ? -4.141 38.938 16.641 1 95.25 351 VAL A CA 1
ATOM 2900 C C . VAL A 1 351 ? -4.215 40.438 16.719 1 95.25 351 VAL A C 1
ATOM 2902 O O . VAL A 1 351 ? -3.191 41.125 16.906 1 95.25 351 VAL A O 1
ATOM 2905 N N . SER A 1 352 ? -5.402 40.969 16.547 1 94.94 352 SER A N 1
ATOM 2906 C CA . SER A 1 352 ? -5.566 42.406 16.656 1 94.94 352 SER A CA 1
ATOM 2907 C C . SER A 1 352 ? -5.195 42.906 18.047 1 94.94 352 SER A C 1
ATOM 2909 O O . SER A 1 352 ? -4.586 43.969 18.188 1 94.94 352 SER A O 1
ATOM 2911 N N . GLU A 1 353 ? -5.496 42.188 19.047 1 94.69 353 GLU A N 1
ATOM 2912 C CA . GLU A 1 353 ? -5.25 42.594 20.438 1 94.69 353 GLU A CA 1
ATOM 2913 C C . GLU A 1 353 ? -3.832 42.219 20.859 1 94.69 353 GLU A C 1
ATOM 2915 O O . GLU A 1 353 ? -3.26 42.875 21.75 1 94.69 353 GLU A O 1
ATOM 2920 N N . ASN A 1 354 ? -3.355 41.156 20.266 1 94.56 354 ASN A N 1
ATOM 2921 C CA . ASN A 1 354 ? -2.059 40.625 20.656 1 94.56 354 ASN A CA 1
ATOM 2922 C C . ASN A 1 354 ? -1.2 40.281 19.453 1 94.56 354 ASN A C 1
ATOM 2924 O O . ASN A 1 354 ? -0.836 39.125 19.25 1 94.56 354 ASN A O 1
ATOM 2928 N N . PRO A 1 355 ? -0.72 41.219 18.688 1 93.56 355 PRO A N 1
ATOM 2929 C CA . PRO A 1 355 ? -0.054 40.969 17.406 1 93.56 355 PRO A CA 1
ATOM 2930 C C . PRO A 1 355 ? 1.382 40.469 17.578 1 93.56 355 PRO A C 1
ATOM 2932 O O . PRO A 1 355 ? 1.98 39.969 16.641 1 93.56 355 PRO A O 1
ATOM 2935 N N . ARG A 1 356 ? 1.98 40.5 18.766 1 92.62 356 ARG A N 1
ATOM 2936 C CA . ARG A 1 356 ? 3.402 40.219 18.953 1 92.62 356 ARG A CA 1
ATOM 2937 C C . ARG A 1 356 ? 3.664 38.75 19.109 1 92.62 356 ARG A C 1
ATOM 2939 O O . ARG A 1 356 ? 4.812 38.281 19.062 1 92.62 356 ARG A O 1
ATOM 2946 N N . TYR A 1 357 ? 2.66 37.969 19.25 1 94.25 357 TYR A N 1
ATOM 2947 C CA . TYR A 1 357 ? 2.84 36.562 19.594 1 94.25 357 TYR A CA 1
ATOM 2948 C C . TYR A 1 357 ? 2.887 35.719 18.328 1 94.25 357 TYR A C 1
ATOM 2950 O O . TYR A 1 357 ? 2.275 36.062 17.312 1 94.25 357 TYR A O 1
ATOM 2958 N N . ASP A 1 358 ? 3.646 34.594 18.406 1 94.75 358 ASP A N 1
ATOM 2959 C CA . ASP A 1 358 ? 3.818 33.656 17.312 1 94.75 358 ASP A CA 1
ATOM 2960 C C . ASP A 1 358 ? 2.736 32.562 17.328 1 94.75 358 ASP A C 1
ATOM 2962 O O . ASP A 1 358 ? 2.445 31.938 16.297 1 94.75 358 ASP A O 1
ATOM 2966 N N . CYS A 1 359 ? 2.26 32.281 18.516 1 94.56 359 CYS A N 1
ATOM 2967 C CA . CYS A 1 359 ? 1.268 31.234 18.719 1 94.56 359 CYS A CA 1
ATOM 2968 C C . CYS A 1 359 ? 0.236 31.641 19.75 1 94.56 359 CYS A C 1
ATOM 2970 O O . CYS A 1 359 ? 0.534 32.438 20.656 1 94.56 359 CYS A O 1
ATOM 2972 N N . TYR A 1 360 ? -0.936 31.172 19.609 1 94.69 360 TYR A N 1
ATOM 2973 C CA . TYR A 1 360 ? -2.037 31.344 20.547 1 94.69 360 TYR A CA 1
ATOM 2974 C C . TYR A 1 360 ? -2.48 30.016 21.125 1 94.69 360 TYR A C 1
ATOM 2976 O O . TYR A 1 360 ? -2.996 29.156 20.406 1 94.69 360 TYR A O 1
ATOM 2984 N N . TYR A 1 361 ? -2.283 29.875 22.406 1 92.75 361 TYR A N 1
ATOM 2985 C CA . TYR A 1 361 ? -2.443 28.609 23.125 1 92.75 361 TYR A CA 1
ATOM 2986 C C . TYR A 1 361 ? -3.818 28.516 23.766 1 92.75 361 TYR A C 1
ATOM 2988 O O . TYR A 1 361 ? -4.266 29.469 24.422 1 92.75 361 TYR A O 1
ATOM 2996 N N . PHE A 1 362 ? -4.48 27.406 23.562 1 91.69 362 PHE A N 1
ATOM 2997 C CA . PHE A 1 362 ? -5.805 27.172 24.125 1 91.69 362 PHE A CA 1
ATOM 2998 C C . PHE A 1 362 ? -5.766 26.047 25.156 1 91.69 362 PHE A C 1
ATOM 3000 O O . PHE A 1 362 ? -5.234 24.969 24.875 1 91.69 362 PHE A O 1
ATOM 3007 N N . LEU A 1 363 ? -6.359 26.266 26.281 1 86.75 363 LEU A N 1
ATOM 3008 C CA . LEU A 1 363 ? -6.352 25.312 27.391 1 86.75 363 LEU A CA 1
ATOM 3009 C C . LEU A 1 363 ? -7.402 24.219 27.172 1 86.75 363 LEU A C 1
ATOM 3011 O O . LEU A 1 363 ? -8.5 24.5 26.688 1 86.75 363 LEU A O 1
ATOM 3015 N N . THR A 1 364 ? -7.07 23.031 27.641 1 87.06 364 THR A N 1
ATOM 3016 C CA . THR A 1 364 ? -7.934 21.875 27.453 1 87.06 364 THR A CA 1
ATOM 3017 C C . THR A 1 364 ? -9.133 21.938 28.391 1 87.06 364 THR A C 1
ATOM 3019 O O . THR A 1 364 ? -9.008 22.344 29.547 1 87.06 364 THR A O 1
ATOM 3022 N N . ARG A 1 365 ? -10.258 21.703 27.906 1 85.94 365 ARG A N 1
ATOM 3023 C CA . ARG A 1 365 ? -11.484 21.391 28.625 1 85.94 365 ARG A CA 1
ATOM 3024 C C . ARG A 1 365 ? -11.938 19.969 28.328 1 85.94 365 ARG A C 1
ATOM 3026 O O . ARG A 1 365 ? -12.195 19.625 27.172 1 85.94 365 ARG A O 1
ATOM 3033 N N . ILE A 1 366 ? -12.07 19.141 29.359 1 84.5 366 ILE A N 1
ATOM 3034 C CA . ILE A 1 366 ? -12.484 17.75 29.141 1 84.5 366 ILE A CA 1
ATOM 3035 C C . ILE A 1 366 ? -14.008 17.688 29.031 1 84.5 366 ILE A C 1
ATOM 3037 O O . ILE A 1 366 ? -14.727 18 29.969 1 84.5 366 ILE A O 1
ATOM 3041 N N . ILE A 1 367 ? -14.453 17.406 27.875 1 86.75 367 ILE A N 1
ATOM 3042 C CA . ILE A 1 367 ? -15.875 17.156 27.641 1 86.75 367 ILE A CA 1
ATOM 3043 C C . ILE A 1 367 ? -16.203 15.711 28 1 86.75 367 ILE A C 1
ATOM 3045 O O . ILE A 1 367 ? -15.664 14.781 27.391 1 86.75 367 ILE A O 1
ATOM 3049 N N . LEU A 1 368 ? -17.141 15.562 28.906 1 81.25 368 LEU A N 1
ATOM 3050 C CA . LEU A 1 368 ? -17.406 14.25 29.5 1 81.25 368 LEU A CA 1
ATOM 3051 C C . LEU A 1 368 ? -18.25 13.398 28.562 1 81.25 368 LEU A C 1
ATOM 3053 O O . LEU A 1 368 ? -19.312 13.828 28.109 1 81.25 368 LEU A O 1
ATOM 3057 N N . MET A 1 369 ? -17.625 12.227 28.219 1 77.56 369 MET A N 1
ATOM 3058 C CA . MET A 1 369 ? -18.297 11.227 27.391 1 77.56 369 MET A CA 1
ATOM 3059 C C . MET A 1 369 ? -18.297 9.867 28.094 1 77.56 369 MET A C 1
ATOM 3061 O O . MET A 1 369 ? -17.344 9.516 28.781 1 77.56 369 MET A O 1
ATOM 3065 N N . GLU A 1 370 ? -19.516 9.211 28.094 1 64 370 GLU A N 1
ATOM 3066 C CA . GLU A 1 370 ? -19.578 7.867 28.672 1 64 370 GLU A CA 1
ATOM 3067 C C . GLU A 1 370 ? -18.891 6.848 27.766 1 64 370 GLU A C 1
ATOM 3069 O O . GLU A 1 370 ? -18.812 7.039 26.547 1 64 370 GLU A O 1
ATOM 3074 N N . GLU A 1 371 ? -18.344 5.855 28.516 1 55.12 371 GLU A N 1
ATOM 3075 C CA . GLU A 1 371 ? -17.641 4.785 27.812 1 55.12 371 GLU A CA 1
ATOM 3076 C C . GLU A 1 371 ? -18.578 4.055 26.859 1 55.12 371 GLU A C 1
ATOM 3078 O O . GLU A 1 371 ? -19.734 3.768 27.188 1 55.12 371 GLU A O 1
ATOM 3083 N N . GLY A 1 372 ? -18.25 3.736 25.641 1 53.19 372 GLY A N 1
ATOM 3084 C CA . GLY A 1 372 ? -19.047 2.979 24.688 1 53.19 372 GLY A CA 1
ATOM 3085 C C . GLY A 1 372 ? -19.844 3.859 23.75 1 53.19 372 GLY A C 1
ATOM 3086 O O . GLY A 1 372 ? -20.391 3.379 22.75 1 53.19 372 GLY A O 1
ATOM 3087 N N . GLU A 1 373 ? -20.125 5.023 24.203 1 54.09 373 GLU A N 1
ATOM 3088 C CA . GLU A 1 373 ? -20.922 5.891 23.328 1 54.09 373 GLU A CA 1
ATOM 3089 C C . GLU A 1 373 ? -20.188 6.152 22.016 1 54.09 373 GLU A C 1
ATOM 3091 O O . GLU A 1 373 ? -20.797 6.629 21.047 1 54.09 373 GLU A O 1
ATOM 3096 N N . THR A 1 374 ? -18.984 5.906 21.984 1 49.84 374 THR A N 1
ATOM 3097 C CA . THR A 1 374 ? -18.203 6.195 20.781 1 49.84 374 THR A CA 1
ATOM 3098 C C . THR A 1 374 ? -18.453 5.129 19.719 1 49.84 374 THR A C 1
ATOM 3100 O O . THR A 1 374 ? -18.062 5.305 18.562 1 49.84 374 THR A O 1
ATOM 3103 N N . THR A 1 375 ? -18.672 3.891 20.078 1 43.34 375 THR A N 1
ATOM 3104 C CA . THR A 1 375 ? -18.656 2.793 19.109 1 43.34 375 THR A CA 1
ATOM 3105 C C . THR A 1 375 ? -20.031 2.637 18.469 1 43.34 375 THR A C 1
ATOM 3107 O O . THR A 1 375 ? -20.172 1.934 17.469 1 43.34 375 THR A O 1
ATOM 3110 N N . GLY A 1 376 ? -21.141 2.832 19.172 1 39.41 376 GLY A N 1
ATOM 3111 C CA . GLY A 1 376 ? -22.422 2.41 18.625 1 39.41 376 GLY A CA 1
ATOM 3112 C C . GLY A 1 376 ? -23 3.398 17.641 1 39.41 376 GLY A C 1
ATOM 3113 O O . GLY A 1 376 ? -22.625 4.57 17.625 1 39.41 376 GLY A O 1
ATOM 3114 N N . TRP A 1 377 ? -23.438 2.77 16.5 1 38.44 377 TRP A N 1
ATOM 3115 C CA . TRP A 1 377 ? -24.312 3.49 15.578 1 38.44 377 TRP A CA 1
ATOM 3116 C C . TRP A 1 377 ? -25.312 4.352 16.344 1 38.44 377 TRP A C 1
ATOM 3118 O O . TRP A 1 377 ? -26.281 3.836 16.922 1 38.44 377 TRP A O 1
ATOM 3128 N N . LEU A 1 378 ? -25 5 17.281 1 38.5 378 LEU A N 1
ATOM 3129 C CA . LEU A 1 378 ? -26.172 5.648 17.859 1 38.5 378 LEU A CA 1
ATOM 3130 C C . LEU A 1 378 ? -27.094 6.184 16.781 1 38.5 378 LEU A C 1
ATOM 3132 O O . LEU A 1 378 ? -26.641 6.707 15.766 1 38.5 378 LEU A O 1
ATOM 3136 N N . GLN A 1 379 ? -28.203 5.723 16.672 1 41.25 379 GLN A N 1
ATOM 3137 C CA . GLN A 1 379 ? -29.375 6.367 16.078 1 41.25 379 GLN A CA 1
ATOM 3138 C C . GLN A 1 379 ? -29.203 7.883 16.047 1 41.25 379 GLN A C 1
ATOM 3140 O O . GLN A 1 379 ? -29.75 8.547 15.156 1 41.25 379 GLN A O 1
ATOM 3145 N N . ASP A 1 380 ? -28.484 8.531 17.109 1 48.59 380 ASP A N 1
ATOM 3146 C CA . ASP A 1 380 ? -28.484 9.992 17.156 1 48.59 380 ASP A CA 1
ATOM 3147 C C . ASP A 1 380 ? -27.141 10.555 16.734 1 48.59 380 ASP A C 1
ATOM 3149 O O . ASP A 1 380 ? -26.109 10.242 17.328 1 48.59 380 ASP A O 1
ATOM 3153 N N . HIS A 1 381 ? -26.859 10.875 15.406 1 56 381 HIS A N 1
ATOM 3154 C CA . HIS A 1 381 ? -25.859 11.531 14.578 1 56 381 HIS A CA 1
ATOM 3155 C C . HIS A 1 381 ? -25.172 12.664 15.336 1 56 381 HIS A C 1
ATOM 3157 O O . HIS A 1 381 ? -24.359 13.398 14.766 1 56 381 HIS A O 1
ATOM 3163 N N . ASP A 1 382 ? -25.188 12.688 16.609 1 78.06 382 ASP A N 1
ATOM 3164 C CA . ASP A 1 382 ? -24.719 13.914 17.234 1 78.06 382 ASP A CA 1
ATOM 3165 C C . ASP A 1 382 ? -23.875 13.602 18.484 1 78.06 382 ASP A C 1
ATOM 3167 O O . ASP A 1 382 ? -24.125 14.141 19.562 1 78.06 382 ASP A O 1
ATOM 3171 N N . VAL A 1 383 ? -22.812 12.789 18.266 1 81.06 383 VAL A N 1
ATOM 3172 C CA . VAL A 1 383 ? -22.047 12.336 19.406 1 81.06 383 VAL A CA 1
ATOM 3173 C C . VAL A 1 383 ? -21.297 13.508 20.031 1 81.06 383 VAL A C 1
ATOM 3175 O O . VAL A 1 383 ? -21.406 13.766 21.234 1 81.06 383 VAL A O 1
ATOM 3178 N N . LYS A 1 384 ? -20.625 14.258 19.281 1 86.94 384 LYS A N 1
ATOM 3179 C CA . LYS A 1 384 ? -19.828 15.359 19.812 1 86.94 384 LYS A CA 1
ATOM 3180 C C . LYS A 1 384 ? -20.719 16.562 20.141 1 86.94 384 LYS A C 1
ATOM 3182 O O . LYS A 1 384 ? -20.484 17.25 21.156 1 86.94 384 LYS A O 1
ATOM 3187 N N . LEU A 1 385 ? -21.75 16.781 19.438 1 88 385 LEU A N 1
ATOM 3188 C CA . LEU A 1 385 ? -22.641 17.938 19.641 1 88 385 LEU A CA 1
ATOM 3189 C C . LEU A 1 385 ? -23.453 17.766 20.922 1 88 385 LEU A C 1
ATOM 3191 O O . LEU A 1 385 ? -23.75 18.75 21.609 1 88 385 LEU A O 1
ATOM 3195 N N . ARG A 1 386 ? -23.781 16.594 21.25 1 85.81 386 ARG A N 1
ATOM 3196 C CA . ARG A 1 386 ? -24.734 16.391 22.328 1 85.81 386 ARG A CA 1
ATOM 3197 C C . ARG A 1 386 ? -24.047 16.438 23.688 1 85.81 386 ARG A C 1
ATOM 3199 O O . ARG A 1 386 ? -24.688 16.656 24.719 1 85.81 386 ARG A O 1
ATOM 3206 N N . HIS A 1 387 ? -22.797 16.188 23.672 1 87.06 387 HIS A N 1
ATOM 3207 C CA . HIS A 1 387 ? -22.078 16.219 24.953 1 87.06 387 HIS A CA 1
ATOM 3208 C C . HIS A 1 387 ? -21.672 17.641 25.328 1 87.06 387 HIS A C 1
ATOM 3210 O O . HIS A 1 387 ? -20.781 18.219 24.688 1 87.06 387 HIS A O 1
ATOM 3216 N N . VAL A 1 388 ? -22.297 18.156 26.375 1 88.62 388 VAL A N 1
ATOM 3217 C CA . VAL A 1 388 ? -22.047 19.547 26.75 1 88.62 388 VAL A CA 1
ATOM 3218 C C . VAL A 1 388 ? -21.484 19.609 28.156 1 88.62 388 VAL A C 1
ATOM 3220 O O . VAL A 1 388 ? -21 20.656 28.578 1 88.62 388 VAL A O 1
ATOM 3223 N N . ASN A 1 389 ? -21.484 18.5 28.922 1 85.31 389 ASN A N 1
ATOM 3224 C CA . ASN A 1 389 ? -20.953 18.5 30.281 1 85.31 389 ASN A CA 1
ATOM 3225 C C . ASN A 1 389 ? -19.422 18.359 30.281 1 85.31 389 ASN A C 1
ATOM 3227 O O . ASN A 1 389 ? -18.875 17.469 29.641 1 85.31 389 ASN A O 1
ATOM 3231 N N . ALA A 1 390 ? -18.828 19.297 30.922 1 85.81 390 ALA A N 1
ATOM 3232 C CA . ALA A 1 390 ? -17.375 19.328 30.969 1 85.81 390 ALA A CA 1
ATOM 3233 C C . ALA A 1 390 ? -16.875 19.328 32.406 1 85.81 390 ALA A C 1
ATOM 3235 O O . ALA A 1 390 ? -17.562 19.828 33.312 1 85.81 390 ALA A O 1
ATOM 3236 N N . ALA A 1 391 ? -15.75 18.781 32.594 1 79.44 391 ALA A N 1
ATOM 3237 C CA . ALA A 1 391 ? -15.117 18.844 33.906 1 79.44 391 ALA A CA 1
ATOM 3238 C C . ALA A 1 391 ? -14.625 20.266 34.219 1 79.44 391 ALA A C 1
ATOM 3240 O O . ALA A 1 391 ? -14.047 20.922 33.344 1 79.44 391 ALA A O 1
ATOM 3241 N N . GLU A 1 392 ? -15.086 20.766 35.406 1 69.94 392 GLU A N 1
ATOM 3242 C CA . GLU A 1 392 ? -14.742 22.141 35.781 1 69.94 392 GLU A CA 1
ATOM 3243 C C . GLU A 1 392 ? -13.258 22.266 36.094 1 69.94 392 GLU A C 1
ATOM 3245 O O . GLU A 1 392 ? -12.672 23.344 35.906 1 69.94 392 GLU A O 1
ATOM 3250 N N . PHE A 1 393 ? -12.648 21.156 36.625 1 57.94 393 PHE A N 1
ATOM 3251 C CA . PHE A 1 393 ? -11.289 21.391 37.094 1 57.94 393 PHE A CA 1
ATOM 3252 C C . PHE A 1 393 ? -10.367 21.75 35.938 1 57.94 393 PHE A C 1
ATOM 3254 O O . PHE A 1 393 ? -10.562 21.281 34.812 1 57.94 393 PHE A O 1
ATOM 3261 N N . ASN A 1 394 ? -9.844 22.969 36.344 1 50.56 394 ASN A N 1
ATOM 3262 C CA . ASN A 1 394 ? -8.812 23.5 35.469 1 50.56 394 ASN A CA 1
ATOM 3263 C C . ASN A 1 394 ? -7.723 22.469 35.188 1 50.56 394 ASN A C 1
ATOM 3265 O O . ASN A 1 394 ? -7.176 21.875 36.094 1 50.56 394 ASN A O 1
ATOM 3269 N N . ALA A 1 395 ? -7.73 21.984 34.156 1 49.66 395 ALA A N 1
ATOM 3270 C CA . ALA A 1 395 ? -6.594 21.141 33.781 1 49.66 395 ALA A CA 1
ATOM 3271 C C . ALA A 1 395 ? -5.301 21.656 34.406 1 49.66 395 ALA A C 1
ATOM 3273 O O . ALA A 1 395 ? -5.098 22.875 34.531 1 49.66 395 ALA A O 1
ATOM 3274 N N . LEU A 1 396 ? -4.832 21.031 35.562 1 43.09 396 LEU A N 1
ATOM 3275 C CA . LEU A 1 396 ? -3.5 21.469 35.969 1 43.09 396 LEU A CA 1
ATOM 3276 C C . LEU A 1 396 ? -2.73 22.031 34.781 1 43.09 396 LEU A C 1
ATOM 3278 O O . LEU A 1 396 ? -2.938 21.609 33.656 1 43.09 396 LEU A O 1
ATOM 3282 N N . PRO A 1 397 ? -2.096 23.031 35.25 1 38.84 397 PRO A N 1
ATOM 3283 C CA . PRO A 1 397 ? -1.023 23.562 34.406 1 38.84 397 PRO A CA 1
ATOM 3284 C C . PRO A 1 397 ? -0.106 22.469 33.844 1 38.84 397 PRO A C 1
ATOM 3286 O O . PRO A 1 397 ? 0.205 21.5 34.562 1 38.84 397 PRO A O 1
ATOM 3289 N N . ASN A 1 398 ? 0.017 22.312 32.812 1 42.81 398 ASN A N 1
ATOM 3290 C CA . ASN A 1 398 ? 0.896 21.422 32.062 1 42.81 398 ASN A CA 1
ATOM 3291 C C . ASN A 1 398 ? 0.116 20.297 31.406 1 42.81 398 ASN A C 1
ATOM 3293 O O . ASN A 1 398 ? 0.692 19.266 31.047 1 42.81 398 ASN A O 1
ATOM 3297 N N . ARG A 1 399 ? -1.117 20.312 31.953 1 53.81 399 ARG A N 1
ATOM 3298 C CA . ARG A 1 399 ? -1.802 19.469 30.969 1 53.81 399 ARG A CA 1
ATOM 3299 C C . ARG A 1 399 ? -1.789 20.125 29.594 1 53.81 399 ARG A C 1
ATOM 3301 O O . ARG A 1 399 ? -1.486 21.312 29.453 1 53.81 399 ARG A O 1
ATOM 3308 N N . VAL A 1 400 ? -1.928 19.266 28.469 1 64.12 400 VAL A N 1
ATOM 3309 C CA . VAL A 1 400 ? -1.467 19.469 27.109 1 64.12 400 VAL A CA 1
ATOM 3310 C C . VAL A 1 400 ? -2.529 20.234 26.312 1 64.12 400 VAL A C 1
ATOM 3312 O O . VAL A 1 400 ? -3.719 19.922 26.391 1 64.12 400 VAL A O 1
ATOM 3315 N N . GLY A 1 401 ? -2.471 21.5 26.156 1 82.38 401 GLY A N 1
ATOM 3316 C CA . GLY A 1 401 ? -3.229 22.281 25.188 1 82.38 401 GLY A CA 1
ATOM 3317 C C . GLY A 1 401 ? -2.654 22.188 23.781 1 82.38 401 GLY A C 1
ATOM 3318 O O . GLY A 1 401 ? -1.789 21.359 23.5 1 82.38 401 GLY A O 1
ATOM 3319 N N . LYS A 1 402 ? -3.404 22.891 23.016 1 91.38 402 LYS A N 1
ATOM 3320 C CA . LYS A 1 402 ? -2.965 23.016 21.625 1 91.38 402 LYS A CA 1
ATOM 3321 C C . LYS A 1 402 ? -2.887 24.484 21.203 1 91.38 402 LYS A C 1
ATOM 3323 O O . LYS A 1 402 ? -3.486 25.344 21.828 1 91.38 402 LYS A O 1
ATOM 3328 N N . SER A 1 403 ? -2.104 24.781 20.203 1 92.5 403 SER A N 1
ATOM 3329 C CA . SER A 1 403 ? -1.902 26.156 19.766 1 92.5 403 SER A CA 1
ATOM 3330 C C . SER A 1 403 ? -2.303 26.328 18.297 1 92.5 403 SER A C 1
ATOM 3332 O O . SER A 1 403 ? -2.242 25.391 17.516 1 92.5 403 SER A O 1
ATOM 3334 N N . ILE A 1 404 ? -2.818 27.5 18 1 95.75 404 ILE A N 1
ATOM 3335 C CA . ILE A 1 404 ? -2.865 28.016 16.641 1 95.75 404 ILE A CA 1
ATOM 3336 C C . ILE A 1 404 ? -1.698 28.969 16.422 1 95.75 404 ILE A C 1
ATOM 3338 O O . ILE A 1 404 ? -1.56 29.969 17.125 1 95.75 404 ILE A O 1
ATOM 3342 N N . CYS A 1 405 ? -0.903 28.719 15.445 1 95.75 405 CYS A N 1
ATOM 3343 C CA . CYS A 1 405 ? 0.331 29.484 15.273 1 95.75 405 CYS A CA 1
ATOM 3344 C C . CYS A 1 405 ? 0.328 30.234 13.953 1 95.75 405 CYS A C 1
ATOM 3346 O O . CYS A 1 405 ? -0.344 29.844 13 1 95.75 405 CYS A O 1
ATOM 3348 N N . VAL A 1 406 ? 1.064 31.375 13.938 1 95.56 406 VAL A N 1
ATOM 3349 C CA . VAL A 1 406 ? 1.283 32.125 12.711 1 95.56 406 VAL A CA 1
ATOM 3350 C C . VAL A 1 406 ? 2.199 31.344 11.773 1 95.56 406 VAL A C 1
ATOM 3352 O O . VAL A 1 406 ? 3.385 31.172 12.062 1 95.56 406 VAL A O 1
ATOM 3355 N N . THR A 1 407 ? 1.695 30.891 10.641 1 95.31 407 THR A N 1
ATOM 3356 C CA . THR A 1 407 ? 2.379 29.953 9.75 1 95.31 407 THR A CA 1
ATOM 3357 C C . THR A 1 407 ? 3.74 30.5 9.336 1 95.31 407 THR A C 1
ATOM 3359 O O . THR A 1 407 ? 4.754 29.812 9.43 1 95.31 407 THR A O 1
ATOM 3362 N N . ASN A 1 408 ? 3.824 31.75 8.992 1 93.56 408 ASN A N 1
ATOM 3363 C CA . ASN A 1 408 ? 5.027 32.375 8.438 1 93.56 408 ASN A CA 1
ATOM 3364 C C . ASN A 1 408 ? 6.105 32.531 9.5 1 93.56 408 ASN A C 1
ATOM 3366 O O . ASN A 1 408 ? 7.266 32.812 9.172 1 93.56 408 ASN A O 1
ATOM 3370 N N . GLN A 1 409 ? 5.75 32.312 10.734 1 93.69 409 GLN A N 1
ATOM 3371 C CA . GLN A 1 409 ? 6.711 32.5 11.812 1 93.69 409 GLN A CA 1
ATOM 3372 C C . GLN A 1 409 ? 7.242 31.172 12.32 1 93.69 409 GLN A C 1
ATOM 3374 O O . GLN A 1 409 ? 8.125 31.141 13.18 1 93.69 409 GLN A O 1
ATOM 3379 N N . GLN A 1 410 ? 6.715 30.141 11.789 1 94.06 410 GLN A N 1
ATOM 3380 C CA . GLN A 1 410 ? 7.098 28.828 12.312 1 94.06 410 GLN A CA 1
ATOM 3381 C C . GLN A 1 410 ? 8.25 28.234 11.5 1 94.06 410 GLN A C 1
ATOM 3383 O O . GLN A 1 410 ? 8.18 28.172 10.273 1 94.06 410 GLN A O 1
ATOM 3388 N N . GLU A 1 411 ? 9.297 27.797 12.18 1 92.94 411 GLU A N 1
ATOM 3389 C CA . GLU A 1 411 ? 10.367 27.031 11.555 1 92.94 411 GLU A CA 1
ATOM 3390 C C . GLU A 1 411 ? 10.094 25.531 11.641 1 92.94 411 GLU A C 1
ATOM 3392 O O . GLU A 1 411 ? 10.297 24.812 10.672 1 92.94 411 GLU A O 1
ATOM 3397 N N . THR A 1 412 ? 9.789 25.062 12.789 1 92.5 412 THR A N 1
ATOM 3398 C CA . THR A 1 412 ? 9.383 23.688 13.047 1 92.5 412 THR A CA 1
ATOM 3399 C C . THR A 1 412 ? 8.227 23.641 14.039 1 92.5 412 THR A C 1
ATOM 3401 O O . THR A 1 412 ? 8.008 24.594 14.789 1 92.5 412 THR A O 1
ATOM 3404 N N . MET A 1 413 ? 7.484 22.609 13.906 1 91.62 413 MET A N 1
ATOM 3405 C CA . MET A 1 413 ? 6.336 22.453 14.797 1 91.62 413 MET A CA 1
ATOM 3406 C C . MET A 1 413 ? 6.398 21.125 15.547 1 91.62 413 MET A C 1
ATOM 3408 O O . MET A 1 413 ? 6.957 20.156 15.039 1 91.62 413 MET A O 1
ATOM 3412 N N . SER A 1 414 ? 5.859 21.156 16.719 1 87.38 414 SER A N 1
ATOM 3413 C CA . SER A 1 414 ? 5.633 19.953 17.531 1 87.38 414 SER A CA 1
ATOM 3414 C C . SER A 1 414 ? 4.16 19.828 17.922 1 87.38 414 SER A C 1
ATOM 3416 O O . SER A 1 414 ? 3.334 20.656 17.531 1 87.38 414 SER A O 1
ATOM 3418 N N . ASN A 1 415 ? 3.844 18.766 18.641 1 81.94 415 ASN A N 1
ATOM 3419 C CA . ASN A 1 415 ? 2.455 18.422 18.922 1 81.94 415 ASN A CA 1
ATOM 3420 C C . ASN A 1 415 ? 1.77 19.484 19.781 1 81.94 415 ASN A C 1
ATOM 3422 O O . ASN A 1 415 ? 0.593 19.781 19.562 1 81.94 415 ASN A O 1
ATOM 3426 N N . HIS A 1 416 ? 2.369 20.031 20.734 1 72.56 416 HIS A N 1
ATOM 3427 C CA . HIS A 1 416 ? 1.697 20.891 21.703 1 72.56 416 HIS A CA 1
ATOM 3428 C C . HIS A 1 416 ? 2.09 22.344 21.5 1 72.56 416 HIS A C 1
ATOM 3430 O O . HIS A 1 416 ? 1.331 23.25 21.859 1 72.56 416 HIS A O 1
ATOM 3436 N N . TYR A 1 417 ? 3.295 22.516 21.062 1 69.69 417 TYR A N 1
ATOM 3437 C CA . TYR A 1 417 ? 3.793 23.875 20.922 1 69.69 417 TYR A CA 1
ATOM 3438 C C . TYR A 1 417 ? 4.727 23.984 19.719 1 69.69 417 TYR A C 1
ATOM 3440 O O . TYR A 1 417 ? 5.223 22.984 19.203 1 69.69 417 TYR A O 1
ATOM 3448 N N . SER A 1 418 ? 4.715 25.219 19.312 1 72.44 418 SER A N 1
ATOM 3449 C CA . SER A 1 418 ? 5.773 25.5 18.359 1 72.44 418 SER A CA 1
ATOM 3450 C C . SER A 1 418 ? 7.152 25.344 18.984 1 72.44 418 SER A C 1
ATOM 3452 O O . SER A 1 418 ? 7.367 25.766 20.125 1 72.44 418 SER A O 1
ATOM 3454 N N . GLU A 1 419 ? 7.895 24.625 18.344 1 76.25 419 GLU A N 1
ATOM 3455 C CA . GLU A 1 419 ? 9.227 24.375 18.891 1 76.25 419 GLU A CA 1
ATOM 3456 C C . GLU A 1 419 ? 10.172 25.531 18.594 1 76.25 419 GLU A C 1
ATOM 3458 O O . GLU A 1 419 ? 10.703 26.156 19.516 1 76.25 419 GLU A O 1
ATOM 3463 N N . MET A 1 420 ? 10.266 25.797 17.312 1 86.56 420 MET A N 1
ATOM 3464 C CA . MET A 1 420 ? 11.164 26.875 16.906 1 86.56 420 MET A CA 1
ATOM 3465 C C . MET A 1 420 ? 10.492 27.781 15.883 1 86.56 420 MET A C 1
ATOM 3467 O O . MET A 1 420 ? 9.68 27.328 15.078 1 86.56 420 MET A O 1
ATOM 3471 N N . CYS A 1 421 ? 10.844 29.047 16 1 89.38 421 CYS A N 1
ATOM 3472 C CA . CYS A 1 421 ? 10.234 30.031 15.125 1 89.38 421 CYS A CA 1
ATOM 3473 C C . CYS A 1 421 ? 11.258 30.609 14.156 1 89.38 421 CYS A C 1
ATOM 3475 O O . CYS A 1 421 ? 12.469 30.469 14.359 1 89.38 421 CYS A O 1
ATOM 3477 N N . PHE A 1 422 ? 10.727 31.125 13.125 1 83.31 422 PHE A N 1
ATOM 3478 C CA . PHE A 1 422 ? 11.461 31.781 12.047 1 83.31 422 PHE A CA 1
ATOM 3479 C C . PHE A 1 422 ? 11.641 33.25 12.336 1 83.31 422 PHE A C 1
ATOM 3481 O O . PHE A 1 422 ? 10.742 33.906 12.891 1 83.31 422 PHE A O 1
ATOM 3488 N N . PRO A 1 423 ? 12.805 33.906 12.031 1 77 423 PRO A N 1
ATOM 3489 C CA . PRO A 1 423 ? 13.977 33.25 11.477 1 77 423 PRO A CA 1
ATOM 3490 C C . PRO A 1 423 ? 14.938 32.75 12.562 1 77 423 PRO A C 1
ATOM 3492 O O . PRO A 1 423 ? 14.906 33.25 13.695 1 77 423 PRO A O 1
ATOM 3495 N N . GLY A 1 424 ? 15.68 31.781 12.242 1 72.94 424 GLY A N 1
ATOM 3496 C CA . GLY A 1 424 ? 16.859 31.438 13.031 1 72.94 424 GLY A CA 1
ATOM 3497 C C . GLY A 1 424 ? 16.547 30.469 14.164 1 72.94 424 GLY A C 1
ATOM 3498 O O . GLY A 1 424 ? 17.188 30.516 15.219 1 72.94 424 GLY A O 1
ATOM 3499 N N . TYR A 1 425 ? 15.516 29.812 14.078 1 78.19 425 TYR A N 1
ATOM 3500 C CA . TYR A 1 425 ? 15.195 28.797 15.07 1 78.19 425 TYR A CA 1
ATOM 3501 C C . TYR A 1 425 ? 15.125 29.406 16.469 1 78.19 425 TYR A C 1
ATOM 3503 O O . TYR A 1 425 ? 15.688 28.844 17.422 1 78.19 425 TYR A O 1
ATOM 3511 N N . ARG A 1 426 ? 14.562 30.562 16.547 1 85.44 426 ARG A N 1
ATOM 3512 C CA . ARG A 1 426 ? 14.367 31.203 17.844 1 85.44 426 ARG A CA 1
ATOM 3513 C C . ARG A 1 426 ? 13.188 30.578 18.578 1 85.44 426 ARG A C 1
ATOM 3515 O O . ARG A 1 426 ? 12.344 29.922 17.969 1 85.44 426 ARG A O 1
ATOM 3522 N N . MET A 1 427 ? 13.156 30.844 19.875 1 88.5 427 MET A N 1
ATOM 3523 C CA . MET A 1 427 ? 12 30.406 20.656 1 88.5 427 MET A CA 1
ATOM 3524 C C . MET A 1 427 ? 10.75 31.188 20.266 1 88.5 427 MET A C 1
ATOM 3526 O O . MET A 1 427 ? 10.805 32.406 20.078 1 88.5 427 MET A O 1
ATOM 3530 N N . CYS A 1 428 ? 9.664 30.484 20.188 1 91.06 428 CYS A N 1
ATOM 3531 C CA . CYS A 1 428 ? 8.406 31.125 19.828 1 91.06 428 CYS A CA 1
ATOM 3532 C C . CYS A 1 428 ? 7.758 31.797 21.031 1 91.06 428 CYS A C 1
ATOM 3534 O O . CYS A 1 428 ? 7.828 31.281 22.156 1 91.06 428 CYS A O 1
ATOM 3536 N N . TYR A 1 429 ? 7.168 32.938 20.797 1 91.88 429 TYR A N 1
ATOM 3537 C CA . TYR A 1 429 ? 6.352 33.594 21.812 1 91.88 429 TYR A CA 1
ATOM 3538 C C . TYR A 1 429 ? 4.906 33.094 21.75 1 91.88 429 TYR A C 1
ATOM 3540 O O . TYR A 1 429 ? 4.266 33.188 20.703 1 91.88 429 TYR A O 1
ATOM 3548 N N . THR A 1 430 ? 4.445 32.625 22.891 1 91.94 430 THR A N 1
ATOM 3549 C CA . THR A 1 430 ? 3.109 32.031 22.922 1 91.94 430 THR A CA 1
ATOM 3550 C C . THR A 1 430 ? 2.18 32.875 23.797 1 91.94 430 THR A C 1
ATOM 3552 O O . THR A 1 430 ? 2.537 33.25 24.922 1 91.94 430 THR A O 1
ATOM 3555 N N . TYR A 1 431 ? 1.062 33.281 23.234 1 93.56 431 TYR A N 1
ATOM 3556 C CA . TYR A 1 431 ? 0.001 33.906 24 1 93.56 431 TYR A CA 1
ATOM 3557 C C . TYR A 1 431 ? -0.928 32.875 24.625 1 93.56 431 TYR A C 1
ATOM 3559 O O . TYR A 1 431 ? -1.5 32.062 23.922 1 93.56 431 TYR A O 1
ATOM 3567 N N . HIS A 1 432 ? -1.068 32.938 25.953 1 91 432 HIS A N 1
ATOM 3568 C CA . HIS A 1 432 ? -2.021 32.062 26.625 1 91 432 HIS A CA 1
ATOM 3569 C C . HIS A 1 432 ? -3.428 32.625 26.594 1 91 432 HIS A C 1
ATOM 3571 O O . HIS A 1 432 ? -3.742 33.562 27.344 1 91 432 HIS A O 1
ATOM 3577 N N . THR A 1 433 ? -4.238 32.094 25.781 1 92.5 433 THR A N 1
ATOM 3578 C CA . THR A 1 433 ? -5.566 32.625 25.516 1 92.5 433 THR A CA 1
ATOM 3579 C C . THR A 1 433 ? -6.492 32.406 26.703 1 92.5 433 THR A C 1
ATOM 3581 O O . THR A 1 433 ? -6.645 31.281 27.188 1 92.5 433 THR A O 1
ATOM 3584 N N . PRO A 1 434 ? -7.137 33.5 27.141 1 91.19 434 PRO A N 1
ATOM 3585 C CA . PRO A 1 434 ? -8.164 33.312 28.172 1 91.19 434 PRO A CA 1
ATOM 3586 C C . PRO A 1 434 ? -9.305 32.406 27.719 1 91.19 434 PRO A C 1
ATOM 3588 O O . PRO A 1 434 ? -9.688 32.438 26.547 1 91.19 434 PRO A O 1
ATOM 3591 N N . ARG A 1 435 ? -9.938 31.719 28.609 1 87.94 435 ARG A N 1
ATOM 3592 C CA . ARG A 1 435 ? -10.938 30.688 28.328 1 87.94 435 ARG A CA 1
ATOM 3593 C C . ARG A 1 435 ? -12.18 31.297 27.688 1 87.94 435 ARG A C 1
ATOM 3595 O O . ARG A 1 435 ? -12.914 30.625 26.969 1 87.94 435 ARG A O 1
ATOM 3602 N N . ASN A 1 436 ? -12.43 32.562 27.984 1 89.62 436 ASN A N 1
ATOM 3603 C CA . ASN A 1 436 ? -13.656 33.188 27.469 1 89.62 436 ASN A CA 1
ATOM 3604 C C . ASN A 1 436 ? -13.562 33.469 25.984 1 89.62 436 ASN A C 1
ATOM 3606 O O . ASN A 1 436 ? -14.562 33.781 25.344 1 89.62 436 ASN A O 1
ATOM 3610 N N . PHE A 1 437 ? -12.391 33.375 25.422 1 93.81 437 PHE A N 1
ATOM 3611 C CA . PHE A 1 437 ? -12.25 33.531 23.984 1 93.81 437 PHE A CA 1
ATOM 3612 C C . PHE A 1 437 ? -12.484 32.188 23.281 1 93.81 437 PHE A C 1
ATOM 3614 O O . PHE A 1 437 ? -13.062 32.156 22.188 1 93.81 437 PHE A O 1
ATOM 3621 N N . GLY A 1 438 ? -12.008 31.109 23.859 1 93.62 438 GLY A N 1
ATOM 3622 C CA . GLY A 1 438 ? -12.109 29.766 23.328 1 93.62 438 GLY A CA 1
ATOM 3623 C C . GLY A 1 438 ? -11.344 28.734 24.141 1 93.62 438 GLY A C 1
ATOM 3624 O O . GLY A 1 438 ? -10.445 29.078 24.906 1 93.62 438 GLY A O 1
ATOM 3625 N N . GLU A 1 439 ? -11.719 27.516 23.953 1 91.94 439 GLU A N 1
ATOM 3626 C CA . GLU A 1 439 ? -11.094 26.422 24.672 1 91.94 439 GLU A CA 1
ATOM 3627 C C . GLU A 1 439 ? -10.883 25.203 23.75 1 91.94 439 GLU A C 1
ATOM 3629 O O . GLU A 1 439 ? -11.539 25.094 22.719 1 91.94 439 GLU A O 1
ATOM 3634 N N . LEU A 1 440 ? -9.898 24.359 24.156 1 92.62 440 LEU A N 1
ATOM 3635 C CA . LEU A 1 440 ? -9.688 23.062 23.5 1 92.62 440 LEU A CA 1
ATOM 3636 C C . LEU A 1 440 ? -10.57 21.984 24.125 1 92.62 440 LEU A C 1
ATOM 3638 O O . LEU A 1 440 ? -10.281 21.516 25.219 1 92.62 440 LEU A O 1
ATOM 3642 N N . TYR A 1 441 ? -11.633 21.641 23.375 1 90.69 441 TYR A N 1
ATOM 3643 C CA . TYR A 1 441 ? -12.477 20.531 23.844 1 90.69 441 TYR A CA 1
ATOM 3644 C C . TYR A 1 441 ? -11.805 19.188 23.609 1 90.69 441 TYR A C 1
ATOM 3646 O O . TYR A 1 441 ? -11.422 18.875 22.484 1 90.69 441 TYR A O 1
ATOM 3654 N N . HIS A 1 442 ? -11.578 18.438 24.625 1 89.38 442 HIS A N 1
ATOM 3655 C CA . HIS A 1 442 ? -11.07 17.062 24.562 1 89.38 442 HIS A CA 1
ATOM 3656 C C . HIS A 1 442 ? -12.109 16.078 25.094 1 89.38 442 HIS A C 1
ATOM 3658 O O . HIS A 1 442 ? -12.453 16.094 26.281 1 89.38 442 HIS A O 1
ATOM 3664 N N . TYR A 1 443 ? -12.57 15.266 24.219 1 85.75 443 TYR A N 1
ATOM 3665 C CA . TYR A 1 443 ? -13.641 14.344 24.594 1 85.75 443 TYR A CA 1
ATOM 3666 C C . TYR A 1 443 ? -13.086 13.109 25.281 1 85.75 443 TYR A C 1
ATOM 3668 O O . TYR A 1 443 ? -12.18 12.453 24.75 1 85.75 443 TYR A O 1
ATOM 3676 N N . GLY A 1 444 ? -13.555 12.797 26.422 1 78.12 444 GLY A N 1
ATOM 3677 C CA . GLY A 1 444 ? -13.078 11.648 27.156 1 78.12 444 GLY A CA 1
ATOM 3678 C C . GLY A 1 444 ? -13.656 11.562 28.562 1 78.12 444 GLY A C 1
ATOM 3679 O O . GLY A 1 444 ? -14.727 12.117 28.828 1 78.12 444 GLY A O 1
ATOM 3680 N N . LYS A 1 445 ? -13.086 10.656 29.328 1 68.31 445 LYS A N 1
ATOM 3681 C CA . LYS A 1 445 ? -13.562 10.461 30.688 1 68.31 445 LYS A CA 1
ATOM 3682 C C . LYS A 1 445 ? -12.766 11.312 31.672 1 68.31 445 LYS A C 1
ATOM 3684 O O . LYS A 1 445 ? -11.641 11.719 31.391 1 68.31 445 LYS A O 1
ATOM 3689 N N . CYS A 1 446 ? -13.594 11.617 32.594 1 60.03 446 CYS A N 1
ATOM 3690 C CA . CYS A 1 446 ? -12.914 12.289 33.719 1 60.03 446 CYS A CA 1
ATOM 3691 C C . CYS A 1 446 ? -11.969 11.344 34.438 1 60.03 446 CYS A C 1
ATOM 3693 O O . CYS A 1 446 ? -12.391 10.297 34.938 1 60.03 446 CYS A O 1
ATOM 3695 N N . SER A 1 447 ? -10.852 11.148 33.844 1 54.88 447 SER A N 1
ATOM 3696 C CA . SER A 1 447 ? -9.977 10.227 34.562 1 54.88 447 SER A CA 1
ATOM 3697 C C . SER A 1 447 ? -9.227 10.93 35.688 1 54.88 447 SER A C 1
ATOM 3699 O O . SER A 1 447 ? -9.008 12.141 35.625 1 54.88 447 SER A O 1
ATOM 3701 N N . VAL A 1 448 ? -8.992 10.133 36.781 1 46.53 448 VAL A N 1
ATOM 3702 C CA . VAL A 1 448 ? -8.234 10.562 37.969 1 46.53 448 VAL A CA 1
ATOM 3703 C C . VAL A 1 448 ? -6.953 11.258 37.5 1 46.53 448 VAL A C 1
ATOM 3705 O O . VAL A 1 448 ? -6.512 12.219 38.156 1 46.53 448 VAL A O 1
ATOM 3708 N N . ARG A 1 449 ? -6.383 10.711 36.625 1 46.88 449 ARG A N 1
ATOM 3709 C CA . ARG A 1 449 ? -5.102 11.242 36.156 1 46.88 449 ARG A CA 1
ATOM 3710 C C . ARG A 1 449 ? -5.254 12.68 35.656 1 46.88 449 ARG A C 1
ATOM 3712 O O . ARG A 1 449 ? -4.316 13.477 35.75 1 46.88 449 ARG A O 1
ATOM 3719 N N . ASP A 1 450 ? -6.258 12.852 35.031 1 47.97 450 ASP A N 1
ATOM 3720 C CA . ASP A 1 450 ? -6.496 14.141 34.406 1 47.97 450 ASP A CA 1
ATOM 3721 C C . ASP A 1 450 ? -6.953 15.18 35.406 1 47.97 450 ASP A C 1
ATOM 3723 O O . ASP A 1 450 ? -6.879 16.391 35.156 1 47.97 450 ASP A O 1
ATOM 3727 N N . CYS A 1 451 ? -7.594 14.594 36.375 1 45.69 451 CYS A N 1
ATOM 3728 C CA . CYS A 1 451 ? -8.039 15.469 37.469 1 45.69 451 CYS A CA 1
ATOM 3729 C C . CYS A 1 451 ? -6.902 15.781 38.406 1 45.69 451 CYS A C 1
ATOM 3731 O O . CYS A 1 451 ? -7.047 16.609 39.312 1 45.69 451 CYS A O 1
ATOM 3733 N N . ALA A 1 452 ? -5.941 14.766 38.531 1 39.47 452 ALA A N 1
ATOM 3734 C CA . ALA A 1 452 ? -4.988 14.977 39.625 1 39.47 452 ALA A CA 1
ATOM 3735 C C . ALA A 1 452 ? -4.074 16.172 39.312 1 39.47 452 ALA A C 1
ATOM 3737 O O . ALA A 1 452 ? -3.521 16.281 38.219 1 39.47 452 ALA A O 1
ATOM 3738 N N . GLY A 1 453 ? -4.16 17.25 39.719 1 37.69 453 GLY A N 1
ATOM 3739 C CA . GLY A 1 453 ? -3.109 18.25 39.812 1 37.69 453 GLY A CA 1
ATOM 3740 C C . GLY A 1 453 ? -1.718 17.641 39.875 1 37.69 453 GLY A C 1
ATOM 3741 O O . GLY A 1 453 ? -1.562 16.438 40.094 1 37.69 453 GLY A O 1
ATOM 3742 N N . SER A 1 454 ? -0.508 18.141 39.438 1 35.72 454 SER A N 1
ATOM 3743 C CA . SER A 1 454 ? 0.874 17.688 39.531 1 35.72 454 SER A CA 1
ATOM 3744 C C . SER A 1 454 ? 1.045 16.703 40.688 1 35.72 454 SER A C 1
ATOM 3746 O O . SER A 1 454 ? 2.129 16.156 40.875 1 35.72 454 SER A O 1
ATOM 3748 N N . GLY A 1 455 ? 0.64 16.953 41.969 1 33.69 455 GLY A N 1
ATOM 3749 C CA . GLY A 1 455 ? 1.209 16.109 43.031 1 33.69 455 GLY A CA 1
ATOM 3750 C C . GLY A 1 455 ? 0.866 14.641 42.844 1 33.69 455 GLY A C 1
ATOM 3751 O O . GLY A 1 455 ? 0.092 14.281 41.938 1 33.69 455 GLY A O 1
ATOM 3752 N N . GLY A 1 456 ? 1.051 13.773 43.938 1 32.91 456 GLY A N 1
ATOM 3753 C CA . GLY A 1 456 ? 1.06 12.359 44.281 1 32.91 456 GLY A CA 1
ATOM 3754 C C . GLY A 1 456 ? 0.009 11.562 43.562 1 32.91 456 GLY A C 1
ATOM 3755 O O . GLY A 1 456 ? -0.67 12.086 42.656 1 32.91 456 GLY A O 1
ATOM 3756 N N . ASN A 1 457 ? -0.58 10.594 44.438 1 35.97 457 ASN A N 1
ATOM 3757 C CA . ASN A 1 457 ? -1.437 9.414 44.344 1 35.97 457 ASN A CA 1
ATOM 3758 C C . ASN A 1 457 ? -2.764 9.734 43.656 1 35.97 457 ASN A C 1
ATOM 3760 O O . ASN A 1 457 ? -3.744 10.07 44.312 1 35.97 457 ASN A O 1
ATOM 3764 N N . GLY A 1 458 ? -2.832 10.547 42.781 1 34.47 458 GLY A N 1
ATOM 3765 C CA . GLY A 1 458 ? -4.074 11.078 42.25 1 34.47 458 GLY A CA 1
ATOM 3766 C C . GLY A 1 458 ? -5 10.008 41.719 1 34.47 458 GLY A C 1
ATOM 3767 O O . GLY A 1 458 ? -4.812 9.531 40.594 1 34.47 458 GLY A O 1
ATOM 3768 N N . THR A 1 459 ? -5.309 8.945 42.281 1 37.25 459 THR A N 1
ATOM 3769 C CA . THR A 1 459 ? -6.652 8.383 42.188 1 37.25 459 THR A CA 1
ATOM 3770 C C . THR A 1 459 ? -7.699 9.492 42.156 1 37.25 459 THR A C 1
ATOM 3772 O O . THR A 1 459 ? -7.555 10.523 42.812 1 37.25 459 THR A O 1
ATOM 3775 N N . CYS A 1 460 ? -8.305 9.961 41 1 41.91 460 CYS A N 1
ATOM 3776 C CA . CYS A 1 460 ? -9.578 10.648 41.188 1 41.91 460 CYS A CA 1
ATOM 3777 C C . CYS A 1 460 ? -10.336 10.094 42.375 1 41.91 460 CYS A C 1
ATOM 3779 O O . CYS A 1 460 ? -11.062 9.102 42.25 1 41.91 460 CYS A O 1
ATOM 3781 N N . ASP A 1 461 ? -9.672 9.883 43.406 1 37.19 461 ASP A N 1
ATOM 3782 C CA . ASP A 1 461 ? -10.281 9.398 44.625 1 37.19 461 ASP A CA 1
ATOM 3783 C C . ASP A 1 461 ? -11.531 10.203 44.969 1 37.19 461 ASP A C 1
ATOM 3785 O O . ASP A 1 461 ? -11.43 11.32 45.469 1 37.19 461 ASP A O 1
ATOM 3789 N N . GLY A 1 462 ? -12.734 9.82 44.719 1 43.41 462 GLY A N 1
ATOM 3790 C CA . GLY A 1 462 ? -14.078 10.18 45.156 1 43.41 462 GLY A CA 1
ATOM 3791 C C . GLY A 1 462 ? -14.492 11.578 44.75 1 43.41 462 GLY A C 1
ATOM 3792 O O . GLY A 1 462 ? -15.539 12.07 45.188 1 43.41 462 GLY A O 1
ATOM 3793 N N . GLN A 1 463 ? -13.602 12.508 44.531 1 44.19 463 GLN A N 1
ATOM 3794 C CA . GLN A 1 463 ? -14.078 13.883 44.406 1 44.19 463 GLN A CA 1
ATOM 3795 C C . GLN A 1 463 ? -14.75 14.102 43.031 1 44.19 463 GLN A C 1
ATOM 3797 O O . GLN A 1 463 ? -14.227 13.664 42 1 44.19 463 GLN A O 1
ATOM 3802 N N . SER A 1 464 ? -16.047 14.281 42.969 1 50.62 464 SER A N 1
ATOM 3803 C CA . SER A 1 464 ? -17.016 14.617 41.938 1 50.62 464 SER A CA 1
ATOM 3804 C C . SER A 1 464 ? -16.484 15.688 41 1 50.62 464 SER A C 1
ATOM 3806 O O . SER A 1 464 ? -15.922 16.688 41.469 1 50.62 464 SER A O 1
ATOM 3808 N N . CYS A 1 465 ? -16.031 15.359 39.812 1 57.84 465 CYS A N 1
ATOM 3809 C CA . CYS A 1 465 ? -15.742 16.391 38.812 1 57.84 465 CYS A CA 1
ATOM 3810 C C . CYS A 1 465 ? -16.859 17.422 38.75 1 57.84 465 CYS A C 1
ATOM 3812 O O . CYS A 1 465 ? -18.031 17.062 38.531 1 57.84 465 CYS A O 1
ATOM 3814 N N . GLU A 1 466 ? -16.641 18.562 39.406 1 69.94 466 GLU A N 1
ATOM 3815 C CA . GLU A 1 466 ? -17.609 19.609 39.125 1 69.94 466 GLU A CA 1
ATOM 3816 C C . GLU A 1 466 ? -17.844 19.766 37.625 1 69.94 466 GLU A C 1
ATOM 3818 O O . GLU A 1 466 ? -16.891 19.672 36.844 1 69.94 466 GLU A O 1
ATOM 3823 N N . VAL A 1 467 ? -19 19.672 37.312 1 79.56 467 VAL A N 1
ATOM 3824 C CA . VAL A 1 467 ? -19.391 19.672 35.906 1 79.56 467 VAL A CA 1
ATOM 3825 C C . VAL A 1 467 ? -19.859 21.078 35.5 1 79.56 467 VAL A C 1
ATOM 3827 O O . VAL A 1 467 ? -20.578 21.734 36.25 1 79.56 467 VAL A O 1
ATOM 3830 N N . VAL A 1 468 ? -19.281 21.641 34.531 1 84 468 VAL A N 1
ATOM 3831 C CA . VAL A 1 468 ? -19.75 22.859 33.875 1 84 468 VAL A CA 1
ATOM 3832 C C . VAL A 1 468 ? -20.312 22.531 32.5 1 84 468 VAL A C 1
ATOM 3834 O O . VAL A 1 468 ? -19.891 21.578 31.859 1 84 468 VAL A O 1
ATOM 3837 N N . ARG A 1 469 ? -21.266 23.359 32.062 1 88.5 469 ARG A N 1
ATOM 3838 C CA . ARG A 1 469 ? -21.875 23.125 30.766 1 88.5 469 ARG A CA 1
ATOM 3839 C C . ARG A 1 469 ? -21.219 23.984 29.688 1 88.5 469 ARG A C 1
ATOM 3841 O O . ARG A 1 469 ? -21.062 25.188 29.859 1 88.5 469 ARG A O 1
ATOM 3848 N N . LYS A 1 470 ? -20.875 23.344 28.656 1 90.25 470 LYS A N 1
ATOM 3849 C CA . LYS A 1 470 ? -20.297 24.016 27.5 1 90.25 470 LYS A CA 1
ATOM 3850 C C . LYS A 1 470 ? -21.203 23.875 26.281 1 90.25 470 LYS A C 1
ATOM 3852 O O . LYS A 1 470 ? -21.234 22.828 25.641 1 90.25 470 LYS A O 1
ATOM 3857 N N . THR A 1 471 ? -21.828 25 25.828 1 89.69 471 THR A N 1
ATOM 3858 C CA . THR A 1 471 ? -22.891 24.906 24.828 1 89.69 471 THR A CA 1
ATOM 3859 C C . THR A 1 471 ? -22.5 25.656 23.562 1 89.69 471 THR A C 1
ATOM 3861 O O . THR A 1 471 ? -23.328 25.797 22.656 1 89.69 471 THR A O 1
ATOM 3864 N N . ALA A 1 472 ? -21.344 26.094 23.484 1 90.81 472 ALA A N 1
ATOM 3865 C CA . ALA A 1 472 ? -20.938 26.938 22.359 1 90.81 472 ALA A CA 1
ATOM 3866 C C . ALA A 1 472 ? -21.125 26.188 21.031 1 90.81 472 ALA A C 1
ATOM 3868 O O . ALA A 1 472 ? -21.5 26.797 20.031 1 90.81 472 ALA A O 1
ATOM 3869 N N . LEU A 1 473 ? -20.969 24.875 20.984 1 92.06 473 LEU A N 1
ATOM 3870 C CA . LEU A 1 473 ? -21.031 24.094 19.766 1 92.06 473 LEU A CA 1
ATOM 3871 C C . LEU A 1 473 ? -22.469 23.938 19.281 1 92.06 473 LEU A C 1
ATOM 3873 O O . LEU A 1 473 ? -22.719 23.672 18.109 1 92.06 473 LEU A O 1
ATOM 3877 N N . LEU A 1 474 ? -23.391 24.141 20.156 1 90 474 LEU A N 1
ATOM 3878 C CA . LEU A 1 474 ? -24.797 23.922 19.812 1 90 474 LEU A CA 1
ATOM 3879 C C . LEU A 1 474 ? -25.266 24.922 18.781 1 90 474 LEU A C 1
ATOM 3881 O O . LEU A 1 474 ? -26.188 24.641 18 1 90 474 LEU A O 1
ATOM 3885 N N . ALA A 1 475 ? -24.656 26.047 18.766 1 90.5 475 ALA A N 1
ATOM 3886 C CA . ALA A 1 475 ? -25.016 27.062 17.781 1 90.5 475 ALA A CA 1
ATOM 3887 C C . ALA A 1 475 ? -24.781 26.562 16.359 1 90.5 475 ALA A C 1
ATOM 3889 O O . ALA A 1 475 ? -25.406 27.047 15.414 1 90.5 475 ALA A O 1
ATOM 3890 N N . HIS A 1 476 ? -23.906 25.594 16.188 1 93.75 476 HIS A N 1
ATOM 3891 C CA . HIS A 1 476 ? -23.562 25.047 14.883 1 93.75 476 HIS A CA 1
ATOM 3892 C C . HIS A 1 476 ? -24.391 23.797 14.57 1 93.75 476 HIS A C 1
ATOM 3894 O O . HIS A 1 476 ? -24.234 23.188 13.516 1 93.75 476 HIS A O 1
ATOM 3900 N N . GLY A 1 477 ? -25.266 23.391 15.391 1 92.81 477 GLY A N 1
ATOM 3901 C CA . GLY A 1 477 ? -25.906 22.094 15.391 1 92.81 477 GLY A CA 1
ATOM 3902 C C . GLY A 1 477 ? -26.656 21.797 14.109 1 92.81 477 GLY A C 1
ATOM 3903 O O . GLY A 1 477 ? -26.5 20.719 13.523 1 92.81 477 GLY A O 1
ATOM 3904 N N . ASP A 1 478 ? -27.438 22.75 13.641 1 91.62 478 ASP A N 1
ATOM 3905 C CA . ASP A 1 478 ? -28.266 22.516 12.461 1 91.62 478 ASP A CA 1
ATOM 3906 C C . ASP A 1 478 ? -27.406 22.281 11.219 1 91.62 478 ASP A C 1
ATOM 3908 O O . ASP A 1 478 ? -27.625 21.328 10.477 1 91.62 478 ASP A O 1
ATOM 3912 N N . SER A 1 479 ? -26.5 23.109 11.055 1 93.69 479 SER A N 1
ATOM 3913 C CA . SER A 1 479 ? -25.609 22.984 9.898 1 93.69 479 SER A CA 1
ATOM 3914 C C . SER A 1 479 ? -24.828 21.672 9.945 1 93.69 479 SER A C 1
ATOM 3916 O O . SER A 1 479 ? -24.672 21 8.93 1 93.69 479 SER A O 1
ATOM 3918 N N . VAL A 1 480 ? -24.375 21.312 11.102 1 95.25 480 VAL A N 1
ATOM 3919 C CA . VAL A 1 480 ? -23.578 20.109 11.281 1 95.25 480 VAL A CA 1
ATOM 3920 C C . VAL A 1 480 ? -24.422 18.875 10.984 1 95.25 480 VAL A C 1
ATOM 3922 O O . VAL A 1 480 ? -23.984 17.984 10.25 1 95.25 480 VAL A O 1
ATOM 3925 N N . ARG A 1 481 ? -25.625 18.859 11.469 1 91.56 481 ARG A N 1
ATOM 3926 C CA . ARG A 1 481 ? -26.516 17.719 11.273 1 91.56 481 ARG A CA 1
ATOM 3927 C C . ARG A 1 481 ? -26.844 17.531 9.797 1 91.56 481 ARG A C 1
ATOM 3929 O O . ARG A 1 481 ? -26.844 16.406 9.297 1 91.56 481 ARG A O 1
ATOM 3936 N N . GLN A 1 482 ? -27.062 18.594 9.156 1 93.5 482 GLN A N 1
ATOM 3937 C CA . GLN A 1 482 ? -27.375 18.547 7.734 1 93.5 482 GLN A CA 1
ATOM 3938 C C . GLN A 1 482 ? -26.172 18.047 6.926 1 93.5 482 GLN A C 1
ATOM 3940 O O . GLN A 1 482 ? -26.328 17.234 6.016 1 93.5 482 GLN A O 1
ATOM 3945 N N . GLY A 1 483 ? -25.047 18.547 7.246 1 94.5 483 GLY A N 1
ATOM 3946 C CA . GLY A 1 483 ? -23.844 18.109 6.555 1 94.5 483 GLY A CA 1
ATOM 3947 C C . GLY A 1 483 ? -23.531 16.641 6.762 1 94.5 483 GLY A C 1
ATOM 3948 O O . GLY A 1 483 ? -23.172 15.938 5.816 1 94.5 483 GLY A O 1
ATOM 3949 N N . VAL A 1 484 ? -23.672 16.188 7.988 1 93.31 484 VAL A N 1
ATOM 3950 C CA . VAL A 1 484 ? -23.406 14.797 8.328 1 93.31 484 VAL A CA 1
ATOM 3951 C C . VAL A 1 484 ? -24.344 13.883 7.543 1 93.31 484 VAL A C 1
ATOM 3953 O O . VAL A 1 484 ? -23.906 12.914 6.922 1 93.31 484 VAL A O 1
ATOM 3956 N N . LEU A 1 485 ? -25.609 14.234 7.562 1 90.31 485 LEU A N 1
ATOM 3957 C CA . LEU A 1 485 ? -26.609 13.422 6.867 1 90.31 485 LEU A CA 1
ATOM 3958 C C . LEU A 1 485 ? -26.312 13.383 5.371 1 90.31 485 LEU A C 1
ATOM 3960 O O . LEU A 1 485 ? -26.391 12.32 4.75 1 90.31 485 LEU A O 1
ATOM 3964 N N . HIS A 1 486 ? -26.031 14.461 4.836 1 92.88 486 HIS A N 1
ATOM 3965 C CA . HIS A 1 486 ? -25.75 14.562 3.408 1 92.88 486 HIS A CA 1
ATOM 3966 C C . HIS A 1 486 ? -24.547 13.688 3.023 1 92.88 486 HIS A C 1
ATOM 3968 O O . HIS A 1 486 ? -24.625 12.922 2.064 1 92.88 486 HIS A O 1
ATOM 3974 N N . THR A 1 487 ? -23.453 13.836 3.746 1 93.88 487 THR A N 1
ATOM 3975 C CA . THR A 1 487 ? -22.234 13.102 3.447 1 93.88 487 THR A CA 1
ATOM 3976 C C . THR A 1 487 ? -22.453 11.602 3.592 1 93.88 487 THR A C 1
ATOM 3978 O O . THR A 1 487 ? -22.047 10.82 2.723 1 93.88 487 THR A O 1
ATOM 3981 N N . LEU A 1 488 ? -23.078 11.188 4.668 1 90.69 488 LEU A N 1
ATOM 3982 C CA . LEU A 1 488 ? -23.297 9.766 4.918 1 90.69 488 LEU A CA 1
ATOM 3983 C C . LEU A 1 488 ? -24.219 9.164 3.873 1 90.69 488 LEU A C 1
ATOM 3985 O O . LEU A 1 488 ? -24.062 8.008 3.49 1 90.69 488 LEU A O 1
ATOM 3989 N N . GLN A 1 489 ? -25.188 9.93 3.406 1 88.31 489 GLN A N 1
ATOM 3990 C CA . GLN A 1 489 ? -26.094 9.469 2.352 1 88.31 489 GLN A CA 1
ATOM 3991 C C . GLN A 1 489 ? -25.344 9.289 1.034 1 88.31 489 GLN A C 1
ATOM 3993 O O . GLN A 1 489 ? -25.484 8.273 0.358 1 88.31 489 GLN A O 1
ATOM 3998 N N . GLN A 1 490 ? -24.562 10.242 0.73 1 90.38 490 GLN A N 1
ATOM 3999 C CA . GLN A 1 490 ? -23.812 10.195 -0.519 1 90.38 490 GLN A CA 1
ATOM 4000 C C . GLN A 1 490 ? -22.844 9.016 -0.539 1 90.38 490 GLN A C 1
ATOM 4002 O O . GLN A 1 490 ? -22.625 8.414 -1.589 1 90.38 490 GLN A O 1
ATOM 4007 N N . LEU A 1 491 ? -22.312 8.703 0.59 1 90.06 491 LEU A N 1
ATOM 4008 C CA . LEU A 1 491 ? -21.312 7.641 0.674 1 90.06 491 LEU A CA 1
ATOM 4009 C C . LEU A 1 491 ? -21.969 6.301 0.999 1 90.06 491 LEU A C 1
ATOM 4011 O O . LEU A 1 491 ? -21.281 5.285 1.123 1 90.06 491 LEU A O 1
ATOM 4015 N N . GLN A 1 492 ? -23.234 6.289 1.138 1 83.75 492 GLN A N 1
ATOM 4016 C CA . GLN A 1 492 ? -23.984 5.086 1.477 1 83.75 492 GLN A CA 1
ATOM 4017 C C . GLN A 1 492 ? -23.469 4.457 2.766 1 83.75 492 GLN A C 1
ATOM 4019 O O . GLN A 1 492 ? -23.219 3.252 2.82 1 83.75 492 GLN A O 1
ATOM 4024 N N . LEU A 1 493 ? -23.266 5.258 3.666 1 85.31 493 LEU A N 1
ATOM 4025 C CA . LEU A 1 493 ? -22.75 4.805 4.957 1 85.31 493 LEU A CA 1
ATOM 4026 C C . LEU A 1 493 ? -23.844 4.883 6.023 1 85.31 493 LEU A C 1
ATOM 4028 O O . LEU A 1 493 ? -23.594 4.625 7.203 1 85.31 493 LEU A O 1
ATOM 4032 N N . LEU A 1 494 ? -25.094 5.246 5.512 1 77.75 494 LEU A N 1
ATOM 4033 C CA . LEU A 1 494 ? -26.203 5.266 6.461 1 77.75 494 LEU A CA 1
ATOM 4034 C C . LEU A 1 494 ? -26.672 3.848 6.781 1 77.75 494 LEU A C 1
ATOM 4036 O O . LEU A 1 494 ? -26.75 2.998 5.891 1 77.75 494 LEU A O 1
ATOM 4040 N N . PRO A 1 495 ? -26.609 3.412 7.996 1 58.41 495 PRO A N 1
ATOM 4041 C CA . PRO A 1 495 ? -27.078 2.049 8.234 1 58.41 495 PRO A CA 1
ATOM 4042 C C . PRO A 1 495 ? -28.453 1.784 7.594 1 58.41 495 PRO A C 1
ATOM 4044 O O . PRO A 1 495 ? -28.703 0.682 7.102 1 58.41 495 PRO A O 1
ATOM 4047 N N . PHE A 1 496 ? -29.703 2.371 8.016 1 46.84 496 PHE A N 1
ATOM 4048 C CA . PHE A 1 496 ? -31.109 1.987 7.895 1 46.84 496 PHE A CA 1
ATOM 4049 C C . PHE A 1 496 ? -31.641 2.352 6.516 1 46.84 496 PHE A C 1
ATOM 4051 O O . PHE A 1 496 ? -32.75 1.968 6.164 1 46.84 496 PHE A O 1
ATOM 4058 N N . SER A 1 497 ? -31.094 3.033 5.438 1 33.94 497 SER A N 1
ATOM 4059 C CA . SER A 1 497 ? -32.219 3.166 4.527 1 33.94 497 SER A CA 1
ATOM 4060 C C . SER A 1 497 ? -32.562 1.833 3.867 1 33.94 497 SER A C 1
ATOM 4062 O O . SER A 1 497 ? -31.672 1.016 3.615 1 33.94 497 SER A O 1
ATOM 4064 N N . MET B 1 1 ? 13.367 -17.266 73.875 1 19.11 1 MET B N 1
ATOM 4065 C CA . MET B 1 1 ? 12.836 -15.922 74.125 1 19.11 1 MET B CA 1
ATOM 4066 C C . MET B 1 1 ? 11.312 -15.93 74.125 1 19.11 1 MET B C 1
ATOM 4068 O O . MET B 1 1 ? 10.695 -16.828 73.562 1 19.11 1 MET B O 1
ATOM 4072 N N . PRO B 1 2 ? 10.617 -14.828 74.625 1 19.33 2 PRO B N 1
ATOM 4073 C CA . PRO B 1 2 ? 9.352 -14.5 75.312 1 19.33 2 PRO B CA 1
ATOM 4074 C C . PRO B 1 2 ? 8.172 -14.469 74.312 1 19.33 2 PRO B C 1
ATOM 4076 O O . PRO B 1 2 ? 8.234 -13.797 73.312 1 19.33 2 PRO B O 1
ATOM 4079 N N . ARG B 1 3 ? 7.391 -15.625 74.188 1 19.48 3 ARG B N 1
ATOM 4080 C CA . ARG B 1 3 ? 6.273 -16.188 73.438 1 19.48 3 ARG B CA 1
ATOM 4081 C C . ARG B 1 3 ? 5 -15.375 73.688 1 19.48 3 ARG B C 1
ATOM 4083 O O . ARG B 1 3 ? 4.355 -15.477 74.688 1 19.48 3 ARG B O 1
ATOM 4090 N N . LYS B 1 4 ? 5.141 -14.07 73 1 16.62 4 LYS B N 1
ATOM 4091 C CA . LYS B 1 4 ? 4.285 -12.945 73.375 1 16.62 4 LYS B CA 1
ATOM 4092 C C . LYS B 1 4 ? 2.82 -13.367 73.438 1 16.62 4 LYS B C 1
ATOM 4094 O O . LYS B 1 4 ? 2.43 -14.375 72.812 1 16.62 4 LYS B O 1
ATOM 4099 N N . ARG B 1 5 ? 1.874 -12.375 73.5 1 17.02 5 ARG B N 1
ATOM 4100 C CA . ARG B 1 5 ? 0.847 -11.906 74.375 1 17.02 5 ARG B CA 1
ATOM 4101 C C . ARG B 1 5 ? -0.545 -12.297 73.938 1 17.02 5 ARG B C 1
ATOM 4103 O O . ARG B 1 5 ? -1.304 -12.938 74.625 1 17.02 5 ARG B O 1
ATOM 4110 N N . GLY B 1 6 ? -1.261 -11.344 73.125 1 17 6 GLY B N 1
ATOM 4111 C CA . GLY B 1 6 ? -2.354 -10.555 73.688 1 17 6 GLY B CA 1
ATOM 4112 C C . GLY B 1 6 ? -3.721 -11.117 73.375 1 17 6 GLY B C 1
ATOM 4113 O O . GLY B 1 6 ? -3.85 -11.969 72.438 1 17 6 GLY B O 1
ATOM 4114 N N . ARG B 1 7 ? -4.938 -10.344 73.625 1 16.72 7 ARG B N 1
ATOM 4115 C CA . ARG B 1 7 ? -6.219 -10.367 74.312 1 16.72 7 ARG B CA 1
ATOM 4116 C C . ARG B 1 7 ? -7.363 -10.633 73.375 1 16.72 7 ARG B C 1
ATOM 4118 O O . ARG B 1 7 ? -7.297 -10.234 72.188 1 16.72 7 ARG B O 1
ATOM 4125 N N . VAL B 1 8 ? -8.383 -11.414 73.625 1 18.28 8 VAL B N 1
ATOM 4126 C CA . VAL B 1 8 ? -9.477 -12.289 73.25 1 18.28 8 VAL B CA 1
ATOM 4127 C C . VAL B 1 8 ? -10.75 -11.461 73.062 1 18.28 8 VAL B C 1
ATOM 4129 O O . VAL B 1 8 ? -11.781 -11.727 73.625 1 18.28 8 VAL B O 1
ATOM 4132 N N . LEU B 1 9 ? -10.57 -10.086 72.312 1 17.36 9 LEU B N 1
ATOM 4133 C CA . LEU B 1 9 ? -11.742 -9.273 72.625 1 17.36 9 LEU B CA 1
ATOM 4134 C C . LEU B 1 9 ? -13.023 -9.969 72.188 1 17.36 9 LEU B C 1
ATOM 4136 O O . LEU B 1 9 ? -13.039 -10.617 71.125 1 17.36 9 LEU B O 1
ATOM 4140 N N . PHE B 1 10 ? -14.18 -9.836 72.938 1 17.84 10 PHE B N 1
ATOM 4141 C CA . PHE B 1 10 ? -15.492 -10.336 73.375 1 17.84 10 PHE B CA 1
ATOM 4142 C C . PHE B 1 10 ? -16.547 -9.938 72.312 1 17.84 10 PHE B C 1
ATOM 4144 O O . PHE B 1 10 ? -16.625 -8.781 71.938 1 17.84 10 PHE B O 1
ATOM 4151 N N . MET B 1 11 ? -17.062 -10.922 71.438 1 17.34 11 MET B N 1
ATOM 4152 C CA . MET B 1 11 ? -18 -11.07 70.375 1 17.34 11 MET B CA 1
ATOM 4153 C C . MET B 1 11 ? -19.406 -10.648 70.812 1 17.34 11 MET B C 1
ATOM 4155 O O . MET B 1 11 ? -20.109 -11.406 71.438 1 17.34 11 MET B O 1
ATOM 4159 N N . VAL B 1 12 ? -19.594 -9.32 71.25 1 17.28 12 VAL B N 1
ATOM 4160 C CA . VAL B 1 12 ? -20.875 -9.039 71.875 1 17.28 12 VAL B CA 1
ATOM 4161 C C . VAL B 1 12 ? -22.016 -9.172 70.875 1 17.28 12 VAL B C 1
ATOM 4163 O O . VAL B 1 12 ? -21.953 -8.609 69.812 1 17.28 12 VAL B O 1
ATOM 4166 N N . ILE B 1 13 ? -23 -10.117 71.062 1 18.84 13 ILE B N 1
ATOM 4167 C CA . ILE B 1 13 ? -24.141 -10.781 70.375 1 18.84 13 ILE B CA 1
ATOM 4168 C C . ILE B 1 13 ? -25.344 -9.844 70.375 1 18.84 13 ILE B C 1
ATOM 4170 O O . ILE B 1 13 ? -26.453 -10.25 70.688 1 18.84 13 ILE B O 1
ATOM 4174 N N . CYS B 1 14 ? -25.156 -8.469 70 1 16.89 14 CYS B N 1
ATOM 4175 C CA . CYS B 1 14 ? -26.297 -7.652 70.438 1 16.89 14 CYS B CA 1
ATOM 4176 C C . CYS B 1 14 ? -27.562 -8.07 69.688 1 16.89 14 CYS B C 1
ATOM 4178 O O . CYS B 1 14 ? -27.562 -8.312 68.5 1 16.89 14 CYS B O 1
ATOM 4180 N N . PHE B 1 15 ? -28.734 -8.398 70.375 1 18.5 15 PHE B N 1
ATOM 4181 C CA . PHE B 1 15 ? -30.047 -9.023 70.375 1 18.5 15 PHE B CA 1
ATOM 4182 C C . PHE B 1 15 ? -31.062 -8.102 69.688 1 18.5 15 PHE B C 1
ATOM 4184 O O . PHE B 1 15 ? -32.219 -8.477 69.5 1 18.5 15 PHE B O 1
ATOM 4191 N N . GLY B 1 16 ? -30.703 -6.91 69 1 17.56 16 GLY B N 1
ATOM 4192 C CA . GLY B 1 16 ? -31.812 -5.977 69.062 1 17.56 16 GLY B CA 1
ATOM 4193 C C . GLY B 1 16 ? -33.031 -6.391 68.312 1 17.56 16 GLY B C 1
ATOM 4194 O O . GLY B 1 16 ? -32.906 -6.863 67.125 1 17.56 16 GLY B O 1
ATOM 4195 N N . VAL B 1 17 ? -34.344 -6.586 68.812 1 19.14 17 VAL B N 1
ATOM 4196 C CA . VAL B 1 17 ? -35.656 -7.156 68.562 1 19.14 17 VAL B CA 1
ATOM 4197 C C . VAL B 1 17 ? -36.469 -6.238 67.688 1 19.14 17 VAL B C 1
ATOM 4199 O O . VAL B 1 17 ? -37.5 -6.656 67.125 1 19.14 17 VAL B O 1
ATOM 4202 N N . THR B 1 18 ? -36.062 -5.012 67.188 1 19.22 18 THR B N 1
ATOM 4203 C CA . THR B 1 18 ? -37.188 -4.07 67.188 1 19.22 18 THR B CA 1
ATOM 4204 C C . THR B 1 18 ? -38.219 -4.469 66.125 1 19.22 18 THR B C 1
ATOM 4206 O O . THR B 1 18 ? -37.875 -5.16 65.125 1 19.22 18 THR B O 1
ATOM 4209 N N . SER B 1 19 ? -39.594 -4.133 66.312 1 19.61 19 SER B N 1
ATOM 4210 C CA . SER B 1 19 ? -41 -4.398 66 1 19.61 19 SER B CA 1
ATOM 4211 C C . SER B 1 19 ? -41.469 -3.736 64.75 1 19.61 19 SER B C 1
ATOM 4213 O O . SER B 1 19 ? -42.219 -2.752 64.75 1 19.61 19 SER B O 1
ATOM 4215 N N . THR B 1 20 ? -40.719 -3.635 63.625 1 18.89 20 THR B N 1
ATOM 4216 C CA . THR B 1 20 ? -41.062 -2.631 62.625 1 18.89 20 THR B CA 1
ATOM 4217 C C . THR B 1 20 ? -42.438 -2.953 62 1 18.89 20 THR B C 1
ATOM 4219 O O . THR B 1 20 ? -42.656 -4.09 61.562 1 18.89 20 THR B O 1
ATOM 4222 N N . VAL B 1 21 ? -43.438 -2.09 62.25 1 20.42 21 VAL B N 1
ATOM 4223 C CA . VAL B 1 21 ? -44.875 -1.919 61.969 1 20.42 21 VAL B CA 1
ATOM 4224 C C . VAL B 1 21 ? -45.125 -1.904 60.469 1 20.42 21 VAL B C 1
ATOM 4226 O O . VAL B 1 21 ? -44.438 -1.193 59.719 1 20.42 21 VAL B O 1
ATOM 4229 N N . LEU B 1 22 ? -45.906 -2.809 59.875 1 19.05 22 LEU B N 1
ATOM 4230 C CA . LEU B 1 22 ? -46.25 -3.324 58.531 1 19.05 22 LEU B CA 1
ATOM 4231 C C . LEU B 1 22 ? -47.188 -2.391 57.812 1 19.05 22 LEU B C 1
ATOM 4233 O O . LEU B 1 22 ? -48.375 -2.35 58.125 1 19.05 22 LEU B O 1
ATOM 4237 N N . LEU B 1 23 ? -47.062 -1.057 57.969 1 19.55 23 LEU B N 1
ATOM 4238 C CA . LEU B 1 23 ? -48.188 -0.294 57.469 1 19.55 23 LEU B CA 1
ATOM 4239 C C . LEU B 1 23 ? -48.5 -0.672 56.031 1 19.55 23 LEU B C 1
ATOM 4241 O O . LEU B 1 23 ? -47.594 -0.85 55.219 1 19.55 23 LEU B O 1
ATOM 4245 N N . SER B 1 24 ? -49.75 -1.109 55.688 1 19.58 24 SER B N 1
ATOM 4246 C CA . SER B 1 24 ? -50.469 -1.768 54.625 1 19.58 24 SER B CA 1
ATOM 4247 C C . SER B 1 24 ? -50.719 -0.821 53.469 1 19.58 24 SER B C 1
ATOM 4249 O O . SER B 1 24 ? -51.312 -1.208 52.438 1 19.58 24 SER B O 1
ATOM 4251 N N . PRO B 1 25 ? -49.969 0.216 53.156 1 20.58 25 PRO B N 1
ATOM 4252 C CA . PRO B 1 25 ? -50.719 1.195 52.344 1 20.58 25 PRO B CA 1
ATOM 4253 C C . PRO B 1 25 ? -51.25 0.598 51.062 1 20.58 25 PRO B C 1
ATOM 4255 O O . PRO B 1 25 ? -50.594 -0.225 50.438 1 20.58 25 PRO B O 1
ATOM 4258 N N . MET B 1 26 ? -52.594 0.476 50.75 1 19.95 26 MET B N 1
ATOM 4259 C CA . MET B 1 26 ? -53.562 -0.102 49.812 1 19.95 26 MET B CA 1
ATOM 4260 C C . MET B 1 26 ? -53.344 0.444 48.406 1 19.95 26 MET B C 1
ATOM 4262 O O . MET B 1 26 ? -53.719 -0.2 47.438 1 19.95 26 MET B O 1
ATOM 4266 N N . TRP B 1 27 ? -53.125 1.742 48.25 1 22.19 27 TRP B N 1
ATOM 4267 C CA . TRP B 1 27 ? -53.812 2.367 47.125 1 22.19 27 TRP B CA 1
ATOM 4268 C C . TRP B 1 27 ? -53.312 1.797 45.812 1 22.19 27 TRP B C 1
ATOM 4270 O O . TRP B 1 27 ? -52.125 1.656 45.594 1 22.19 27 TRP B O 1
ATOM 4280 N N . THR B 1 28 ? -54.094 0.996 45.062 1 19.95 28 THR B N 1
ATOM 4281 C CA . THR B 1 28 ? -54.031 0.132 43.906 1 19.95 28 THR B CA 1
ATOM 4282 C C . THR B 1 28 ? -53.812 0.953 42.625 1 19.95 28 THR B C 1
ATOM 4284 O O . THR B 1 28 ? -53.906 0.428 41.531 1 19.95 28 THR B O 1
ATOM 4287 N N . ILE B 1 29 ? -53.031 1.942 42.594 1 22.16 29 ILE B N 1
ATOM 4288 C CA . ILE B 1 29 ? -53.125 2.812 41.438 1 22.16 29 ILE B CA 1
ATOM 4289 C C . ILE B 1 29 ? -53.031 1.978 40.156 1 22.16 29 ILE B C 1
ATOM 4291 O O . ILE B 1 29 ? -52.188 1.087 40.031 1 22.16 29 ILE B O 1
ATOM 4295 N N . ASN B 1 30 ? -54.062 2.004 39.281 1 23.88 30 ASN B N 1
ATOM 4296 C CA . ASN B 1 30 ? -54.438 1.403 38.031 1 23.88 30 ASN B CA 1
ATOM 4297 C C . ASN B 1 30 ? -53.281 1.442 37.031 1 23.88 30 ASN B C 1
ATOM 4299 O O . ASN B 1 30 ? -52.625 2.482 36.844 1 23.88 30 ASN B O 1
ATOM 4303 N N . GLN B 1 31 ? -52.75 0.304 36.656 1 22.97 31 GLN B N 1
ATOM 4304 C CA . GLN B 1 31 ? -51.5 0.047 35.906 1 22.97 31 GLN B CA 1
ATOM 4305 C C . GLN B 1 31 ? -51.625 0.582 34.469 1 22.97 31 GLN B C 1
ATOM 4307 O O . GLN B 1 31 ? -52.594 0.333 33.781 1 22.97 31 GLN B O 1
ATOM 4312 N N . PRO B 1 32 ? -51.094 1.757 34.188 1 26.5 32 PRO B N 1
ATOM 4313 C CA . PRO B 1 32 ? -51.344 2.23 32.812 1 26.5 32 PRO B CA 1
ATOM 4314 C C . PRO B 1 32 ? -51.062 1.152 31.766 1 26.5 32 PRO B C 1
ATOM 4316 O O . PRO B 1 32 ? -50.281 0.226 32 1 26.5 32 PRO B O 1
ATOM 4319 N N . PRO B 1 33 ? -51.969 1.046 30.688 1 26.78 33 PRO B N 1
ATOM 4320 C CA . PRO B 1 33 ? -51.938 -0.035 29.688 1 26.78 33 PRO B CA 1
ATOM 4321 C C . PRO B 1 33 ? -50.562 -0.318 29.141 1 26.78 33 PRO B C 1
ATOM 4323 O O . PRO B 1 33 ? -49.719 0.589 29.062 1 26.78 33 PRO B O 1
ATOM 4326 N N . GLN B 1 34 ? -50.188 -1.577 29.188 1 24.31 34 GLN B N 1
ATOM 4327 C CA . GLN B 1 34 ? -48.938 -2.182 28.734 1 24.31 34 GLN B CA 1
ATOM 4328 C C . GLN B 1 34 ? -48.719 -1.914 27.25 1 24.31 34 GLN B C 1
ATOM 4330 O O . GLN B 1 34 ? -49.531 -2.332 26.406 1 24.31 34 GLN B O 1
ATOM 4335 N N . LEU B 1 35 ? -48.281 -0.742 26.922 1 28.05 35 LEU B N 1
ATOM 4336 C CA . LEU B 1 35 ? -48.031 -0.521 25.5 1 28.05 35 LEU B CA 1
ATOM 4337 C C . LEU B 1 35 ? -47.312 -1.729 24.875 1 28.05 35 LEU B C 1
ATOM 4339 O O . LEU B 1 35 ? -46.344 -2.238 25.438 1 28.05 35 LEU B O 1
ATOM 4343 N N . LEU B 1 36 ? -48 -2.531 24.062 1 26.25 36 LEU B N 1
ATOM 4344 C CA . LEU B 1 36 ? -47.594 -3.727 23.328 1 26.25 36 LEU B CA 1
ATOM 4345 C C . LEU B 1 36 ? -46.219 -3.547 22.719 1 26.25 36 LEU B C 1
ATOM 4347 O O . LEU B 1 36 ? -45.875 -2.477 22.203 1 26.25 36 LEU B O 1
ATOM 4351 N N . PRO B 1 37 ? -45.344 -4.465 23.109 1 24.27 37 PRO B N 1
ATOM 4352 C CA . PRO B 1 37 ? -43.969 -4.348 22.625 1 24.27 37 PRO B CA 1
ATOM 4353 C C . PRO B 1 37 ? -43.875 -4.297 21.094 1 24.27 37 PRO B C 1
ATOM 4355 O O . PRO B 1 37 ? -44.438 -5.164 20.422 1 24.27 37 PRO B O 1
ATOM 4358 N N . ARG B 1 38 ? -44.062 -3.113 20.516 1 27.38 38 ARG B N 1
ATOM 4359 C CA . ARG B 1 38 ? -43.906 -3.123 19.062 1 27.38 38 ARG B CA 1
ATOM 4360 C C . ARG B 1 38 ? -42.844 -4.117 18.641 1 27.38 38 ARG B C 1
ATOM 4362 O O . ARG B 1 38 ? -41.75 -4.156 19.203 1 27.38 38 ARG B O 1
ATOM 4369 N N . LYS B 1 39 ? -43.281 -5.199 17.922 1 28.11 39 LYS B N 1
ATOM 4370 C CA . LYS B 1 39 ? -42.438 -6.145 17.203 1 28.11 39 LYS B CA 1
ATOM 4371 C C . LYS B 1 39 ? -41.156 -5.461 16.703 1 28.11 39 LYS B C 1
ATOM 4373 O O . LYS B 1 39 ? -41.219 -4.406 16.078 1 28.11 39 LYS B O 1
ATOM 4378 N N . LYS B 1 40 ? -40.125 -5.762 17.281 1 26.11 40 LYS B N 1
ATOM 4379 C CA . LYS B 1 40 ? -38.781 -5.496 16.766 1 26.11 40 LYS B CA 1
ATOM 4380 C C . LYS B 1 40 ? -38.719 -5.727 15.258 1 26.11 40 LYS B C 1
ATOM 4382 O O . LYS B 1 40 ? -38.688 -6.871 14.797 1 26.11 40 LYS B O 1
ATOM 4387 N N . LYS B 1 41 ? -39.594 -5.105 14.523 1 28.2 41 LYS B N 1
ATOM 4388 C CA . LYS B 1 41 ? -39.281 -5.234 13.109 1 28.2 41 LYS B CA 1
ATOM 4389 C C . LYS B 1 41 ? -37.781 -5.309 12.891 1 28.2 41 LYS B C 1
ATOM 4391 O O . LYS B 1 41 ? -37.031 -4.441 13.359 1 28.2 41 LYS B O 1
ATOM 4396 N N . GLU B 1 42 ? -37.469 -6.578 12.758 1 25.55 42 GLU B N 1
ATOM 4397 C CA . GLU B 1 42 ? -36.125 -6.895 12.266 1 25.55 42 GLU B CA 1
ATOM 4398 C C . GLU B 1 42 ? -35.625 -5.84 11.266 1 25.55 42 GLU B C 1
ATOM 4400 O O . GLU B 1 42 ? -36.219 -5.68 10.195 1 25.55 42 GLU B O 1
ATOM 4405 N N . ILE B 1 43 ? -35.531 -4.734 11.789 1 27.25 43 ILE B N 1
ATOM 4406 C CA . ILE B 1 43 ? -34.781 -3.818 10.93 1 27.25 43 ILE B CA 1
ATOM 4407 C C . ILE B 1 43 ? -33.812 -4.609 10.039 1 27.25 43 ILE B C 1
ATOM 4409 O O . ILE B 1 43 ? -32.906 -5.262 10.539 1 27.25 43 ILE B O 1
ATOM 4413 N N . LEU B 1 44 ? -34.469 -5.266 9.039 1 26.67 44 LEU B N 1
ATOM 4414 C CA . LEU B 1 44 ? -33.688 -5.84 7.961 1 26.67 44 LEU B CA 1
ATOM 4415 C C . LEU B 1 44 ? -32.469 -4.98 7.672 1 26.67 44 LEU B C 1
ATOM 4417 O O . LEU B 1 44 ? -32.594 -3.855 7.176 1 26.67 44 LEU B O 1
ATOM 4421 N N . SER B 1 45 ? -31.656 -4.891 8.625 1 28.78 45 SER B N 1
ATOM 4422 C CA . SER B 1 45 ? -30.312 -4.336 8.508 1 28.78 45 SER B CA 1
ATOM 4423 C C . SER B 1 45 ? -29.688 -4.672 7.16 1 28.78 45 SER B C 1
ATOM 4425 O O . SER B 1 45 ? -29.094 -5.738 6.996 1 28.78 45 SER B O 1
ATOM 4427 N N . THR B 1 46 ? -30.469 -4.535 6.172 1 29.83 46 THR B N 1
ATOM 4428 C CA . THR B 1 46 ? -30.062 -4.797 4.797 1 29.83 46 THR B CA 1
ATOM 4429 C C . THR B 1 46 ? -28.75 -4.07 4.477 1 29.83 46 THR B C 1
ATOM 4431 O O . THR B 1 46 ? -28.359 -3.977 3.311 1 29.83 46 THR B O 1
ATOM 4434 N N . THR B 1 47 ? -28.484 -3.057 5.223 1 31.67 47 THR B N 1
ATOM 4435 C CA . THR B 1 47 ? -27.219 -2.512 4.758 1 31.67 47 THR B CA 1
ATOM 4436 C C . THR B 1 47 ? -26.125 -3.576 4.793 1 31.67 47 THR B C 1
ATOM 4438 O O . THR B 1 47 ? -25.844 -4.164 5.844 1 31.67 47 THR B O 1
ATOM 4441 N N . LYS B 1 48 ? -25.953 -4.203 3.664 1 34.03 48 LYS B N 1
ATOM 4442 C CA . LYS B 1 48 ? -24.859 -5.18 3.576 1 34.03 48 LYS B CA 1
ATOM 4443 C C . LYS B 1 48 ? -23.625 -4.691 4.309 1 34.03 48 LYS B C 1
ATOM 4445 O O . LYS B 1 48 ? -23.203 -3.543 4.133 1 34.03 48 LYS B O 1
ATOM 4450 N N . PRO B 1 49 ? -23.344 -5.273 5.414 1 32.97 49 PRO B N 1
ATOM 4451 C CA . PRO B 1 49 ? -22.125 -4.875 6.121 1 32.97 49 PRO B CA 1
ATOM 4452 C C . PRO B 1 49 ? -20.953 -4.605 5.18 1 32.97 49 PRO B C 1
ATOM 4454 O O . PRO B 1 49 ? -20.719 -5.379 4.25 1 32.97 49 PRO B O 1
ATOM 4457 N N . ILE B 1 50 ? -20.734 -3.314 4.832 1 37.41 50 ILE B N 1
ATOM 4458 C CA . ILE B 1 50 ? -19.406 -3.094 4.266 1 37.41 50 ILE B CA 1
ATOM 4459 C C . ILE B 1 50 ? -18.422 -4.098 4.855 1 37.41 50 ILE B C 1
ATOM 4461 O O . ILE B 1 50 ? -18.219 -4.133 6.07 1 37.41 50 ILE B O 1
ATOM 4465 N N . VAL B 1 51 ? -18.391 -5.207 4.352 1 36.97 51 VAL B N 1
ATOM 4466 C CA . VAL B 1 51 ? -17.5 -6.293 4.719 1 36.97 51 VAL B CA 1
ATOM 4467 C C . VAL B 1 51 ? -16.172 -5.719 5.223 1 36.97 51 VAL B C 1
ATOM 4469 O O . VAL B 1 51 ? -15.523 -4.938 4.523 1 36.97 51 VAL B O 1
ATOM 4472 N N . GLU B 1 52 ? -16.016 -5.484 6.465 1 43.62 52 GLU B N 1
ATOM 4473 C CA . GLU B 1 52 ? -14.758 -5.297 7.176 1 43.62 52 GLU B CA 1
ATOM 4474 C C . GLU B 1 52 ? -13.617 -6.023 6.473 1 43.62 52 GLU B C 1
ATOM 4476 O O . GLU B 1 52 ? -13.656 -7.246 6.309 1 43.62 52 GLU B O 1
ATOM 4481 N N . ARG B 1 53 ? -13.047 -5.43 5.516 1 50.25 53 ARG B N 1
ATOM 4482 C CA . ARG B 1 53 ? -11.906 -6.145 4.949 1 50.25 53 ARG B CA 1
ATOM 4483 C C . ARG B 1 53 ? -10.945 -6.594 6.043 1 50.25 53 ARG B C 1
ATOM 4485 O O . ARG B 1 53 ? -10.352 -5.766 6.734 1 50.25 53 ARG B O 1
ATOM 4492 N N . ASN B 1 54 ? -11.078 -7.82 6.5 1 59.09 54 ASN B N 1
ATOM 4493 C CA . ASN B 1 54 ? -10.164 -8.508 7.406 1 59.09 54 ASN B CA 1
ATOM 4494 C C . ASN B 1 54 ? -8.727 -8.438 6.914 1 59.09 54 ASN B C 1
ATOM 4496 O O . ASN B 1 54 ? -8.406 -8.938 5.832 1 59.09 54 ASN B O 1
ATOM 4500 N N . PRO B 1 55 ? -7.91 -7.625 7.531 1 67 55 PRO B N 1
ATOM 4501 C CA . PRO B 1 55 ? -6.504 -7.566 7.125 1 67 55 PRO B CA 1
ATOM 4502 C C . PRO B 1 55 ? -5.906 -8.945 6.859 1 67 55 PRO B C 1
ATOM 4504 O O . PRO B 1 55 ? -4.965 -9.078 6.074 1 67 55 PRO B O 1
ATOM 4507 N N . SER B 1 56 ? -6.527 -9.906 7.391 1 71 56 SER B N 1
ATOM 4508 C CA . SER B 1 56 ? -5.957 -11.242 7.25 1 71 56 SER B CA 1
ATOM 4509 C C . SER B 1 56 ? -6.078 -11.75 5.816 1 71 56 SER B C 1
ATOM 4511 O O . SER B 1 56 ? -5.273 -12.57 5.375 1 71 56 SER B O 1
ATOM 4513 N N . ARG B 1 57 ? -6.961 -11.203 5.16 1 78 57 ARG B N 1
ATOM 4514 C CA . ARG B 1 57 ? -7.133 -11.648 3.783 1 78 57 ARG B CA 1
ATOM 4515 C C . ARG B 1 57 ? -6.109 -10.992 2.861 1 78 57 ARG B C 1
ATOM 4517 O O . ARG B 1 57 ? -5.605 -11.625 1.932 1 78 57 ARG B O 1
ATOM 4524 N N . ARG B 1 58 ? -5.793 -9.82 3.182 1 84 58 ARG B N 1
ATOM 4525 C CA . ARG B 1 58 ? -4.852 -9.086 2.338 1 84 58 ARG B CA 1
ATOM 4526 C C . ARG B 1 58 ? -3.412 -9.461 2.674 1 84 58 ARG B C 1
ATOM 4528 O O . ARG B 1 58 ? -2.545 -9.461 1.8 1 84 58 ARG B O 1
ATOM 4535 N N . PHE B 1 59 ? -3.211 -9.789 3.902 1 87.81 59 PHE B N 1
ATOM 4536 C CA . PHE B 1 59 ? -1.871 -10.141 4.359 1 87.81 59 PHE B CA 1
ATOM 4537 C C . PHE B 1 59 ? -1.799 -11.602 4.766 1 87.81 59 PHE B C 1
ATOM 4539 O O . PHE B 1 59 ? -1.297 -11.938 5.84 1 87.81 59 PHE B O 1
ATOM 4546 N N . ARG B 1 60 ? -2.197 -12.422 3.854 1 87.06 60 ARG B N 1
ATOM 4547 C CA . ARG B 1 60 ? -2.445 -13.828 4.137 1 87.06 60 ARG B CA 1
ATOM 4548 C C . ARG B 1 60 ? -1.146 -14.562 4.453 1 87.06 60 ARG B C 1
ATOM 4550 O O . ARG B 1 60 ? -1.155 -15.594 5.125 1 87.06 60 ARG B O 1
ATOM 4557 N N . ASN B 1 61 ? -0.023 -14.016 4.035 1 91.62 61 ASN B N 1
ATOM 4558 C CA . ASN B 1 61 ? 1.241 -14.719 4.203 1 91.62 61 ASN B CA 1
ATOM 4559 C C . ASN B 1 61 ? 1.865 -14.445 5.566 1 91.62 61 ASN B C 1
ATOM 4561 O O . ASN B 1 61 ? 2.861 -15.062 5.938 1 91.62 61 ASN B O 1
ATOM 4565 N N . ILE B 1 62 ? 1.316 -13.508 6.281 1 87.69 62 ILE B N 1
ATOM 4566 C CA . ILE B 1 62 ? 1.805 -13.133 7.605 1 87.69 62 ILE B CA 1
ATOM 4567 C C . ILE B 1 62 ? 0.911 -13.758 8.68 1 87.69 62 ILE B C 1
ATOM 4569 O O . ILE B 1 62 ? -0.312 -13.594 8.648 1 87.69 62 ILE B O 1
ATOM 4573 N N . PRO B 1 63 ? 1.484 -14.508 9.602 1 87.38 63 PRO B N 1
ATOM 4574 C CA . PRO B 1 63 ? 0.669 -15.094 10.664 1 87.38 63 PRO B CA 1
ATOM 4575 C C . PRO B 1 63 ? 0.288 -14.086 11.742 1 87.38 63 PRO B C 1
ATOM 4577 O O . PRO B 1 63 ? 0.774 -14.164 12.875 1 87.38 63 PRO B O 1
ATOM 4580 N N . LEU B 1 64 ? -0.621 -13.242 11.469 1 78.38 64 LEU B N 1
ATOM 4581 C CA . LEU B 1 64 ? -0.988 -12.125 12.328 1 78.38 64 LEU B CA 1
ATOM 4582 C C . LEU B 1 64 ? -1.495 -12.625 13.68 1 78.38 64 LEU B C 1
ATOM 4584 O O . LEU B 1 64 ? -1.266 -11.992 14.711 1 78.38 64 LEU B O 1
ATOM 4588 N N . GLU B 1 65 ? -2.17 -13.742 13.703 1 75 65 GLU B N 1
ATOM 4589 C CA . GLU B 1 65 ? -2.695 -14.289 14.945 1 75 65 GLU B CA 1
ATOM 4590 C C . GLU B 1 65 ? -1.565 -14.719 15.875 1 75 65 GLU B C 1
ATOM 4592 O O . GLU B 1 65 ? -1.676 -14.586 17.094 1 75 65 GLU B O 1
ATOM 4597 N N . LEU B 1 66 ? -0.522 -15.219 15.266 1 71.94 66 LEU B N 1
ATOM 4598 C CA . LEU B 1 66 ? 0.624 -15.656 16.047 1 71.94 66 LEU B CA 1
ATOM 4599 C C . LEU B 1 66 ? 1.41 -14.453 16.578 1 71.94 66 LEU B C 1
ATOM 4601 O O . LEU B 1 66 ? 1.941 -14.492 17.688 1 71.94 66 LEU B O 1
ATOM 4605 N N . LEU B 1 67 ? 1.376 -13.43 15.797 1 70.94 67 LEU B N 1
ATOM 4606 C CA . LEU B 1 67 ? 2.156 -12.25 16.141 1 70.94 67 LEU B CA 1
ATOM 4607 C C . LEU B 1 67 ? 1.488 -11.469 17.266 1 70.94 67 LEU B C 1
ATOM 4609 O O . LEU B 1 67 ? 2.152 -10.727 18 1 70.94 67 LEU B O 1
ATOM 4613 N N . ARG B 1 68 ? 0.226 -11.641 17.406 1 64.12 68 ARG B N 1
ATOM 4614 C CA . ARG B 1 68 ? -0.504 -10.977 18.484 1 64.12 68 ARG B CA 1
ATOM 4615 C C . ARG B 1 68 ? -0.199 -11.633 19.844 1 64.12 68 ARG B C 1
ATOM 4617 O O . ARG B 1 68 ? -0.416 -11.023 20.891 1 64.12 68 ARG B O 1
ATOM 4624 N N . MET B 1 69 ? 0.236 -12.891 19.781 1 62.78 69 MET B N 1
ATOM 4625 C CA . MET B 1 69 ? 0.508 -13.633 21 1 62.78 69 MET B CA 1
ATOM 4626 C C . MET B 1 69 ? 1.786 -13.133 21.672 1 62.78 69 MET B C 1
ATOM 4628 O O . MET B 1 69 ? 2.053 -13.453 22.828 1 62.78 69 MET B O 1
ATOM 4632 N N . CYS B 1 70 ? 2.506 -12.516 20.812 1 58.38 70 CYS B N 1
ATOM 4633 C CA . CYS B 1 70 ? 3.727 -12.039 21.453 1 58.38 70 CYS B CA 1
ATOM 4634 C C . CYS B 1 70 ? 3.422 -10.938 22.469 1 58.38 70 CYS B C 1
ATOM 4636 O O . CYS B 1 70 ? 2.814 -9.922 22.109 1 58.38 70 CYS B O 1
ATOM 4638 N N . GLU B 1 71 ? 2.949 -11.242 23.734 1 51.31 71 GLU B N 1
ATOM 4639 C CA . GLU B 1 71 ? 2.799 -10.281 24.828 1 51.31 71 GLU B CA 1
ATOM 4640 C C . GLU B 1 71 ? 4.137 -9.648 25.188 1 51.31 71 GLU B C 1
ATOM 4642 O O . GLU B 1 71 ? 5.094 -10.352 25.516 1 51.31 71 GLU B O 1
ATOM 4647 N N . ILE B 1 72 ? 4.281 -8.477 24.859 1 44.88 72 ILE B N 1
ATOM 4648 C CA . ILE B 1 72 ? 5.387 -7.664 25.359 1 44.88 72 ILE B CA 1
ATOM 4649 C C . ILE B 1 72 ? 5.375 -7.645 26.875 1 44.88 72 ILE B C 1
ATOM 4651 O O . ILE B 1 72 ? 4.344 -7.359 27.5 1 44.88 72 ILE B O 1
ATOM 4655 N N . GLY B 1 73 ? 6.406 -8.156 27.562 1 46.12 73 GLY B N 1
ATOM 4656 C CA . GLY B 1 73 ? 6.676 -8.18 28.984 1 46.12 73 GLY B CA 1
ATOM 4657 C C . GLY B 1 73 ? 6.75 -9.586 29.562 1 46.12 73 GLY B C 1
ATOM 4658 O O . GLY B 1 73 ? 6.953 -9.758 30.766 1 46.12 73 GLY B O 1
ATOM 4659 N N . SER B 1 74 ? 6.055 -10.43 28.906 1 43.25 74 SER B N 1
ATOM 4660 C CA . SER B 1 74 ? 6.297 -11.711 29.562 1 43.25 74 SER B CA 1
ATOM 4661 C C . SER B 1 74 ? 7.766 -12.117 29.453 1 43.25 74 SER B C 1
ATOM 4663 O O . SER B 1 74 ? 8.414 -11.852 28.438 1 43.25 74 SER B O 1
ATOM 4665 N N . LYS B 1 75 ? 8.438 -12.156 30.516 1 42.81 75 LYS B N 1
ATOM 4666 C CA . LYS B 1 75 ? 9.789 -12.648 30.75 1 42.81 75 LYS B CA 1
ATOM 4667 C C . LYS B 1 75 ? 10.094 -13.859 29.875 1 42.81 75 LYS B C 1
ATOM 4669 O O . LYS B 1 75 ? 11.234 -14.336 29.844 1 42.81 75 LYS B O 1
ATOM 4674 N N . GLN B 1 76 ? 9.242 -14.625 29.547 1 42.84 76 GLN B N 1
ATOM 4675 C CA . GLN B 1 76 ? 9.633 -15.836 28.828 1 42.84 76 GLN B CA 1
ATOM 4676 C C . GLN B 1 76 ? 9.672 -15.594 27.312 1 42.84 76 GLN B C 1
ATOM 4678 O O . GLN B 1 76 ? 8.711 -15.078 26.75 1 42.84 76 GLN B O 1
ATOM 4683 N N . PRO B 1 77 ? 10.875 -15.273 26.781 1 50.03 77 PRO B N 1
ATOM 4684 C CA . PRO B 1 77 ? 11.031 -15.164 25.328 1 50.03 77 PRO B CA 1
ATOM 4685 C C . PRO B 1 77 ? 10 -15.977 24.562 1 50.03 77 PRO B C 1
ATOM 4687 O O . PRO B 1 77 ? 9.828 -17.172 24.828 1 50.03 77 PRO B O 1
ATOM 4690 N N . GLY B 1 78 ? 8.922 -15.367 24.297 1 55.09 78 GLY B N 1
ATOM 4691 C CA . GLY B 1 78 ? 7.914 -16.156 23.594 1 55.09 78 GLY B CA 1
ATOM 4692 C C . GLY B 1 78 ? 8.484 -17.016 22.484 1 55.09 78 GLY B C 1
ATOM 4693 O O . GLY B 1 78 ? 9.648 -16.859 22.109 1 55.09 78 GLY B O 1
ATOM 4694 N N . ILE B 1 79 ? 7.867 -18.203 22.156 1 68.19 79 ILE B N 1
ATOM 4695 C CA . ILE B 1 79 ? 8.172 -19.203 21.141 1 68.19 79 ILE B CA 1
ATOM 4696 C C . ILE B 1 79 ? 8.211 -18.547 19.766 1 68.19 79 ILE B C 1
ATOM 4698 O O . ILE B 1 79 ? 9.109 -18.812 18.969 1 68.19 79 ILE B O 1
ATOM 4702 N N . TYR B 1 80 ? 7.445 -17.438 19.594 1 77 80 TYR B N 1
ATOM 4703 C CA . TYR B 1 80 ? 7.375 -16.719 18.312 1 77 80 TYR B CA 1
ATOM 4704 C C . TYR B 1 80 ? 8.102 -15.383 18.391 1 77 80 TYR B C 1
ATOM 4706 O O . TYR B 1 80 ? 8.188 -14.781 19.469 1 77 80 TYR B O 1
ATOM 4714 N N . PRO B 1 81 ? 8.711 -14.992 17.297 1 79.94 81 PRO B N 1
ATOM 4715 C CA . PRO B 1 81 ? 9.242 -13.633 17.297 1 79.94 81 PRO B CA 1
ATOM 4716 C C . PRO B 1 81 ? 8.164 -12.578 17.531 1 79.94 81 PRO B C 1
ATOM 4718 O O . PRO B 1 81 ? 7.012 -12.773 17.141 1 79.94 81 PRO B O 1
ATOM 4721 N N . CYS B 1 82 ? 8.562 -11.539 18.25 1 76.81 82 CYS B N 1
ATOM 4722 C CA . CYS B 1 82 ? 7.629 -10.438 18.469 1 76.81 82 CYS B CA 1
ATOM 4723 C C . CYS B 1 82 ? 7.414 -9.633 17.188 1 76.81 82 CYS B C 1
ATOM 4725 O O . CYS B 1 82 ? 8.344 -9.445 16.406 1 76.81 82 CYS B O 1
ATOM 4727 N N . TYR B 1 83 ? 6.238 -9.203 17.094 1 77.31 83 TYR B N 1
ATOM 4728 C CA . TYR B 1 83 ? 5.848 -8.422 15.93 1 77.31 83 TYR B CA 1
ATOM 4729 C C . TYR B 1 83 ? 6.797 -7.254 15.703 1 77.31 83 TYR B C 1
ATOM 4731 O O . TYR B 1 83 ? 7.141 -6.93 14.57 1 77.31 83 TYR B O 1
ATOM 4739 N N . ASP B 1 84 ? 7.324 -6.66 16.781 1 78.25 84 ASP B N 1
ATOM 4740 C CA . ASP B 1 84 ? 8.164 -5.469 16.703 1 78.25 84 ASP B CA 1
ATOM 4741 C C . ASP B 1 84 ? 9.539 -5.797 16.125 1 78.25 84 ASP B C 1
ATOM 4743 O O . ASP B 1 84 ? 10.266 -4.898 15.695 1 78.25 84 ASP B O 1
ATOM 4747 N N . ASN B 1 85 ? 9.844 -7.098 16.078 1 83 85 ASN B N 1
ATOM 4748 C CA . ASN B 1 85 ? 11.164 -7.512 15.594 1 83 85 ASN B CA 1
ATOM 4749 C C . ASN B 1 85 ? 11.133 -7.867 14.109 1 83 85 ASN B C 1
ATOM 4751 O O . ASN B 1 85 ? 12.18 -7.988 13.477 1 83 85 ASN B O 1
ATOM 4755 N N . ILE B 1 86 ? 9.984 -8.07 13.625 1 89.81 86 ILE B N 1
ATOM 4756 C CA . ILE B 1 86 ? 9.859 -8.484 12.227 1 89.81 86 ILE B CA 1
ATOM 4757 C C . ILE B 1 86 ? 10.164 -7.309 11.312 1 89.81 86 ILE B C 1
ATOM 4759 O O . ILE B 1 86 ? 9.727 -6.184 11.562 1 89.81 86 ILE B O 1
ATOM 4763 N N . ARG B 1 87 ? 10.969 -7.57 10.305 1 92.56 87 ARG B N 1
ATOM 4764 C CA . ARG B 1 87 ? 11.336 -6.559 9.32 1 92.56 87 ARG B CA 1
ATOM 4765 C C . ARG B 1 87 ? 10.594 -6.785 8 1 92.56 87 ARG B C 1
ATOM 4767 O O . ARG B 1 87 ? 10.562 -7.902 7.488 1 92.56 87 ARG B O 1
ATOM 4774 N N . PHE B 1 88 ? 10.047 -5.688 7.543 1 93.19 88 PHE B N 1
ATOM 4775 C CA . PHE B 1 88 ? 9.211 -5.797 6.359 1 93.19 88 PHE B CA 1
ATOM 4776 C C . PHE B 1 88 ? 9.82 -5.027 5.191 1 93.19 88 PHE B C 1
ATOM 4778 O O . PHE B 1 88 ? 10.711 -4.207 5.383 1 93.19 88 PHE B O 1
ATOM 4785 N N . ASN B 1 89 ? 9.445 -5.383 4.035 1 94.12 89 ASN B N 1
ATOM 4786 C CA . ASN B 1 89 ? 9.664 -4.629 2.805 1 94.12 89 ASN B CA 1
ATOM 4787 C C . ASN B 1 89 ? 8.344 -4.324 2.098 1 94.12 89 ASN B C 1
ATOM 4789 O O . ASN B 1 89 ? 7.586 -5.238 1.769 1 94.12 89 ASN B O 1
ATOM 4793 N N . ASN B 1 90 ? 8.148 -3.066 1.939 1 89.5 90 ASN B N 1
ATOM 4794 C CA . ASN B 1 90 ? 6.883 -2.604 1.375 1 89.5 90 ASN B CA 1
ATOM 4795 C C . ASN B 1 90 ? 5.691 -3.139 2.16 1 89.5 90 ASN B C 1
ATOM 4797 O O . ASN B 1 90 ? 5.637 -3.004 3.385 1 89.5 90 ASN B O 1
ATOM 4801 N N . LEU B 1 91 ? 4.762 -3.848 1.479 1 87.31 91 LEU B N 1
ATOM 4802 C CA . LEU B 1 91 ? 3.555 -4.262 2.188 1 87.31 91 LEU B CA 1
ATOM 4803 C C . LEU B 1 91 ? 3.537 -5.773 2.395 1 87.31 91 LEU B C 1
ATOM 4805 O O . LEU B 1 91 ? 3.041 -6.258 3.412 1 87.31 91 LEU B O 1
ATOM 4809 N N . TYR B 1 92 ? 4.16 -6.52 1.487 1 93 92 TYR B N 1
ATOM 4810 C CA . TYR B 1 92 ? 3.795 -7.934 1.475 1 93 92 TYR B CA 1
ATOM 4811 C C . TYR B 1 92 ? 5.027 -8.812 1.646 1 93 92 TYR B C 1
ATOM 4813 O O . TYR B 1 92 ? 4.91 -10.039 1.724 1 93 92 TYR B O 1
ATOM 4821 N N . TYR B 1 93 ? 6.211 -8.18 1.739 1 96.31 93 TYR B N 1
ATOM 4822 C CA . TYR B 1 93 ? 7.441 -8.953 1.878 1 96.31 93 TYR B CA 1
ATOM 4823 C C . TYR B 1 93 ? 8.062 -8.742 3.254 1 96.31 93 TYR B C 1
ATOM 4825 O O . TYR B 1 93 ? 7.859 -7.699 3.883 1 96.31 93 TYR B O 1
ATOM 4833 N N . GLN B 1 94 ? 8.664 -9.758 3.742 1 96.38 94 GLN B N 1
ATOM 4834 C CA . GLN B 1 94 ? 9.523 -9.609 4.914 1 96.38 94 GLN B CA 1
ATOM 4835 C C . GLN B 1 94 ? 11 -9.602 4.516 1 96.38 94 GLN B C 1
ATOM 4837 O O . GLN B 1 94 ? 11.414 -10.367 3.645 1 96.38 94 GLN B O 1
ATOM 4842 N N . HIS B 1 95 ? 11.742 -8.766 5.152 1 96.12 95 HIS B N 1
ATOM 4843 C CA . HIS B 1 95 ? 13.102 -8.453 4.711 1 96.12 95 HIS B CA 1
ATOM 4844 C C . HIS B 1 95 ? 14.133 -9.141 5.602 1 96.12 95 HIS B C 1
ATOM 4846 O O . HIS B 1 95 ? 14.109 -8.977 6.824 1 96.12 95 HIS B O 1
ATOM 4852 N N . LEU B 1 96 ? 14.961 -9.93 5.078 1 96 96 LEU B N 1
ATOM 4853 C CA . LEU B 1 96 ? 16.156 -10.477 5.707 1 96 96 LEU B CA 1
ATOM 4854 C C . LEU B 1 96 ? 17.422 -9.891 5.07 1 96 96 LEU B C 1
ATOM 4856 O O . LEU B 1 96 ? 17.766 -10.25 3.941 1 96 96 LEU B O 1
ATOM 4860 N N . ARG B 1 97 ? 18.109 -9.062 5.789 1 92.06 97 ARG B N 1
ATOM 4861 C CA . ARG B 1 97 ? 19.297 -8.391 5.289 1 92.06 97 ARG B CA 1
ATOM 4862 C C . ARG B 1 97 ? 20.562 -9.078 5.793 1 92.06 97 ARG B C 1
ATOM 4864 O O . ARG B 1 97 ? 20.766 -9.211 7 1 92.06 97 ARG B O 1
ATOM 4871 N N . LEU B 1 98 ? 21.359 -9.469 4.844 1 92.44 98 LEU B N 1
ATOM 4872 C CA . LEU B 1 98 ? 22.672 -10 5.137 1 92.44 98 LEU B CA 1
ATOM 4873 C C . LEU B 1 98 ? 23.766 -8.984 4.805 1 92.44 98 LEU B C 1
ATOM 4875 O O . LEU B 1 98 ? 24.281 -8.977 3.688 1 92.44 98 LEU B O 1
ATOM 4879 N N . ARG B 1 99 ? 24.172 -8.211 5.73 1 86.25 99 ARG B N 1
ATOM 4880 C CA . ARG B 1 99 ? 25.047 -7.066 5.512 1 86.25 99 ARG B CA 1
ATOM 4881 C C . ARG B 1 99 ? 26.438 -7.516 5.059 1 86.25 99 ARG B C 1
ATOM 4883 O O . ARG B 1 99 ? 27 -6.945 4.125 1 86.25 99 ARG B O 1
ATOM 4890 N N . LYS B 1 100 ? 26.938 -8.555 5.727 1 85.88 100 LYS B N 1
ATOM 4891 C CA . LYS B 1 100 ? 28.281 -9.023 5.414 1 85.88 100 LYS B CA 1
ATOM 4892 C C . LYS B 1 100 ? 28.375 -9.508 3.971 1 85.88 100 LYS B C 1
ATOM 4894 O O . LYS B 1 100 ? 29.375 -9.273 3.297 1 85.88 100 LYS B O 1
ATOM 4899 N N . GLU B 1 101 ? 27.297 -10.078 3.502 1 88.75 101 GLU B N 1
ATOM 4900 C CA . GLU B 1 101 ? 27.281 -10.672 2.168 1 88.75 101 GLU B CA 1
ATOM 4901 C C . GLU B 1 101 ? 26.734 -9.688 1.132 1 88.75 101 GLU B C 1
ATOM 4903 O O . GLU B 1 101 ? 26.812 -9.945 -0.072 1 88.75 101 GLU B O 1
ATOM 4908 N N . ASN B 1 102 ? 26.25 -8.562 1.555 1 88.88 102 ASN B N 1
ATOM 4909 C CA . ASN B 1 102 ? 25.594 -7.598 0.683 1 88.88 102 ASN B CA 1
ATOM 4910 C C . ASN B 1 102 ? 24.422 -8.234 -0.07 1 88.88 102 ASN B C 1
ATOM 4912 O O . ASN B 1 102 ? 24.344 -8.148 -1.298 1 88.88 102 ASN B O 1
ATOM 4916 N N . ILE B 1 103 ? 23.625 -8.969 0.711 1 93.19 103 ILE B N 1
ATOM 4917 C CA . ILE B 1 103 ? 22.469 -9.672 0.16 1 93.19 103 ILE B CA 1
ATOM 4918 C C . ILE B 1 103 ? 21.203 -9.227 0.875 1 93.19 103 ILE B C 1
ATOM 4920 O O . ILE B 1 103 ? 21.188 -9.062 2.098 1 93.19 103 ILE B O 1
ATOM 4924 N N . ASP B 1 104 ? 20.25 -8.852 0.125 1 94.38 104 ASP B N 1
ATOM 4925 C CA . ASP B 1 104 ? 18.906 -8.633 0.645 1 94.38 104 ASP B CA 1
ATOM 4926 C C . ASP B 1 104 ? 17.953 -9.734 0.178 1 94.38 104 ASP B C 1
ATOM 4928 O O . ASP B 1 104 ? 17.906 -10.062 -1.01 1 94.38 104 ASP B O 1
ATOM 4932 N N . ILE B 1 105 ? 17.266 -10.328 1.126 1 97 105 ILE B N 1
ATOM 4933 C CA . ILE B 1 105 ? 16.281 -11.367 0.839 1 97 105 ILE B CA 1
ATOM 4934 C C . ILE B 1 105 ? 14.875 -10.867 1.193 1 97 105 ILE B C 1
ATOM 4936 O O . ILE B 1 105 ? 14.656 -10.352 2.291 1 97 105 ILE B O 1
ATOM 4940 N N . TYR B 1 106 ? 13.984 -10.977 0.257 1 97.44 106 TYR B N 1
ATOM 4941 C CA . TYR B 1 106 ? 12.586 -10.602 0.439 1 97.44 106 TYR B CA 1
ATOM 4942 C C . TYR B 1 106 ? 11.688 -11.836 0.461 1 97.44 106 TYR B C 1
ATOM 4944 O O . TYR B 1 106 ? 11.328 -12.367 -0.592 1 97.44 106 TYR B O 1
ATOM 4952 N N . LEU B 1 107 ? 11.328 -12.219 1.683 1 98.38 107 LEU B N 1
ATOM 4953 C CA . LEU B 1 107 ? 10.531 -13.422 1.894 1 98.38 107 LEU B CA 1
ATOM 4954 C C . LEU B 1 107 ? 9.055 -13.141 1.644 1 98.38 107 LEU B C 1
ATOM 4956 O O . LEU B 1 107 ? 8.531 -12.102 2.062 1 98.38 107 LEU B O 1
ATOM 4960 N N . TYR B 1 108 ? 8.391 -14.07 0.957 1 98.06 108 TYR B N 1
ATOM 4961 C CA . TYR B 1 108 ? 7.039 -13.789 0.488 1 98.06 108 TYR B CA 1
ATOM 4962 C C . TYR B 1 108 ? 6.043 -14.789 1.059 1 98.06 108 TYR B C 1
ATOM 4964 O O . TYR B 1 108 ? 5.102 -14.414 1.758 1 98.06 108 TYR B O 1
ATOM 4972 N N . SER B 1 109 ? 6.215 -16.109 0.86 1 98.44 109 SER B N 1
ATOM 4973 C CA . SER B 1 109 ? 5.227 -17.094 1.29 1 98.44 109 SER B CA 1
ATOM 4974 C C . SER B 1 109 ? 5.895 -18.422 1.643 1 98.44 109 SER B C 1
ATOM 4976 O O . SER B 1 109 ? 7.078 -18.625 1.37 1 98.44 109 SER B O 1
ATOM 4978 N N . ALA B 1 110 ? 5.133 -19.297 2.307 1 98.31 110 ALA B N 1
ATOM 4979 C CA . ALA B 1 110 ? 5.605 -20.625 2.686 1 98.31 110 ALA B CA 1
ATOM 4980 C C . ALA B 1 110 ? 4.477 -21.656 2.621 1 98.31 110 ALA B C 1
ATOM 4982 O O . ALA B 1 110 ? 3.334 -21.359 2.982 1 98.31 110 ALA B O 1
ATOM 4983 N N . PHE B 1 111 ? 4.836 -22.875 2.186 1 97.69 111 PHE B N 1
ATOM 4984 C CA . PHE B 1 111 ? 3.85 -23.938 1.997 1 97.69 111 PHE B CA 1
ATOM 4985 C C . PHE B 1 111 ? 4.375 -25.266 2.52 1 97.69 111 PHE B C 1
ATOM 4987 O O . PHE B 1 111 ? 5.57 -25.547 2.42 1 97.69 111 PHE B O 1
ATOM 4994 N N . HIS B 1 112 ? 3.482 -26.031 3.053 1 96.56 112 HIS B N 1
ATOM 4995 C CA . HIS B 1 112 ? 3.791 -27.438 3.338 1 96.56 112 HIS B CA 1
ATOM 4996 C C . HIS B 1 112 ? 3.631 -28.297 2.092 1 96.56 112 HIS B C 1
ATOM 4998 O O . HIS B 1 112 ? 2.516 -28.5 1.606 1 96.56 112 HIS B O 1
ATOM 5004 N N . ASP B 1 113 ? 4.691 -28.703 1.537 1 95 113 ASP B N 1
ATOM 5005 C CA . ASP B 1 113 ? 4.68 -29.703 0.473 1 95 113 ASP B CA 1
ATOM 5006 C C . ASP B 1 113 ? 4.516 -31.109 1.042 1 95 113 ASP B C 1
ATOM 5008 O O . ASP B 1 113 ? 5.496 -31.734 1.455 1 95 113 ASP B O 1
ATOM 5012 N N . HIS B 1 114 ? 3.301 -31.609 1.02 1 91.5 114 HIS B N 1
ATOM 5013 C CA . HIS B 1 114 ? 2.957 -32.875 1.693 1 91.5 114 HIS B CA 1
ATOM 5014 C C . HIS B 1 114 ? 3.279 -34.062 0.818 1 91.5 114 HIS B C 1
ATOM 5016 O O . HIS B 1 114 ? 3.027 -35.219 1.209 1 91.5 114 HIS B O 1
ATOM 5022 N N . ARG B 1 115 ? 3.703 -33.812 -0.359 1 89.88 115 ARG B N 1
ATOM 5023 C CA . ARG B 1 115 ? 3.967 -34.906 -1.273 1 89.88 115 ARG B CA 1
ATOM 5024 C C . ARG B 1 115 ? 5.129 -35.75 -0.778 1 89.88 115 ARG B C 1
ATOM 5026 O O . ARG B 1 115 ? 5.504 -35.688 0.394 1 89.88 115 ARG B O 1
ATOM 5033 N N . LYS B 1 116 ? 5.828 -36.406 -1.681 1 74.69 116 LYS B N 1
ATOM 5034 C CA . LYS B 1 116 ? 6.918 -37.281 -1.233 1 74.69 116 LYS B CA 1
ATOM 5035 C C . LYS B 1 116 ? 7.957 -36.5 -0.444 1 74.69 116 LYS B C 1
ATOM 5037 O O . LYS B 1 116 ? 8.148 -35.312 -0.681 1 74.69 116 LYS B O 1
ATOM 5042 N N . GLU B 1 117 ? 8.539 -36.875 0.67 1 74.44 117 GLU B N 1
ATOM 5043 C CA . GLU B 1 117 ? 9.461 -36.219 1.612 1 74.44 117 GLU B CA 1
ATOM 5044 C C . GLU B 1 117 ? 8.914 -34.875 2.096 1 74.44 117 GLU B C 1
ATOM 5046 O O . GLU B 1 117 ? 9.172 -33.844 1.485 1 74.44 117 GLU B O 1
ATOM 5051 N N . LYS B 1 118 ? 8.234 -34.781 3.055 1 86.88 118 LYS B N 1
ATOM 5052 C CA . LYS B 1 118 ? 7.562 -33.594 3.586 1 86.88 118 LYS B CA 1
ATOM 5053 C C . LYS B 1 118 ? 8.547 -32.438 3.766 1 86.88 118 LYS B C 1
ATOM 5055 O O . LYS B 1 118 ? 9.656 -32.625 4.258 1 86.88 118 LYS B O 1
ATOM 5060 N N . LYS B 1 119 ? 8.289 -31.406 3.123 1 93.88 119 LYS B N 1
ATOM 5061 C CA . LYS B 1 119 ? 9.141 -30.219 3.213 1 93.88 119 LYS B CA 1
ATOM 5062 C C . LYS B 1 119 ? 8.312 -28.953 3.338 1 93.88 119 LYS B C 1
ATOM 5064 O O . LYS B 1 119 ? 7.117 -28.953 3.031 1 93.88 119 LYS B O 1
ATOM 5069 N N . ILE B 1 120 ? 8.961 -27.984 3.879 1 96.25 120 ILE B N 1
ATOM 5070 C CA . ILE B 1 120 ? 8.43 -26.625 3.811 1 96.25 120 ILE B CA 1
ATOM 5071 C C . ILE B 1 120 ? 9.102 -25.875 2.67 1 96.25 120 ILE B C 1
ATOM 5073 O O . ILE B 1 120 ? 10.336 -25.812 2.6 1 96.25 120 ILE B O 1
ATOM 5077 N N . ARG B 1 121 ? 8.297 -25.438 1.754 1 96.81 121 ARG B N 1
ATOM 5078 C CA . ARG B 1 121 ? 8.789 -24.641 0.639 1 96.81 121 ARG B CA 1
ATOM 5079 C C . ARG B 1 121 ? 8.555 -23.156 0.888 1 96.81 121 ARG B C 1
ATOM 5081 O O . ARG B 1 121 ? 7.422 -22.719 1.103 1 96.81 121 ARG B O 1
ATOM 5088 N N . ILE B 1 122 ? 9.617 -22.391 0.851 1 98.44 122 ILE B N 1
ATOM 5089 C CA . ILE B 1 122 ? 9.547 -20.953 1.063 1 98.44 122 ILE B CA 1
ATOM 5090 C C . ILE B 1 122 ? 9.875 -20.219 -0.238 1 98.44 122 ILE B C 1
ATOM 5092 O O . ILE B 1 122 ? 10.812 -20.594 -0.948 1 98.44 122 ILE B O 1
ATOM 5096 N N . PHE B 1 123 ? 9.078 -19.25 -0.572 1 98.5 123 PHE B N 1
ATOM 5097 C CA . PHE B 1 123 ? 9.281 -18.484 -1.798 1 98.5 123 PHE B CA 1
ATOM 5098 C C . PHE B 1 123 ? 9.641 -17.031 -1.481 1 98.5 123 PHE B C 1
ATOM 5100 O O . PHE B 1 123 ? 9.125 -16.453 -0.522 1 98.5 123 PHE B O 1
ATOM 5107 N N . GLY B 1 124 ? 10.477 -16.422 -2.262 1 98 124 GLY B N 1
ATOM 5108 C CA . GLY B 1 124 ? 10.898 -15.039 -2.129 1 98 124 GLY B CA 1
ATOM 5109 C C . GLY B 1 124 ? 11.758 -14.562 -3.281 1 98 124 GLY B C 1
ATOM 5110 O O . GLY B 1 124 ? 11.852 -15.234 -4.312 1 98 124 GLY B O 1
ATOM 5111 N N . MET B 1 125 ? 12.234 -13.43 -3.16 1 97.12 125 MET B N 1
ATOM 5112 C CA . MET B 1 125 ? 13.195 -12.859 -4.102 1 97.12 125 MET B CA 1
ATOM 5113 C C . MET B 1 125 ? 14.477 -12.453 -3.387 1 97.12 125 MET B C 1
ATOM 5115 O O . MET B 1 125 ? 14.445 -12.086 -2.209 1 97.12 125 MET B O 1
ATOM 5119 N N . ILE B 1 126 ? 15.602 -12.508 -4.078 1 95.88 126 ILE B N 1
ATOM 5120 C CA . ILE B 1 126 ? 16.906 -12.25 -3.477 1 95.88 126 ILE B CA 1
ATOM 5121 C C . ILE B 1 126 ? 17.734 -11.367 -4.406 1 95.88 126 ILE B C 1
ATOM 5123 O O . ILE B 1 126 ? 17.688 -11.516 -5.629 1 95.88 126 ILE B O 1
ATOM 5127 N N . ILE B 1 127 ? 18.406 -10.438 -3.873 1 93.88 127 ILE B N 1
ATOM 5128 C CA . ILE B 1 127 ? 19.312 -9.594 -4.66 1 93.88 127 ILE B CA 1
ATOM 5129 C C . ILE B 1 127 ? 20.688 -9.578 -4.016 1 93.88 127 ILE B C 1
ATOM 5131 O O . ILE B 1 127 ? 20.812 -9.508 -2.793 1 93.88 127 ILE B O 1
ATOM 5135 N N . GLY B 1 128 ? 21.719 -9.719 -4.797 1 89.88 128 GLY B N 1
ATOM 5136 C CA . GLY B 1 128 ? 23.109 -9.781 -4.379 1 89.88 128 GLY B CA 1
ATOM 5137 C C . GLY B 1 128 ? 23.906 -10.836 -5.121 1 89.88 128 GLY B C 1
ATOM 5138 O O . GLY B 1 128 ? 23.375 -11.523 -5.996 1 89.88 128 GLY B O 1
ATOM 5139 N N . PRO B 1 129 ? 25.109 -10.922 -4.793 1 86.69 129 PRO B N 1
ATOM 5140 C CA . PRO B 1 129 ? 25.953 -11.914 -5.469 1 86.69 129 PRO B CA 1
ATOM 5141 C C . PRO B 1 129 ? 25.562 -13.352 -5.121 1 86.69 129 PRO B C 1
ATOM 5143 O O . PRO B 1 129 ? 25.562 -13.727 -3.945 1 86.69 129 PRO B O 1
ATOM 5146 N N . GLU B 1 130 ? 25.281 -14.094 -6.117 1 83.25 130 GLU B N 1
ATOM 5147 C CA . GLU B 1 130 ? 24.797 -15.461 -5.934 1 83.25 130 GLU B CA 1
ATOM 5148 C C . GLU B 1 130 ? 25.828 -16.297 -5.164 1 83.25 130 GLU B C 1
ATOM 5150 O O . GLU B 1 130 ? 25.453 -17.141 -4.34 1 83.25 130 GLU B O 1
ATOM 5155 N N . GLU B 1 131 ? 27.062 -16.062 -5.414 1 86.25 131 GLU B N 1
ATOM 5156 C CA . GLU B 1 131 ? 28.141 -16.859 -4.832 1 86.25 131 GLU B CA 1
ATOM 5157 C C . GLU B 1 131 ? 28.266 -16.625 -3.332 1 86.25 131 GLU B C 1
ATOM 5159 O O . GLU B 1 131 ? 28.859 -17.422 -2.611 1 86.25 131 GLU B O 1
ATOM 5164 N N . SER B 1 132 ? 27.641 -15.57 -2.855 1 88.31 132 SER B N 1
ATOM 5165 C CA . SER B 1 132 ? 27.812 -15.18 -1.461 1 88.31 132 SER B CA 1
ATOM 5166 C C . SER B 1 132 ? 26.609 -15.594 -0.619 1 88.31 132 SER B C 1
ATOM 5168 O O . SER B 1 132 ? 26.562 -15.328 0.584 1 88.31 132 SER B O 1
ATOM 5170 N N . VAL B 1 133 ? 25.625 -16.266 -1.217 1 89.31 133 VAL B N 1
ATOM 5171 C CA . VAL B 1 133 ? 24.453 -16.688 -0.449 1 89.31 133 VAL B CA 1
ATOM 5172 C C . VAL B 1 133 ? 24.844 -17.766 0.553 1 89.31 133 VAL B C 1
ATOM 5174 O O . VAL B 1 133 ? 25.312 -18.844 0.164 1 89.31 133 VAL B O 1
ATOM 5177 N N . PRO B 1 134 ? 24.719 -17.531 1.819 1 93.06 134 PRO B N 1
ATOM 5178 C CA . PRO B 1 134 ? 25.031 -18.562 2.811 1 93.06 134 PRO B CA 1
ATOM 5179 C C . PRO B 1 134 ? 24 -19.688 2.848 1 93.06 134 PRO B C 1
ATOM 5181 O O . PRO B 1 134 ? 22.984 -19.609 2.168 1 93.06 134 PRO B O 1
ATOM 5184 N N . ILE B 1 135 ? 24.391 -20.672 3.59 1 94 135 ILE B N 1
ATOM 5185 C CA . ILE B 1 135 ? 23.391 -21.719 3.828 1 94 135 ILE B CA 1
ATOM 5186 C C . ILE B 1 135 ? 22.281 -21.172 4.738 1 94 135 ILE B C 1
ATOM 5188 O O . ILE B 1 135 ? 22.531 -20.891 5.91 1 94 135 ILE B O 1
ATOM 5192 N N . LEU B 1 136 ? 21.156 -21.031 4.168 1 95.56 136 LEU B N 1
ATOM 5193 C CA . LEU B 1 136 ? 20 -20.531 4.926 1 95.56 136 LEU B CA 1
ATOM 5194 C C . LEU B 1 136 ? 19.359 -21.656 5.723 1 95.56 136 LEU B C 1
ATOM 5196 O O . LEU B 1 136 ? 19.359 -22.812 5.293 1 95.56 136 LEU B O 1
ATOM 5200 N N . LYS B 1 137 ? 18.828 -21.328 6.809 1 95.25 137 LYS B N 1
ATOM 5201 C CA . LYS B 1 137 ? 18.188 -22.281 7.699 1 95.25 137 LYS B CA 1
ATOM 5202 C C . LYS B 1 137 ? 16.734 -21.906 7.977 1 95.25 137 LYS B C 1
ATOM 5204 O O . LYS B 1 137 ? 16.375 -20.734 7.938 1 95.25 137 LYS B O 1
ATOM 5209 N N . CYS B 1 138 ? 15.992 -22.953 8.242 1 95.5 138 CYS B N 1
ATOM 5210 C CA . CYS B 1 138 ? 14.586 -22.781 8.602 1 95.5 138 CYS B CA 1
ATOM 5211 C C . CYS B 1 138 ? 14.367 -23.094 10.078 1 95.5 138 CYS B C 1
ATOM 5213 O O . CYS B 1 138 ? 14.844 -24.109 10.578 1 95.5 138 CYS B O 1
ATOM 5215 N N . LYS B 1 139 ? 13.766 -22.188 10.742 1 93.38 139 LYS B N 1
ATOM 5216 C CA . LYS B 1 139 ? 13.281 -22.406 12.102 1 93.38 139 LYS B CA 1
ATOM 5217 C C . LYS B 1 139 ? 11.766 -22.609 12.117 1 93.38 139 LYS B C 1
ATOM 5219 O O . LYS B 1 139 ? 11.008 -21.734 11.68 1 93.38 139 LYS B O 1
ATOM 5224 N N . PHE B 1 140 ? 11.328 -23.781 12.695 1 92.56 140 PHE B N 1
ATOM 5225 C CA . PHE B 1 140 ? 9.922 -24.172 12.648 1 92.56 140 PHE B CA 1
ATOM 5226 C C . PHE B 1 140 ? 9.227 -23.859 13.961 1 92.56 140 PHE B C 1
ATOM 5228 O O . PHE B 1 140 ? 9.805 -24.031 15.039 1 92.56 140 PHE B O 1
ATOM 5235 N N . TYR B 1 141 ? 7.957 -23.312 13.805 1 89.06 141 TYR B N 1
ATOM 5236 C CA . TYR B 1 141 ? 7.133 -23.031 14.969 1 89.06 141 TYR B CA 1
ATOM 5237 C C . TYR B 1 141 ? 5.84 -23.828 14.938 1 89.06 141 TYR B C 1
ATOM 5239 O O . TYR B 1 141 ? 5.188 -23.938 13.898 1 89.06 141 TYR B O 1
ATOM 5247 N N . GLN B 1 142 ? 5.52 -24.5 16.078 1 83.5 142 GLN B N 1
ATOM 5248 C CA . GLN B 1 142 ? 4.242 -25.188 16.25 1 83.5 142 GLN B CA 1
ATOM 5249 C C . GLN B 1 142 ? 3.713 -25.016 17.672 1 83.5 142 GLN B C 1
ATOM 5251 O O . GLN B 1 142 ? 4.41 -25.328 18.641 1 83.5 142 GLN B O 1
ATOM 5256 N N . ARG B 1 143 ? 2.408 -24.812 17.781 1 67.81 143 ARG B N 1
ATOM 5257 C CA . ARG B 1 143 ? 1.675 -24.75 19.031 1 67.81 143 ARG B CA 1
ATOM 5258 C C . ARG B 1 143 ? 2.57 -24.266 20.172 1 67.81 143 ARG B C 1
ATOM 5260 O O . ARG B 1 143 ? 2.654 -24.891 21.219 1 67.81 143 ARG B O 1
ATOM 5267 N N . ASN B 1 144 ? 3.252 -23.234 19.953 1 62.47 144 ASN B N 1
ATOM 5268 C CA . ASN B 1 144 ? 4.027 -22.531 20.969 1 62.47 144 ASN B CA 1
ATOM 5269 C C . ASN B 1 144 ? 5.352 -23.25 21.25 1 62.47 144 ASN B C 1
ATOM 5271 O O . ASN B 1 144 ? 5.844 -23.219 22.375 1 62.47 144 ASN B O 1
ATOM 5275 N N . GLN B 1 145 ? 5.699 -24.172 20.422 1 70.88 145 GLN B N 1
ATOM 5276 C CA . GLN B 1 145 ? 7.004 -24.797 20.594 1 70.88 145 GLN B CA 1
ATOM 5277 C C . GLN B 1 145 ? 7.879 -24.594 19.359 1 70.88 145 GLN B C 1
ATOM 5279 O O . GLN B 1 145 ? 7.371 -24.453 18.234 1 70.88 145 GLN B O 1
ATOM 5284 N N . THR B 1 146 ? 9.125 -24.25 19.75 1 67.38 146 THR B N 1
ATOM 5285 C CA . THR B 1 146 ? 10.133 -24.234 18.688 1 67.38 146 THR B CA 1
ATOM 5286 C C . THR B 1 146 ? 10.75 -25.609 18.5 1 67.38 146 THR B C 1
ATOM 5288 O O . THR B 1 146 ? 11.141 -26.26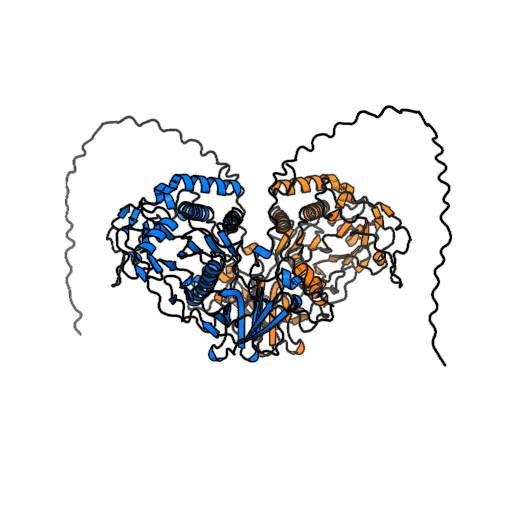6 19.469 1 67.38 146 THR B O 1
ATOM 5291 N N . TYR B 1 147 ? 10.625 -26.203 17.234 1 65.94 147 TYR B N 1
ATOM 5292 C CA . TYR B 1 147 ? 11.023 -27.594 17.078 1 65.94 147 TYR B CA 1
ATOM 5293 C C . TYR B 1 147 ? 12.445 -27.703 16.531 1 65.94 147 TYR B C 1
ATOM 5295 O O . TYR B 1 147 ? 13.008 -28.797 16.453 1 65.94 147 TYR B O 1
ATOM 5303 N N . GLY B 1 148 ? 13.016 -26.641 16.047 1 72.5 148 GLY B N 1
ATOM 5304 C CA . GLY B 1 148 ? 14.391 -26.828 15.602 1 72.5 148 GLY B CA 1
ATOM 5305 C C . GLY B 1 148 ? 14.711 -26.062 14.328 1 72.5 148 GLY B C 1
ATOM 5306 O O . GLY B 1 148 ? 13.867 -25.359 13.797 1 72.5 148 GLY B O 1
ATOM 5307 N N . PHE B 1 149 ? 16.078 -26.25 13.922 1 83.56 149 PHE B N 1
ATOM 5308 C CA . PHE B 1 149 ? 16.656 -25.641 12.742 1 83.56 149 PHE B CA 1
ATOM 5309 C C . PHE B 1 149 ? 16.938 -26.688 11.672 1 83.56 149 PHE B C 1
ATOM 5311 O O . PHE B 1 149 ? 17.328 -27.812 11.992 1 83.56 149 PHE B O 1
ATOM 5318 N N . ARG B 1 150 ? 16.594 -26.438 10.492 1 91.81 150 ARG B N 1
ATOM 5319 C CA . ARG B 1 150 ? 16.906 -27.25 9.328 1 91.81 150 ARG B CA 1
ATOM 5320 C C . ARG B 1 150 ? 17.609 -26.438 8.25 1 91.81 150 ARG B C 1
ATOM 5322 O O . ARG B 1 150 ? 17.25 -25.281 8 1 91.81 150 ARG B O 1
ATOM 5329 N N . GLU B 1 151 ? 18.594 -27.062 7.688 1 94.44 151 GLU B N 1
ATOM 5330 C CA . GLU B 1 151 ? 19.219 -26.406 6.535 1 94.44 151 GLU B CA 1
ATOM 5331 C C . GLU B 1 151 ? 18.297 -26.438 5.324 1 94.44 151 GLU B C 1
ATOM 5333 O O . GLU B 1 151 ? 17.609 -27.438 5.074 1 94.44 151 GLU B O 1
ATOM 5338 N N . GLY B 1 152 ? 18.25 -25.297 4.691 1 95.12 152 GLY B N 1
ATOM 5339 C CA . GLY B 1 152 ? 17.406 -25.203 3.508 1 95.12 152 GLY B CA 1
ATOM 5340 C C . GLY B 1 152 ? 18.172 -25.422 2.217 1 95.12 152 GLY B C 1
ATOM 5341 O O . GLY B 1 152 ? 19.359 -25.078 2.127 1 95.12 152 GLY B O 1
ATOM 5342 N N . HIS B 1 153 ? 17.5 -25.984 1.233 1 93.88 153 HIS B N 1
ATOM 5343 C CA . HIS B 1 153 ? 18.031 -26.078 -0.124 1 93.88 153 HIS B CA 1
ATOM 5344 C C . HIS B 1 153 ? 17.547 -24.922 -0.983 1 93.88 153 HIS B C 1
ATOM 5346 O O . HIS B 1 153 ? 16.359 -24.812 -1.292 1 93.88 153 HIS B O 1
ATOM 5352 N N . TYR B 1 154 ? 18.484 -24.141 -1.406 1 93.94 154 TYR B N 1
ATOM 5353 C CA . TYR B 1 154 ? 18.219 -22.922 -2.17 1 93.94 154 TYR B CA 1
ATOM 5354 C C . TYR B 1 154 ? 18.203 -23.203 -3.666 1 93.94 154 TYR B C 1
ATOM 5356 O O . TYR B 1 154 ? 19.125 -23.828 -4.195 1 93.94 154 TYR B O 1
ATOM 5364 N N . THR B 1 155 ? 17.094 -22.797 -4.363 1 91.5 155 THR B N 1
ATOM 5365 C CA . THR B 1 155 ? 16.984 -22.953 -5.812 1 91.5 155 THR B CA 1
ATOM 5366 C C . THR B 1 155 ? 16.422 -21.688 -6.449 1 91.5 155 THR B C 1
ATOM 5368 O O . THR B 1 155 ? 15.367 -21.203 -6.043 1 91.5 155 THR B O 1
ATOM 5371 N N . GLU B 1 156 ? 17.094 -21.141 -7.504 1 92.25 156 GLU B N 1
ATOM 5372 C CA . GLU B 1 156 ? 16.562 -20.016 -8.266 1 92.25 156 GLU B CA 1
ATOM 5373 C C . GLU B 1 156 ? 15.461 -20.469 -9.219 1 92.25 156 GLU B C 1
ATOM 5375 O O . GLU B 1 156 ? 15.562 -21.547 -9.828 1 92.25 156 GLU B O 1
ATOM 5380 N N . LEU B 1 157 ? 14.461 -19.688 -9.328 1 92.56 157 LEU B N 1
ATOM 5381 C CA . LEU B 1 157 ? 13.305 -20.062 -10.133 1 92.56 157 LEU B CA 1
ATOM 5382 C C . LEU B 1 157 ? 13.43 -19.484 -11.547 1 92.56 157 LEU B C 1
ATOM 5384 O O . LEU B 1 157 ? 12.695 -19.891 -12.445 1 92.56 157 LEU B O 1
ATOM 5388 N N . TYR B 1 158 ? 14.281 -18.531 -11.688 1 89.06 158 TYR B N 1
ATOM 5389 C CA . TYR B 1 158 ? 14.523 -17.891 -12.984 1 89.06 158 TYR B CA 1
ATOM 5390 C C . TYR B 1 158 ? 15.961 -17.406 -13.086 1 89.06 158 TYR B C 1
ATOM 5392 O O . TYR B 1 158 ? 16.453 -16.719 -12.195 1 89.06 158 TYR B O 1
ATOM 5400 N N . GLN B 1 159 ? 16.766 -17.672 -14.055 1 77.31 159 GLN B N 1
ATOM 5401 C CA . GLN B 1 159 ? 18.203 -17.453 -14.078 1 77.31 159 GLN B CA 1
ATOM 5402 C C . GLN B 1 159 ? 18.578 -16.297 -15 1 77.31 159 GLN B C 1
ATOM 5404 O O . GLN B 1 159 ? 19.688 -15.773 -14.938 1 77.31 159 GLN B O 1
ATOM 5409 N N . ASN B 1 160 ? 17.719 -15.688 -15.727 1 71.94 160 ASN B N 1
ATOM 5410 C CA . ASN B 1 160 ? 18.109 -14.719 -16.734 1 71.94 160 ASN B CA 1
ATOM 5411 C C . ASN B 1 160 ? 17.953 -13.289 -16.234 1 71.94 160 ASN B C 1
ATOM 5413 O O . ASN B 1 160 ? 17.781 -12.359 -17.031 1 71.94 160 ASN B O 1
ATOM 5417 N N . ILE B 1 161 ? 18.219 -13.109 -14.945 1 77.12 161 ILE B N 1
ATOM 5418 C CA . ILE B 1 161 ? 18.047 -11.758 -14.406 1 77.12 161 ILE B CA 1
ATOM 5419 C C . ILE B 1 161 ? 19.406 -11.125 -14.148 1 77.12 161 ILE B C 1
ATOM 5421 O O . ILE B 1 161 ? 20.312 -11.781 -13.625 1 77.12 161 ILE B O 1
ATOM 5425 N N . GLN B 1 162 ? 19.547 -9.891 -14.586 1 73.25 162 GLN B N 1
ATOM 5426 C CA . GLN B 1 162 ? 20.766 -9.141 -14.312 1 73.25 162 GLN B CA 1
ATOM 5427 C C . GLN B 1 162 ? 20.984 -8.977 -12.812 1 73.25 162 GLN B C 1
ATOM 5429 O O . GLN B 1 162 ? 20.031 -9 -12.031 1 73.25 162 GLN B O 1
ATOM 5434 N N . GLN B 1 163 ? 22.188 -8.789 -12.5 1 66.75 163 GLN B N 1
ATOM 5435 C CA . GLN B 1 163 ? 22.641 -8.812 -11.109 1 66.75 163 GLN B CA 1
ATOM 5436 C C . GLN B 1 163 ? 22 -7.676 -10.312 1 66.75 163 GLN B C 1
ATOM 5438 O O . GLN B 1 163 ? 21.859 -7.773 -9.086 1 66.75 163 GLN B O 1
ATOM 5443 N N . ASN B 1 164 ? 21.516 -6.719 -10.883 1 77.94 164 ASN B N 1
ATOM 5444 C CA . ASN B 1 164 ? 21.062 -5.57 -10.109 1 77.94 164 ASN B CA 1
ATOM 5445 C C . ASN B 1 164 ? 19.547 -5.645 -9.859 1 77.94 164 ASN B C 1
ATOM 5447 O O . ASN B 1 164 ? 18.938 -4.656 -9.445 1 77.94 164 ASN B O 1
ATOM 5451 N N . TRP B 1 165 ? 19.062 -6.883 -10.086 1 88.44 165 TRP B N 1
ATOM 5452 C CA . TRP B 1 165 ? 17.641 -7.059 -9.844 1 88.44 165 TRP B CA 1
ATOM 5453 C C . TRP B 1 165 ? 17.391 -8.273 -8.953 1 88.44 165 TRP B C 1
ATOM 5455 O O . TRP B 1 165 ? 18.156 -9.227 -8.961 1 88.44 165 TRP B O 1
ATOM 5465 N N . PRO B 1 166 ? 16.328 -8.156 -8.188 1 93.06 166 PRO B N 1
ATOM 5466 C CA . PRO B 1 166 ? 15.992 -9.336 -7.387 1 93.06 166 PRO B CA 1
ATOM 5467 C C . PRO B 1 166 ? 15.633 -10.547 -8.242 1 93.06 166 PRO B C 1
ATOM 5469 O O . PRO B 1 166 ? 14.969 -10.406 -9.266 1 93.06 166 PRO B O 1
ATOM 5472 N N . VAL B 1 167 ? 16.078 -11.734 -7.809 1 95.31 167 VAL B N 1
ATOM 5473 C CA . VAL B 1 167 ? 15.844 -13 -8.484 1 95.31 167 VAL B CA 1
ATOM 5474 C C . VAL B 1 167 ? 14.906 -13.867 -7.641 1 95.31 167 VAL B C 1
ATOM 5476 O O . VAL B 1 167 ? 15.086 -13.984 -6.426 1 95.31 167 VAL B O 1
ATOM 5479 N N . PRO B 1 168 ? 13.852 -14.414 -8.305 1 96.44 168 PRO B N 1
ATOM 5480 C CA . PRO B 1 168 ? 12.969 -15.297 -7.543 1 96.44 168 PRO B CA 1
ATOM 5481 C C . PRO B 1 168 ? 13.641 -16.625 -7.16 1 96.44 168 PRO B C 1
ATOM 5483 O O . PRO B 1 168 ? 14.422 -17.172 -7.938 1 96.44 168 PRO B O 1
ATOM 5486 N N . PHE B 1 169 ? 13.32 -17.125 -5.961 1 96.19 169 PHE B N 1
ATOM 5487 C CA . PHE B 1 169 ? 13.906 -18.375 -5.488 1 96.19 169 PHE B CA 1
ATOM 5488 C C . PHE B 1 169 ? 12.914 -19.156 -4.621 1 96.19 169 PHE B C 1
ATOM 5490 O O . PHE B 1 169 ? 11.875 -18.609 -4.23 1 96.19 169 PHE B O 1
ATOM 5497 N N . THR B 1 170 ? 13.156 -20.406 -4.402 1 96.19 170 THR B N 1
ATOM 5498 C CA . THR B 1 170 ? 12.516 -21.234 -3.387 1 96.19 170 THR B CA 1
ATOM 5499 C C . THR B 1 170 ? 13.547 -21.844 -2.449 1 96.19 170 THR B C 1
ATOM 5501 O O . THR B 1 170 ? 14.68 -22.125 -2.861 1 96.19 170 THR B O 1
ATOM 5504 N N . LEU B 1 171 ? 13.25 -21.828 -1.227 1 96.94 171 LEU B N 1
ATOM 5505 C CA . LEU B 1 171 ? 14 -22.531 -0.189 1 96.94 171 LEU B CA 1
ATOM 5506 C C . LEU B 1 171 ? 13.219 -23.734 0.335 1 96.94 171 LEU B C 1
ATOM 5508 O O . LEU B 1 171 ? 12.102 -23.578 0.841 1 96.94 171 LEU B O 1
ATOM 5512 N N . SER B 1 172 ? 13.789 -24.906 0.193 1 95.31 172 SER B N 1
ATOM 5513 C CA . SER B 1 172 ? 13.133 -26.125 0.646 1 95.31 172 SER B CA 1
ATOM 5514 C C . SER B 1 172 ? 13.773 -26.656 1.927 1 95.31 172 SER B C 1
ATOM 5516 O O . SER B 1 172 ? 14.969 -26.938 1.959 1 95.31 172 SER B O 1
ATOM 5518 N N . CYS B 1 173 ? 13.008 -26.75 2.953 1 95.75 173 CYS B N 1
ATOM 5519 C CA . CYS B 1 173 ? 13.461 -27.266 4.234 1 95.75 173 CYS B CA 1
ATOM 5520 C C . CYS B 1 173 ? 12.734 -28.562 4.578 1 95.75 173 CYS B C 1
ATOM 5522 O O . CYS B 1 173 ? 11.523 -28.562 4.789 1 95.75 173 CYS B O 1
ATOM 5524 N N . GLU B 1 174 ? 13.477 -29.609 4.809 1 93.88 174 GLU B N 1
ATOM 5525 C CA . GLU B 1 174 ? 12.906 -30.938 5.016 1 93.88 174 GLU B CA 1
ATOM 5526 C C . GLU B 1 174 ? 12.344 -31.094 6.426 1 93.88 174 GLU B C 1
ATOM 5528 O O . GLU B 1 174 ? 12.906 -30.547 7.379 1 93.88 174 GLU B O 1
ATOM 5533 N N . LEU B 1 175 ? 11.258 -31.75 6.453 1 91.69 175 LEU B N 1
ATOM 5534 C CA . LEU B 1 175 ? 10.711 -32.156 7.738 1 91.69 175 LEU B CA 1
ATOM 5535 C C . LEU B 1 175 ? 11.07 -33.625 8.055 1 91.69 175 LEU B C 1
ATOM 5537 O O . LEU B 1 175 ? 10.977 -34.469 7.184 1 91.69 175 LEU B O 1
ATOM 5541 N N . MET B 1 176 ? 11.477 -33.844 9.211 1 87.06 176 MET B N 1
ATOM 5542 C CA . MET B 1 176 ? 11.805 -35.219 9.617 1 87.06 176 MET B CA 1
ATOM 5543 C C . MET B 1 176 ? 10.539 -36.031 9.898 1 87.06 176 MET B C 1
ATOM 5545 O O . MET B 1 176 ? 9.492 -35.438 10.203 1 87.06 176 MET B O 1
ATOM 5549 N N . GLU B 1 177 ? 10.75 -37.312 9.82 1 84.56 177 GLU B N 1
ATOM 5550 C CA . GLU B 1 177 ? 9.625 -38.188 10.094 1 84.56 177 GLU B CA 1
ATOM 5551 C C . GLU B 1 177 ? 9.086 -37.969 11.508 1 84.56 177 GLU B C 1
ATOM 5553 O O . GLU B 1 177 ? 9.859 -37.906 12.469 1 84.56 177 GLU B O 1
ATOM 5558 N N . GLY B 1 178 ? 7.832 -37.844 11.688 1 80.81 178 GLY B N 1
ATOM 5559 C CA . GLY B 1 178 ? 7.203 -37.688 12.992 1 80.81 178 GLY B CA 1
ATOM 5560 C C . GLY B 1 178 ? 7.074 -36.25 13.43 1 80.81 178 GLY B C 1
ATOM 5561 O O . GLY B 1 178 ? 6.367 -35.969 14.398 1 80.81 178 GLY B O 1
ATOM 5562 N N . GLU B 1 179 ? 7.766 -35.375 12.75 1 84.81 179 GLU B N 1
ATOM 5563 C CA . GLU B 1 179 ? 7.66 -33.969 13.109 1 84.81 179 GLU B CA 1
ATOM 5564 C C . GLU B 1 179 ? 6.297 -33.406 12.727 1 84.81 179 GLU B C 1
ATOM 5566 O O . GLU B 1 179 ? 5.75 -33.75 11.68 1 84.81 179 GLU B O 1
ATOM 5571 N N . PRO B 1 180 ? 5.797 -32.656 13.617 1 86.81 180 PRO B N 1
ATOM 5572 C CA . PRO B 1 180 ? 4.539 -32 13.258 1 86.81 180 PRO B CA 1
ATOM 5573 C C . PRO B 1 180 ? 4.711 -30.969 12.148 1 86.81 180 PRO B C 1
ATOM 5575 O O . PRO B 1 180 ? 5.805 -30.422 11.969 1 86.81 180 PRO B O 1
ATOM 5578 N N . ILE B 1 181 ? 3.648 -30.75 11.445 1 90.56 181 ILE B N 1
ATOM 5579 C CA . ILE B 1 181 ? 3.666 -29.703 10.438 1 90.56 181 ILE B CA 1
ATOM 5580 C C . ILE B 1 181 ? 3.688 -28.328 11.117 1 90.56 181 ILE B C 1
ATOM 5582 O O . ILE B 1 181 ? 2.777 -28 11.883 1 90.56 181 ILE B O 1
ATOM 5586 N N . PRO B 1 182 ? 4.684 -27.547 10.844 1 92.44 182 PRO B N 1
ATOM 5587 C CA . PRO B 1 182 ? 4.754 -26.234 11.508 1 92.44 182 PRO B CA 1
ATOM 5588 C C . PRO B 1 182 ? 3.67 -25.281 11.031 1 92.44 182 PRO B C 1
ATOM 5590 O O . PRO B 1 182 ? 3.293 -25.297 9.859 1 92.44 182 PRO B O 1
ATOM 5593 N N . ASP B 1 183 ? 3.191 -24.391 11.93 1 90.31 183 ASP B N 1
ATOM 5594 C CA . ASP B 1 183 ? 2.236 -23.344 11.586 1 90.31 183 ASP B CA 1
ATOM 5595 C C . ASP B 1 183 ? 2.945 -22.141 10.977 1 90.31 183 ASP B C 1
ATOM 5597 O O . ASP B 1 183 ? 2.332 -21.359 10.25 1 90.31 183 ASP B O 1
ATOM 5601 N N . ALA B 1 184 ? 4.191 -22.031 11.312 1 93.06 184 ALA B N 1
ATOM 5602 C CA . ALA B 1 184 ? 4.977 -20.906 10.828 1 93.06 184 ALA B CA 1
ATOM 5603 C C . ALA B 1 184 ? 6.453 -21.281 10.695 1 93.06 184 ALA B C 1
ATOM 5605 O O . ALA B 1 184 ? 6.898 -22.281 11.25 1 93.06 184 ALA B O 1
ATOM 5606 N N . VAL B 1 185 ? 7.148 -20.484 9.953 1 94.94 185 VAL B N 1
ATOM 5607 C CA . VAL B 1 185 ? 8.562 -20.75 9.703 1 94.94 185 VAL B CA 1
ATOM 5608 C C . VAL B 1 185 ? 9.328 -19.438 9.602 1 94.94 185 VAL B C 1
ATOM 5610 O O . VAL B 1 185 ? 8.789 -18.438 9.133 1 94.94 185 VAL B O 1
ATOM 5613 N N . SER B 1 186 ? 10.531 -19.391 10.125 1 95 186 SER B N 1
ATOM 5614 C CA . SER B 1 186 ? 11.469 -18.281 9.945 1 95 186 SER B CA 1
ATOM 5615 C C . SER B 1 186 ? 12.711 -18.734 9.195 1 95 186 SER B C 1
ATOM 5617 O O . SER B 1 186 ? 13.078 -19.906 9.242 1 95 186 SER B O 1
ATOM 5619 N N . VAL B 1 187 ? 13.266 -17.875 8.453 1 96.69 187 VAL B N 1
ATOM 5620 C CA . VAL B 1 187 ? 14.5 -18.125 7.723 1 96.69 187 VAL B CA 1
ATOM 5621 C C . VAL B 1 187 ? 15.648 -17.344 8.352 1 96.69 187 VAL B C 1
ATOM 5623 O O . VAL B 1 187 ? 15.516 -16.141 8.625 1 96.69 187 VAL B O 1
ATOM 5626 N N . LEU B 1 188 ? 16.766 -18.016 8.594 1 93.56 188 LEU B N 1
ATOM 5627 C CA . LEU B 1 188 ? 17.922 -17.406 9.227 1 93.56 188 LEU B CA 1
ATOM 5628 C C . LEU B 1 188 ? 19.219 -17.844 8.523 1 93.56 188 LEU B C 1
ATOM 5630 O O . LEU B 1 188 ? 19.297 -18.953 8 1 93.56 188 LEU B O 1
ATOM 5634 N N . PRO B 1 189 ? 20.188 -16.906 8.531 1 91.56 189 PRO B N 1
ATOM 5635 C CA . PRO B 1 189 ? 21.484 -17.297 7.961 1 91.56 189 PRO B CA 1
ATOM 5636 C C . PRO B 1 189 ? 22.312 -18.172 8.906 1 91.56 189 PRO B C 1
ATOM 5638 O O . PRO B 1 189 ? 23.281 -18.797 8.484 1 91.56 189 PRO B O 1
ATOM 5641 N N . SER B 1 190 ? 22 -18.062 10.211 1 85.12 190 SER B N 1
ATOM 5642 C CA . SER B 1 190 ? 22.688 -18.891 11.195 1 85.12 190 SER B CA 1
ATOM 5643 C C . SER B 1 190 ? 21.797 -19.156 12.406 1 85.12 190 SER B C 1
ATOM 5645 O O . SER B 1 190 ? 20.812 -18.438 12.633 1 85.12 190 SER B O 1
ATOM 5647 N N . ASP B 1 191 ? 22.141 -20.203 13.219 1 77 191 ASP B N 1
ATOM 5648 C CA . ASP B 1 191 ? 21.312 -20.641 14.336 1 77 191 ASP B CA 1
ATOM 5649 C C . ASP B 1 191 ? 21.359 -19.625 15.484 1 77 191 ASP B C 1
ATOM 5651 O O . ASP B 1 191 ? 20.469 -19.609 16.328 1 77 191 ASP B O 1
ATOM 5655 N N . SER B 1 192 ? 22.25 -18.797 15.484 1 74.44 192 SER B N 1
ATOM 5656 C CA . SER B 1 192 ? 22.453 -17.938 16.641 1 74.44 192 SER B CA 1
ATOM 5657 C C . SER B 1 192 ? 21.922 -16.531 16.375 1 74.44 192 SER B C 1
ATOM 5659 O O . SER B 1 192 ? 21.906 -15.688 17.266 1 74.44 192 SER B O 1
ATOM 5661 N N . GLU B 1 193 ? 21.312 -16.375 15.25 1 77.94 193 GLU B N 1
ATOM 5662 C CA . GLU B 1 193 ? 20.922 -15.016 14.891 1 77.94 193 GLU B CA 1
ATOM 5663 C C . GLU B 1 193 ? 19.516 -14.703 15.391 1 77.94 193 GLU B C 1
ATOM 5665 O O . GLU B 1 193 ? 18.703 -15.609 15.609 1 77.94 193 GLU B O 1
ATOM 5670 N N . GLU B 1 194 ? 19.359 -13.438 15.688 1 83.56 194 GLU B N 1
ATOM 5671 C CA . GLU B 1 194 ? 18.016 -12.945 16 1 83.56 194 GLU B CA 1
ATOM 5672 C C . GLU B 1 194 ? 17.062 -13.148 14.828 1 83.56 194 GLU B C 1
ATOM 5674 O O . GLU B 1 194 ? 17.469 -13.086 13.664 1 83.56 194 GLU B O 1
ATOM 5679 N N . VAL B 1 195 ? 15.844 -13.5 15.156 1 88.75 195 VAL B N 1
ATOM 5680 C CA . VAL B 1 195 ? 14.844 -13.781 14.133 1 88.75 195 VAL B CA 1
ATOM 5681 C C . VAL B 1 195 ? 14.125 -12.484 13.742 1 88.75 195 VAL B C 1
ATOM 5683 O O . VAL B 1 195 ? 13.586 -11.781 14.594 1 88.75 195 VAL B O 1
ATOM 5686 N N . PHE B 1 196 ? 14.086 -12.203 12.352 1 91.12 196 PHE B N 1
ATOM 5687 C CA . PHE B 1 196 ? 13.516 -10.953 11.883 1 91.12 196 PHE B CA 1
ATOM 5688 C C . PHE B 1 196 ? 12.352 -11.211 10.93 1 91.12 196 PHE B C 1
ATOM 5690 O O . PHE B 1 196 ? 11.836 -10.289 10.297 1 91.12 196 PHE B O 1
ATOM 5697 N N . ASN B 1 197 ? 11.969 -12.469 10.812 1 94.31 197 ASN B N 1
ATOM 5698 C CA . ASN B 1 197 ? 10.883 -12.805 9.898 1 94.31 197 ASN B CA 1
ATOM 5699 C C . ASN B 1 197 ? 10.086 -14.008 10.406 1 94.31 197 ASN B C 1
ATOM 5701 O O . ASN B 1 197 ? 10.578 -14.789 11.219 1 94.31 197 ASN B O 1
ATOM 5705 N N . ILE B 1 198 ? 8.883 -14.102 9.961 1 93.31 198 ILE B N 1
ATOM 5706 C CA . ILE B 1 198 ? 8.008 -15.227 10.266 1 93.31 198 ILE B CA 1
ATOM 5707 C C . ILE B 1 198 ? 6.914 -15.336 9.211 1 93.31 198 ILE B C 1
ATOM 5709 O O . ILE B 1 198 ? 6.145 -14.391 9.008 1 93.31 198 ILE B O 1
ATOM 5713 N N . LEU B 1 199 ? 6.859 -16.469 8.539 1 96.25 199 LEU B N 1
ATOM 5714 C CA . LEU B 1 199 ? 5.852 -16.703 7.512 1 96.25 199 LEU B CA 1
ATOM 5715 C C . LEU B 1 199 ? 4.836 -17.75 7.973 1 96.25 199 LEU B C 1
ATOM 5717 O O . LEU B 1 199 ? 5.195 -18.719 8.633 1 96.25 199 LEU B O 1
ATOM 5721 N N . LYS B 1 200 ? 3.604 -17.5 7.648 1 94.38 200 LYS B N 1
ATOM 5722 C CA . LYS B 1 200 ? 2.588 -18.531 7.82 1 94.38 200 LYS B CA 1
ATOM 5723 C C . LYS B 1 200 ? 2.836 -19.703 6.883 1 94.38 200 LYS B C 1
ATOM 5725 O O . LYS B 1 200 ? 3.182 -19.516 5.715 1 94.38 200 LYS B O 1
ATOM 5730 N N . VAL B 1 201 ? 2.754 -20.859 7.418 1 95.5 201 VAL B N 1
ATOM 5731 C CA . VAL B 1 201 ? 2.863 -22.047 6.566 1 95.5 201 VAL B CA 1
ATOM 5732 C C . VAL B 1 201 ? 1.471 -22.5 6.129 1 95.5 201 VAL B C 1
ATOM 5734 O O . VAL B 1 201 ? 0.679 -22.969 6.945 1 95.5 201 VAL B O 1
ATOM 5737 N N . PHE B 1 202 ? 1.176 -22.328 4.832 1 96.12 202 PHE B N 1
ATOM 5738 C CA . PHE B 1 202 ? -0.08 -22.844 4.293 1 96.12 202 PHE B CA 1
ATOM 5739 C C . PHE B 1 202 ? -0.044 -24.359 4.184 1 96.12 202 PHE B C 1
ATOM 5741 O O . PHE B 1 202 ? 0.948 -24.938 3.725 1 96.12 202 PHE B O 1
ATOM 5748 N N . GLN B 1 203 ? -1.029 -24.953 4.688 1 93.38 203 GLN B N 1
ATOM 5749 C CA . GLN B 1 203 ? -1.089 -26.406 4.672 1 93.38 203 GLN B CA 1
ATOM 5750 C C . GLN B 1 203 ? -2.467 -26.891 4.238 1 93.38 203 GLN B C 1
ATOM 5752 O O . GLN B 1 203 ? -3.41 -26.109 4.141 1 93.38 203 GLN B O 1
ATOM 5757 N N . ARG B 1 204 ? -2.469 -28.156 3.969 1 90.19 204 ARG B N 1
ATOM 5758 C CA . ARG B 1 204 ? -3.729 -28.781 3.59 1 90.19 204 ARG B CA 1
ATOM 5759 C C . ARG B 1 204 ? -4.723 -28.766 4.746 1 90.19 204 ARG B C 1
ATOM 5761 O O . ARG B 1 204 ? -4.371 -29.094 5.879 1 90.19 204 ARG B O 1
ATOM 5768 N N . ASP B 1 205 ? -5.738 -28.109 4.422 1 81.31 205 ASP B N 1
ATOM 5769 C CA . ASP B 1 205 ? -6.84 -28.062 5.379 1 81.31 205 ASP B CA 1
ATOM 5770 C C . ASP B 1 205 ? -8.109 -28.672 4.793 1 81.31 205 ASP B C 1
ATOM 5772 O O . ASP B 1 205 ? -8.586 -28.234 3.744 1 81.31 205 ASP B O 1
ATOM 5776 N N . ARG B 1 206 ? -8.586 -29.688 5.457 1 72.81 206 ARG B N 1
ATOM 5777 C CA . ARG B 1 206 ? -9.75 -30.422 4.98 1 72.81 206 ARG B CA 1
ATOM 5778 C C . ARG B 1 206 ? -10.906 -29.469 4.676 1 72.81 206 ARG B C 1
ATOM 5780 O O . ARG B 1 206 ? -11.703 -29.734 3.766 1 72.81 206 ARG B O 1
ATOM 5787 N N . ASN B 1 207 ? -10.867 -28.359 5.344 1 69.62 207 ASN B N 1
ATOM 5788 C CA . ASN B 1 207 ? -11.992 -27.438 5.168 1 69.62 207 ASN B CA 1
ATOM 5789 C C . ASN B 1 207 ? -11.844 -26.609 3.893 1 69.62 207 ASN B C 1
ATOM 5791 O O . ASN B 1 207 ? -12.828 -26.094 3.369 1 69.62 207 ASN B O 1
ATOM 5795 N N . THR B 1 208 ? -10.641 -26.594 3.305 1 70.5 208 THR B N 1
ATOM 5796 C CA . THR B 1 208 ? -10.414 -25.734 2.15 1 70.5 208 THR B CA 1
ATOM 5797 C C . THR B 1 208 ? -10.055 -26.562 0.92 1 70.5 208 THR B C 1
ATOM 5799 O O . THR B 1 208 ? -9.891 -26.016 -0.173 1 70.5 208 THR B O 1
ATOM 5802 N N . LEU B 1 209 ? -10.039 -27.891 1.126 1 82 209 LEU B N 1
ATOM 5803 C CA . LEU B 1 209 ? -9.641 -28.766 0.019 1 82 209 LEU B CA 1
ATOM 5804 C C . LEU B 1 209 ? -10.742 -28.828 -1.033 1 82 209 LEU B C 1
ATOM 5806 O O . LEU B 1 209 ? -11.93 -28.938 -0.696 1 82 209 LEU B O 1
ATOM 5810 N N . SER B 1 210 ? -10.273 -28.672 -2.238 1 81.44 210 SER B N 1
ATOM 5811 C CA . SER B 1 210 ? -11.234 -28.875 -3.316 1 81.44 210 SER B CA 1
ATOM 5812 C C . SER B 1 210 ? -11.719 -30.328 -3.34 1 81.44 210 SER B C 1
ATOM 5814 O O . SER B 1 210 ? -10.922 -31.266 -3.264 1 81.44 210 SER B O 1
ATOM 5816 N N . GLU B 1 211 ? -12.984 -30.516 -3.35 1 78.06 211 GLU B N 1
ATOM 5817 C CA . GLU B 1 211 ? -13.562 -31.844 -3.41 1 78.06 211 GLU B CA 1
ATOM 5818 C C . GLU B 1 211 ? -14.016 -32.188 -4.828 1 78.06 211 GLU B C 1
ATOM 5820 O O . GLU B 1 211 ? -14.383 -33.344 -5.109 1 78.06 211 GLU B O 1
ATOM 5825 N N . GLU B 1 212 ? -13.773 -31.234 -5.652 1 80.19 212 GLU B N 1
ATOM 5826 C CA . GLU B 1 212 ? -14.273 -31.422 -7.012 1 80.19 212 GLU B CA 1
ATOM 5827 C C . GLU B 1 212 ? -13.297 -32.25 -7.836 1 80.19 212 GLU B C 1
ATOM 5829 O O . GLU B 1 212 ? -12.094 -32 -7.848 1 80.19 212 GLU B O 1
ATOM 5834 N N . SER B 1 213 ? -13.93 -33.219 -8.359 1 82 213 SER B N 1
ATOM 5835 C CA . SER B 1 213 ? -13.125 -34.062 -9.227 1 82 213 SER B CA 1
ATOM 5836 C C . SER B 1 213 ? -12.664 -33.312 -10.477 1 82 213 SER B C 1
ATOM 5838 O O . SER B 1 213 ? -13.438 -32.562 -11.07 1 82 213 SER B O 1
ATOM 5840 N N . HIS B 1 214 ? -11.414 -33.469 -10.797 1 85.38 214 HIS B N 1
ATOM 5841 C CA . HIS B 1 214 ? -10.789 -32.906 -11.977 1 85.38 214 HIS B CA 1
ATOM 5842 C C . HIS B 1 214 ? -10.852 -31.375 -11.945 1 85.38 214 HIS B C 1
ATOM 5844 O O . HIS B 1 214 ? -10.984 -30.734 -12.992 1 85.38 214 HIS B O 1
ATOM 5850 N N . ALA B 1 215 ? -10.891 -30.859 -10.742 1 92.19 215 ALA B N 1
ATOM 5851 C CA . ALA B 1 215 ? -10.922 -29.406 -10.586 1 92.19 215 ALA B CA 1
ATOM 5852 C C . ALA B 1 215 ? -9.609 -28.781 -11.031 1 92.19 215 ALA B C 1
ATOM 5854 O O . ALA B 1 215 ? -8.531 -29.281 -10.703 1 92.19 215 ALA B O 1
ATOM 5855 N N . VAL B 1 216 ? -9.773 -27.734 -11.844 1 96.69 216 VAL B N 1
ATOM 5856 C CA . VAL B 1 216 ? -8.609 -27.031 -12.359 1 96.69 216 VAL B CA 1
ATOM 5857 C C . VAL B 1 216 ? -8.523 -25.641 -11.734 1 96.69 216 VAL B C 1
ATOM 5859 O O . VAL B 1 216 ? -9.508 -24.891 -11.719 1 96.69 216 VAL B O 1
ATOM 5862 N N . SER B 1 217 ? -7.355 -25.312 -11.109 1 97.31 217 SER B N 1
ATOM 5863 C CA . SER B 1 217 ? -7.082 -23.938 -10.68 1 97.31 217 SER B CA 1
ATOM 5864 C C . SER B 1 217 ? -6.332 -23.172 -11.758 1 97.31 217 SER B C 1
ATOM 5866 O O . SER B 1 217 ? -5.613 -23.75 -12.57 1 97.31 217 SER B O 1
ATOM 5868 N N . LEU B 1 218 ? -6.602 -21.922 -11.773 1 97.75 218 LEU B N 1
ATOM 5869 C CA . LEU B 1 218 ? -6 -21.047 -12.773 1 97.75 218 LEU B CA 1
ATOM 5870 C C . LEU B 1 218 ? -5.164 -19.953 -12.109 1 97.75 218 LEU B C 1
ATOM 5872 O O . LEU B 1 218 ? -5.629 -19.297 -11.18 1 97.75 218 LEU B O 1
ATOM 5876 N N . CYS B 1 219 ? -3.896 -19.828 -12.547 1 97.19 219 CYS B N 1
ATOM 5877 C CA . CYS B 1 219 ? -2.99 -18.781 -12.086 1 97.19 219 CYS B CA 1
ATOM 5878 C C . CYS B 1 219 ? -2.988 -17.594 -13.047 1 97.19 219 CYS B C 1
ATOM 5880 O O . CYS B 1 219 ? -2.66 -17.75 -14.219 1 97.19 219 CYS B O 1
ATOM 5882 N N . VAL B 1 220 ? -3.355 -16.469 -12.5 1 96.75 220 VAL B N 1
ATOM 5883 C CA . VAL B 1 220 ? -3.338 -15.242 -13.281 1 96.75 220 VAL B CA 1
ATOM 5884 C C . VAL B 1 220 ? -2.256 -14.305 -12.742 1 96.75 220 VAL B C 1
ATOM 5886 O O . VAL B 1 220 ? -2.301 -13.898 -11.586 1 96.75 220 VAL B O 1
ATOM 5889 N N . LYS B 1 221 ? -1.375 -14 -13.625 1 93.12 221 LYS B N 1
ATOM 5890 C CA . LYS B 1 221 ? -0.259 -13.148 -13.227 1 93.12 221 LYS B CA 1
ATOM 5891 C C . LYS B 1 221 ? -0.745 -11.758 -12.836 1 93.12 221 LYS B C 1
ATOM 5893 O O . LYS B 1 221 ? -1.901 -11.406 -13.078 1 93.12 221 LYS B O 1
ATOM 5898 N N . GLN B 1 222 ? 0.188 -10.969 -12.32 1 92.06 222 GLN B N 1
ATOM 5899 C CA . GLN B 1 222 ? -0.179 -9.688 -11.711 1 92.06 222 GLN B CA 1
ATOM 5900 C C . GLN B 1 222 ? -0.908 -8.797 -12.703 1 92.06 222 GLN B C 1
ATOM 5902 O O . GLN B 1 222 ? -0.416 -8.562 -13.812 1 92.06 222 GLN B O 1
ATOM 5907 N N . LEU B 1 223 ? -2.047 -8.344 -12.258 1 92.69 223 LEU B N 1
ATOM 5908 C CA . LEU B 1 223 ? -2.803 -7.32 -12.961 1 92.69 223 LEU B CA 1
ATOM 5909 C C . LEU B 1 223 ? -2.355 -5.926 -12.539 1 92.69 223 LEU B C 1
ATOM 5911 O O . LEU B 1 223 ? -2.361 -5.605 -11.344 1 92.69 223 LEU B O 1
ATOM 5915 N N . TYR B 1 224 ? -1.883 -5.121 -13.453 1 89.31 224 TYR B N 1
ATOM 5916 C CA . TYR B 1 224 ? -1.393 -3.791 -13.102 1 89.31 224 TYR B CA 1
ATOM 5917 C C . TYR B 1 224 ? -1.973 -2.734 -14.039 1 89.31 224 TYR B C 1
ATOM 5919 O O . TYR B 1 224 ? -1.334 -1.714 -14.305 1 89.31 224 TYR B O 1
ATOM 5927 N N . PHE B 1 225 ? -3.16 -2.986 -14.539 1 85 225 PHE B N 1
ATOM 5928 C CA . PHE B 1 225 ? -3.783 -2.082 -15.5 1 85 225 PHE B CA 1
ATOM 5929 C C . PHE B 1 225 ? -4.332 -0.844 -14.805 1 85 225 PHE B C 1
ATOM 5931 O O . PHE B 1 225 ? -5.117 -0.953 -13.859 1 85 225 PHE B O 1
ATOM 5938 N N . VAL B 1 226 ? -3.904 0.296 -15.352 1 81.19 226 VAL B N 1
ATOM 5939 C CA . VAL B 1 226 ? -4.414 1.548 -14.797 1 81.19 226 VAL B CA 1
ATOM 5940 C C . VAL B 1 226 ? -5.773 1.869 -15.406 1 81.19 226 VAL B C 1
ATOM 5942 O O . VAL B 1 226 ? -6.609 2.52 -14.773 1 81.19 226 VAL B O 1
ATOM 5945 N N . GLN B 1 227 ? -5.953 1.347 -16.594 1 82.75 227 GLN B N 1
ATOM 5946 C CA . GLN B 1 227 ? -7.25 1.511 -17.25 1 82.75 227 GLN B CA 1
ATOM 5947 C C . GLN B 1 227 ? -8.312 0.636 -16.594 1 82.75 227 GLN B C 1
ATOM 5949 O O . GLN B 1 227 ? -8.023 -0.48 -16.156 1 82.75 227 GLN B O 1
ATOM 5954 N N . ASP B 1 228 ? -9.492 1.207 -16.609 1 86.75 228 ASP B N 1
ATOM 5955 C CA . ASP B 1 228 ? -10.602 0.438 -16.047 1 86.75 228 ASP B CA 1
ATOM 5956 C C . ASP B 1 228 ? -11.039 -0.672 -17 1 86.75 228 ASP B C 1
ATOM 5958 O O . ASP B 1 228 ? -11.797 -0.427 -17.938 1 86.75 228 ASP B O 1
ATOM 5962 N N . LEU B 1 229 ? -10.633 -1.873 -16.703 1 89.62 229 LEU B N 1
ATOM 5963 C CA . LEU B 1 229 ? -11.016 -3.037 -17.5 1 89.62 229 LEU B CA 1
ATOM 5964 C C . LEU B 1 229 ? -11.961 -3.939 -16.703 1 89.62 229 LEU B C 1
ATOM 5966 O O . LEU B 1 229 ? -11.977 -5.156 -16.906 1 89.62 229 LEU B O 1
ATOM 5970 N N . SER B 1 230 ? -12.664 -3.33 -15.781 1 91.56 230 SER B N 1
ATOM 5971 C CA . SER B 1 230 ? -13.508 -4.098 -14.875 1 91.56 230 SER B CA 1
ATOM 5972 C C . SER B 1 230 ? -14.578 -4.875 -15.633 1 91.56 230 SER B C 1
ATOM 5974 O O . SER B 1 230 ? -14.906 -6.004 -15.266 1 91.56 230 SER B O 1
ATOM 5976 N N . TYR B 1 231 ? -15.133 -4.32 -16.688 1 88.81 231 TYR B N 1
ATOM 5977 C CA . TYR B 1 231 ? -16.141 -5.012 -17.484 1 88.81 231 TYR B CA 1
ATOM 5978 C C . TYR B 1 231 ? -15.562 -6.246 -18.156 1 88.81 231 TYR B C 1
ATOM 5980 O O . TYR B 1 231 ? -16.156 -7.328 -18.109 1 88.81 231 TYR B O 1
ATOM 5988 N N . LEU B 1 232 ? -14.469 -6.051 -18.859 1 90.38 232 LEU B N 1
ATOM 5989 C CA . LEU B 1 232 ? -13.812 -7.156 -19.547 1 90.38 232 LEU B CA 1
ATOM 5990 C C . LEU B 1 232 ? -13.398 -8.242 -18.562 1 90.38 232 LEU B C 1
ATOM 5992 O O . LEU B 1 232 ? -13.5 -9.438 -18.875 1 90.38 232 LEU B O 1
ATOM 5996 N N . LEU B 1 233 ? -12.883 -7.789 -17.438 1 94.69 233 LEU B N 1
ATOM 5997 C CA . LEU B 1 233 ? -12.484 -8.734 -16.406 1 94.69 233 LEU B CA 1
ATOM 5998 C C . LEU B 1 233 ? -13.688 -9.539 -15.914 1 94.69 233 LEU B C 1
ATOM 6000 O O . LEU B 1 233 ? -13.586 -10.75 -15.711 1 94.69 233 LEU B O 1
ATOM 6004 N N . THR B 1 234 ? -14.812 -8.852 -15.719 1 95 234 THR B N 1
ATOM 6005 C CA . THR B 1 234 ? -16.016 -9.531 -15.266 1 95 234 THR B CA 1
ATOM 6006 C C . THR B 1 234 ? -16.484 -10.562 -16.297 1 95 234 THR B C 1
ATOM 6008 O O . THR B 1 234 ? -16.828 -11.688 -15.938 1 95 234 THR B O 1
ATOM 6011 N N . GLU B 1 235 ? -16.547 -10.156 -17.531 1 94.38 235 GLU B N 1
ATOM 6012 C CA . GLU B 1 235 ? -16.938 -11.086 -18.594 1 94.38 235 GLU B CA 1
ATOM 6013 C C . GLU B 1 235 ? -16.016 -12.305 -18.609 1 94.38 235 GLU B C 1
ATOM 6015 O O . GLU B 1 235 ? -16.484 -13.445 -18.703 1 94.38 235 GLU B O 1
ATOM 6020 N N . TRP B 1 236 ? -14.766 -12.047 -18.547 1 96.06 236 TRP B N 1
ATOM 6021 C CA . TRP B 1 236 ? -13.773 -13.117 -18.578 1 96.06 236 TRP B CA 1
ATOM 6022 C C . TRP B 1 236 ? -13.977 -14.086 -17.422 1 96.06 236 TRP B C 1
ATOM 6024 O O . TRP B 1 236 ? -13.969 -15.305 -17.625 1 96.06 236 TRP B O 1
ATOM 6034 N N . LEU B 1 237 ? -14.18 -13.562 -16.219 1 97.31 237 LEU B N 1
ATOM 6035 C CA . LEU B 1 237 ? -14.398 -14.391 -15.047 1 97.31 237 LEU B CA 1
ATOM 6036 C C . LEU B 1 237 ? -15.68 -15.203 -15.18 1 97.31 237 LEU B C 1
ATOM 6038 O O . LEU B 1 237 ? -15.727 -16.375 -14.789 1 97.31 237 LEU B O 1
ATOM 6042 N N . GLU B 1 238 ? -16.703 -14.57 -15.711 1 96.62 238 GLU B N 1
ATOM 6043 C CA . GLU B 1 238 ? -17.969 -15.281 -15.883 1 96.62 238 GLU B CA 1
ATOM 6044 C C . GLU B 1 238 ? -17.844 -16.391 -16.922 1 96.62 238 GLU B C 1
ATOM 6046 O O . GLU B 1 238 ? -18.5 -17.422 -16.812 1 96.62 238 GLU B O 1
ATOM 6051 N N . ILE B 1 239 ? -17.078 -16.156 -17.953 1 96.69 239 ILE B N 1
ATOM 6052 C CA . ILE B 1 239 ? -16.828 -17.219 -18.922 1 96.69 239 ILE B CA 1
ATOM 6053 C C . ILE B 1 239 ? -16.125 -18.391 -18.25 1 96.69 239 ILE B C 1
ATOM 6055 O O . ILE B 1 239 ? -16.516 -19.547 -18.438 1 96.69 239 ILE B O 1
ATOM 6059 N N . LEU B 1 240 ? -15.086 -18.141 -17.484 1 97.56 240 LEU B N 1
ATOM 6060 C CA . LEU B 1 240 ? -14.359 -19.188 -16.766 1 97.56 240 LEU B CA 1
ATOM 6061 C C . LEU B 1 240 ? -15.289 -19.953 -15.836 1 97.56 240 LEU B C 1
ATOM 6063 O O . LEU B 1 240 ? -15.211 -21.188 -15.758 1 97.56 240 LEU B O 1
ATOM 6067 N N . LYS B 1 241 ? -16.109 -19.203 -15.188 1 96.56 241 LYS B N 1
ATOM 6068 C CA . LYS B 1 241 ? -17.078 -19.828 -14.281 1 96.56 241 LYS B CA 1
ATOM 6069 C C . LYS B 1 241 ? -18.016 -20.766 -15.047 1 96.56 241 LYS B C 1
ATOM 6071 O O . LYS B 1 241 ? -18.312 -21.859 -14.586 1 96.56 241 LYS B O 1
ATOM 6076 N N . SER B 1 242 ? -18.484 -20.281 -16.156 1 96.56 242 SER B N 1
ATOM 6077 C CA . SER B 1 242 ? -19.406 -21.078 -16.953 1 96.56 242 SER B CA 1
ATOM 6078 C C . SER B 1 242 ? -18.75 -22.359 -17.453 1 96.56 242 SER B C 1
ATOM 6080 O O . SER B 1 242 ? -19.438 -23.359 -17.656 1 96.56 242 SER B O 1
ATOM 6082 N N . MET B 1 243 ? -17.469 -22.312 -17.625 1 96.94 243 MET B N 1
ATOM 6083 C CA . MET B 1 243 ? -16.734 -23.5 -18.062 1 96.94 243 MET B CA 1
ATOM 6084 C C . MET B 1 243 ? -16.281 -24.328 -16.859 1 96.94 243 MET B C 1
ATOM 6086 O O . MET B 1 243 ? -15.508 -25.266 -17 1 96.94 243 MET B O 1
ATOM 6090 N N . GLU B 1 244 ? -16.625 -23.938 -15.672 1 96.25 244 GLU B N 1
ATOM 6091 C CA . GLU B 1 244 ? -16.469 -24.672 -14.414 1 96.25 244 GLU B CA 1
ATOM 6092 C C . GLU B 1 244 ? -15 -24.734 -14 1 96.25 244 GLU B C 1
ATOM 6094 O O . GLU B 1 244 ? -14.516 -25.781 -13.586 1 96.25 244 GLU B O 1
ATOM 6099 N N . VAL B 1 245 ? -14.305 -23.688 -14.258 1 96.75 245 VAL B N 1
ATOM 6100 C CA . VAL B 1 245 ? -13 -23.547 -13.633 1 96.75 245 VAL B CA 1
ATOM 6101 C C . VAL B 1 245 ? -13.148 -23.562 -12.109 1 96.75 245 VAL B C 1
ATOM 6103 O O . VAL B 1 245 ? -14.039 -22.906 -11.562 1 96.75 245 VAL B O 1
ATOM 6106 N N . GLY B 1 246 ? -12.312 -24.266 -11.445 1 96.06 246 GLY B N 1
ATOM 6107 C CA . GLY B 1 246 ? -12.469 -24.484 -10.016 1 96.06 246 GLY B CA 1
ATOM 6108 C C . GLY B 1 246 ? -12.094 -23.266 -9.188 1 96.06 246 GLY B C 1
ATOM 6109 O O . GLY B 1 246 ? -12.797 -22.922 -8.234 1 96.06 246 GLY B O 1
ATOM 6110 N N . LYS B 1 247 ? -11 -22.656 -9.508 1 96.94 247 LYS B N 1
ATOM 6111 C CA . LYS B 1 247 ? -10.438 -21.547 -8.742 1 96.94 247 LYS B CA 1
ATOM 6112 C C . LYS B 1 247 ? -9.586 -20.641 -9.625 1 96.94 247 LYS B C 1
ATOM 6114 O O . LYS B 1 247 ? -8.93 -21.109 -10.555 1 96.94 247 LYS B O 1
ATOM 6119 N N . VAL B 1 248 ? -9.719 -19.375 -9.344 1 97.81 248 VAL B N 1
ATOM 6120 C CA . VAL B 1 248 ? -8.82 -18.422 -9.992 1 97.81 248 VAL B CA 1
ATOM 6121 C C . VAL B 1 248 ? -7.961 -17.734 -8.938 1 97.81 248 VAL B C 1
ATOM 6123 O O . VAL B 1 248 ? -8.484 -17.062 -8.047 1 97.81 248 VAL B O 1
ATOM 6126 N N . PHE B 1 249 ? -6.676 -17.938 -8.969 1 97.62 249 PHE B N 1
ATOM 6127 C CA . PHE B 1 249 ? -5.738 -17.141 -8.195 1 97.62 249 PHE B CA 1
ATOM 6128 C C . PHE B 1 249 ? -5.266 -15.938 -8.992 1 97.62 249 PHE B C 1
ATOM 6130 O O . PHE B 1 249 ? -4.504 -16.078 -9.953 1 97.62 249 PHE B O 1
ATOM 6137 N N . ALA B 1 250 ? -5.727 -14.773 -8.586 1 97.75 250 ALA B N 1
ATOM 6138 C CA . ALA B 1 250 ? -5.398 -13.562 -9.336 1 97.75 250 ALA B CA 1
ATOM 6139 C C . ALA B 1 250 ? -4.484 -12.648 -8.523 1 97.75 250 ALA B C 1
ATOM 6141 O O . ALA B 1 250 ? -4.871 -12.164 -7.457 1 97.75 250 ALA B O 1
ATOM 6142 N N . TYR B 1 251 ? -3.312 -12.43 -9.055 1 96.94 251 TYR B N 1
ATOM 6143 C CA . TYR B 1 251 ? -2.393 -11.5 -8.406 1 96.94 251 TYR B CA 1
ATOM 6144 C C . TYR B 1 251 ? -2.637 -10.078 -8.883 1 96.94 251 TYR B C 1
ATOM 6146 O O . TYR B 1 251 ? -2.979 -9.852 -10.047 1 96.94 251 TYR B O 1
ATOM 6154 N N . GLY B 1 252 ? -2.576 -9.195 -7.961 1 94.94 252 GLY B N 1
ATOM 6155 C CA . GLY B 1 252 ? -2.816 -7.801 -8.305 1 94.94 252 GLY B CA 1
ATOM 6156 C C . GLY B 1 252 ? -1.683 -6.879 -7.895 1 94.94 252 GLY B C 1
ATOM 6157 O O . GLY B 1 252 ? -1.299 -6.844 -6.723 1 94.94 252 GLY B O 1
ATOM 6158 N N . LEU B 1 253 ? -1.086 -6.168 -8.82 1 93.56 253 LEU B N 1
ATOM 6159 C CA . LEU B 1 253 ? -0.11 -5.109 -8.578 1 93.56 253 LEU B CA 1
ATOM 6160 C C . LEU B 1 253 ? -0.75 -3.734 -8.734 1 93.56 253 LEU B C 1
ATOM 6162 O O . LEU B 1 253 ? -0.372 -2.961 -9.617 1 93.56 253 LEU B O 1
ATOM 6166 N N . GLN B 1 254 ? -1.704 -3.48 -7.875 1 87.94 254 GLN B N 1
ATOM 6167 C CA . GLN B 1 254 ? -2.461 -2.236 -7.773 1 87.94 254 GLN B CA 1
ATOM 6168 C C . GLN B 1 254 ? -3.186 -1.929 -9.078 1 87.94 254 GLN B C 1
ATOM 6170 O O . GLN B 1 254 ? -3.041 -0.838 -9.633 1 87.94 254 GLN B O 1
ATOM 6175 N N . PRO B 1 255 ? -4.012 -2.869 -9.516 1 91.56 255 PRO B N 1
ATOM 6176 C CA . PRO B 1 255 ? -4.832 -2.555 -10.688 1 91.56 255 PRO B CA 1
ATOM 6177 C C . PRO B 1 255 ? -5.867 -1.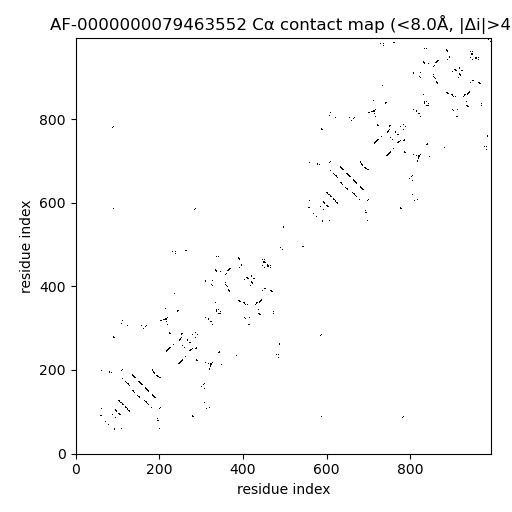466 -10.414 1 91.56 255 PRO B C 1
ATOM 6179 O O . PRO B 1 255 ? -6.016 -1.027 -9.266 1 91.56 255 PRO B O 1
ATOM 6182 N N . HIS B 1 256 ? -6.488 -1.049 -11.508 1 89.19 256 HIS B N 1
ATOM 6183 C CA . HIS B 1 256 ? -7.555 -0.066 -11.344 1 89.19 256 HIS B CA 1
ATOM 6184 C C . HIS B 1 256 ? -8.5 -0.46 -10.211 1 89.19 256 HIS B C 1
ATOM 6186 O O . HIS B 1 256 ? -8.844 -1.634 -10.07 1 89.19 256 HIS B O 1
ATOM 6192 N N . PRO B 1 257 ? -8.969 0.521 -9.383 1 86.31 257 PRO B N 1
ATOM 6193 C CA . PRO B 1 257 ? -9.789 0.218 -8.211 1 86.31 257 PRO B CA 1
ATOM 6194 C C . PRO B 1 257 ? -11.039 -0.591 -8.555 1 86.31 257 PRO B C 1
ATOM 6196 O O . PRO B 1 257 ? -11.438 -1.473 -7.789 1 86.31 257 PRO B O 1
ATOM 6199 N N . ASN B 1 258 ? -11.648 -0.343 -9.695 1 89.62 258 ASN B N 1
ATOM 6200 C CA . ASN B 1 258 ? -12.836 -1.093 -10.086 1 89.62 258 ASN B CA 1
ATOM 6201 C C . ASN B 1 258 ? -12.508 -2.559 -10.359 1 89.62 258 ASN B C 1
ATOM 6203 O O . ASN B 1 258 ? -13.328 -3.439 -10.109 1 89.62 258 ASN B O 1
ATOM 6207 N N . MET B 1 259 ? -11.375 -2.789 -10.914 1 93.38 259 MET B N 1
ATOM 6208 C CA . MET B 1 259 ? -10.953 -4.168 -11.141 1 93.38 259 MET B CA 1
ATOM 6209 C C . MET B 1 259 ? -10.742 -4.898 -9.82 1 93.38 259 MET B C 1
ATOM 6211 O O . MET B 1 259 ? -11.102 -6.07 -9.695 1 93.38 259 MET B O 1
ATOM 6215 N N . GLU B 1 260 ? -10.148 -4.16 -8.922 1 92.38 260 GLU B N 1
ATOM 6216 C CA . GLU B 1 260 ? -9.984 -4.738 -7.59 1 92.38 260 GLU B CA 1
ATOM 6217 C C . GLU B 1 260 ? -11.328 -5.09 -6.965 1 92.38 260 GLU B C 1
ATOM 6219 O O . GLU B 1 260 ? -11.477 -6.148 -6.348 1 92.38 260 GLU B O 1
ATOM 6224 N N . ARG B 1 261 ? -12.273 -4.258 -7.102 1 92.44 261 ARG B N 1
ATOM 6225 C CA . ARG B 1 261 ? -13.609 -4.508 -6.574 1 92.44 261 ARG B CA 1
ATOM 6226 C C . ARG B 1 261 ? -14.219 -5.762 -7.195 1 92.44 261 ARG B C 1
ATOM 6228 O O . ARG B 1 261 ? -14.883 -6.543 -6.504 1 92.44 261 ARG B O 1
ATOM 6235 N N . VAL B 1 262 ? -14 -5.906 -8.453 1 95.62 262 VAL B N 1
ATOM 6236 C CA . VAL B 1 262 ? -14.508 -7.082 -9.148 1 95.62 262 VAL B CA 1
ATOM 6237 C C . VAL B 1 262 ? -13.867 -8.344 -8.578 1 95.62 262 VAL B C 1
ATOM 6239 O O . VAL B 1 262 ? -14.562 -9.312 -8.273 1 95.62 262 VAL B O 1
ATOM 6242 N N . LEU B 1 263 ? -12.57 -8.328 -8.461 1 96.69 263 LEU B N 1
ATOM 6243 C CA . LEU B 1 263 ? -11.852 -9.484 -7.941 1 96.69 263 LEU B CA 1
ATOM 6244 C C . LEU B 1 263 ? -12.305 -9.805 -6.52 1 96.69 263 LEU B C 1
ATOM 6246 O O . LEU B 1 263 ? -12.539 -10.969 -6.188 1 96.69 263 LEU B O 1
ATOM 6250 N N . GLU B 1 264 ? -12.461 -8.781 -5.746 1 93.69 264 GLU B N 1
ATOM 6251 C CA . GLU B 1 264 ? -12.914 -8.961 -4.371 1 93.69 264 GLU B CA 1
ATOM 6252 C C . GLU B 1 264 ? -14.336 -9.508 -4.324 1 93.69 264 GLU B C 1
ATOM 6254 O O . GLU B 1 264 ? -14.672 -10.305 -3.443 1 93.69 264 GLU B O 1
ATOM 6259 N N . HIS B 1 265 ? -15.172 -9.078 -5.195 1 94.81 265 HIS B N 1
ATOM 6260 C CA . HIS B 1 265 ? -16.547 -9.57 -5.285 1 94.81 265 HIS B CA 1
ATOM 6261 C C . HIS B 1 265 ? -16.578 -11.078 -5.48 1 94.81 265 HIS B C 1
ATOM 6263 O O . HIS B 1 265 ? -17.312 -11.781 -4.781 1 94.81 265 HIS B O 1
ATOM 6269 N N . TYR B 1 266 ? -15.797 -11.562 -6.363 1 97 266 TYR B N 1
ATOM 6270 C CA . TYR B 1 266 ? -15.797 -12.992 -6.66 1 97 266 TYR B CA 1
ATOM 6271 C C . TYR B 1 266 ? -15.109 -13.781 -5.555 1 97 266 TYR B C 1
ATOM 6273 O O . TYR B 1 266 ? -15.328 -14.984 -5.41 1 97 266 TYR B O 1
ATOM 6281 N N . GLU B 1 267 ? -14.188 -13.102 -4.875 1 95.19 267 GLU B N 1
ATOM 6282 C CA . GLU B 1 267 ? -13.617 -13.734 -3.691 1 95.19 267 GLU B CA 1
ATOM 6283 C C . GLU B 1 267 ? -14.664 -13.906 -2.598 1 95.19 267 GLU B C 1
ATOM 6285 O O . GLU B 1 267 ? -14.734 -14.961 -1.959 1 95.19 267 GLU B O 1
ATOM 6290 N N . ASP B 1 268 ? -15.477 -12.898 -2.463 1 91.44 268 ASP B N 1
ATOM 6291 C CA . ASP B 1 268 ? -16.484 -12.891 -1.409 1 91.44 268 ASP B CA 1
ATOM 6292 C C . ASP B 1 268 ? -17.656 -13.805 -1.761 1 91.44 268 ASP B C 1
ATOM 6294 O O . ASP B 1 268 ? -18.281 -14.391 -0.875 1 91.44 268 ASP B O 1
ATOM 6298 N N . GLN B 1 269 ? -17.875 -13.828 -3.031 1 90.06 269 GLN B N 1
ATOM 6299 C CA . GLN B 1 269 ? -19.016 -14.617 -3.479 1 90.06 269 GLN B CA 1
ATOM 6300 C C . GLN B 1 269 ? -18.609 -16.062 -3.775 1 90.06 269 GLN B C 1
ATOM 6302 O O . GLN B 1 269 ? -18.344 -16.406 -4.93 1 90.06 269 GLN B O 1
ATOM 6307 N N . GLY B 1 270 ? -18.453 -16.828 -2.773 1 86.25 270 GLY B N 1
ATOM 6308 C CA . GLY B 1 270 ? -18.266 -18.266 -2.99 1 86.25 270 GLY B CA 1
ATOM 6309 C C . GLY B 1 270 ? -16.812 -18.672 -3.09 1 86.25 270 GLY B C 1
ATOM 6310 O O . GLY B 1 270 ? -16.5 -19.844 -3.305 1 86.25 270 GLY B O 1
ATOM 6311 N N . GLY B 1 271 ? -15.93 -17.734 -3.203 1 91.44 271 GLY B N 1
ATOM 6312 C CA . GLY B 1 271 ? -14.523 -18.078 -3.16 1 91.44 271 GLY B CA 1
ATOM 6313 C C . GLY B 1 271 ? -13.969 -18.484 -4.512 1 91.44 271 GLY B C 1
ATOM 6314 O O . GLY B 1 271 ? -12.93 -19.141 -4.594 1 91.44 271 GLY B O 1
ATOM 6315 N N . PHE B 1 272 ? -14.625 -18.141 -5.562 1 96 272 PHE B N 1
ATOM 6316 C CA . PHE B 1 272 ? -14.195 -18.484 -6.91 1 96 272 PHE B CA 1
ATOM 6317 C C . PHE B 1 272 ? -12.844 -17.859 -7.227 1 96 272 PHE B C 1
ATOM 6319 O O . PHE B 1 272 ? -12.031 -18.438 -7.945 1 96 272 PHE B O 1
ATOM 6326 N N . VAL B 1 273 ? -12.648 -16.688 -6.723 1 97.19 273 VAL B N 1
ATOM 6327 C CA . VAL B 1 273 ? -11.391 -15.977 -6.918 1 97.19 273 VAL B CA 1
ATOM 6328 C C . VAL B 1 273 ? -10.68 -15.805 -5.578 1 97.19 273 VAL B C 1
ATOM 6330 O O . VAL B 1 273 ? -11.32 -15.531 -4.559 1 97.19 273 VAL B O 1
ATOM 6333 N N . ASP B 1 274 ? -9.445 -16.109 -5.5 1 95.88 274 ASP B N 1
ATOM 6334 C CA . ASP B 1 274 ? -8.555 -15.586 -4.473 1 95.88 274 ASP B CA 1
ATOM 6335 C C . ASP B 1 274 ? -7.742 -14.406 -5.004 1 95.88 274 ASP B C 1
ATOM 6337 O O . ASP B 1 274 ? -6.836 -14.586 -5.82 1 95.88 274 ASP B O 1
ATOM 6341 N N . TYR B 1 275 ? -8.18 -13.266 -4.594 1 96.25 275 TYR B N 1
ATOM 6342 C CA . TYR B 1 275 ? -7.414 -12.086 -4.977 1 96.25 275 TYR B CA 1
ATOM 6343 C C . TYR B 1 275 ? -6.188 -11.922 -4.094 1 96.25 275 TYR B C 1
ATOM 6345 O O . TYR B 1 275 ? -6.305 -11.789 -2.873 1 96.25 275 TYR B O 1
ATOM 6353 N N . ILE B 1 276 ? -4.992 -11.898 -4.691 1 96.44 276 ILE B N 1
ATOM 6354 C CA . ILE B 1 276 ? -3.732 -11.852 -3.963 1 96.44 276 ILE B CA 1
ATOM 6355 C C . ILE B 1 276 ? -2.982 -10.562 -4.305 1 96.44 276 ILE B C 1
ATOM 6357 O O . ILE B 1 276 ? -2.16 -10.539 -5.223 1 96.44 276 ILE B O 1
ATOM 6361 N N . PRO B 1 277 ? -3.236 -9.508 -3.533 1 93.31 277 PRO B N 1
ATOM 6362 C CA . PRO B 1 277 ? -2.453 -8.289 -3.768 1 93.31 277 PRO B CA 1
ATOM 6363 C C . PRO B 1 277 ? -0.959 -8.5 -3.527 1 93.31 277 PRO B C 1
ATOM 6365 O O . PRO B 1 277 ? -0.572 -9.211 -2.6 1 93.31 277 PRO B O 1
ATOM 6368 N N . ILE B 1 278 ? -0.108 -7.855 -4.367 1 94.44 278 ILE B N 1
ATOM 6369 C CA . ILE B 1 278 ? 1.341 -7.996 -4.266 1 94.44 278 ILE B CA 1
ATOM 6370 C C . ILE B 1 278 ? 2.014 -6.676 -4.633 1 94.44 278 ILE B C 1
ATOM 6372 O O . ILE B 1 278 ? 1.371 -5.777 -5.176 1 94.44 278 ILE B O 1
ATOM 6376 N N . THR B 1 279 ? 3.209 -6.43 -4.164 1 93.69 279 THR B N 1
ATOM 6377 C CA . THR B 1 279 ? 4.066 -5.312 -4.547 1 93.69 279 THR B CA 1
ATOM 6378 C C . THR B 1 279 ? 5.391 -5.816 -5.117 1 93.69 279 THR B C 1
ATOM 6380 O O . THR B 1 279 ? 5.746 -6.98 -4.934 1 93.69 279 THR B O 1
ATOM 6383 N N . LEU B 1 280 ? 6.016 -4.941 -5.863 1 93.69 280 LEU B N 1
ATOM 6384 C CA . LEU B 1 280 ? 7.395 -5.258 -6.227 1 93.69 280 LEU B CA 1
ATOM 6385 C C . LEU B 1 280 ? 8.297 -5.25 -4.996 1 93.69 280 LEU B C 1
ATOM 6387 O O . LEU B 1 280 ? 8.094 -4.445 -4.082 1 93.69 280 LEU B O 1
ATOM 6391 N N . PRO B 1 281 ? 9.25 -6.18 -4.926 1 94 281 PRO B N 1
ATOM 6392 C CA . PRO B 1 281 ? 10.164 -6.238 -3.781 1 94 281 PRO B CA 1
ATOM 6393 C C . PRO B 1 281 ? 11.266 -5.184 -3.852 1 94 281 PRO B C 1
ATOM 6395 O O . PRO B 1 281 ? 11.508 -4.609 -4.918 1 94 281 PRO B O 1
ATOM 6398 N N . GLY B 1 282 ? 11.93 -4.996 -2.752 1 92.88 282 GLY B N 1
ATOM 6399 C CA . GLY B 1 282 ? 13.117 -4.156 -2.701 1 92.88 282 GLY B CA 1
ATOM 6400 C C . GLY B 1 282 ? 12.812 -2.68 -2.861 1 92.88 282 GLY B C 1
ATOM 6401 O O . GLY B 1 282 ? 11.945 -2.141 -2.168 1 92.88 282 GLY B O 1
ATOM 6402 N N . THR B 1 283 ? 13.562 -2.045 -3.723 1 91.06 283 THR B N 1
ATOM 6403 C CA . THR B 1 283 ? 13.469 -0.595 -3.857 1 91.06 283 THR B CA 1
ATOM 6404 C C . THR B 1 283 ? 12.781 -0.216 -5.164 1 91.06 283 THR B C 1
ATOM 6406 O O . THR B 1 283 ? 12.977 0.886 -5.68 1 91.06 283 THR B O 1
ATOM 6409 N N . GLN B 1 284 ? 12.07 -1.181 -5.719 1 88.5 284 GLN B N 1
ATOM 6410 C CA . GLN B 1 284 ? 11.375 -0.955 -6.98 1 88.5 284 GLN B CA 1
ATOM 6411 C C . GLN B 1 284 ? 10.148 -0.07 -6.777 1 88.5 284 GLN B C 1
ATOM 6413 O O . GLN B 1 284 ? 9.602 -0.001 -5.676 1 88.5 284 GLN B O 1
ATOM 6418 N N . PRO B 1 285 ? 9.734 0.615 -7.816 1 85.94 285 PRO B N 1
ATOM 6419 C CA . PRO B 1 285 ? 8.562 1.482 -7.691 1 85.94 285 PRO B CA 1
ATOM 6420 C C . PRO B 1 285 ? 7.258 0.697 -7.594 1 85.94 285 PRO B C 1
ATOM 6422 O O . PRO B 1 285 ? 7.059 -0.271 -8.336 1 85.94 285 PRO B O 1
ATOM 6425 N N . ASN B 1 286 ? 6.449 1.02 -6.66 1 89.25 286 ASN B N 1
ATOM 6426 C CA . ASN B 1 286 ? 5.113 0.448 -6.516 1 89.25 286 ASN B CA 1
ATOM 6427 C C . ASN B 1 286 ? 4.027 1.51 -6.672 1 89.25 286 ASN B C 1
ATOM 6429 O O . ASN B 1 286 ? 3.145 1.629 -5.82 1 89.25 286 ASN B O 1
ATOM 6433 N N . ILE B 1 287 ? 4.102 2.271 -7.723 1 84.94 287 ILE B N 1
ATOM 6434 C CA . ILE B 1 287 ? 3.152 3.328 -8.07 1 84.94 287 ILE B CA 1
ATOM 6435 C C . ILE B 1 287 ? 2.301 2.891 -9.258 1 84.94 287 ILE B C 1
ATOM 6437 O O . ILE B 1 287 ? 2.832 2.49 -10.297 1 84.94 287 ILE B O 1
ATOM 6441 N N . PRO B 1 288 ? 0.977 3.002 -9.031 1 80.44 288 PRO B N 1
ATOM 6442 C CA . PRO B 1 288 ? 0.13 2.645 -10.172 1 80.44 288 PRO B CA 1
ATOM 6443 C C . PRO B 1 288 ? 0.428 3.484 -11.406 1 80.44 288 PRO B C 1
ATOM 6445 O O . PRO B 1 288 ? 0.674 4.688 -11.297 1 80.44 288 PRO B O 1
ATOM 6448 N N . GLY B 1 289 ? 0.348 2.934 -12.633 1 73.62 289 GLY B N 1
ATOM 6449 C CA . GLY B 1 289 ? 0.703 3.623 -13.867 1 73.62 289 GLY B CA 1
ATOM 6450 C C . GLY B 1 289 ? 2.145 3.402 -14.281 1 73.62 289 GLY B C 1
ATOM 6451 O O . GLY B 1 289 ? 2.424 2.596 -15.172 1 73.62 289 GLY B O 1
ATOM 6452 N N . PRO B 1 290 ? 3.039 3.996 -13.461 1 70.56 290 PRO B N 1
ATOM 6453 C CA . PRO B 1 290 ? 4.461 3.816 -13.758 1 70.56 290 PRO B CA 1
ATOM 6454 C C . PRO B 1 290 ? 4.883 2.35 -13.773 1 70.56 290 PRO B C 1
ATOM 6456 O O . PRO B 1 290 ? 5.816 1.979 -14.492 1 70.56 290 PRO B O 1
ATOM 6459 N N . ASN B 1 291 ? 4.16 1.565 -13.031 1 72.12 291 ASN B N 1
ATOM 6460 C CA . ASN B 1 291 ? 4.449 0.136 -13.078 1 72.12 291 ASN B CA 1
ATOM 6461 C C . ASN B 1 291 ? 4.273 -0.429 -14.484 1 72.12 291 ASN B C 1
ATOM 6463 O O . ASN B 1 291 ? 5.016 -1.319 -14.898 1 72.12 291 ASN B O 1
ATOM 6467 N N . GLY B 1 292 ? 3.256 0.131 -15.141 1 69.31 292 GLY B N 1
ATOM 6468 C CA . GLY B 1 292 ? 2.967 -0.325 -16.5 1 69.31 292 GLY B CA 1
ATOM 6469 C C . GLY B 1 292 ? 4.055 0.031 -17.484 1 69.31 292 GLY B C 1
ATOM 6470 O O . GLY B 1 292 ? 4.148 -0.577 -18.562 1 69.31 292 GLY B O 1
ATOM 6471 N N . GLN B 1 293 ? 4.859 0.928 -17.094 1 73.31 293 GLN B N 1
ATOM 6472 C CA . GLN B 1 293 ? 5.984 1.294 -17.953 1 73.31 293 GLN B CA 1
ATOM 6473 C C . GLN B 1 293 ? 7.277 0.651 -17.453 1 73.31 293 GLN B C 1
ATOM 6475 O O . GLN B 1 293 ? 8.117 0.242 -18.266 1 73.31 293 GLN B O 1
ATOM 6480 N N . PHE B 1 294 ? 7.324 0.579 -16.266 1 82.12 294 PHE B N 1
ATOM 6481 C CA . PHE B 1 294 ? 8.531 0.065 -15.641 1 82.12 294 PHE B CA 1
ATOM 6482 C C . PHE B 1 294 ? 8.734 -1.408 -15.969 1 82.12 294 PHE B C 1
ATOM 6484 O O . PHE B 1 294 ? 9.828 -1.816 -16.375 1 82.12 294 PHE B O 1
ATOM 6491 N N . LEU B 1 295 ? 7.746 -2.199 -15.867 1 85.88 295 LEU B N 1
ATOM 6492 C CA . LEU B 1 295 ? 7.871 -3.648 -15.977 1 85.88 295 LEU B CA 1
ATOM 6493 C C . LEU B 1 295 ? 8.211 -4.055 -17.406 1 85.88 295 LEU B C 1
ATOM 6495 O O . LEU B 1 295 ? 9.172 -4.793 -17.641 1 85.88 295 LEU B O 1
ATOM 6499 N N . PRO B 1 296 ? 7.5 -3.484 -18.375 1 77.75 296 PRO B N 1
ATOM 6500 C CA . PRO B 1 296 ? 7.867 -3.859 -19.734 1 77.75 296 PRO B CA 1
ATOM 6501 C C . PRO B 1 296 ? 9.289 -3.424 -20.109 1 77.75 296 PRO B C 1
ATOM 6503 O O . PRO B 1 296 ? 9.953 -4.09 -20.906 1 77.75 296 PRO B O 1
ATOM 6506 N N . ARG B 1 297 ? 9.812 -2.377 -19.5 1 80.69 297 ARG B N 1
ATOM 6507 C CA . ARG B 1 297 ? 11.148 -1.875 -19.781 1 80.69 297 ARG B CA 1
ATOM 6508 C C . ARG B 1 297 ? 12.219 -2.729 -19.109 1 80.69 297 ARG B C 1
ATOM 6510 O O . ARG B 1 297 ? 13.391 -2.693 -19.5 1 80.69 297 ARG B O 1
ATOM 6517 N N . ASN B 1 298 ? 11.828 -3.357 -18.141 1 85.38 298 ASN B N 1
ATOM 6518 C CA . ASN B 1 298 ? 12.703 -4.273 -17.422 1 85.38 298 ASN B CA 1
ATOM 6519 C C . ASN B 1 298 ? 12.219 -5.715 -17.531 1 85.38 298 ASN B C 1
ATOM 6521 O O . ASN B 1 298 ? 11.867 -6.328 -16.516 1 85.38 298 ASN B O 1
ATOM 6525 N N . ALA B 1 299 ? 12.367 -6.293 -18.703 1 86.12 299 ALA B N 1
ATOM 6526 C CA . ALA B 1 299 ? 11.672 -7.516 -19.109 1 86.12 299 ALA B CA 1
ATOM 6527 C C . ALA B 1 299 ? 12.172 -8.719 -18.312 1 86.12 299 ALA B C 1
ATOM 6529 O O . ALA B 1 299 ? 11.375 -9.57 -17.906 1 86.12 299 ALA B O 1
ATOM 6530 N N . ASP B 1 300 ? 13.477 -8.797 -18.109 1 87.81 300 ASP B N 1
ATOM 6531 C CA . ASP B 1 300 ? 14.016 -9.945 -17.375 1 87.81 300 ASP B CA 1
ATOM 6532 C C . ASP B 1 300 ? 13.531 -9.945 -15.93 1 87.81 300 ASP B C 1
ATOM 6534 O O . ASP B 1 300 ? 13.164 -10.992 -15.391 1 87.81 300 ASP B O 1
ATOM 6538 N N . PHE B 1 301 ? 13.578 -8.789 -15.383 1 90.94 301 PHE B N 1
ATOM 6539 C CA . PHE B 1 301 ? 13.047 -8.68 -14.031 1 90.94 301 PHE B CA 1
ATOM 6540 C C . PHE B 1 301 ? 11.562 -9.016 -14 1 90.94 301 PHE B C 1
ATOM 6542 O O . PHE B 1 301 ? 11.094 -9.719 -13.102 1 90.94 301 PHE B O 1
ATOM 6549 N N . HIS B 1 302 ? 10.898 -8.484 -14.938 1 91.5 302 HIS B N 1
ATOM 6550 C CA . HIS B 1 302 ? 9.469 -8.727 -15.047 1 91.5 302 HIS B CA 1
ATOM 6551 C C . HIS B 1 302 ? 9.172 -10.219 -15.117 1 91.5 302 HIS B C 1
ATOM 6553 O O . HIS B 1 302 ? 8.266 -10.711 -14.43 1 91.5 302 HIS B O 1
ATOM 6559 N N . ARG B 1 303 ? 9.898 -10.93 -15.891 1 91.06 303 ARG B N 1
ATOM 6560 C CA . ARG B 1 303 ? 9.711 -12.367 -16.031 1 91.06 303 ARG B CA 1
ATOM 6561 C C . ARG B 1 303 ? 10.023 -13.094 -14.727 1 91.06 303 ARG B C 1
ATOM 6563 O O . ARG B 1 303 ? 9.312 -14.016 -14.336 1 91.06 303 ARG B O 1
ATOM 6570 N N . GLY B 1 304 ? 11.125 -12.688 -14.141 1 93.12 304 GLY B N 1
ATOM 6571 C CA . GLY B 1 304 ? 11.453 -13.258 -12.844 1 93.12 304 GLY B CA 1
ATOM 6572 C C . GLY B 1 304 ? 10.375 -13.039 -11.805 1 93.12 304 GLY B C 1
ATOM 6573 O O . GLY B 1 304 ? 10.016 -13.961 -11.07 1 93.12 304 GLY B O 1
ATOM 6574 N N . PHE B 1 305 ? 9.906 -11.844 -11.766 1 94.94 305 PHE B N 1
ATOM 6575 C CA . PHE B 1 305 ? 8.836 -11.5 -10.836 1 94.94 305 PHE B CA 1
ATOM 6576 C C . PHE B 1 305 ? 7.598 -12.352 -11.086 1 94.94 305 PHE B C 1
ATOM 6578 O O . PHE B 1 305 ? 6.938 -12.789 -10.141 1 94.94 305 PHE B O 1
ATOM 6585 N N . TYR B 1 306 ? 7.336 -12.648 -12.297 1 94.19 306 TYR B N 1
ATOM 6586 C CA . TYR B 1 306 ? 6.227 -13.516 -12.688 1 94.19 306 TYR B CA 1
ATOM 6587 C C . TYR B 1 306 ? 6.453 -14.938 -12.195 1 94.19 306 TYR B C 1
ATOM 6589 O O . TYR B 1 306 ? 5.512 -15.602 -11.742 1 94.19 306 TYR B O 1
ATOM 6597 N N . HIS B 1 307 ? 7.613 -15.383 -12.258 1 95.31 307 HIS B N 1
ATOM 6598 C CA . HIS B 1 307 ? 7.93 -16.75 -11.828 1 95.31 307 HIS B CA 1
ATOM 6599 C C . HIS B 1 307 ? 7.68 -16.922 -10.336 1 95.31 307 HIS B C 1
ATOM 6601 O O . HIS B 1 307 ? 7.281 -18 -9.891 1 95.31 307 HIS B O 1
ATOM 6607 N N . LEU B 1 308 ? 7.918 -15.883 -9.57 1 97 308 LEU B N 1
ATOM 6608 C CA . LEU B 1 308 ? 7.566 -15.953 -8.156 1 97 308 LEU B CA 1
ATOM 6609 C C . LEU B 1 308 ? 6.078 -16.234 -7.977 1 97 308 LEU B C 1
ATOM 6611 O O . LEU B 1 308 ? 5.691 -17.109 -7.199 1 97 308 LEU B O 1
ATOM 6615 N N . GLN B 1 309 ? 5.258 -15.508 -8.711 1 97.19 309 GLN B N 1
ATOM 6616 C CA . GLN B 1 309 ? 3.809 -15.617 -8.586 1 97.19 309 GLN B CA 1
ATOM 6617 C C . GLN B 1 309 ? 3.314 -16.984 -9.055 1 97.19 309 GLN B C 1
ATOM 6619 O O . GLN B 1 309 ? 2.447 -17.578 -8.414 1 97.19 309 GLN B O 1
ATOM 6624 N N . LEU B 1 310 ? 3.881 -17.453 -10.148 1 96.25 310 LEU B N 1
ATOM 6625 C CA . LEU B 1 310 ? 3.457 -18.734 -10.711 1 96.25 310 LEU B CA 1
ATOM 6626 C C . LEU B 1 310 ? 3.719 -19.875 -9.734 1 96.25 310 LEU B C 1
ATOM 6628 O O . LEU B 1 310 ? 2.877 -20.766 -9.562 1 96.25 310 LEU B O 1
ATOM 6632 N N . ASN B 1 311 ? 4.824 -19.797 -9.133 1 96.56 311 ASN B N 1
ATOM 6633 C CA . ASN B 1 311 ? 5.156 -20.891 -8.219 1 96.56 311 ASN B CA 1
ATOM 6634 C C . ASN B 1 311 ? 4.422 -20.734 -6.887 1 96.56 311 ASN B C 1
ATOM 6636 O O . ASN B 1 311 ? 4.055 -21.734 -6.262 1 96.56 311 ASN B O 1
ATOM 6640 N N . ASP B 1 312 ? 4.242 -19.469 -6.406 1 97.69 312 ASP B N 1
ATOM 6641 C CA . ASP B 1 312 ? 3.328 -19.266 -5.285 1 97.69 312 ASP B CA 1
ATOM 6642 C C . ASP B 1 312 ? 1.952 -19.859 -5.582 1 97.69 312 ASP B C 1
ATOM 6644 O O . ASP B 1 312 ? 1.386 -20.578 -4.758 1 97.69 312 ASP B O 1
ATOM 6648 N N . CYS B 1 313 ? 1.436 -19.625 -6.762 1 97.62 313 CYS B N 1
ATOM 6649 C CA . CYS B 1 313 ? 0.13 -20.109 -7.203 1 97.62 313 CYS B CA 1
ATOM 6650 C C . CYS B 1 313 ? 0.097 -21.625 -7.262 1 97.62 313 CYS B C 1
ATOM 6652 O O . CYS B 1 313 ? -0.885 -22.25 -6.852 1 97.62 313 CYS B O 1
ATOM 6654 N N . LEU B 1 314 ? 1.124 -22.25 -7.812 1 96.56 314 LEU B N 1
ATOM 6655 C CA . LEU B 1 314 ? 1.22 -23.703 -7.883 1 96.56 314 LEU B CA 1
ATOM 6656 C C . LEU B 1 314 ? 1.019 -24.328 -6.504 1 96.56 314 LEU B C 1
ATOM 6658 O O . LEU B 1 314 ? 0.208 -25.25 -6.344 1 96.56 314 LEU B O 1
ATOM 6662 N N . TYR B 1 315 ? 1.664 -23.797 -5.555 1 97 315 TYR B N 1
ATOM 6663 C CA . TYR B 1 315 ? 1.625 -24.438 -4.242 1 97 315 TYR B CA 1
ATOM 6664 C C . TYR B 1 315 ? 0.358 -24.062 -3.486 1 97 315 TYR B C 1
ATOM 6666 O O . TYR B 1 315 ? -0.111 -24.812 -2.629 1 97 315 TYR B O 1
ATOM 6674 N N . ARG B 1 316 ? -0.16 -22.875 -3.781 1 96.75 316 ARG B N 1
ATOM 6675 C CA . ARG B 1 316 ? -1.509 -22.625 -3.291 1 96.75 316 ARG B CA 1
ATOM 6676 C C . ARG B 1 316 ? -2.498 -23.641 -3.828 1 96.75 316 ARG B C 1
ATOM 6678 O O . ARG B 1 316 ? -3.371 -24.109 -3.096 1 96.75 316 ARG B O 1
ATOM 6685 N N . SER B 1 317 ? -2.363 -23.953 -5.121 1 96.56 317 SER B N 1
ATOM 6686 C CA . SER B 1 317 ? -3.197 -24.969 -5.746 1 96.56 317 SER B CA 1
ATOM 6687 C C . SER B 1 317 ? -3.004 -26.328 -5.07 1 96.56 317 SER B C 1
ATOM 6689 O O . SER B 1 317 ? -3.975 -27.047 -4.828 1 96.56 317 SER B O 1
ATOM 6691 N N . LEU B 1 318 ? -1.768 -26.641 -4.789 1 95.94 318 LEU B N 1
ATOM 6692 C CA . LEU B 1 318 ? -1.426 -27.922 -4.18 1 95.94 318 LEU B CA 1
ATOM 6693 C C . LEU B 1 318 ? -2.066 -28.062 -2.801 1 95.94 318 LEU B C 1
ATOM 6695 O O . LEU B 1 318 ? -2.738 -29.047 -2.518 1 95.94 318 LEU B O 1
ATOM 6699 N N . VAL B 1 319 ? -1.908 -27.031 -1.949 1 95.88 319 VAL B N 1
ATOM 6700 C CA . VAL B 1 319 ? -2.354 -27.156 -0.565 1 95.88 319 VAL B CA 1
ATOM 6701 C C . VAL B 1 319 ? -3.875 -27.031 -0.499 1 95.88 319 VAL B C 1
ATOM 6703 O O . VAL B 1 319 ? -4.496 -27.469 0.472 1 95.88 319 VAL B O 1
ATOM 6706 N N . GLN B 1 320 ? -4.496 -26.438 -1.506 1 95.31 320 GLN B N 1
ATOM 6707 C CA . GLN B 1 320 ? -5.953 -26.312 -1.521 1 95.31 320 GLN B CA 1
ATOM 6708 C C . GLN B 1 320 ? -6.59 -27.516 -2.221 1 95.31 320 GLN B C 1
ATOM 6710 O O . GLN B 1 320 ? -7.816 -27.609 -2.312 1 95.31 320 GLN B O 1
ATOM 6715 N N . GLY B 1 321 ? -5.844 -28.391 -2.783 1 95 321 GLY B N 1
ATOM 6716 C CA . GLY B 1 321 ? -6.312 -29.688 -3.221 1 95 321 GLY B CA 1
ATOM 6717 C C . GLY B 1 321 ? -6.824 -29.703 -4.648 1 95 321 GLY B C 1
ATOM 6718 O O . GLY B 1 321 ? -7.648 -30.531 -5.016 1 95 321 GLY B O 1
ATOM 6719 N N . TYR B 1 322 ? -6.41 -28.812 -5.488 1 96.5 322 TYR B N 1
ATOM 6720 C CA . TYR B 1 322 ? -6.781 -28.844 -6.898 1 96.5 322 TYR B CA 1
ATOM 6721 C C . TYR B 1 322 ? -5.93 -29.844 -7.668 1 96.5 322 TYR B C 1
ATOM 6723 O O . TYR B 1 322 ? -4.699 -29.828 -7.562 1 96.5 322 TYR B O 1
ATOM 6731 N N . GLU B 1 323 ? -6.57 -30.609 -8.484 1 96.44 323 GLU B N 1
ATOM 6732 C CA . GLU B 1 323 ? -5.891 -31.688 -9.195 1 96.44 323 GLU B CA 1
ATOM 6733 C C . GLU B 1 323 ? -5.047 -31.141 -10.344 1 96.44 323 GLU B C 1
ATOM 6735 O O . GLU B 1 323 ? -4.004 -31.703 -10.68 1 96.44 323 GLU B O 1
ATOM 6740 N N . TYR B 1 324 ? -5.496 -30.078 -10.898 1 96.69 324 TYR B N 1
ATOM 6741 C CA . TYR B 1 324 ? -4.809 -29.5 -12.039 1 96.69 324 TYR B CA 1
ATOM 6742 C C . TYR B 1 324 ? -4.59 -28 -11.852 1 96.69 324 TYR B C 1
ATOM 6744 O O . TYR B 1 324 ? -5.324 -27.359 -11.094 1 96.69 324 TYR B O 1
ATOM 6752 N N . VAL B 1 325 ? -3.531 -27.484 -12.492 1 96.56 325 VAL B N 1
ATOM 6753 C CA . VAL B 1 325 ? -3.199 -26.062 -12.438 1 96.56 325 VAL B CA 1
ATOM 6754 C C . VAL B 1 325 ? -2.842 -25.547 -13.828 1 96.56 325 VAL B C 1
ATOM 6756 O O . VAL B 1 325 ? -2.193 -26.25 -14.609 1 96.56 325 VAL B O 1
ATOM 6759 N N . ALA B 1 326 ? -3.375 -24.438 -14.18 1 96.25 326 ALA B N 1
ATOM 6760 C CA . ALA B 1 326 ? -3.096 -23.797 -15.461 1 96.25 326 ALA B CA 1
ATOM 6761 C C . ALA B 1 326 ? -2.631 -22.359 -15.258 1 96.25 326 ALA B C 1
ATOM 6763 O O . ALA B 1 326 ? -2.896 -21.75 -14.211 1 96.25 326 ALA B O 1
ATOM 6764 N N . VAL B 1 327 ? -1.854 -21.828 -16.219 1 94.19 327 VAL B N 1
ATOM 6765 C CA . VAL B 1 327 ? -1.449 -20.422 -16.266 1 94.19 327 VAL B CA 1
ATOM 6766 C C . VAL B 1 327 ? -1.972 -19.766 -17.531 1 94.19 327 VAL B C 1
ATOM 6768 O O . VAL B 1 327 ? -1.687 -20.234 -18.641 1 94.19 327 VAL B O 1
ATOM 6771 N N . ILE B 1 328 ? -2.764 -18.75 -17.391 1 93 328 ILE B N 1
ATOM 6772 C CA . ILE B 1 328 ? -3.279 -18.078 -18.578 1 93 328 ILE B CA 1
ATOM 6773 C C . ILE B 1 328 ? -3.328 -16.562 -18.328 1 93 328 ILE B C 1
ATOM 6775 O O . ILE B 1 328 ? -3.424 -16.125 -17.188 1 93 328 ILE B O 1
ATOM 6779 N N . ASP B 1 329 ? -3.197 -15.781 -19.359 1 90.44 329 ASP B N 1
ATOM 6780 C CA . ASP B 1 329 ? -3.379 -14.336 -19.297 1 90.44 329 ASP B CA 1
ATOM 6781 C C . ASP B 1 329 ? -4.852 -13.961 -19.406 1 90.44 329 ASP B C 1
ATOM 6783 O O . ASP B 1 329 ? -5.668 -14.766 -19.859 1 90.44 329 ASP B O 1
ATOM 6787 N N . VAL B 1 330 ? -5.125 -12.742 -19.078 1 92.5 330 VAL B N 1
ATOM 6788 C CA . VAL B 1 330 ? -6.523 -12.328 -19.031 1 92.5 330 VAL B CA 1
ATOM 6789 C C . VAL B 1 330 ? -7.047 -12.125 -20.453 1 92.5 330 VAL B C 1
ATOM 6791 O O . VAL B 1 330 ? -8.258 -12.055 -20.672 1 92.5 330 VAL B O 1
ATOM 6794 N N . ASP B 1 331 ? -6.156 -12.031 -21.422 1 88.06 331 ASP B N 1
ATOM 6795 C CA . ASP B 1 331 ? -6.605 -11.938 -22.797 1 88.06 331 ASP B CA 1
ATOM 6796 C C . ASP B 1 331 ? -6.621 -13.312 -23.469 1 88.06 331 ASP B C 1
ATOM 6798 O O . ASP B 1 331 ? -6.754 -13.422 -24.688 1 88.06 331 ASP B O 1
ATOM 6802 N N . GLU B 1 332 ? -6.492 -14.297 -22.625 1 91.25 332 GLU B N 1
ATOM 6803 C CA . GLU B 1 332 ? -6.492 -15.68 -23.094 1 91.25 332 GLU B CA 1
ATOM 6804 C C . GLU B 1 332 ? -7.508 -16.516 -22.328 1 91.25 332 GLU B C 1
ATOM 6806 O O . GLU B 1 332 ? -7.914 -16.156 -21.234 1 91.25 332 GLU B O 1
ATOM 6811 N N . MET B 1 333 ? -7.891 -17.656 -22.984 1 94.25 333 MET B N 1
ATOM 6812 C CA . MET B 1 333 ? -8.688 -18.672 -22.297 1 94.25 333 MET B CA 1
ATOM 6813 C C . MET B 1 333 ? -8.633 -20 -23.047 1 94.25 333 MET B C 1
ATOM 6815 O O . MET B 1 333 ? -8.672 -20.031 -24.266 1 94.25 333 MET B O 1
ATOM 6819 N N . ILE B 1 334 ? -8.453 -21.031 -22.312 1 95.56 334 ILE B N 1
ATOM 6820 C CA . ILE B 1 334 ? -8.586 -22.344 -22.906 1 95.56 334 ILE B CA 1
ATOM 6821 C C . ILE B 1 334 ? -10.062 -22.703 -23.078 1 95.56 334 ILE B C 1
ATOM 6823 O O . ILE B 1 334 ? -10.812 -22.734 -22.094 1 95.56 334 ILE B O 1
ATOM 6827 N N . VAL B 1 335 ? -10.43 -22.953 -24.281 1 96.44 335 VAL B N 1
ATOM 6828 C CA . VAL B 1 335 ? -11.844 -23.219 -24.562 1 96.44 335 VAL B CA 1
ATOM 6829 C C . VAL B 1 335 ? -12.008 -24.656 -25.047 1 96.44 335 VAL B C 1
ATOM 6831 O O . VAL B 1 335 ? -11.547 -25.016 -26.125 1 96.44 335 VAL B O 1
ATOM 6834 N N . PRO B 1 336 ? -12.664 -25.469 -24.172 1 96.38 336 PRO B N 1
ATOM 6835 C CA . PRO B 1 336 ? -12.992 -26.828 -24.625 1 96.38 336 PRO B CA 1
ATOM 6836 C C . PRO B 1 336 ? -13.953 -26.844 -25.812 1 96.38 336 PRO B C 1
ATOM 6838 O O . PRO B 1 336 ? -14.883 -26.031 -25.859 1 96.38 336 PRO B O 1
ATOM 6841 N N . ASP B 1 337 ? -13.664 -27.641 -26.734 1 90.5 337 ASP B N 1
ATOM 6842 C CA . ASP B 1 337 ? -14.562 -27.781 -27.875 1 90.5 337 ASP B CA 1
ATOM 6843 C C . ASP B 1 337 ? -15.82 -28.562 -27.5 1 90.5 337 ASP B C 1
ATOM 6845 O O . ASP B 1 337 ? -15.914 -29.094 -26.391 1 90.5 337 ASP B O 1
ATOM 6849 N N . ALA B 1 338 ? -16.766 -28.578 -28.719 1 79 338 ALA B N 1
ATOM 6850 C CA . ALA B 1 338 ? -18.031 -29.281 -28.547 1 79 338 ALA B CA 1
ATOM 6851 C C . ALA B 1 338 ? -17.812 -30.75 -28.203 1 79 338 ALA B C 1
ATOM 6853 O O . ALA B 1 338 ? -16.828 -31.344 -28.641 1 79 338 ALA B O 1
ATOM 6854 N N . PRO B 1 339 ? -18.312 -31.453 -27.344 1 84.5 339 PRO B N 1
ATOM 6855 C CA . PRO B 1 339 ? -19.031 -32.188 -26.312 1 84.5 339 PRO B CA 1
ATOM 6856 C C . PRO B 1 339 ? -18.484 -31.953 -24.906 1 84.5 339 PRO B C 1
ATOM 6858 O O . PRO B 1 339 ? -19.125 -32.312 -23.922 1 84.5 339 PRO B O 1
ATOM 6861 N N . TYR B 1 340 ? -17.25 -31.484 -24.766 1 89.88 340 TYR B N 1
ATOM 6862 C CA . TYR B 1 340 ? -16.688 -31.391 -23.422 1 89.88 340 TYR B CA 1
ATOM 6863 C C . TYR B 1 340 ? -17.219 -30.172 -22.688 1 89.88 340 TYR B C 1
ATOM 6865 O O . TYR B 1 340 ? -17.672 -30.281 -21.547 1 89.88 340 TYR B O 1
ATOM 6873 N N . MET B 1 341 ? -17.156 -29 -23.266 1 91.69 341 MET B N 1
ATOM 6874 C CA . MET B 1 341 ? -17.828 -27.766 -22.875 1 91.69 341 MET B CA 1
ATOM 6875 C C . MET B 1 341 ? -17.219 -27.203 -21.594 1 91.69 341 MET B C 1
ATOM 6877 O O . MET B 1 341 ? -17.203 -25.984 -21.391 1 91.69 341 MET B O 1
ATOM 6881 N N . THR B 1 342 ? -16.734 -28.094 -20.641 1 95.88 342 THR B N 1
ATOM 6882 C CA . THR B 1 342 ? -16.203 -27.625 -19.359 1 95.88 342 THR B CA 1
ATOM 6883 C C . THR B 1 342 ? -14.812 -28.203 -19.125 1 95.88 342 THR B C 1
ATOM 6885 O O . THR B 1 342 ? -14.43 -29.203 -19.719 1 95.88 342 THR B O 1
ATOM 6888 N N . TRP B 1 343 ? -14.039 -27.562 -18.281 1 96.81 343 TRP B N 1
ATOM 6889 C CA . TRP B 1 343 ? -12.656 -27.953 -18.016 1 96.81 343 TRP B CA 1
ATOM 6890 C C . TRP B 1 343 ? -12.602 -29.312 -17.328 1 96.81 343 TRP B C 1
ATOM 6892 O O . TRP B 1 343 ? -11.805 -30.172 -17.703 1 96.81 343 TRP B O 1
ATOM 6902 N N . PRO B 1 344 ? -13.492 -29.578 -16.297 1 96.12 344 PRO B N 1
ATOM 6903 C CA . PRO B 1 344 ? -13.422 -30.891 -15.664 1 96.12 344 PRO B CA 1
ATOM 6904 C C . PRO B 1 344 ? -13.711 -32.031 -16.641 1 96.12 344 PRO B C 1
ATOM 6906 O O . PRO B 1 344 ? -13.031 -33.062 -16.609 1 96.12 344 PRO B O 1
ATOM 6909 N N . LYS B 1 345 ? -14.672 -31.797 -17.5 1 95.31 345 LYS B N 1
ATOM 6910 C CA . LYS B 1 345 ? -15 -32.812 -18.484 1 95.31 345 LYS B CA 1
ATOM 6911 C C . LYS B 1 345 ? -13.859 -33 -19.484 1 95.31 345 LYS B C 1
ATOM 6913 O O . LYS B 1 345 ? -13.555 -34.125 -19.875 1 95.31 345 LYS B O 1
ATOM 6918 N N . LEU B 1 346 ? -13.328 -31.953 -19.906 1 96.62 346 LEU B N 1
ATOM 6919 C CA . LEU B 1 346 ? -12.188 -32 -20.828 1 96.62 346 LEU B CA 1
ATOM 6920 C C . LEU B 1 346 ? -11.023 -32.75 -20.188 1 96.62 346 LEU B C 1
ATOM 6922 O O . LEU B 1 346 ? -10.469 -33.656 -20.812 1 96.62 346 LEU B O 1
ATOM 6926 N N . MET B 1 347 ? -10.664 -32.438 -18.969 1 96.5 347 MET B N 1
ATOM 6927 C CA . MET B 1 347 ? -9.523 -33.062 -18.297 1 96.5 347 MET B CA 1
ATOM 6928 C C . MET B 1 347 ? -9.797 -34.531 -18.016 1 96.5 347 MET B C 1
ATOM 6930 O O . MET B 1 347 ? -8.898 -35.375 -18.125 1 96.5 347 MET B O 1
ATOM 6934 N N . GLN B 1 348 ? -11.031 -34.812 -17.609 1 95.62 348 GLN B N 1
ATOM 6935 C CA . GLN B 1 348 ? -11.398 -36.219 -17.406 1 95.62 348 GLN B CA 1
ATOM 6936 C C . GLN B 1 348 ? -11.109 -37.062 -18.656 1 95.62 348 GLN B C 1
ATOM 6938 O O . GLN B 1 348 ? -10.531 -38.125 -18.562 1 95.62 348 GLN B O 1
ATOM 6943 N N . HIS B 1 349 ? -11.492 -36.531 -19.75 1 95.44 349 HIS B N 1
ATOM 6944 C CA . HIS B 1 349 ? -11.289 -37.219 -21 1 95.44 349 HIS B CA 1
ATOM 6945 C C . HIS B 1 349 ? -9.805 -37.344 -21.344 1 95.44 349 HIS B C 1
ATOM 6947 O O . HIS B 1 349 ? -9.312 -38.406 -21.672 1 95.44 349 HIS B O 1
ATOM 6953 N N . LEU B 1 350 ? -9.094 -36.25 -21.297 1 96.31 350 LEU B N 1
ATOM 6954 C CA . LEU B 1 350 ? -7.684 -36.188 -21.688 1 96.31 350 LEU B CA 1
ATOM 6955 C C . LEU B 1 350 ? -6.852 -37.125 -20.812 1 96.31 350 LEU B C 1
ATOM 6957 O O . LEU B 1 350 ? -5.98 -37.844 -21.312 1 96.31 350 LEU B O 1
ATOM 6961 N N . VAL B 1 351 ? -7.117 -37.156 -19.531 1 95.38 351 VAL B N 1
ATOM 6962 C CA . VAL B 1 351 ? -6.328 -37.938 -18.578 1 95.38 351 VAL B CA 1
ATOM 6963 C C . VAL B 1 351 ? -6.676 -39.406 -18.734 1 95.38 351 VAL B C 1
ATOM 6965 O O . VAL B 1 351 ? -5.805 -40.281 -18.609 1 95.38 351 VAL B O 1
ATOM 6968 N N . SER B 1 352 ? -7.941 -39.656 -18.953 1 95.06 352 SER B N 1
ATOM 6969 C CA . SER B 1 352 ? -8.352 -41.062 -19.125 1 95.06 352 SER B CA 1
ATOM 6970 C C . SER B 1 352 ? -7.68 -41.688 -20.344 1 95.06 352 SER B C 1
ATOM 6972 O O . SER B 1 352 ? -7.281 -42.844 -20.312 1 95.06 352 SER B O 1
ATOM 6974 N N . GLU B 1 353 ? -7.512 -40.938 -21.375 1 94.75 353 GLU B N 1
ATOM 6975 C CA . GLU B 1 353 ? -6.938 -41.438 -22.625 1 94.75 353 GLU B CA 1
ATOM 6976 C C . GLU B 1 353 ? -5.414 -41.375 -22.594 1 94.75 353 GLU B C 1
ATOM 6978 O O . GLU B 1 353 ? -4.738 -42.156 -23.281 1 94.75 353 GLU B O 1
ATOM 6983 N N . ASN B 1 354 ? -4.941 -40.406 -21.844 1 94.62 354 ASN B N 1
ATOM 6984 C CA . ASN B 1 354 ? -3.504 -40.156 -21.812 1 94.62 354 ASN B CA 1
ATOM 6985 C C . ASN B 1 354 ? -3.006 -39.938 -20.391 1 94.62 354 ASN B C 1
ATOM 6987 O O . ASN B 1 354 ? -2.508 -38.875 -20.047 1 94.62 354 ASN B O 1
ATOM 6991 N N . PRO B 1 355 ? -2.975 -40.938 -19.547 1 93.5 355 PRO B N 1
ATOM 6992 C CA . PRO B 1 355 ? -2.695 -40.781 -18.109 1 93.5 355 PRO B CA 1
ATOM 6993 C C . PRO B 1 355 ? -1.209 -40.594 -17.828 1 93.5 355 PRO B C 1
ATOM 6995 O O . PRO B 1 355 ? -0.841 -40.156 -16.719 1 93.5 355 PRO B O 1
ATOM 6998 N N . ARG B 1 356 ? -0.298 -40.75 -18.766 1 92.62 356 ARG B N 1
ATOM 6999 C CA . ARG B 1 356 ? 1.136 -40.781 -18.484 1 92.62 356 ARG B CA 1
ATOM 7000 C C . ARG B 1 356 ? 1.726 -39.375 -18.516 1 92.62 356 ARG B C 1
ATOM 7002 O O . ARG B 1 356 ? 2.869 -39.156 -18.109 1 92.62 356 ARG B O 1
ATOM 7009 N N . TYR B 1 357 ? 0.98 -38.438 -18.953 1 94.19 357 TYR B N 1
ATOM 7010 C CA . TYR B 1 357 ? 1.526 -37.125 -19.156 1 94.19 357 TYR B CA 1
ATOM 7011 C C . TYR B 1 357 ? 1.354 -36.25 -17.922 1 94.19 357 TYR B C 1
ATOM 7013 O O . TYR B 1 357 ? 0.401 -36.438 -17.156 1 94.19 357 TYR B O 1
ATOM 7021 N N . ASP B 1 358 ? 2.322 -35.281 -17.734 1 94.62 358 ASP B N 1
ATOM 7022 C CA . ASP B 1 358 ? 2.33 -34.375 -16.609 1 94.62 358 ASP B CA 1
ATOM 7023 C C . ASP B 1 358 ? 1.543 -33.094 -16.922 1 94.62 358 ASP B C 1
ATOM 7025 O O . ASP B 1 358 ? 1.083 -32.406 -16.031 1 94.62 358 ASP B O 1
ATOM 7029 N N . CYS B 1 359 ? 1.519 -32.781 -18.203 1 94.44 359 CYS B N 1
ATOM 7030 C CA . CYS B 1 359 ? 0.866 -31.547 -18.672 1 94.44 359 CYS B CA 1
ATOM 7031 C C . CYS B 1 359 ? 0.146 -31.781 -19.984 1 94.44 359 CYS B C 1
ATOM 7033 O O . CYS B 1 359 ? 0.541 -32.656 -20.766 1 94.44 359 CYS B O 1
ATOM 7035 N N . TYR B 1 360 ? -0.889 -31.078 -20.203 1 94.62 360 TYR B N 1
ATOM 7036 C CA . TYR B 1 360 ? -1.66 -31.062 -21.438 1 94.62 360 TYR B CA 1
ATOM 7037 C C . TYR B 1 360 ? -1.628 -29.672 -22.094 1 94.62 360 TYR B C 1
ATOM 7039 O O . TYR B 1 360 ? -2.166 -28.719 -21.531 1 94.62 360 TYR B O 1
ATOM 7047 N N . TYR B 1 361 ? -1.013 -29.625 -23.234 1 92.56 361 TYR B N 1
ATOM 7048 C CA . TYR B 1 361 ? -0.69 -28.375 -23.922 1 92.56 361 TYR B CA 1
ATOM 7049 C C . TYR B 1 361 ? -1.751 -28.031 -24.953 1 92.56 361 TYR B C 1
ATOM 7051 O O . TYR B 1 361 ? -2.152 -28.891 -25.75 1 92.56 361 TYR B O 1
ATOM 7059 N N . PHE B 1 362 ? -2.215 -26.797 -24.938 1 91.69 362 PHE B N 1
ATOM 7060 C CA . PHE B 1 362 ? -3.225 -26.328 -25.875 1 91.69 362 PHE B CA 1
ATOM 7061 C C . PHE B 1 362 ? -2.643 -25.266 -26.812 1 91.69 362 PHE B C 1
ATOM 7063 O O . PHE B 1 362 ? -2.023 -24.297 -26.344 1 91.69 362 PHE B O 1
ATOM 7070 N N . LEU B 1 363 ? -2.891 -25.406 -28.062 1 86.88 363 LEU B N 1
ATOM 7071 C CA . LEU B 1 363 ? -2.348 -24.5 -29.078 1 86.88 363 LEU B CA 1
ATOM 7072 C C . LEU B 1 363 ? -3.178 -23.234 -29.172 1 86.88 363 LEU B C 1
ATOM 7074 O O . LEU B 1 363 ? -4.406 -23.281 -29.062 1 86.88 363 LEU B O 1
ATOM 7078 N N . THR B 1 364 ? -2.473 -22.156 -29.469 1 86.94 364 THR B N 1
ATOM 7079 C CA . THR B 1 364 ? -3.1 -20.844 -29.531 1 86.94 364 THR B CA 1
ATOM 7080 C C . THR B 1 364 ? -3.945 -20.703 -30.797 1 86.94 364 THR B C 1
ATOM 7082 O O . THR B 1 364 ? -3.547 -21.172 -31.875 1 86.94 364 THR B O 1
ATOM 7085 N N . ARG B 1 365 ? -5.082 -20.219 -30.672 1 85.94 365 ARG B N 1
ATOM 7086 C CA . ARG B 1 365 ? -5.93 -19.688 -31.734 1 85.94 365 ARG B CA 1
ATOM 7087 C C . ARG B 1 365 ? -6.164 -18.188 -31.547 1 85.94 365 ARG B C 1
ATOM 7089 O O . ARG B 1 365 ? -6.691 -17.766 -30.516 1 85.94 365 ARG B O 1
ATOM 7096 N N . ILE B 1 366 ? -5.801 -17.406 -32.531 1 84.31 366 ILE B N 1
ATOM 7097 C CA . ILE B 1 366 ? -5.977 -15.961 -32.406 1 84.31 366 ILE B CA 1
ATOM 7098 C C . ILE B 1 366 ? -7.41 -15.586 -32.781 1 84.31 366 ILE B C 1
ATOM 7100 O O . ILE B 1 366 ? -7.852 -15.797 -33.906 1 84.31 366 ILE B O 1
ATOM 7104 N N . ILE B 1 367 ? -8.133 -15.18 -31.812 1 86.5 367 ILE B N 1
ATOM 7105 C CA . ILE B 1 367 ? -9.469 -14.648 -32.031 1 86.5 367 ILE B CA 1
ATOM 7106 C C . ILE B 1 367 ? -9.383 -13.172 -32.438 1 86.5 367 ILE B C 1
ATOM 7108 O O . ILE B 1 367 ? -8.875 -12.352 -31.672 1 86.5 367 ILE B O 1
ATOM 7112 N N . LEU B 1 368 ? -9.93 -12.875 -33.594 1 81.12 368 LEU B N 1
ATOM 7113 C CA . LEU B 1 368 ? -9.734 -11.562 -34.188 1 81.12 368 LEU B CA 1
ATOM 7114 C C . LEU B 1 368 ? -10.641 -10.523 -33.531 1 81.12 368 LEU B C 1
ATOM 7116 O O . LEU B 1 368 ? -11.852 -10.719 -33.438 1 81.12 368 LEU B O 1
ATOM 7120 N N . MET B 1 369 ? -9.922 -9.484 -33 1 77.5 369 MET B N 1
ATOM 7121 C CA . MET B 1 369 ? -10.609 -8.344 -32.375 1 77.5 369 MET B CA 1
ATOM 7122 C C . MET B 1 369 ? -10.125 -7.035 -33 1 77.5 369 MET B C 1
ATOM 7124 O O . MET B 1 369 ? -8.953 -6.906 -33.375 1 77.5 369 MET B O 1
ATOM 7128 N N . GLU B 1 370 ? -11.125 -6.148 -33.375 1 63.66 370 GLU B N 1
ATOM 7129 C CA . GLU B 1 370 ? -10.727 -4.848 -33.906 1 63.66 370 GLU B CA 1
ATOM 7130 C C . GLU B 1 370 ? -10.148 -3.959 -32.812 1 63.66 370 GLU B C 1
ATOM 7132 O O . GLU B 1 370 ? -10.492 -4.117 -31.625 1 63.66 370 GLU B O 1
ATOM 7137 N N . GLU B 1 371 ? -9.219 -3.121 -33.344 1 54.81 371 GLU B N 1
ATOM 7138 C CA . GLU B 1 371 ? -8.555 -2.191 -32.406 1 54.81 371 GLU B CA 1
ATOM 7139 C C . GLU B 1 371 ? -9.57 -1.26 -31.75 1 54.81 371 GLU B C 1
ATOM 7141 O O . GLU B 1 371 ? -10.484 -0.757 -32.406 1 54.81 371 GLU B O 1
ATOM 7146 N N . GLY B 1 372 ? -9.57 -0.958 -30.484 1 52.84 372 GLY B N 1
ATOM 7147 C CA . GLY B 1 372 ? -10.445 -0.026 -29.797 1 52.84 372 GLY B CA 1
ATOM 7148 C C . GLY B 1 372 ? -11.648 -0.696 -29.172 1 52.84 372 GLY B C 1
ATOM 7149 O O . GLY B 1 372 ? -12.352 -0.089 -28.359 1 52.84 372 GLY B O 1
ATOM 7150 N N . GLU B 1 373 ? -12.008 -1.79 -29.719 1 53.75 373 GLU B N 1
ATOM 7151 C CA . GLU B 1 373 ? -13.172 -2.457 -29.141 1 53.75 373 GLU B CA 1
ATOM 7152 C C . GLU B 1 373 ? -12.938 -2.836 -27.688 1 53.75 373 GLU B C 1
ATOM 7154 O O . GLU B 1 373 ? -13.891 -3.123 -26.953 1 53.75 373 GLU B O 1
ATOM 7159 N N . THR B 1 374 ? -11.781 -2.867 -27.297 1 49.5 374 THR B N 1
ATOM 7160 C CA . THR B 1 374 ? -11.469 -3.285 -25.938 1 49.5 374 THR B CA 1
ATOM 7161 C C . THR B 1 374 ? -11.797 -2.178 -24.938 1 49.5 374 THR B C 1
ATOM 7163 O O . THR B 1 374 ? -11.812 -2.41 -23.734 1 49.5 374 THR B O 1
ATOM 7166 N N . THR B 1 375 ? -11.641 -0.917 -25.281 1 43.19 375 THR B N 1
ATOM 7167 C CA . THR B 1 375 ? -11.719 0.17 -24.312 1 43.19 375 THR B CA 1
ATOM 7168 C C . THR B 1 375 ? -13.172 0.61 -24.125 1 43.19 375 THR B C 1
ATOM 7170 O O . THR B 1 375 ? -13.477 1.358 -23.188 1 43.19 375 THR B O 1
ATOM 7173 N N . GLY B 1 376 ? -13.984 0.682 -25.156 1 39.09 376 GLY B N 1
ATOM 7174 C CA . GLY B 1 376 ? -15.258 1.375 -25.031 1 39.09 376 GLY B CA 1
ATOM 7175 C C . GLY B 1 376 ? -16.297 0.579 -24.281 1 39.09 376 GLY B C 1
ATOM 7176 O O . GLY B 1 376 ? -16.203 -0.646 -24.172 1 39.09 376 GLY B O 1
ATOM 7177 N N . TRP B 1 377 ? -16.906 1.33 -23.297 1 38 377 TRP B N 1
ATOM 7178 C CA . TRP B 1 377 ? -18.156 0.871 -22.719 1 38 377 TRP B CA 1
ATOM 7179 C C . TRP B 1 377 ? -19.031 0.175 -23.75 1 38 377 TRP B C 1
ATOM 7181 O O . TRP B 1 377 ? -19.641 0.833 -24.594 1 38 377 TRP B O 1
ATOM 7191 N N . LEU B 1 378 ? -18.578 -0.543 -24.562 1 37.88 378 LEU B N 1
ATOM 7192 C CA . LEU B 1 378 ? -19.609 -0.951 -25.516 1 37.88 378 LEU B CA 1
ATOM 7193 C C . LEU B 1 378 ? -20.938 -1.22 -24.797 1 37.88 378 LEU B C 1
ATOM 7195 O O . LEU B 1 378 ? -20.938 -1.783 -23.688 1 37.88 378 LEU B O 1
ATOM 7199 N N . GLN B 1 379 ? -21.891 -0.528 -25 1 40.56 379 GLN B N 1
ATOM 7200 C CA . GLN B 1 379 ? -23.297 -0.891 -24.859 1 40.56 379 GLN B CA 1
ATOM 7201 C C . GLN B 1 379 ? -23.469 -2.406 -24.828 1 40.56 379 GLN B C 1
ATOM 7203 O O . GLN B 1 379 ? -24.438 -2.914 -24.266 1 40.56 379 GLN B O 1
ATOM 7208 N N . ASP B 1 380 ? -22.578 -3.244 -25.625 1 48.5 380 ASP B N 1
ATOM 7209 C CA . ASP B 1 380 ? -22.891 -4.664 -25.734 1 48.5 380 ASP B CA 1
ATOM 7210 C C . ASP B 1 380 ? -21.938 -5.512 -24.906 1 48.5 380 ASP B C 1
ATOM 7212 O O . ASP B 1 380 ? -20.719 -5.457 -25.109 1 48.5 380 ASP B O 1
ATOM 7216 N N . HIS B 1 381 ? -22.203 -5.863 -23.594 1 55.94 381 HIS B N 1
ATOM 7217 C CA . HIS B 1 381 ? -21.734 -6.734 -22.531 1 55.94 381 HIS B CA 1
ATOM 7218 C C . HIS B 1 381 ? -21.125 -8.016 -23.094 1 55.94 381 HIS B C 1
ATOM 7220 O O . HIS B 1 381 ? -20.766 -8.914 -22.328 1 55.94 381 HIS B O 1
ATOM 7226 N N . ASP B 1 382 ? -20.625 -8.023 -24.281 1 78.5 382 ASP B N 1
ATOM 7227 C CA . ASP B 1 382 ? -20.266 -9.336 -24.797 1 78.5 382 ASP B CA 1
ATOM 7228 C C . ASP B 1 382 ? -19.047 -9.25 -25.703 1 78.5 382 ASP B C 1
ATOM 7230 O O . ASP B 1 382 ? -19.078 -9.742 -26.844 1 78.5 382 ASP B O 1
ATOM 7234 N N . VAL B 1 383 ? -17.969 -8.664 -25.141 1 80.94 383 VAL B N 1
ATOM 7235 C CA . VAL B 1 383 ? -16.812 -8.406 -25.984 1 80.94 383 VAL B CA 1
ATOM 7236 C C . VAL B 1 383 ? -16.156 -9.727 -26.375 1 80.94 383 VAL B C 1
ATOM 7238 O O . VAL B 1 383 ? -15.945 -9.992 -27.562 1 80.94 383 VAL B O 1
ATOM 7241 N N . LYS B 1 384 ? -15.914 -10.57 -25.469 1 86.94 384 LYS B N 1
ATOM 7242 C CA . LYS B 1 384 ? -15.234 -11.828 -25.766 1 86.94 384 LYS B CA 1
ATOM 7243 C C . LYS B 1 384 ? -16.188 -12.836 -26.406 1 86.94 384 LYS B C 1
ATOM 7245 O O . LYS B 1 384 ? -15.797 -13.586 -27.297 1 86.94 384 LYS B O 1
ATOM 7250 N N . LEU B 1 385 ? -17.422 -12.82 -26.062 1 88 385 LEU B N 1
ATOM 7251 C CA . LEU B 1 385 ? -18.391 -13.773 -26.578 1 88 385 LEU B CA 1
ATOM 7252 C C . LEU B 1 385 ? -18.734 -13.484 -28.031 1 88 385 LEU B C 1
ATOM 7254 O O . LEU B 1 385 ? -18.984 -14.406 -28.812 1 88 385 LEU B O 1
ATOM 7258 N N . ARG B 1 386 ? -18.703 -12.289 -28.422 1 85.81 386 ARG B N 1
ATOM 7259 C CA . ARG B 1 386 ? -19.203 -11.93 -29.734 1 85.81 386 ARG B CA 1
ATOM 7260 C C . ARG B 1 386 ? -18.156 -12.156 -30.812 1 85.81 386 ARG B C 1
ATOM 7262 O O . ARG B 1 386 ? -18.469 -12.273 -32 1 85.81 386 ARG B O 1
ATOM 7269 N N . HIS B 1 387 ? -16.938 -12.164 -30.391 1 86.94 387 HIS B N 1
ATOM 7270 C CA . HIS B 1 387 ? -15.891 -12.375 -31.375 1 86.94 387 HIS B CA 1
ATOM 7271 C C . HIS B 1 387 ? -15.672 -13.859 -31.641 1 86.94 387 HIS B C 1
ATOM 7273 O O . HIS B 1 387 ? -15.164 -14.586 -30.781 1 86.94 387 HIS B O 1
ATOM 7279 N N . VAL B 1 388 ? -16.031 -14.273 -32.844 1 88.62 388 VAL B N 1
ATOM 7280 C CA . VAL B 1 388 ? -15.969 -15.703 -33.156 1 88.62 388 VAL B CA 1
ATOM 7281 C C . VAL B 1 388 ? -15.016 -15.938 -34.344 1 88.62 388 VAL B C 1
ATOM 7283 O O . VAL B 1 388 ? -14.648 -17.078 -34.625 1 88.62 388 VAL B O 1
ATOM 7286 N N . ASN B 1 389 ? -14.547 -14.891 -35.031 1 85.31 389 ASN B N 1
ATOM 7287 C CA . ASN B 1 389 ? -13.625 -15.039 -36.156 1 85.31 389 ASN B CA 1
ATOM 7288 C C . ASN B 1 389 ? -12.188 -15.211 -35.688 1 85.31 389 ASN B C 1
ATOM 7290 O O . ASN B 1 389 ? -11.695 -14.414 -34.875 1 85.31 389 ASN B O 1
ATOM 7294 N N . ALA B 1 390 ? -11.617 -16.266 -36.125 1 85.62 390 ALA B N 1
ATOM 7295 C CA . ALA B 1 390 ? -10.25 -16.578 -35.719 1 85.62 390 ALA B CA 1
ATOM 7296 C C . ALA B 1 390 ? -9.336 -16.75 -36.938 1 85.62 390 ALA B C 1
ATOM 7298 O O . ALA B 1 390 ? -9.789 -17.125 -38.031 1 85.62 390 ALA B O 1
ATOM 7299 N N . ALA B 1 391 ? -8.117 -16.422 -36.719 1 79.31 391 ALA B N 1
ATOM 7300 C CA . ALA B 1 391 ? -7.133 -16.656 -37.781 1 79.31 391 ALA B CA 1
ATOM 7301 C C . ALA B 1 391 ? -6.863 -18.156 -37.969 1 79.31 391 ALA B C 1
ATOM 7303 O O . ALA B 1 391 ? -6.73 -18.891 -36.969 1 79.31 391 ALA B O 1
ATOM 7304 N N . GLU B 1 392 ? -7.02 -18.625 -39.25 1 69.94 392 GLU B N 1
ATOM 7305 C CA . GLU B 1 392 ? -6.84 -20.047 -39.531 1 69.94 392 GLU B CA 1
ATOM 7306 C C . GLU B 1 392 ? -5.379 -20.453 -39.375 1 69.94 392 GLU B C 1
ATOM 7308 O O . GLU B 1 392 ? -5.082 -21.609 -39.062 1 69.94 392 GLU B O 1
ATOM 7313 N N . PHE B 1 393 ? -4.422 -19.5 -39.625 1 58.53 393 PHE B N 1
ATOM 7314 C CA . PHE B 1 393 ? -3.059 -20.016 -39.625 1 58.53 393 PHE B CA 1
ATOM 7315 C C . PHE B 1 393 ? -2.645 -20.516 -38.25 1 58.53 393 PHE B C 1
ATOM 7317 O O . PHE B 1 393 ? -3.088 -19.969 -37.219 1 58.53 393 PHE B O 1
ATOM 7324 N N . ASN B 1 394 ? -2.238 -21.828 -38.5 1 50.88 394 ASN B N 1
ATOM 7325 C CA . ASN B 1 394 ? -1.694 -22.516 -37.344 1 50.88 394 ASN B CA 1
ATOM 7326 C C . ASN B 1 394 ? -0.573 -21.719 -36.656 1 50.88 394 ASN B C 1
ATOM 7328 O O . ASN B 1 394 ? 0.401 -21.359 -37.344 1 50.88 394 ASN B O 1
ATOM 7332 N N . ALA B 1 395 ? -0.818 -21.094 -35.781 1 50.44 395 ALA B N 1
ATOM 7333 C CA . ALA B 1 395 ? 0.281 -20.5 -35.031 1 50.44 395 ALA B CA 1
ATOM 7334 C C . ALA B 1 395 ? 1.542 -21.344 -35.125 1 50.44 395 ALA B C 1
ATOM 7336 O O . ALA B 1 395 ? 1.465 -22.578 -35.125 1 50.44 395 ALA B O 1
ATOM 7337 N N . LEU B 1 396 ? 2.551 -20.922 -35.969 1 43.5 396 LEU B N 1
ATOM 7338 C CA . LEU B 1 396 ? 3.799 -21.672 -35.906 1 43.5 396 LEU B CA 1
ATOM 7339 C C . LEU B 1 396 ? 3.959 -22.312 -34.531 1 43.5 396 LEU B C 1
ATOM 7341 O O . LEU B 1 396 ? 3.52 -21.75 -33.531 1 43.5 396 LEU B O 1
ATOM 7345 N N . PRO B 1 397 ? 4.461 -23.469 -34.719 1 39.66 397 PRO B N 1
ATOM 7346 C CA . PRO B 1 397 ? 4.996 -24.203 -33.594 1 39.66 397 PRO B CA 1
ATOM 7347 C C . PRO B 1 397 ? 5.93 -23.359 -32.719 1 39.66 397 PRO B C 1
ATOM 7349 O O . PRO B 1 397 ? 6.688 -22.547 -33.25 1 39.66 397 PRO B O 1
ATOM 7352 N N . ASN B 1 398 ? 5.77 -23.156 -31.703 1 42.16 398 ASN B N 1
ATOM 7353 C CA . ASN B 1 398 ? 6.602 -22.516 -30.688 1 42.16 398 ASN B CA 1
ATOM 7354 C C . ASN B 1 398 ? 6.102 -21.125 -30.344 1 42.16 398 ASN B C 1
ATOM 7356 O O . ASN B 1 398 ? 6.828 -20.328 -29.75 1 42.16 398 ASN B O 1
ATOM 7360 N N . ARG B 1 399 ? 5.477 -20.547 -31.312 1 52.41 399 ARG B N 1
ATOM 7361 C CA . ARG B 1 399 ? 5.031 -19.266 -30.797 1 52.41 399 ARG B CA 1
ATOM 7362 C C . ARG B 1 399 ? 4.477 -19.406 -29.375 1 52.41 399 ARG B C 1
ATOM 7364 O O . ARG B 1 399 ? 4.805 -18.625 -28.484 1 52.41 399 ARG B O 1
ATOM 7371 N N . VAL B 1 400 ? 3.338 -19.625 -28.734 1 62.16 400 VAL B N 1
ATOM 7372 C CA . VAL B 1 400 ? 3.217 -19.625 -27.281 1 62.16 400 VAL B CA 1
ATOM 7373 C C . VAL B 1 400 ? 1.866 -20.203 -26.875 1 62.16 400 VAL B C 1
ATOM 7375 O O . VAL B 1 400 ? 0.821 -19.781 -27.375 1 62.16 400 VAL B O 1
ATOM 7378 N N . GLY B 1 401 ? 1.645 -21.453 -26.609 1 82.62 401 GLY B N 1
ATOM 7379 C CA . GLY B 1 401 ? 0.486 -22.031 -25.953 1 82.62 401 GLY B CA 1
ATOM 7380 C C . GLY B 1 401 ? 0.596 -22.031 -24.438 1 82.62 401 GLY B C 1
ATOM 7381 O O . GLY B 1 401 ? 1.473 -21.375 -23.875 1 82.62 401 GLY B O 1
ATOM 7382 N N . LYS B 1 402 ? -0.477 -22.578 -23.938 1 91.06 402 LYS B N 1
ATOM 7383 C CA . LYS B 1 402 ? -0.527 -22.734 -22.484 1 91.06 402 LYS B CA 1
ATOM 7384 C C . LYS B 1 402 ? -0.876 -24.172 -22.094 1 91.06 402 LYS B C 1
ATOM 7386 O O . LYS B 1 402 ? -1.418 -24.922 -22.906 1 91.06 402 LYS B O 1
ATOM 7391 N N . SER B 1 403 ? -0.507 -24.594 -20.938 1 92.25 403 SER B N 1
ATOM 7392 C CA . SER B 1 403 ? -0.731 -25.969 -20.484 1 92.25 403 SER B CA 1
ATOM 7393 C C . SER B 1 403 ? -1.592 -26.016 -19.234 1 92.25 403 SER B C 1
ATOM 7395 O O . SER B 1 403 ? -1.586 -25.062 -18.438 1 92.25 403 SER B O 1
ATOM 7397 N N . ILE B 1 404 ? -2.398 -27.047 -19.141 1 95.69 404 ILE B N 1
ATOM 7398 C CA . ILE B 1 404 ? -2.969 -27.5 -17.875 1 95.69 404 ILE B CA 1
ATOM 7399 C C . ILE B 1 404 ? -2.145 -28.672 -17.328 1 95.69 404 ILE B C 1
ATOM 7401 O O . ILE B 1 404 ? -1.996 -29.688 -17.984 1 95.69 404 ILE B O 1
ATOM 7405 N N . CYS B 1 405 ? -1.658 -28.531 -16.141 1 95.69 405 CYS B N 1
ATOM 7406 C CA . CYS B 1 405 ? -0.715 -29.516 -15.625 1 95.69 405 CYS B CA 1
ATOM 7407 C C . CYS B 1 405 ? -1.277 -30.219 -14.398 1 95.69 405 CYS B C 1
ATOM 7409 O O . CYS B 1 405 ? -2.115 -29.656 -13.688 1 95.69 405 CYS B O 1
ATOM 7411 N N . VAL B 1 406 ? -0.831 -31.484 -14.188 1 95.5 406 VAL B N 1
ATOM 7412 C CA . VAL B 1 406 ? -1.161 -32.219 -12.977 1 95.5 406 VAL B CA 1
ATOM 7413 C C . VAL B 1 406 ? -0.444 -31.609 -11.781 1 95.5 406 VAL B C 1
ATOM 7415 O O . VAL B 1 406 ? 0.783 -31.672 -11.68 1 95.5 406 VAL B O 1
ATOM 7418 N N . THR B 1 407 ? -1.164 -31.031 -10.844 1 95.25 407 THR B N 1
ATOM 7419 C CA . THR B 1 407 ? -0.617 -30.219 -9.766 1 95.25 407 THR B CA 1
ATOM 7420 C C . THR B 1 407 ? 0.411 -31 -8.961 1 95.25 407 THR B C 1
ATOM 7422 O O . THR B 1 407 ? 1.519 -30.531 -8.719 1 95.25 407 THR B O 1
ATOM 7425 N N . ASN B 1 408 ? 0.13 -32.25 -8.648 1 93.5 408 ASN B N 1
ATOM 7426 C CA . ASN B 1 408 ? 0.957 -33.062 -7.762 1 93.5 408 ASN B CA 1
ATOM 7427 C C . ASN B 1 408 ? 2.252 -33.469 -8.445 1 93.5 408 ASN B C 1
ATOM 7429 O O . ASN B 1 408 ? 3.174 -33.969 -7.785 1 93.5 408 ASN B O 1
ATOM 7433 N N . GLN B 1 409 ? 2.338 -33.219 -9.719 1 93.56 409 GLN B N 1
ATOM 7434 C CA . GLN B 1 409 ? 3.527 -33.656 -10.453 1 93.56 409 GLN B CA 1
ATOM 7435 C C . GLN B 1 409 ? 4.445 -32.469 -10.734 1 93.56 409 GLN B C 1
ATOM 7437 O O . GLN B 1 409 ? 5.539 -32.625 -11.281 1 93.56 409 GLN B O 1
ATOM 7442 N N . GLN B 1 410 ? 4 -31.328 -10.359 1 93.94 410 GLN B N 1
ATOM 7443 C CA . GLN B 1 410 ? 4.781 -30.141 -10.688 1 93.94 410 GLN B CA 1
ATOM 7444 C C . GLN B 1 410 ? 5.723 -29.766 -9.547 1 93.94 410 GLN B C 1
ATOM 7446 O O . GLN B 1 410 ? 5.297 -29.656 -8.398 1 93.94 410 GLN B O 1
ATOM 7451 N N . GLU B 1 411 ? 6.992 -29.562 -9.867 1 92.81 411 GLU B N 1
ATOM 7452 C CA . GLU B 1 411 ? 7.949 -29.016 -8.914 1 92.81 411 GLU B CA 1
ATOM 7453 C C . GLU B 1 411 ? 8.016 -27.484 -9.031 1 92.81 411 GLU B C 1
ATOM 7455 O O . GLU B 1 411 ? 8.055 -26.781 -8.023 1 92.81 411 GLU B O 1
ATOM 7460 N N . THR B 1 412 ? 8.188 -27 -10.195 1 92.31 412 THR B N 1
ATOM 7461 C CA . THR B 1 412 ? 8.164 -25.578 -10.523 1 92.31 412 THR B CA 1
ATOM 7462 C C . THR B 1 412 ? 7.406 -25.328 -11.828 1 92.31 412 THR B C 1
ATOM 7464 O O . THR B 1 412 ? 7.242 -26.25 -12.633 1 92.31 412 THR B O 1
ATOM 7467 N N . MET B 1 413 ? 6.875 -24.188 -11.906 1 91.38 413 MET B N 1
ATOM 7468 C CA . MET B 1 413 ? 6.117 -23.844 -13.102 1 91.38 413 MET B CA 1
ATOM 7469 C C . MET B 1 413 ? 6.676 -22.578 -13.758 1 91.38 413 MET B C 1
ATOM 7471 O O . MET B 1 413 ? 7.223 -21.719 -13.07 1 91.38 413 MET B O 1
ATOM 7475 N N . SER B 1 414 ? 6.539 -22.531 -15.031 1 86.94 414 SER B N 1
ATOM 7476 C CA . SER B 1 414 ? 6.82 -21.359 -15.844 1 86.94 414 SER B CA 1
ATOM 7477 C C . SER B 1 414 ? 5.602 -20.938 -16.656 1 86.94 414 SER B C 1
ATOM 7479 O O . SER B 1 414 ? 4.543 -21.562 -16.562 1 86.94 414 SER B O 1
ATOM 7481 N N . ASN B 1 415 ? 5.746 -19.859 -17.422 1 81.38 415 ASN B N 1
ATOM 7482 C CA . ASN B 1 415 ? 4.613 -19.25 -18.109 1 81.38 415 ASN B CA 1
ATOM 7483 C C . ASN B 1 415 ? 4.023 -20.188 -19.156 1 81.38 415 ASN B C 1
ATOM 7485 O O . ASN B 1 415 ? 2.807 -20.234 -19.328 1 81.38 415 ASN B O 1
ATOM 7489 N N . HIS B 1 416 ? 4.781 -20.844 -19.922 1 71.56 416 HIS B N 1
ATOM 7490 C CA . HIS B 1 416 ? 4.277 -21.594 -21.062 1 71.56 416 HIS B CA 1
ATOM 7491 C C . HIS B 1 416 ? 4.293 -23.094 -20.812 1 71.56 416 HIS B C 1
ATOM 7493 O O . HIS B 1 416 ? 3.514 -23.844 -21.406 1 71.56 416 HIS B O 1
ATOM 7499 N N . TYR B 1 417 ? 5.258 -23.469 -20.047 1 68.5 417 TYR B N 1
ATOM 7500 C CA . TYR B 1 417 ? 5.398 -24.906 -19.797 1 68.5 417 TYR B CA 1
ATOM 7501 C C . TYR B 1 417 ? 5.875 -25.156 -18.375 1 68.5 417 TYR B C 1
ATOM 7503 O O . TYR B 1 417 ? 6.383 -24.25 -17.719 1 68.5 417 TYR B O 1
ATOM 7511 N N . SER B 1 418 ? 5.473 -26.359 -18.016 1 71.69 418 SER B N 1
ATOM 7512 C CA . SER B 1 418 ? 6.09 -26.797 -16.781 1 71.69 418 SER B CA 1
ATOM 7513 C C . SER B 1 418 ? 7.602 -26.953 -16.938 1 71.69 418 SER B C 1
ATOM 7515 O O . SER B 1 418 ? 8.078 -27.453 -17.953 1 71.69 418 SER B O 1
ATOM 7517 N N . GLU B 1 419 ? 8.234 -26.375 -16.078 1 75.5 419 GLU B N 1
ATOM 7518 C CA . GLU B 1 419 ? 9.695 -26.406 -16.156 1 75.5 419 GLU B CA 1
ATOM 7519 C C . GLU B 1 419 ? 10.25 -27.719 -15.625 1 75.5 419 GLU B C 1
ATOM 7521 O O . GLU B 1 419 ? 10.906 -28.469 -16.344 1 75.5 419 GLU B O 1
ATOM 7526 N N . MET B 1 420 ? 9.891 -27.969 -14.398 1 86.06 420 MET B N 1
ATOM 7527 C CA . MET B 1 420 ? 10.391 -29.172 -13.75 1 86.06 420 MET B CA 1
ATOM 7528 C C . MET B 1 420 ? 9.266 -29.906 -13.023 1 86.06 420 MET B C 1
ATOM 7530 O O . MET B 1 420 ? 8.344 -29.266 -12.5 1 86.06 420 MET B O 1
ATOM 7534 N N . CYS B 1 421 ? 9.375 -31.203 -13.062 1 89 421 CYS B N 1
ATOM 7535 C CA . CYS B 1 421 ? 8.336 -32.031 -12.453 1 89 421 CYS B CA 1
ATOM 7536 C C . CYS B 1 421 ? 8.875 -32.781 -11.242 1 89 421 CYS B C 1
ATOM 7538 O O . CYS B 1 421 ? 10.086 -32.875 -11.055 1 89 421 CYS B O 1
ATOM 7540 N N . PHE B 1 422 ? 7.945 -33.125 -10.438 1 82.88 422 PHE B N 1
ATOM 7541 C CA . PHE B 1 422 ? 8.156 -33.875 -9.211 1 82.88 422 PHE B CA 1
ATOM 7542 C C . PHE B 1 422 ? 8.117 -35.375 -9.477 1 82.88 422 PHE B C 1
ATOM 7544 O O . PHE B 1 422 ? 7.328 -35.844 -10.297 1 82.88 422 PHE B O 1
ATOM 7551 N N . PRO B 1 423 ? 8.992 -36.25 -8.844 1 76.44 423 PRO B N 1
ATOM 7552 C CA . PRO B 1 423 ? 10.055 -35.812 -7.938 1 76.44 423 PRO B CA 1
ATOM 7553 C C . PRO B 1 423 ? 11.375 -35.562 -8.664 1 76.44 423 PRO B C 1
ATOM 7555 O O . PRO B 1 423 ? 11.586 -36.062 -9.766 1 76.44 423 PRO B O 1
ATOM 7558 N N . GLY B 1 424 ? 12.164 -34.75 -8.102 1 72.31 424 GLY B N 1
ATOM 7559 C CA . GLY B 1 424 ? 13.562 -34.656 -8.484 1 72.31 424 GLY B CA 1
ATOM 7560 C C . GLY B 1 424 ? 13.812 -33.688 -9.625 1 72.31 424 GLY B C 1
ATOM 7561 O O . GLY B 1 424 ? 14.727 -33.906 -10.43 1 72.31 424 GLY B O 1
ATOM 7562 N N . TYR B 1 425 ? 12.969 -32.844 -9.82 1 77.56 425 TYR B N 1
ATOM 7563 C CA . TYR B 1 425 ? 13.18 -31.812 -10.82 1 77.56 425 TYR B CA 1
ATOM 7564 C C . TYR B 1 425 ? 13.43 -32.438 -12.195 1 77.56 425 TYR B C 1
ATOM 7566 O O . TYR B 1 425 ? 14.352 -32.031 -12.906 1 77.56 425 TYR B O 1
ATOM 7574 N N . ARG B 1 426 ? 12.688 -33.469 -12.484 1 84.81 426 ARG B N 1
ATOM 7575 C CA . ARG B 1 426 ? 12.773 -34.094 -13.805 1 84.81 426 ARG B CA 1
ATOM 7576 C C . ARG B 1 426 ? 12.031 -33.25 -14.844 1 84.81 426 ARG B C 1
ATOM 7578 O O . ARG B 1 426 ? 11.188 -32.406 -14.508 1 84.81 426 ARG B O 1
ATOM 7585 N N . MET B 1 427 ? 12.352 -33.562 -16.094 1 88 427 MET B N 1
ATOM 7586 C CA . MET B 1 427 ? 11.602 -32.906 -17.172 1 88 427 MET B CA 1
ATOM 7587 C C . MET B 1 427 ? 10.164 -33.438 -17.203 1 88 427 MET B C 1
ATOM 7589 O O . MET B 1 427 ? 9.922 -34.625 -17.062 1 88 427 MET B O 1
ATOM 7593 N N . CYS B 1 428 ? 9.273 -32.531 -17.469 1 90.81 428 CYS B N 1
ATOM 7594 C CA . CYS B 1 428 ? 7.863 -32.875 -17.516 1 90.81 428 CYS B CA 1
ATOM 7595 C C . CYS B 1 428 ? 7.5 -33.438 -18.891 1 90.81 428 CYS B C 1
ATOM 7597 O O . CYS B 1 428 ? 8.008 -32.969 -19.906 1 90.81 428 CYS B O 1
ATOM 7599 N N . TYR B 1 429 ? 6.66 -34.438 -18.875 1 91.62 429 TYR B N 1
ATOM 7600 C CA . TYR B 1 429 ? 6.082 -34.938 -20.109 1 91.62 429 TYR B CA 1
ATOM 7601 C C . TYR B 1 429 ? 4.816 -34.188 -20.484 1 91.62 429 TYR B C 1
ATOM 7603 O O . TYR B 1 429 ? 3.883 -34.094 -19.688 1 91.62 429 TYR B O 1
ATOM 7611 N N . THR B 1 430 ? 4.828 -33.688 -21.688 1 91.75 430 THR B N 1
ATOM 7612 C CA . THR B 1 430 ? 3.713 -32.844 -22.125 1 91.75 430 THR B CA 1
ATOM 7613 C C . THR B 1 430 ? 2.953 -33.5 -23.266 1 91.75 430 THR B C 1
ATOM 7615 O O . THR B 1 430 ? 3.561 -33.969 -24.234 1 91.75 430 THR B O 1
ATOM 7618 N N . TYR B 1 431 ? 1.664 -33.656 -23.094 1 93.5 431 TYR B N 1
ATOM 7619 C CA . TYR B 1 431 ? 0.785 -34.094 -24.172 1 93.5 431 TYR B CA 1
ATOM 7620 C C . TYR B 1 431 ? 0.322 -32.938 -25.031 1 93.5 431 TYR B C 1
ATOM 7622 O O . TYR B 1 431 ? -0.263 -31.969 -24.516 1 93.5 431 TYR B O 1
ATOM 7630 N N . HIS B 1 432 ? 0.592 -32.969 -26.328 1 90.94 432 HIS B N 1
ATOM 7631 C CA . HIS B 1 432 ? 0.089 -31.953 -27.234 1 90.94 432 HIS B CA 1
ATOM 7632 C C . HIS B 1 432 ? -1.347 -32.25 -27.656 1 90.94 432 HIS B C 1
ATOM 7634 O O . HIS B 1 432 ? -1.587 -33.125 -28.5 1 90.94 432 HIS B O 1
ATOM 7640 N N . THR B 1 433 ? -2.244 -31.516 -27.125 1 92.5 433 THR B N 1
ATOM 7641 C CA . THR B 1 433 ? -3.672 -31.766 -27.297 1 92.5 433 THR B CA 1
ATOM 7642 C C . THR B 1 433 ? -4.117 -31.422 -28.703 1 92.5 433 THR B C 1
ATOM 7644 O O . THR B 1 433 ? -3.887 -30.297 -29.172 1 92.5 433 THR B O 1
ATOM 7647 N N . PRO B 1 434 ? -4.789 -32.375 -29.344 1 91.12 434 PRO B N 1
ATOM 7648 C CA . PRO B 1 434 ? -5.387 -32.031 -30.641 1 91.12 434 PRO B CA 1
ATOM 7649 C C . PRO B 1 434 ? -6.414 -30.891 -30.531 1 91.12 434 PRO B C 1
ATOM 7651 O O . PRO B 1 434 ? -7.145 -30.812 -29.531 1 91.12 434 PRO B O 1
ATOM 7654 N N . ARG B 1 435 ? -6.57 -30.109 -31.562 1 87.81 435 ARG B N 1
ATOM 7655 C CA . ARG B 1 435 ? -7.383 -28.906 -31.562 1 87.81 435 ARG B CA 1
ATOM 7656 C C . ARG B 1 435 ? -8.859 -29.234 -31.359 1 87.81 435 ARG B C 1
ATOM 7658 O O . ARG B 1 435 ? -9.633 -28.391 -30.891 1 87.81 435 ARG B O 1
ATOM 7665 N N . ASN B 1 436 ? -9.258 -30.422 -31.75 1 89.62 436 ASN B N 1
ATOM 7666 C CA . ASN B 1 436 ? -10.672 -30.766 -31.672 1 89.62 436 ASN B CA 1
ATOM 7667 C C . ASN B 1 436 ? -11.102 -31.016 -30.234 1 89.62 436 ASN B C 1
ATOM 7669 O O . ASN B 1 436 ? -12.297 -31.094 -29.938 1 89.62 436 ASN B O 1
ATOM 7673 N N . PHE B 1 437 ? -10.172 -31.141 -29.328 1 93.81 437 PHE B N 1
ATOM 7674 C CA . PHE B 1 437 ? -10.516 -31.266 -27.922 1 93.81 437 PHE B CA 1
ATOM 7675 C C . PHE B 1 437 ? -10.68 -29.891 -27.281 1 93.81 437 PHE B C 1
ATOM 7677 O O . PHE B 1 437 ? -11.555 -29.688 -26.438 1 93.81 437 PHE B O 1
ATOM 7684 N N . GLY B 1 438 ? -9.828 -28.953 -27.656 1 93.56 438 GLY B N 1
ATOM 7685 C CA . GLY B 1 438 ? -9.82 -27.594 -27.125 1 93.56 438 GLY B CA 1
ATOM 7686 C C . GLY B 1 438 ? -8.656 -26.766 -27.641 1 93.56 438 GLY B C 1
ATOM 7687 O O . GLY B 1 438 ? -7.656 -27.312 -28.109 1 93.56 438 GLY B O 1
ATOM 7688 N N . GLU B 1 439 ? -8.828 -25.5 -27.547 1 91.88 439 GLU B N 1
ATOM 7689 C CA . GLU B 1 439 ? -7.809 -24.562 -28.016 1 91.88 439 GLU B CA 1
ATOM 7690 C C . GLU B 1 439 ? -7.656 -23.391 -27.047 1 91.88 439 GLU B C 1
ATOM 7692 O O . GLU B 1 439 ? -8.562 -23.094 -26.266 1 91.88 439 GLU B O 1
ATOM 7697 N N . LEU B 1 440 ? -6.449 -22.766 -27.094 1 92.56 440 LEU B N 1
ATOM 7698 C CA . LEU B 1 440 ? -6.203 -21.531 -26.359 1 92.56 440 LEU B CA 1
ATOM 7699 C C . LEU B 1 440 ? -6.605 -20.312 -27.188 1 92.56 440 LEU B C 1
ATOM 7701 O O . LEU B 1 440 ? -5.906 -19.938 -28.125 1 92.56 440 LEU B O 1
ATOM 7705 N N . TYR B 1 441 ? -7.766 -19.719 -26.797 1 90.56 441 TYR B N 1
ATOM 7706 C CA . TYR B 1 441 ? -8.18 -18.484 -27.469 1 90.56 441 TYR B CA 1
ATOM 7707 C C . TYR B 1 441 ? -7.355 -17.297 -27 1 90.56 441 TYR B C 1
ATOM 7709 O O . TYR B 1 441 ? -7.281 -17.031 -25.797 1 90.56 441 TYR B O 1
ATOM 7717 N N . HIS B 1 442 ? -6.676 -16.641 -27.859 1 89.25 442 HIS B N 1
ATOM 7718 C CA . HIS B 1 442 ? -5.949 -15.398 -27.609 1 89.25 442 HIS B CA 1
ATOM 7719 C C . HIS B 1 442 ? -6.551 -14.242 -28.406 1 89.25 442 HIS B C 1
ATOM 7721 O O . HIS B 1 442 ? -6.504 -14.242 -29.625 1 89.25 442 HIS B O 1
ATOM 7727 N N . TYR B 1 443 ? -7.094 -13.32 -27.688 1 85.5 443 TYR B N 1
ATOM 7728 C CA . TYR B 1 443 ? -7.797 -12.219 -28.344 1 85.5 443 TYR B CA 1
ATOM 7729 C C . TYR B 1 443 ? -6.816 -11.141 -28.797 1 85.5 443 TYR B C 1
ATOM 7731 O O . TYR B 1 443 ? -6.008 -10.656 -28 1 85.5 443 TYR B O 1
ATOM 7739 N N . GLY B 1 444 ? -6.836 -10.797 -30 1 78.06 444 GLY B N 1
ATOM 7740 C CA . GLY B 1 444 ? -5.93 -9.789 -30.531 1 78.06 444 GLY B CA 1
ATOM 7741 C C . GLY B 1 444 ? -6.012 -9.641 -32.031 1 78.06 444 GLY B C 1
ATOM 7742 O O . GLY B 1 444 ? -7.035 -9.969 -32.656 1 78.06 444 GLY B O 1
ATOM 7743 N N . LYS B 1 445 ? -5.055 -8.891 -32.562 1 67.88 445 LYS B N 1
ATOM 7744 C CA . LYS B 1 445 ? -5.031 -8.656 -34 1 67.88 445 LYS B CA 1
ATOM 7745 C C . LYS B 1 445 ? -4.16 -9.688 -34.719 1 67.88 445 LYS B C 1
ATOM 7747 O O . LYS B 1 445 ? -3.289 -10.305 -34.094 1 67.88 445 LYS B O 1
ATOM 7752 N N . CYS B 1 446 ? -4.691 -9.859 -35.844 1 60.16 446 CYS B N 1
ATOM 7753 C CA . CYS B 1 446 ? -3.857 -10.695 -36.719 1 60.16 446 CYS B CA 1
ATOM 7754 C C . CYS B 1 446 ? -2.555 -9.992 -37.062 1 60.16 446 CYS B C 1
ATOM 7756 O O . CYS B 1 446 ? -2.57 -8.906 -37.625 1 60.16 446 CYS B O 1
ATOM 7758 N N . SER B 1 447 ? -1.691 -10.008 -36.156 1 54.62 447 SER B N 1
ATOM 7759 C CA . SER B 1 447 ? -0.466 -9.305 -36.531 1 54.62 447 SER B CA 1
ATOM 7760 C C . SER B 1 447 ? 0.445 -10.203 -37.344 1 54.62 447 SER B C 1
ATOM 7762 O O . SER B 1 447 ? 0.387 -11.43 -37.25 1 54.62 447 SER B O 1
ATOM 7764 N N . VAL B 1 448 ? 1.151 -9.523 -38.312 1 46.56 448 VAL B N 1
ATOM 7765 C CA . VAL B 1 448 ? 2.133 -10.148 -39.188 1 46.56 448 VAL B CA 1
ATOM 7766 C C . VAL B 1 448 ? 3.053 -11.055 -38.375 1 46.56 448 VAL B C 1
ATOM 7768 O O . VAL B 1 448 ? 3.451 -12.125 -38.844 1 46.56 448 VAL B O 1
ATOM 7771 N N . ARG B 1 449 ? 3.418 -10.602 -37.344 1 46.75 449 ARG B N 1
ATOM 7772 C CA . ARG B 1 449 ? 4.363 -11.352 -36.531 1 46.75 449 ARG B CA 1
ATOM 7773 C C . ARG B 1 449 ? 3.787 -12.703 -36.125 1 46.75 449 ARG B C 1
ATOM 7775 O O . ARG B 1 449 ? 4.531 -13.664 -35.938 1 46.75 449 ARG B O 1
ATOM 7782 N N . ASP B 1 450 ? 2.631 -12.656 -35.844 1 47.66 450 ASP B N 1
ATOM 7783 C CA . ASP B 1 450 ? 1.962 -13.844 -35.312 1 47.66 450 ASP B CA 1
ATOM 7784 C C . ASP B 1 450 ? 1.648 -14.828 -36.438 1 47.66 450 ASP B C 1
ATOM 7786 O O . ASP B 1 450 ? 1.387 -16.016 -36.188 1 47.66 450 ASP B O 1
ATOM 7790 N N . CYS B 1 451 ? 1.443 -14.164 -37.562 1 45.59 451 CYS B N 1
ATOM 7791 C CA . CYS B 1 451 ? 1.182 -14.984 -38.719 1 45.59 451 CYS B CA 1
ATOM 7792 C C . CYS B 1 451 ? 2.477 -15.555 -39.312 1 45.59 451 CYS B C 1
ATOM 7794 O O . CYS B 1 451 ? 2.449 -16.391 -40.219 1 45.59 451 CYS B O 1
ATOM 7796 N N . ALA B 1 452 ? 3.574 -14.734 -39.125 1 39.06 452 ALA B N 1
ATOM 7797 C CA . ALA B 1 452 ? 4.75 -15.18 -39.875 1 39.06 452 ALA B CA 1
ATOM 7798 C C . ALA B 1 452 ? 5.312 -16.484 -39.312 1 39.06 452 ALA B C 1
ATOM 7800 O O . ALA B 1 452 ? 5.457 -16.609 -38.094 1 39.06 452 ALA B O 1
ATOM 7801 N N . GLY B 1 453 ? 5.098 -17.562 -39.688 1 37.66 453 GLY B N 1
ATOM 7802 C CA . GLY B 1 453 ? 5.938 -18.719 -39.438 1 37.66 453 GLY B CA 1
ATOM 7803 C C . GLY B 1 453 ? 7.348 -18.344 -39.031 1 37.66 453 GLY B C 1
ATOM 7804 O O . GLY B 1 453 ? 7.766 -17.203 -39.156 1 37.66 453 GLY B O 1
ATOM 7805 N N . SER B 1 454 ? 8.164 -19.047 -38.156 1 35.25 454 SER B N 1
ATOM 7806 C CA . SER B 1 454 ? 9.57 -18.844 -37.812 1 35.25 454 SER B CA 1
ATOM 7807 C C . SER B 1 454 ? 10.273 -17.984 -38.844 1 35.25 454 SER B C 1
ATOM 7809 O O . SER B 1 454 ? 11.453 -17.656 -38.688 1 35.25 454 SER B O 1
ATOM 7811 N N . GLY B 1 455 ? 10.211 -18.234 -40.188 1 33.03 455 GLY B N 1
ATOM 7812 C CA . GLY B 1 455 ? 11.172 -17.562 -41.062 1 33.03 455 GLY B CA 1
ATOM 7813 C C . GLY B 1 455 ? 11.016 -16.047 -41.062 1 33.03 455 GLY B C 1
ATOM 7814 O O . GLY B 1 455 ? 9.961 -15.531 -40.688 1 33.03 455 GLY B O 1
ATOM 7815 N N . GLY B 1 456 ? 12.062 -15.156 -41.438 1 32.72 456 GLY B N 1
ATOM 7816 C CA . GLY B 1 456 ? 12.516 -13.781 -41.531 1 32.72 456 GLY B CA 1
ATOM 7817 C C . GLY B 1 456 ? 11.391 -12.766 -41.375 1 32.72 456 GLY B C 1
ATOM 7818 O O . GLY B 1 456 ? 11.055 -12.375 -40.25 1 32.72 456 GLY B O 1
ATOM 7819 N N . ASN B 1 457 ? 11.109 -12.109 -42.594 1 34.22 457 ASN B N 1
ATOM 7820 C CA . ASN B 1 457 ? 10.477 -10.812 -42.844 1 34.22 457 ASN B CA 1
ATOM 7821 C C . ASN B 1 457 ? 9.039 -10.789 -42.344 1 34.22 457 ASN B C 1
ATOM 7823 O O . ASN B 1 457 ? 8.203 -11.578 -42.812 1 34.22 457 ASN B O 1
ATOM 7827 N N . GLY B 1 458 ? 8.742 -10.641 -41.125 1 36.94 458 GLY B N 1
ATOM 7828 C CA . GLY B 1 458 ? 7.523 -10.539 -40.344 1 36.94 458 GLY B CA 1
ATOM 7829 C C . GLY B 1 458 ? 6.391 -9.844 -41.062 1 36.94 458 GLY B C 1
ATOM 7830 O O . GLY B 1 458 ? 5.426 -9.406 -40.438 1 36.94 458 GLY B O 1
ATOM 7831 N N . THR B 1 459 ? 6.555 -9.188 -42.125 1 37 459 THR B N 1
ATOM 7832 C CA . THR B 1 459 ? 5.398 -8.445 -42.625 1 37 459 THR B CA 1
ATOM 7833 C C . THR B 1 459 ? 4.234 -9.391 -42.906 1 37 459 THR B C 1
ATOM 7835 O O . THR B 1 459 ? 4.426 -10.461 -43.5 1 37 459 THR B O 1
ATOM 7838 N N . CYS B 1 460 ? 3.221 -9.664 -42 1 41.97 460 CYS B N 1
ATOM 7839 C CA . CYS B 1 460 ? 1.978 -10.133 -42.594 1 41.97 460 CYS B CA 1
ATOM 7840 C C . CYS B 1 460 ? 1.747 -9.484 -43.969 1 41.97 460 CYS B C 1
ATOM 7842 O O . CYS B 1 460 ? 1.145 -8.414 -44.062 1 41.97 460 CYS B O 1
ATOM 7844 N N . ASP B 1 461 ? 2.727 -9.367 -44.688 1 37.09 461 ASP B N 1
ATOM 7845 C CA . ASP B 1 461 ? 2.646 -8.812 -46.062 1 37.09 461 ASP B CA 1
ATOM 7846 C C . ASP B 1 461 ? 1.498 -9.445 -46.844 1 37.09 461 ASP B C 1
ATOM 7848 O O . ASP B 1 461 ? 1.593 -10.594 -47.25 1 37.09 461 ASP B O 1
ATOM 7852 N N . GLY B 1 462 ? 0.342 -8.836 -47.031 1 43.56 462 GLY B N 1
ATOM 7853 C CA . GLY B 1 462 ? -0.785 -8.977 -47.938 1 43.56 462 GLY B CA 1
ATOM 7854 C C . GLY B 1 462 ? -1.586 -10.242 -47.719 1 43.56 462 GLY B C 1
ATOM 7855 O O . GLY B 1 462 ? -2.518 -10.539 -48.469 1 43.56 462 GLY B O 1
ATOM 7856 N N . GLN B 1 463 ? -1.027 -11.297 -47.219 1 44.16 463 GLN B N 1
ATOM 7857 C CA . GLN B 1 463 ? -1.791 -12.539 -47.25 1 44.16 463 GLN B CA 1
ATOM 7858 C C . GLN B 1 463 ? -2.893 -12.547 -46.219 1 44.16 463 GLN B C 1
ATOM 7860 O O . GLN B 1 463 ? -2.656 -12.195 -45.062 1 44.16 463 GLN B O 1
ATOM 7865 N N . SER B 1 464 ? -4.164 -12.406 -46.562 1 50.69 464 SER B N 1
ATOM 7866 C CA . SER B 1 464 ? -5.469 -12.492 -45.906 1 50.69 464 SER B CA 1
ATOM 7867 C C . SER B 1 464 ? -5.492 -13.617 -44.875 1 50.69 464 SER B C 1
ATOM 7869 O O . SER B 1 464 ? -5.07 -14.734 -45.156 1 50.69 464 SER B O 1
ATOM 7871 N N . CYS B 1 465 ? -5.398 -13.336 -43.594 1 58 465 CYS B N 1
ATOM 7872 C CA . CYS B 1 465 ? -5.652 -14.367 -42.594 1 58 465 CYS B CA 1
ATOM 7873 C C . CYS B 1 465 ? -6.93 -15.133 -42.906 1 58 465 CYS B C 1
ATOM 7875 O O . CYS B 1 465 ? -7.992 -14.531 -43.062 1 58 465 CYS B O 1
ATOM 7877 N N . GLU B 1 466 ? -6.758 -16.312 -43.5 1 70 466 GLU B N 1
ATOM 7878 C CA . GLU B 1 466 ? -7.969 -17.125 -43.562 1 70 466 GLU B CA 1
ATOM 7879 C C . GLU B 1 466 ? -8.68 -17.172 -42.219 1 70 466 GLU B C 1
ATOM 7881 O O . GLU B 1 466 ? -8.031 -17.234 -41.156 1 70 466 GLU B O 1
ATOM 7886 N N . VAL B 1 467 ? -9.836 -16.828 -42.281 1 79.44 467 VAL B N 1
ATOM 7887 C CA . VAL B 1 467 ? -10.641 -16.688 -41.062 1 79.44 467 VAL B CA 1
ATOM 7888 C C . VAL B 1 467 ? -11.484 -17.953 -40.844 1 79.44 467 VAL B C 1
ATOM 7890 O O . VAL B 1 467 ? -12.07 -18.469 -41.812 1 79.44 467 VAL B O 1
ATOM 7893 N N . VAL B 1 468 ? -11.391 -18.594 -39.75 1 84 468 VAL B N 1
ATOM 7894 C CA . VAL B 1 468 ? -12.281 -19.672 -39.312 1 84 468 VAL B CA 1
ATOM 7895 C C . VAL B 1 468 ? -13.164 -19.188 -38.188 1 84 468 VAL B C 1
ATOM 7897 O O . VAL B 1 468 ? -12.773 -18.312 -37.406 1 84 468 VAL B O 1
ATOM 7900 N N . ARG B 1 469 ? -14.352 -19.797 -38.094 1 88.5 469 ARG B N 1
ATOM 7901 C CA . ARG B 1 469 ? -15.281 -19.391 -37.062 1 88.5 469 ARG B CA 1
ATOM 7902 C C . ARG B 1 469 ? -15.18 -20.328 -35.844 1 88.5 469 ARG B C 1
ATOM 7904 O O . ARG B 1 469 ? -15.219 -21.547 -36 1 88.5 469 ARG B O 1
ATOM 7911 N N . LYS B 1 470 ? -15.047 -19.734 -34.75 1 90.19 470 LYS B N 1
ATOM 7912 C CA . LYS B 1 470 ? -15.016 -20.469 -33.469 1 90.19 470 LYS B CA 1
ATOM 7913 C C . LYS B 1 470 ? -16.203 -20.094 -32.594 1 90.19 470 LYS B C 1
ATOM 7915 O O . LYS B 1 470 ? -16.219 -19.031 -31.969 1 90.19 470 LYS B O 1
ATOM 7920 N N . THR B 1 471 ? -17.156 -21.062 -32.375 1 89.62 471 THR B N 1
ATOM 7921 C CA . THR B 1 471 ? -18.422 -20.719 -31.766 1 89.62 471 THR B CA 1
ATOM 7922 C C . THR B 1 471 ? -18.625 -21.484 -30.469 1 89.62 471 THR B C 1
ATOM 7924 O O . THR B 1 471 ? -19.688 -21.422 -29.859 1 89.62 471 THR B O 1
ATOM 7927 N N . ALA B 1 472 ? -17.656 -22.156 -30.031 1 90.88 472 ALA B N 1
ATOM 7928 C CA . ALA B 1 472 ? -17.797 -23.016 -28.859 1 90.88 472 ALA B CA 1
ATOM 7929 C C . ALA B 1 472 ? -18.234 -22.203 -27.641 1 90.88 472 ALA B C 1
ATOM 7931 O O . ALA B 1 472 ? -19.016 -22.688 -26.812 1 90.88 472 ALA B O 1
ATOM 7932 N N . LEU B 1 473 ? -17.844 -20.953 -27.516 1 92.12 473 LEU B N 1
ATOM 7933 C CA . LEU B 1 473 ? -18.109 -20.125 -26.344 1 92.12 473 LEU B CA 1
ATOM 7934 C C . LEU B 1 473 ? -19.578 -19.672 -26.328 1 92.12 473 LEU B C 1
ATOM 7936 O O . LEU B 1 473 ? -20.109 -19.312 -25.281 1 92.12 473 LEU B O 1
ATOM 7940 N N . LEU B 1 474 ? -20.188 -19.719 -27.453 1 90.06 474 LEU B N 1
ATOM 7941 C CA . LEU B 1 474 ? -21.547 -19.203 -27.562 1 90.06 474 LEU B CA 1
ATOM 7942 C C . LEU B 1 474 ? -22.516 -20.047 -26.75 1 90.06 474 LEU B C 1
ATOM 7944 O O . LEU B 1 474 ? -23.562 -19.562 -26.312 1 90.06 474 LEU B O 1
ATOM 7948 N N . ALA B 1 475 ? -22.172 -21.281 -26.594 1 90.62 475 ALA B N 1
ATOM 7949 C CA . ALA B 1 475 ? -23.016 -22.172 -25.812 1 90.62 475 ALA B CA 1
ATOM 7950 C C . ALA B 1 475 ? -23.141 -21.688 -24.359 1 90.62 475 ALA B C 1
ATOM 7952 O O . ALA B 1 475 ? -24.109 -22 -23.672 1 90.62 475 ALA B O 1
ATOM 7953 N N . HIS B 1 476 ? -22.188 -20.906 -23.891 1 93.81 476 HIS B N 1
ATOM 7954 C CA . HIS B 1 476 ? -22.172 -20.391 -22.531 1 93.81 476 HIS B CA 1
ATOM 7955 C C . HIS B 1 476 ? -22.781 -19 -22.453 1 93.81 476 HIS B C 1
ATOM 7957 O O . HIS B 1 476 ? -22.828 -18.406 -21.375 1 93.81 476 HIS B O 1
ATOM 7963 N N . GLY B 1 477 ? -23.266 -18.469 -23.484 1 92.75 477 GLY B N 1
ATOM 7964 C CA . GLY B 1 477 ? -23.594 -17.062 -23.656 1 92.75 477 GLY B CA 1
ATOM 7965 C C . GLY B 1 477 ? -24.625 -16.578 -22.656 1 92.75 477 GLY B C 1
ATOM 7966 O O . GLY B 1 477 ? -24.438 -15.531 -22.016 1 92.75 477 GLY B O 1
ATOM 7967 N N . ASP B 1 478 ? -25.688 -17.328 -22.469 1 91.69 478 ASP B N 1
ATOM 7968 C CA . ASP B 1 478 ? -26.781 -16.891 -21.609 1 91.69 478 ASP B CA 1
ATOM 7969 C C . ASP B 1 478 ? -26.312 -16.797 -20.156 1 91.69 478 ASP B C 1
ATOM 7971 O O . ASP B 1 478 ? -26.562 -15.797 -19.484 1 91.69 478 ASP B O 1
ATOM 7975 N N . SER B 1 479 ? -25.688 -17.781 -19.734 1 93.81 479 SER B N 1
ATOM 7976 C CA . SER B 1 479 ? -25.203 -17.797 -18.359 1 93.81 479 SER B CA 1
ATOM 7977 C C . SER B 1 479 ? -24.188 -16.688 -18.125 1 93.81 479 SER B C 1
ATOM 7979 O O . SER B 1 479 ? -24.219 -16.016 -17.078 1 93.81 479 SER B O 1
ATOM 7981 N N . VAL B 1 480 ? -23.344 -16.453 -19.078 1 95.25 480 VAL B N 1
ATOM 7982 C CA . VAL B 1 480 ? -22.297 -15.445 -18.969 1 95.25 480 VAL B CA 1
ATOM 7983 C C . VAL B 1 480 ? -22.938 -14.062 -18.906 1 95.25 480 VAL B C 1
ATOM 7985 O O . VAL B 1 480 ? -22.578 -13.25 -18.047 1 95.25 480 VAL B O 1
ATOM 7988 N N . ARG B 1 481 ? -23.891 -13.828 -19.75 1 91.62 481 ARG B N 1
ATOM 7989 C CA . ARG B 1 481 ? -24.547 -12.523 -19.797 1 91.62 481 ARG B CA 1
ATOM 7990 C C . ARG B 1 481 ? -25.281 -12.227 -18.484 1 91.62 481 ARG B C 1
ATOM 7992 O O . ARG B 1 481 ? -25.219 -11.109 -17.969 1 91.62 481 ARG B O 1
ATOM 7999 N N . GLN B 1 482 ? -25.906 -13.211 -17.984 1 93.56 482 GLN B N 1
ATOM 8000 C CA . GLN B 1 482 ? -26.625 -13.047 -16.719 1 93.56 482 GLN B CA 1
ATOM 8001 C C . GLN B 1 482 ? -25.656 -12.766 -15.57 1 93.56 482 GLN B C 1
ATOM 8003 O O . GLN B 1 482 ? -25.922 -11.906 -14.727 1 93.56 482 GLN B O 1
ATOM 8008 N N . GLY B 1 483 ? -24.609 -13.492 -15.531 1 94.56 483 GLY B N 1
ATOM 8009 C CA . GLY B 1 483 ? -23.609 -13.281 -14.492 1 94.56 483 GLY B CA 1
ATOM 8010 C C . GLY B 1 483 ? -22.969 -11.914 -14.547 1 94.56 483 GLY B C 1
ATOM 8011 O O . GLY B 1 483 ? -22.781 -11.266 -13.508 1 94.56 483 GLY B O 1
ATOM 8012 N N . VAL B 1 484 ? -22.641 -11.484 -15.75 1 93.44 484 VAL B N 1
ATOM 8013 C CA . VAL B 1 484 ? -22 -10.188 -15.945 1 93.44 484 VAL B CA 1
ATOM 8014 C C . VAL B 1 484 ? -22.938 -9.078 -15.461 1 93.44 484 VAL B C 1
ATOM 8016 O O . VAL B 1 484 ? -22.531 -8.195 -14.703 1 93.44 484 VAL B O 1
ATOM 8019 N N . LEU B 1 485 ? -24.188 -9.172 -15.875 1 90.38 485 LEU B N 1
ATOM 8020 C CA . LEU B 1 485 ? -25.156 -8.156 -15.5 1 90.38 485 LEU B CA 1
ATOM 8021 C C . LEU B 1 485 ? -25.344 -8.117 -13.984 1 90.38 485 LEU B C 1
ATOM 8023 O O . LEU B 1 485 ? -25.406 -7.039 -13.391 1 90.38 485 LEU B O 1
ATOM 8027 N N . HIS B 1 486 ? -25.453 -9.219 -13.414 1 93 486 HIS B N 1
ATOM 8028 C CA . HIS B 1 486 ? -25.656 -9.328 -11.977 1 93 486 HIS B CA 1
ATOM 8029 C C . HIS B 1 486 ? -24.5 -8.695 -11.211 1 93 486 HIS B C 1
ATOM 8031 O O . HIS B 1 486 ? -24.703 -7.895 -10.297 1 93 486 HIS B O 1
ATOM 8037 N N . THR B 1 487 ? -23.281 -9.086 -11.562 1 94 487 THR B N 1
ATOM 8038 C CA . THR B 1 487 ? -22.078 -8.602 -10.875 1 94 487 THR B CA 1
ATOM 8039 C C . THR B 1 487 ? -21.938 -7.09 -11.039 1 94 487 THR B C 1
ATOM 8041 O O . THR B 1 487 ? -21.688 -6.375 -10.062 1 94 487 THR B O 1
ATOM 8044 N N . LEU B 1 488 ? -22.109 -6.609 -12.242 1 90.75 488 LEU B N 1
ATOM 8045 C CA . LEU B 1 488 ? -21.938 -5.184 -12.5 1 90.75 488 LEU B CA 1
ATOM 8046 C C . LEU B 1 488 ? -23.016 -4.371 -11.781 1 90.75 488 LEU B C 1
ATOM 8048 O O . LEU B 1 488 ? -22.75 -3.25 -11.336 1 90.75 488 LEU B O 1
ATOM 8052 N N . GLN B 1 489 ? -24.203 -4.902 -11.664 1 88.56 489 GLN B N 1
ATOM 8053 C CA . GLN B 1 489 ? -25.281 -4.238 -10.93 1 88.56 489 GLN B CA 1
ATOM 8054 C C . GLN B 1 489 ? -24.953 -4.164 -9.438 1 88.56 489 GLN B C 1
ATOM 8056 O O . GLN B 1 489 ? -25.109 -3.113 -8.812 1 88.56 489 GLN B O 1
ATOM 8061 N N . GLN B 1 490 ? -24.531 -5.246 -8.938 1 90.5 490 GLN B N 1
ATOM 8062 C CA . GLN B 1 490 ? -24.203 -5.312 -7.516 1 90.5 490 GLN B CA 1
ATOM 8063 C C . GLN B 1 490 ? -23.078 -4.344 -7.16 1 90.5 490 GLN B C 1
ATOM 8065 O O . GLN B 1 490 ? -23.078 -3.766 -6.07 1 90.5 490 GLN B O 1
ATOM 8070 N N . LEU B 1 491 ? -22.188 -4.176 -8.062 1 90.06 491 LEU B N 1
ATOM 8071 C CA . LEU B 1 491 ? -21.016 -3.338 -7.801 1 90.06 491 LEU B CA 1
ATOM 8072 C C . LEU B 1 491 ? -21.25 -1.908 -8.273 1 90.06 491 LEU B C 1
ATOM 8074 O O . LEU B 1 491 ? -20.375 -1.053 -8.148 1 90.06 491 LEU B O 1
ATOM 8078 N N . GLN B 1 492 ? -22.375 -1.66 -8.797 1 84.06 492 GLN B N 1
ATOM 8079 C CA . GLN B 1 492 ? -22.734 -0.344 -9.32 1 84.06 492 GLN B CA 1
ATOM 8080 C C . GLN B 1 492 ? -21.719 0.124 -10.367 1 84.06 492 GLN B C 1
ATOM 8082 O O . GLN B 1 492 ? -21.234 1.254 -10.305 1 84.06 492 GLN B O 1
ATOM 8087 N N . LEU B 1 493 ? -21.406 -0.738 -11.172 1 85.5 493 LEU B N 1
ATOM 8088 C CA . LEU B 1 493 ? -20.453 -0.437 -12.234 1 85.5 493 LEU B CA 1
ATOM 8089 C C . LEU B 1 493 ? -21.156 -0.343 -13.586 1 85.5 493 LEU B C 1
ATOM 8091 O O . LEU B 1 493 ? -20.5 -0.189 -14.617 1 85.5 493 LEU B O 1
ATOM 8095 N N . LEU B 1 494 ? -22.547 -0.429 -13.5 1 77.81 494 LEU B N 1
ATOM 8096 C CA . LEU B 1 494 ? -23.297 -0.271 -14.742 1 77.81 494 LEU B CA 1
ATOM 8097 C C . LEU B 1 494 ? -23.344 1.193 -15.172 1 77.81 494 LEU B C 1
ATOM 8099 O O . LEU B 1 494 ? -23.5 2.082 -14.336 1 77.81 494 LEU B O 1
ATOM 8103 N N . PRO B 1 495 ? -22.812 1.544 -16.297 1 57.78 495 PRO B N 1
ATOM 8104 C CA . PRO B 1 495 ? -22.922 2.963 -16.641 1 57.78 495 PRO B CA 1
ATOM 8105 C C . PRO B 1 495 ? -24.328 3.52 -16.438 1 57.78 495 PRO B C 1
ATOM 8107 O O . PRO B 1 495 ? -24.5 4.617 -15.898 1 57.78 495 PRO B O 1
ATOM 8110 N N . PHE B 1 496 ? -25.438 3.338 -17.344 1 46.06 496 PHE B N 1
ATOM 8111 C CA . PHE B 1 496 ? -26.672 4.039 -17.672 1 46.06 496 PHE B CA 1
ATOM 8112 C C . PHE B 1 496 ? -27.75 3.713 -16.656 1 46.06 496 PHE B C 1
ATOM 8114 O O . PHE B 1 496 ? -28.844 4.301 -16.688 1 46.06 496 PHE B O 1
ATOM 8121 N N . SER B 1 497 ? -27.828 2.957 -15.469 1 33.03 497 SER B N 1
ATOM 8122 C CA . SER B 1 497 ? -29.25 3.082 -15.125 1 33.03 497 SER B CA 1
ATOM 8123 C C . SER B 1 497 ? -29.562 4.48 -14.609 1 33.03 497 SER B C 1
ATOM 8125 O O . SER B 1 497 ? -28.719 5.137 -14 1 33.03 497 SER B O 1
#

Radius of gyration: 34.86 Å; Cα contacts (8 Å, |Δi|>4): 1970; chains: 2; bounding box: 94×84×146 Å

InterPro domains:
  IPR008166 Glycosyltransferase family 92 [PF01697] (214-447)

Organism: NCBI:txid69355